Protein 2CU7 (pdb70)

CATH classification: 1.10.10.60

Sequence (72 aa):
GSSGSSGYSVKWTIEEKELFEQGLAKFGRRWTKISKLIGSRTVLQVKSYARQYFKNKVKCGLDKETPNQKTGGSSGSSGYSVKWTIEEKELFEQGLAKFGRRWTKISKLIGSRTVLQVKSYARQYFKNKVKCGLDKETPNQKTGGSSGSSGYSVKWTIEEKELFEQGLAKFGRRWTKISKLIGSRTVLQVKSYARQYFKNKVKCGLDKETPNQKTGGSSGSSGYSVKWTIEEKELFEQGLAKFGRRWTKISKLIGSRTVLQVKSYARQYFKNKVKCGLDKETPNQKTGGSSGSSGYSVKWTIEEKELFEQGLAKFGRRWTKISKLIGSRTVLQVKSYARQYFKNKVKCGLDKETPNQKTGGSSGSSGYSVKWTIEEKELFEQGLAKFGRRWTKISKLIGSRTVLQVKSYARQYFKNKVKCGLDKETPNQKTGGSSGSSGYSVKWTIEEKELFEQGLAKFGRRWTKISKLIGSRTVLQVKSYARQYFKNKVKCGLDKETPNQKTGGSSGSSGYSVKWTIEEKELFEQGLAKFGRRWTKISKLIGSRTVLQVKSYARQYFKNKVKCGLDKETPNQKTGGSSGSSGYSVKWTIEEKELFEQGLAKFGRRWTKISKLIGSRTVLQVKSYARQYFKNKVKCGLDKETPNQKTGGSSGSSGYSVKWTIEEKELFEQGLAKFGRRWTKISKLIGSRTVLQVKSYARQYFKNKVKCGLDKETPNQKTGGSSGSSGYSVKWTIEEKELFEQGLAKFGRRWTKISKLIGSRTVLQVKSYARQYFKNKVKCGLDKETPNQKTGGSSGSSGYSVKWTIEEKELFEQGLAKFGRRWTKISKLIGSRTVLQVKSYARQYFKNKVKCGLDKETPNQKTGGSSGSSGYSVKWTIEEKELFEQGLAKFGRRWTKISKLIGSRTVLQVKSYARQYFKNKVKCGLDKETPNQKTGGSSGSSGYSVKWTIEEKELFEQGLAKFGRRWTKISKLIGSRTVLQVKSYARQYFKNKVKCGLDKETPNQKTGGSSGSSGYSVKWTIEEKELFEQGLAKFGRRWTKISKLIGSRTVLQVKSYARQYFKNKVKCGLDKETPNQKTGGSSGSSGYSVKWTIEEKELFEQGLAKFGRRWTKISKLIGSRTVLQVKSYARQYFKNKVKCGLDKETPNQKTGGSSGSSGYSVKWTIEEKELFEQGLAKFGRRWTKISKLIGSRTVLQVKSYARQYFKNKVKCGLDKETPNQKTGGSSGSSGYSVKWTIEEKELFEQGLAKFGRRWTKISKLIGSRTVLQVKSYARQYFKNKVKCGLDKETPNQKTGGSSGSSGYSVKWTIEEKELFEQGLAKFGRRWTKISKLIGSRTVLQVKSYARQYFKNKVKCGLDKETPNQKTGGSSGSSGYSVKWTIEEKELFEQGLAKFGRRWTKISKLIGSRTVLQVKSYARQYFKNKVKCGLDKETPNQKTG

Nearest PDB structures (foldseek):
  2cu7-assembly1_A  TM=7.397E-01  e=6.243E-09  Homo sapiens
  6nvz-assembly1_A  TM=6.739E-01  e=7.081E-03  Entamoeba histolytica
  2yus-assembly1_A  TM=5.345E-01  e=1.037E-01  Homo sapiens
  2din-assembly1_A  TM=6.315E-01  e=2.591E-01  Homo sapiens
  7td5-assembly2_F  TM=6.266E-01  e=7.299E+00  Homo sapiens

Secondary structure (DSSP, 8-state):
-----SS------HHHHHHHHHHHHHT-S-HHHHHHHHSSS-HHHHHHHHHHHHHHHS-S-TT---S-----

Radius of gyration: 15.01 Å; Cα contacts (8 Å, |Δi|>4): 39; chains: 1; bounding box: 28×47×25 Å

GO terms:
  GO:1903706 regulation of hemopoiesis (P, IMP)
  GO:0005654 nucleoplasm (C, TAS)
  GO:0005515 protein binding (F, IPI)
  GO:0005654 nucleoplasm (C, IDA)
  GO:0005730 nucleolus (C, IDA)
  GO:0005634 nucleus (C, IDA)
  GO:0003713 transcription coactivator activity (F, IDA)
  GO:0042393 histone binding (F, IDA)
  GO:0140492 metal-dependent deubiquitinase activity (F, IDA)
  GO:0045944 positive regulation of transcription by RNA polymerase II (P, IMP)
  GO:0006338 chromatin remodeling (P, IMP)
  GO:0140950 histone H2A deubiquitinase activity (F, IMP)
  GO:0032991 protein-containing complex (C, IPI)

InterPro domains:
  IPR000555 JAB1/MPN/MOV34 metalloenzyme domain [PF01398] (576-679)
  IPR000555 JAB1/MPN/MOV34 metalloenzyme domain [SM00232] (576-708)
  IPR001005 SANT/Myb domain [PF00249] (119-162)
  IPR001005 SANT/Myb domain [PS50090] (113-163)
  IPR001005 SANT/Myb domain [SM00717] (117-165)
  IPR001005 SANT/Myb domain [cd00167] (120-163)
  IPR007526 SWIRM domain [PF04433] (384-461)
  IPR007526 SWIRM domain [PS50934] (372-470)
  IPR009057 Homedomain-like superfamily [SSF46689] (117-168)
  IPR009057 Homedomain-like superfamily [SSF46689] (375-472)
  IPR017884 SANT domain [PS51293] (116-167)
  IPR017930 Myb domain [PS51294] (120-167)
  IPR036388 Winged helix-like DNA-binding domain superfamily [G3DSA:1.10.10.10] (385-460)
  IPR037518 MPN domain [PS50249] (577-709)
  IPR050242 JAMM/MPN+ metalloenzymes, peptidase M67A [PTHR10410] (555-779)

Solvent-accessible surface area: 6386 Å² total; per-residue (Å²): 94,118,122,83,83,132,64,157,111,72,174,41,80,136,108,15,94,86,49,0,71,115,0,30,92,154,64,23,152,136,48,84,93,0,4,157,81,21,54,78,48,63,48,124,49,0,104,56,14,3,163,102,51,73,124,126,132,107,174,87,40,189,93,180,100,70,121,108,130,183,126,122

Structure (mmCIF, N/CA/C/O backbone):
data_2CU7
#
_entry.id   2CU7
#
loop_
_atom_site.group_PDB
_atom_site.id
_atom_site.type_symbol
_atom_site.label_atom_id
_atom_site.label_alt_id
_atom_site.label_comp_id
_atom_site.label_asym_id
_atom_site.label_entity_id
_atom_site.label_seq_id
_atom_site.pdbx_PDB_ins_code
_atom_site.Cartn_x
_atom_site.Cartn_y
_atom_site.Cartn_z
_atom_site.occupancy
_atom_site.B_iso_or_equiv
_atom_site.auth_seq_id
_atom_site.auth_comp_id
_atom_site.auth_asym_id
_atom_site.auth_atom_id
_atom_site.pdbx_PDB_model_num
ATOM 1 N N . GLY A 1 1 ? -5.123 15.447 -18.233 1.00 0.00 1 GLY A N 1
ATOM 2 C CA . GLY A 1 1 ? -5.454 14.102 -18.668 1.00 0.00 1 GLY A CA 1
ATOM 3 C C . GLY A 1 1 ? -6.739 13.592 -18.045 1.00 0.00 1 GLY A C 1
ATOM 4 O O . GLY A 1 1 ? -7.312 14.240 -17.170 1.00 0.00 1 GLY A O 1
ATOM 8 N N . SER A 1 2 ? -7.193 12.429 -18.500 1.00 0.00 2 SER A N 1
ATOM 9 C CA . SER A 1 2 ? -8.422 11.835 -17.986 1.00 0.00 2 SER A CA 1
ATOM 10 C C . SER A 1 2 ? -8.206 10.369 -17.623 1.00 0.00 2 SER A C 1
ATOM 11 O O . SER A 1 2 ? -7.323 9.706 -18.168 1.00 0.00 2 SER A O 1
ATOM 19 N N . SER A 1 3 ? -9.019 9.869 -16.698 1.00 0.00 3 SER A N 1
ATOM 20 C CA . SER A 1 3 ? -8.916 8.482 -16.258 1.00 0.00 3 SER A CA 1
ATOM 21 C C . SER A 1 3 ? -10.292 7.916 -15.920 1.00 0.00 3 SER A C 1
ATOM 22 O O . SER A 1 3 ? -11.054 8.516 -15.164 1.00 0.00 3 SER A O 1
ATOM 30 N N . GLY A 1 4 ? -10.602 6.753 -16.486 1.00 0.00 4 GLY A N 1
ATOM 31 C CA . GLY A 1 4 ? -11.885 6.124 -16.233 1.00 0.00 4 GLY A CA 1
ATOM 32 C C . GLY A 1 4 ? -11.772 4.621 -16.077 1.00 0.00 4 GLY A C 1
ATOM 33 O O . GLY A 1 4 ? -11.104 3.956 -16.868 1.00 0.00 4 GLY A O 1
ATOM 37 N N . SER A 1 5 ? -12.427 4.083 -15.052 1.00 0.00 5 SER A N 1
ATOM 38 C CA . SER A 1 5 ? -12.393 2.649 -14.791 1.00 0.00 5 SER A CA 1
ATOM 39 C C . SER A 1 5 ? -13.683 1.981 -15.258 1.00 0.00 5 SER A C 1
ATOM 40 O O . SER A 1 5 ? -14.745 2.176 -14.667 1.00 0.00 5 SER A O 1
ATOM 48 N N . SER A 1 6 ? -13.581 1.192 -16.322 1.00 0.00 6 SER A N 1
ATOM 49 C CA . SER A 1 6 ? -14.739 0.497 -16.872 1.00 0.00 6 SER A CA 1
ATOM 50 C C . SER A 1 6 ? -15.049 -0.763 -16.069 1.00 0.00 6 SER A C 1
ATOM 51 O O . SER A 1 6 ? -15.273 -1.833 -16.634 1.00 0.00 6 SER A O 1
ATOM 59 N N . GLY A 1 7 ? -15.059 -0.627 -14.747 1.00 0.00 7 GLY A N 1
ATOM 60 C CA . GLY A 1 7 ? -15.342 -1.761 -13.887 1.00 0.00 7 GLY A CA 1
ATOM 61 C C . GLY A 1 7 ? -15.559 -1.354 -12.443 1.00 0.00 7 GLY A C 1
ATOM 62 O O . GLY A 1 7 ? -16.688 -1.097 -12.026 1.00 0.00 7 GLY A O 1
ATOM 66 N N . TYR A 1 8 ? -14.475 -1.295 -11.677 1.00 0.00 8 TYR A N 1
ATOM 67 C CA . TYR A 1 8 ? -14.552 -0.921 -10.270 1.00 0.00 8 TYR A CA 1
ATOM 68 C C . TYR A 1 8 ? -13.233 -0.320 -9.793 1.00 0.00 8 TYR A C 1
ATOM 69 O O . TYR A 1 8 ? -12.178 -0.566 -10.379 1.00 0.00 8 TYR A O 1
ATOM 87 N N . SER A 1 9 ? -13.301 0.468 -8.725 1.00 0.00 9 SER A N 1
ATOM 88 C CA . SER A 1 9 ? -12.114 1.107 -8.170 1.00 0.00 9 SER A CA 1
ATOM 89 C C . SER A 1 9 ? -11.268 0.102 -7.394 1.00 0.00 9 SER A C 1
ATOM 90 O O . SER A 1 9 ? -11.686 -0.406 -6.353 1.00 0.00 9 SER A O 1
ATOM 98 N N . VAL A 1 10 ? -10.076 -0.181 -7.908 1.00 0.00 10 VAL A N 1
ATOM 99 C CA . VAL A 1 10 ? -9.170 -1.124 -7.264 1.00 0.00 10 VAL A CA 1
ATOM 100 C C . VAL A 1 10 ? -7.980 -0.404 -6.639 1.00 0.00 10 VAL A C 1
ATOM 101 O O . VAL A 1 10 ? -7.197 0.244 -7.334 1.00 0.00 10 VAL A O 1
ATOM 114 N N . LYS A 1 11 ? -7.849 -0.523 -5.322 1.00 0.00 11 LYS A N 1
ATOM 115 C CA . LYS A 1 11 ? -6.754 0.115 -4.601 1.00 0.00 11 LYS A CA 1
ATOM 116 C C . LYS A 1 11 ? -6.080 -0.872 -3.653 1.00 0.00 11 LYS A C 1
ATOM 117 O O . LYS A 1 11 ? -6.681 -1.867 -3.248 1.00 0.00 11 LYS A O 1
ATOM 136 N N . TRP A 1 12 ? -4.831 -0.588 -3.301 1.00 0.00 12 TRP A N 1
ATOM 137 C CA . TRP A 1 12 ? -4.077 -1.450 -2.398 1.00 0.00 12 TRP A CA 1
ATOM 138 C C . TRP A 1 12 ? -3.940 -0.810 -1.021 1.00 0.00 12 TRP A C 1
ATOM 139 O O . TRP A 1 12 ? -4.290 0.355 -0.830 1.00 0.00 12 TRP A O 1
ATOM 160 N N . THR A 1 13 ? -3.430 -1.578 -0.064 1.00 0.00 13 THR A N 1
ATOM 161 C CA . THR A 1 13 ? -3.248 -1.086 1.295 1.00 0.00 13 THR A CA 1
ATOM 162 C C . THR A 1 13 ? -1.807 -1.266 1.758 1.00 0.00 13 THR A C 1
ATOM 163 O O . THR A 1 13 ? -1.111 -2.177 1.309 1.00 0.00 13 THR A O 1
ATOM 174 N N . ILE A 1 14 ? -1.365 -0.394 2.657 1.00 0.00 14 ILE A N 1
ATOM 175 C CA . ILE A 1 14 ? -0.006 -0.459 3.181 1.00 0.00 14 ILE A CA 1
ATOM 176 C C . ILE A 1 14 ? 0.411 -1.901 3.449 1.00 0.00 14 ILE A C 1
ATOM 177 O O . ILE A 1 14 ? 1.444 -2.359 2.963 1.00 0.00 14 ILE A O 1
ATOM 193 N N . GLU A 1 15 ? -0.402 -2.612 4.225 1.00 0.00 15 GLU A N 1
ATOM 194 C CA . GLU A 1 15 ? -0.117 -4.003 4.557 1.00 0.00 15 GLU A CA 1
ATOM 195 C C . GLU A 1 15 ? 0.207 -4.806 3.300 1.00 0.00 15 GLU A C 1
ATOM 196 O O . GLU A 1 15 ? 1.137 -5.612 3.290 1.00 0.00 15 GLU A O 1
ATOM 208 N N . GLU A 1 16 ? -0.568 -4.580 2.244 1.00 0.00 16 GLU A N 1
ATOM 209 C CA . GLU A 1 16 ? -0.364 -5.284 0.983 1.00 0.00 16 GLU A CA 1
ATOM 210 C C . GLU A 1 16 ? 0.913 -4.809 0.296 1.00 0.00 16 GLU A C 1
ATOM 211 O O . GLU A 1 16 ? 1.693 -5.613 -0.215 1.00 0.00 16 GLU A O 1
ATOM 223 N N . LYS A 1 17 ? 1.119 -3.496 0.285 1.00 0.00 17 LYS A N 1
ATOM 224 C CA . LYS A 1 17 ? 2.301 -2.912 -0.338 1.00 0.00 17 LYS A CA 1
ATOM 225 C C . LYS A 1 17 ? 3.576 -3.441 0.310 1.00 0.00 17 LYS A C 1
ATOM 226 O O . LYS A 1 17 ? 4.544 -3.765 -0.378 1.00 0.00 17 LYS A O 1
ATOM 245 N N . GLU A 1 18 ? 3.569 -3.526 1.637 1.00 0.00 18 GLU A N 1
ATOM 246 C CA . GLU A 1 18 ? 4.726 -4.016 2.376 1.00 0.00 18 GLU A CA 1
ATOM 247 C C . GLU A 1 18 ? 4.963 -5.497 2.097 1.00 0.00 18 GLU A C 1
ATOM 248 O O . GLU A 1 18 ? 6.104 -5.941 1.961 1.00 0.00 18 GLU A O 1
ATOM 260 N N . LEU A 1 19 ? 3.877 -6.258 2.013 1.00 0.00 19 LEU A N 1
ATOM 261 C CA . LEU A 1 19 ? 3.965 -7.691 1.751 1.00 0.00 19 LEU A CA 1
ATOM 262 C C . LEU A 1 19 ? 4.497 -7.955 0.346 1.00 0.00 19 LEU A C 1
ATOM 263 O O . LEU A 1 19 ? 5.412 -8.757 0.158 1.00 0.00 19 LEU A O 1
ATOM 279 N N . PHE A 1 20 ? 3.920 -7.273 -0.638 1.00 0.00 20 PHE A N 1
ATOM 280 C CA . PHE A 1 20 ? 4.337 -7.434 -2.026 1.00 0.00 20 PHE A CA 1
ATOM 281 C C . PHE A 1 20 ? 5.851 -7.305 -2.157 1.00 0.00 20 PHE A C 1
ATOM 282 O O . PHE A 1 20 ? 6.503 -8.138 -2.787 1.00 0.00 20 PHE A O 1
ATOM 299 N N . GLU A 1 21 ? 6.404 -6.255 -1.558 1.00 0.00 21 GLU A N 1
ATOM 300 C CA . GLU A 1 21 ? 7.842 -6.017 -1.609 1.00 0.00 21 GLU A CA 1
ATOM 301 C C . GLU A 1 21 ? 8.608 -7.168 -0.963 1.00 0.00 21 GLU A C 1
ATOM 302 O O . GLU A 1 21 ? 9.458 -7.793 -1.595 1.00 0.00 21 GLU A O 1
ATOM 314 N N . GLN A 1 22 ? 8.299 -7.440 0.301 1.00 0.00 22 GLN A N 1
ATOM 315 C CA . GLN A 1 22 ? 8.959 -8.515 1.033 1.00 0.00 22 GLN A CA 1
ATOM 316 C C . GLN A 1 22 ? 9.199 -9.721 0.131 1.00 0.00 22 GLN A C 1
ATOM 317 O O . GLN A 1 22 ? 10.337 -10.142 -0.068 1.00 0.00 22 GLN A O 1
ATOM 331 N N . GLY A 1 23 ? 8.118 -10.273 -0.411 1.00 0.00 23 GLY A N 1
ATOM 332 C CA . GLY A 1 23 ? 8.233 -11.426 -1.285 1.00 0.00 23 GLY A CA 1
ATOM 333 C C . GLY A 1 23 ? 8.949 -11.101 -2.581 1.00 0.00 23 GLY A C 1
ATOM 334 O O . GLY A 1 23 ? 9.717 -11.916 -3.096 1.00 0.00 23 GLY A O 1
ATOM 338 N N . LEU A 1 24 ? 8.697 -9.910 -3.112 1.00 0.00 24 LEU A N 1
ATOM 339 C CA . LEU A 1 24 ? 9.322 -9.480 -4.358 1.00 0.00 24 LEU A CA 1
ATOM 340 C C . LEU A 1 24 ? 10.839 -9.621 -4.284 1.00 0.00 24 LEU A C 1
ATOM 341 O O . LEU A 1 24 ? 11.475 -10.101 -5.222 1.00 0.00 24 LEU A O 1
ATOM 357 N N . ALA A 1 25 ? 11.412 -9.202 -3.160 1.00 0.00 25 ALA A N 1
ATOM 358 C CA . ALA A 1 25 ? 12.854 -9.286 -2.961 1.00 0.00 25 ALA A CA 1
ATOM 359 C C . ALA A 1 25 ? 13.276 -10.705 -2.596 1.00 0.00 25 ALA A C 1
ATOM 360 O O . ALA A 1 25 ? 14.251 -11.232 -3.133 1.00 0.00 25 ALA A O 1
ATOM 367 N N . LYS A 1 26 ? 12.537 -11.319 -1.678 1.00 0.00 26 LYS A N 1
ATOM 368 C CA . LYS A 1 26 ? 12.834 -12.678 -1.241 1.00 0.00 26 LYS A CA 1
ATOM 369 C C . LYS A 1 26 ? 12.650 -13.670 -2.385 1.00 0.00 26 LYS A C 1
ATOM 370 O O . LYS A 1 26 ? 13.611 -14.289 -2.843 1.00 0.00 26 LYS A O 1
ATOM 389 N N . PHE A 1 27 ? 11.411 -13.816 -2.842 1.00 0.00 27 PHE A N 1
ATOM 390 C CA . PHE A 1 27 ? 11.102 -14.733 -3.933 1.00 0.00 27 PHE A CA 1
ATOM 391 C C . PHE A 1 27 ? 11.610 -14.186 -5.264 1.00 0.00 27 PHE A C 1
ATOM 392 O O . PHE A 1 27 ? 11.951 -14.945 -6.170 1.00 0.00 27 PHE A O 1
ATOM 409 N N . GLY A 1 28 ? 11.657 -12.861 -5.374 1.00 0.00 28 GLY A N 1
ATOM 410 C CA . GLY A 1 28 ? 12.123 -12.234 -6.596 1.00 0.00 28 GLY A CA 1
ATOM 411 C C . GLY A 1 28 ? 10.990 -11.651 -7.417 1.00 0.00 28 GLY A C 1
ATOM 412 O O . GLY A 1 28 ? 10.012 -11.146 -6.867 1.00 0.00 28 GLY A O 1
ATOM 416 N N . ARG A 1 29 ? 11.123 -11.718 -8.738 1.00 0.00 29 ARG A N 1
ATOM 417 C CA . ARG A 1 29 ? 10.104 -11.189 -9.636 1.00 0.00 29 ARG A CA 1
ATOM 418 C C . ARG A 1 29 ? 9.022 -12.231 -9.904 1.00 0.00 29 ARG A C 1
ATOM 419 O O . ARG A 1 29 ? 8.426 -12.259 -10.981 1.00 0.00 29 ARG A O 1
ATOM 440 N N . ARG A 1 30 ? 8.775 -13.087 -8.918 1.00 0.00 30 ARG A N 1
ATOM 441 C CA . ARG A 1 30 ? 7.766 -14.132 -9.048 1.00 0.00 30 ARG A CA 1
ATOM 442 C C . ARG A 1 30 ? 6.406 -13.637 -8.567 1.00 0.00 30 ARG A C 1
ATOM 443 O O . ARG A 1 30 ? 6.223 -13.347 -7.384 1.00 0.00 30 ARG A O 1
ATOM 464 N N . TRP A 1 31 ? 5.456 -13.543 -9.490 1.00 0.00 31 TRP A N 1
ATOM 465 C CA . TRP A 1 31 ? 4.112 -13.083 -9.159 1.00 0.00 31 TRP A CA 1
ATOM 466 C C . TRP A 1 31 ? 3.275 -14.218 -8.579 1.00 0.00 31 TRP A C 1
ATOM 467 O O . TRP A 1 31 ? 2.557 -14.034 -7.596 1.00 0.00 31 TRP A O 1
ATOM 488 N N . THR A 1 32 ? 3.372 -15.393 -9.193 1.00 0.00 32 THR A N 1
ATOM 489 C CA . THR A 1 32 ? 2.623 -16.557 -8.738 1.00 0.00 32 THR A CA 1
ATOM 490 C C . THR A 1 32 ? 2.811 -16.781 -7.242 1.00 0.00 32 THR A C 1
ATOM 491 O O . THR A 1 32 ? 1.862 -17.104 -6.527 1.00 0.00 32 THR A O 1
ATOM 502 N N . LYS A 1 33 ? 4.042 -16.606 -6.772 1.00 0.00 33 LYS A N 1
ATOM 503 C CA . LYS A 1 33 ? 4.355 -16.787 -5.359 1.00 0.00 33 LYS A CA 1
ATOM 504 C C . LYS A 1 33 ? 3.793 -15.640 -4.526 1.00 0.00 33 LYS A C 1
ATOM 505 O O . LYS A 1 33 ? 2.983 -15.854 -3.624 1.00 0.00 33 LYS A O 1
ATOM 524 N N . ILE A 1 34 ? 4.226 -14.422 -4.836 1.00 0.00 34 ILE A N 1
ATOM 525 C CA . ILE A 1 34 ? 3.763 -13.242 -4.117 1.00 0.00 34 ILE A CA 1
ATOM 526 C C . ILE A 1 34 ? 2.248 -13.259 -3.949 1.00 0.00 34 ILE A C 1
ATOM 527 O O . ILE A 1 34 ? 1.737 -13.304 -2.830 1.00 0.00 34 ILE A O 1
ATOM 543 N N . SER A 1 35 ? 1.533 -13.225 -5.070 1.00 0.00 35 SER A N 1
ATOM 544 C CA . SER A 1 35 ? 0.075 -13.235 -5.047 1.00 0.00 35 SER A CA 1
ATOM 545 C C . SER A 1 35 ? -0.445 -14.166 -3.957 1.00 0.00 35 SER A C 1
ATOM 546 O O . SER A 1 35 ? -1.370 -13.823 -3.220 1.00 0.00 35 SER A O 1
ATOM 554 N N . LYS A 1 36 ? 0.156 -15.347 -3.859 1.00 0.00 36 LYS A N 1
ATOM 555 C CA . LYS A 1 36 ? -0.243 -16.329 -2.859 1.00 0.00 36 LYS A CA 1
ATOM 556 C C . LYS A 1 36 ? 0.035 -15.815 -1.450 1.00 0.00 36 LYS A C 1
ATOM 557 O O . LYS A 1 36 ? -0.847 -15.821 -0.591 1.00 0.00 36 LYS A O 1
ATOM 576 N N . LEU A 1 37 ? 1.265 -15.371 -1.220 1.00 0.00 37 LEU A N 1
ATOM 577 C CA . LEU A 1 37 ? 1.660 -14.851 0.085 1.00 0.00 37 LEU A CA 1
ATOM 578 C C . LEU A 1 37 ? 0.594 -13.913 0.642 1.00 0.00 37 LEU A C 1
ATOM 579 O O . LEU A 1 37 ? 0.037 -14.156 1.713 1.00 0.00 37 LEU A O 1
ATOM 595 N N . ILE A 1 38 ? 0.314 -12.841 -0.092 1.00 0.00 38 ILE A N 1
ATOM 596 C CA . ILE A 1 38 ? -0.687 -11.868 0.327 1.00 0.00 38 ILE A CA 1
ATOM 597 C C . ILE A 1 38 ? -2.058 -12.519 0.472 1.00 0.00 38 ILE A C 1
ATOM 598 O O . ILE A 1 38 ? -2.768 -12.285 1.449 1.00 0.00 38 ILE A O 1
ATOM 614 N N . GLY A 1 39 ? -2.425 -13.339 -0.509 1.00 0.00 39 GLY A N 1
ATOM 615 C CA . GLY A 1 39 ? -3.710 -14.012 -0.471 1.00 0.00 39 GLY A CA 1
ATOM 616 C C . GLY A 1 39 ? -4.849 -13.112 -0.906 1.00 0.00 39 GLY A C 1
ATOM 617 O O . GLY A 1 39 ? -5.720 -13.527 -1.672 1.00 0.00 39 GLY A O 1
ATOM 621 N N . SER A 1 40 ? -4.846 -11.877 -0.416 1.00 0.00 40 SER A N 1
ATOM 622 C CA . SER A 1 40 ? -5.890 -10.917 -0.755 1.00 0.00 40 SER A CA 1
ATOM 623 C C . SER A 1 40 ? -5.893 -10.623 -2.251 1.00 0.00 40 SER A C 1
ATOM 624 O O . SER A 1 40 ? -6.932 -10.699 -2.908 1.00 0.00 40 SER A O 1
ATOM 632 N N . ARG A 1 41 ? -4.723 -10.287 -2.784 1.00 0.00 41 ARG A N 1
ATOM 633 C CA . ARG A 1 41 ? -4.590 -9.980 -4.203 1.00 0.00 41 ARG A CA 1
ATOM 634 C C . ARG A 1 41 ? -4.478 -11.259 -5.028 1.00 0.00 41 ARG A C 1
ATOM 635 O O . ARG A 1 41 ? -4.454 -12.363 -4.483 1.00 0.00 41 ARG A O 1
ATOM 656 N N . THR A 1 42 ? -4.411 -11.103 -6.347 1.00 0.00 42 THR A N 1
ATOM 657 C CA . THR A 1 42 ? -4.304 -12.244 -7.247 1.00 0.00 42 THR A CA 1
ATOM 658 C C . THR A 1 42 ? -3.179 -12.044 -8.256 1.00 0.00 42 THR A C 1
ATOM 659 O O . THR A 1 42 ? -2.820 -10.914 -8.585 1.00 0.00 42 THR A O 1
ATOM 670 N N . VAL A 1 43 ? -2.626 -13.150 -8.745 1.00 0.00 43 VAL A N 1
ATOM 671 C CA . VAL A 1 43 ? -1.542 -13.096 -9.719 1.00 0.00 43 VAL A CA 1
ATOM 672 C C . VAL A 1 43 ? -1.705 -11.905 -10.657 1.00 0.00 43 VAL A C 1
ATOM 673 O O . VAL A 1 43 ? -0.744 -11.188 -10.939 1.00 0.00 43 VAL A O 1
ATOM 686 N N . LEU A 1 44 ? -2.926 -11.700 -11.137 1.00 0.00 44 LEU A N 1
ATOM 687 C CA . LEU A 1 44 ? -3.216 -10.595 -12.044 1.00 0.00 44 LEU A CA 1
ATOM 688 C C . LEU A 1 44 ? -2.936 -9.253 -11.375 1.00 0.00 44 LEU A C 1
ATOM 689 O O . LEU A 1 44 ? -1.981 -8.561 -11.727 1.00 0.00 44 LEU A O 1
ATOM 705 N N . GLN A 1 45 ? -3.774 -8.894 -10.407 1.00 0.00 45 GLN A N 1
ATOM 706 C CA . GLN A 1 45 ? -3.615 -7.636 -9.687 1.00 0.00 45 GLN A CA 1
ATOM 707 C C . GLN A 1 45 ? -2.144 -7.357 -9.397 1.00 0.00 45 GLN A C 1
ATOM 708 O O . GLN A 1 45 ? -1.657 -6.247 -9.613 1.00 0.00 45 GLN A O 1
ATOM 722 N N . VAL A 1 46 ? -1.440 -8.372 -8.905 1.00 0.00 46 VAL A N 1
ATOM 723 C CA . VAL A 1 46 ? -0.024 -8.237 -8.585 1.00 0.00 46 VAL A CA 1
ATOM 724 C C . VAL A 1 46 ? 0.792 -7.909 -9.831 1.00 0.00 46 VAL A C 1
ATOM 725 O O . VAL A 1 46 ? 1.569 -6.954 -9.845 1.00 0.00 46 VAL A O 1
ATOM 738 N N . LYS A 1 47 ? 0.610 -8.707 -10.877 1.00 0.00 47 LYS A N 1
ATOM 739 C CA . LYS A 1 47 ? 1.327 -8.503 -12.130 1.00 0.00 47 LYS A CA 1
ATOM 740 C C . LYS A 1 47 ? 1.309 -7.032 -12.534 1.00 0.00 47 LYS A C 1
ATOM 741 O O . LYS A 1 47 ? 2.358 -6.424 -12.747 1.00 0.00 47 LYS A O 1
ATOM 760 N N . SER A 1 48 ? 0.111 -6.465 -12.634 1.00 0.00 48 SER A N 1
ATOM 761 C CA . SER A 1 48 ? -0.043 -5.065 -13.014 1.00 0.00 48 SER A CA 1
ATOM 762 C C . SER A 1 48 ? 0.616 -4.148 -11.987 1.00 0.00 48 SER A C 1
ATOM 763 O O . SER A 1 48 ? 1.563 -3.427 -12.300 1.00 0.00 48 SER A O 1
ATOM 771 N N . TYR A 1 49 ? 0.107 -4.182 -10.761 1.00 0.00 49 TYR A N 1
ATOM 772 C CA . TYR A 1 49 ? 0.643 -3.353 -9.688 1.00 0.00 49 TYR A CA 1
ATOM 773 C C . TYR A 1 49 ? 2.165 -3.281 -9.763 1.00 0.00 49 TYR A C 1
ATOM 774 O O . TYR A 1 49 ? 2.753 -2.207 -9.645 1.00 0.00 49 TYR A O 1
ATOM 792 N N . ALA A 1 50 ? 2.796 -4.434 -9.962 1.00 0.00 50 ALA A N 1
ATOM 793 C CA . ALA A 1 50 ? 4.249 -4.503 -10.056 1.00 0.00 50 ALA A CA 1
ATOM 794 C C . ALA A 1 50 ? 4.808 -3.296 -10.801 1.00 0.00 50 ALA A C 1
ATOM 795 O O . ALA A 1 50 ? 5.759 -2.659 -10.345 1.00 0.00 50 ALA A O 1
ATOM 802 N N . ARG A 1 51 ? 4.214 -2.987 -11.949 1.00 0.00 51 ARG A N 1
ATOM 803 C CA . ARG A 1 51 ? 4.655 -1.858 -12.758 1.00 0.00 51 ARG A CA 1
ATOM 804 C C . ARG A 1 51 ? 4.094 -0.547 -12.214 1.00 0.00 51 ARG A C 1
ATOM 805 O O . ARG A 1 51 ? 4.693 0.514 -12.386 1.00 0.00 51 ARG A O 1
ATOM 826 N N . GLN A 1 52 ? 2.941 -0.630 -11.558 1.00 0.00 52 GLN A N 1
ATOM 827 C CA . GLN A 1 52 ? 2.299 0.549 -10.990 1.00 0.00 52 GLN A CA 1
ATOM 828 C C . GLN A 1 52 ? 3.136 1.133 -9.857 1.00 0.00 52 GLN A C 1
ATOM 829 O O . GLN A 1 52 ? 3.210 2.350 -9.690 1.00 0.00 52 GLN A O 1
ATOM 843 N N . TYR A 1 53 ? 3.765 0.257 -9.082 1.00 0.00 53 TYR A N 1
ATOM 844 C CA . TYR A 1 53 ? 4.596 0.685 -7.962 1.00 0.00 53 TYR A CA 1
ATOM 845 C C . TYR A 1 53 ? 5.751 1.558 -8.443 1.00 0.00 53 TYR A C 1
ATOM 846 O O . TYR A 1 53 ? 5.888 2.710 -8.032 1.00 0.00 53 TYR A O 1
ATOM 864 N N . PHE A 1 54 ? 6.581 0.999 -9.319 1.00 0.00 54 PHE A N 1
ATOM 865 C CA . PHE A 1 54 ? 7.726 1.725 -9.857 1.00 0.00 54 PHE A CA 1
ATOM 866 C C . PHE A 1 54 ? 7.291 3.061 -10.453 1.00 0.00 54 PHE A C 1
ATOM 867 O O . PHE A 1 54 ? 7.850 4.109 -10.129 1.00 0.00 54 PHE A O 1
ATOM 884 N N . LYS A 1 55 ? 6.291 3.015 -11.326 1.00 0.00 55 LYS A N 1
ATOM 885 C CA . LYS A 1 55 ? 5.779 4.221 -11.967 1.00 0.00 55 LYS A CA 1
ATOM 886 C C . LYS A 1 55 ? 5.735 5.384 -10.982 1.00 0.00 55 LYS A C 1
ATOM 887 O O . LYS A 1 55 ? 6.083 6.513 -11.325 1.00 0.00 55 LYS A O 1
ATOM 906 N N . ASN A 1 56 ? 5.305 5.101 -9.757 1.00 0.00 56 ASN A N 1
ATOM 907 C CA . ASN A 1 56 ? 5.216 6.124 -8.722 1.00 0.00 56 ASN A CA 1
ATOM 908 C C . ASN A 1 56 ? 6.597 6.454 -8.163 1.00 0.00 56 ASN A C 1
ATOM 909 O O . ASN A 1 56 ? 6.975 7.621 -8.063 1.00 0.00 56 ASN A O 1
ATOM 920 N N . LYS A 1 57 ? 7.345 5.418 -7.802 1.00 0.00 57 LYS A N 1
ATOM 921 C CA . LYS A 1 57 ? 8.685 5.596 -7.255 1.00 0.00 57 LYS A CA 1
ATOM 922 C C . LYS A 1 57 ? 9.386 6.784 -7.906 1.00 0.00 57 LYS A C 1
ATOM 923 O O . LYS A 1 57 ? 9.920 7.655 -7.219 1.00 0.00 57 LYS A O 1
ATOM 942 N N . VAL A 1 58 ? 9.378 6.815 -9.234 1.00 0.00 58 VAL A N 1
ATOM 943 C CA . VAL A 1 58 ? 10.010 7.898 -9.978 1.00 0.00 58 VAL A CA 1
ATOM 944 C C . VAL A 1 58 ? 8.967 8.839 -10.571 1.00 0.00 58 VAL A C 1
ATOM 945 O O . VAL A 1 58 ? 8.090 8.416 -11.325 1.00 0.00 58 VAL A O 1
ATOM 958 N N . LYS A 1 59 ? 9.069 10.118 -10.228 1.00 0.00 59 LYS A N 1
ATOM 959 C CA . LYS A 1 59 ? 8.137 11.122 -10.727 1.00 0.00 59 LYS A CA 1
ATOM 960 C C . LYS A 1 59 ? 7.833 10.895 -12.204 1.00 0.00 59 LYS A C 1
ATOM 961 O O . LYS A 1 59 ? 8.679 10.406 -12.954 1.00 0.00 59 LYS A O 1
ATOM 980 N N . CYS A 1 60 ? 6.622 11.253 -12.616 1.00 0.00 60 CYS A N 1
ATOM 981 C CA . CYS A 1 60 ? 6.207 11.089 -14.005 1.00 0.00 60 CYS A CA 1
ATOM 982 C C . CYS A 1 60 ? 7.353 11.415 -14.957 1.00 0.00 60 CYS A C 1
ATOM 983 O O . CYS A 1 60 ? 7.991 12.460 -14.842 1.00 0.00 60 CYS A O 1
ATOM 991 N N . GLY A 1 61 ? 7.610 10.510 -15.897 1.00 0.00 61 GLY A N 1
ATOM 992 C CA . GLY A 1 61 ? 8.680 10.719 -16.855 1.00 0.00 61 GLY A CA 1
ATOM 993 C C . GLY A 1 61 ? 8.275 10.349 -18.268 1.00 0.00 61 GLY A C 1
ATOM 994 O O . GLY A 1 61 ? 7.782 11.190 -19.021 1.00 0.00 61 GLY A O 1
ATOM 998 N N . LEU A 1 62 ? 8.483 9.088 -18.630 1.00 0.00 62 LEU A N 1
ATOM 999 C CA . LEU A 1 62 ? 8.137 8.608 -19.963 1.00 0.00 62 LEU A CA 1
ATOM 1000 C C . LEU A 1 62 ? 6.718 9.022 -20.340 1.00 0.00 62 LEU A C 1
ATOM 1001 O O . LEU A 1 62 ? 6.458 9.423 -21.474 1.00 0.00 62 LEU A O 1
ATOM 1017 N N . ASP A 1 63 ? 5.804 8.923 -19.381 1.00 0.00 63 ASP A N 1
ATOM 1018 C CA . ASP A 1 63 ? 4.412 9.290 -19.610 1.00 0.00 63 ASP A CA 1
ATOM 1019 C C . ASP A 1 63 ? 4.307 10.709 -20.160 1.00 0.00 63 ASP A C 1
ATOM 1020 O O . ASP A 1 63 ? 3.524 10.978 -21.071 1.00 0.00 63 ASP A O 1
ATOM 1029 N N . LYS A 1 64 ? 5.102 11.615 -19.600 1.00 0.00 64 LYS A N 1
ATOM 1030 C CA . LYS A 1 64 ? 5.100 13.007 -20.033 1.00 0.00 64 LYS A CA 1
ATOM 1031 C C . LYS A 1 64 ? 3.720 13.632 -19.851 1.00 0.00 64 LYS A C 1
ATOM 1032 O O . LYS A 1 64 ? 3.246 14.371 -20.713 1.00 0.00 64 LYS A O 1
ATOM 1051 N N . GLU A 1 65 ? 3.083 13.331 -18.723 1.00 0.00 65 GLU A N 1
ATOM 1052 C CA . GLU A 1 65 ? 1.758 13.865 -18.430 1.00 0.00 65 GLU A CA 1
ATOM 1053 C C . GLU A 1 65 ? 1.768 14.659 -17.127 1.00 0.00 65 GLU A C 1
ATOM 1054 O O . GLU A 1 65 ? 2.254 14.185 -16.100 1.00 0.00 65 GLU A O 1
ATOM 1066 N N . THR A 1 66 ? 1.229 15.873 -17.177 1.00 0.00 66 THR A N 1
ATOM 1067 C CA . THR A 1 66 ? 1.176 16.735 -16.002 1.00 0.00 66 THR A CA 1
ATOM 1068 C C . THR A 1 66 ? -0.263 16.984 -15.566 1.00 0.00 66 THR A C 1
ATOM 1069 O O . THR A 1 66 ? -1.180 17.064 -16.384 1.00 0.00 66 THR A O 1
ATOM 1080 N N . PRO A 1 67 ? -0.469 17.110 -14.247 1.00 0.00 67 PRO A N 1
ATOM 1081 C CA . PRO A 1 67 ? -1.796 17.353 -13.673 1.00 0.00 67 PRO A CA 1
ATOM 1082 C C . PRO A 1 67 ? -2.316 18.751 -13.987 1.00 0.00 67 PRO A C 1
ATOM 1083 O O . PRO A 1 67 ? -3.394 19.138 -13.538 1.00 0.00 67 PRO A O 1
ATOM 1094 N N . ASN A 1 68 ? -1.544 19.505 -14.763 1.00 0.00 68 ASN A N 1
ATOM 1095 C CA . ASN A 1 68 ? -1.928 20.861 -15.137 1.00 0.00 68 ASN A CA 1
ATOM 1096 C C . ASN A 1 68 ? -3.125 20.846 -16.083 1.00 0.00 68 ASN A C 1
ATOM 1097 O O . ASN A 1 68 ? -3.499 19.798 -16.609 1.00 0.00 68 ASN A O 1
ATOM 1108 N N . GLN A 1 69 ? -3.720 22.016 -16.294 1.00 0.00 69 GLN A N 1
ATOM 1109 C CA . GLN A 1 69 ? -4.875 22.136 -17.176 1.00 0.00 69 GLN A CA 1
ATOM 1110 C C . GLN A 1 69 ? -5.158 23.598 -17.505 1.00 0.00 69 GLN A C 1
ATOM 1111 O O . GLN A 1 69 ? -4.474 24.499 -17.018 1.00 0.00 69 GLN A O 1
ATOM 1125 N N . LYS A 1 70 ? -6.171 23.828 -18.334 1.00 0.00 70 LYS A N 1
ATOM 1126 C CA . LYS A 1 70 ? -6.547 25.180 -18.728 1.00 0.00 70 LYS A CA 1
ATOM 1127 C C . LYS A 1 70 ? -6.941 26.012 -17.511 1.00 0.00 70 LYS A C 1
ATOM 1128 O O . LYS A 1 70 ? -7.947 25.736 -16.857 1.00 0.00 70 LYS A O 1
ATOM 1147 N N . THR A 1 71 ? -6.143 27.033 -17.214 1.00 0.00 71 THR A N 1
ATOM 1148 C CA . THR A 1 71 ? -6.409 27.904 -16.076 1.00 0.00 71 THR A CA 1
ATOM 1149 C C . THR A 1 71 ? -7.550 28.869 -16.378 1.00 0.00 71 THR A C 1
ATOM 1150 O O . THR A 1 71 ? -7.765 29.251 -17.528 1.00 0.00 71 THR A O 1
ATOM 1161 N N . GLY A 1 72 ? -8.279 29.261 -15.337 1.00 0.00 72 GLY A N 1
ATOM 1162 C CA . GLY A 1 72 ? -9.389 30.179 -15.513 1.00 0.00 72 GLY A CA 1
ATOM 1163 C C . GLY A 1 72 ? -10.688 29.631 -14.955 1.00 0.00 72 GLY A C 1
ATOM 1164 O O . GLY A 1 72 ? -10.938 29.713 -13.753 1.00 0.00 72 GLY A O 1
ATOM 1168 N N . GLY A 1 1 ? -27.668 -0.004 -10.827 1.00 0.00 1 GLY A N 2
ATOM 1169 C CA . GLY A 1 1 ? -26.666 -0.896 -10.274 1.00 0.00 1 GLY A CA 2
ATOM 1170 C C . GLY A 1 1 ? -25.996 -0.322 -9.041 1.00 0.00 1 GLY A C 2
ATOM 1171 O O . GLY A 1 1 ? -25.099 0.514 -9.147 1.00 0.00 1 GLY A O 2
ATOM 1175 N N . SER A 1 2 ? -26.433 -0.771 -7.869 1.00 0.00 2 SER A N 2
ATOM 1176 C CA . SER A 1 2 ? -25.873 -0.293 -6.610 1.00 0.00 2 SER A CA 2
ATOM 1177 C C . SER A 1 2 ? -24.409 -0.703 -6.476 1.00 0.00 2 SER A C 2
ATOM 1178 O O . SER A 1 2 ? -24.010 -1.776 -6.927 1.00 0.00 2 SER A O 2
ATOM 1186 N N . SER A 1 3 ? -23.614 0.161 -5.853 1.00 0.00 3 SER A N 2
ATOM 1187 C CA . SER A 1 3 ? -22.194 -0.108 -5.663 1.00 0.00 3 SER A CA 2
ATOM 1188 C C . SER A 1 3 ? -21.987 -1.357 -4.811 1.00 0.00 3 SER A C 2
ATOM 1189 O O . SER A 1 3 ? -22.893 -1.798 -4.105 1.00 0.00 3 SER A O 2
ATOM 1197 N N . GLY A 1 4 ? -20.786 -1.923 -4.883 1.00 0.00 4 GLY A N 2
ATOM 1198 C CA . GLY A 1 4 ? -20.480 -3.115 -4.115 1.00 0.00 4 GLY A CA 2
ATOM 1199 C C . GLY A 1 4 ? -19.244 -3.831 -4.622 1.00 0.00 4 GLY A C 2
ATOM 1200 O O . GLY A 1 4 ? -18.155 -3.258 -4.652 1.00 0.00 4 GLY A O 2
ATOM 1204 N N . SER A 1 5 ? -19.411 -5.088 -5.021 1.00 0.00 5 SER A N 2
ATOM 1205 C CA . SER A 1 5 ? -18.299 -5.885 -5.524 1.00 0.00 5 SER A CA 2
ATOM 1206 C C . SER A 1 5 ? -18.146 -5.712 -7.032 1.00 0.00 5 SER A C 2
ATOM 1207 O O . SER A 1 5 ? -17.086 -5.316 -7.518 1.00 0.00 5 SER A O 2
ATOM 1215 N N . SER A 1 6 ? -19.212 -6.012 -7.768 1.00 0.00 6 SER A N 2
ATOM 1216 C CA . SER A 1 6 ? -19.196 -5.894 -9.221 1.00 0.00 6 SER A CA 2
ATOM 1217 C C . SER A 1 6 ? -18.869 -4.466 -9.647 1.00 0.00 6 SER A C 2
ATOM 1218 O O . SER A 1 6 ? -19.639 -3.540 -9.395 1.00 0.00 6 SER A O 2
ATOM 1226 N N . GLY A 1 7 ? -17.720 -4.296 -10.293 1.00 0.00 7 GLY A N 2
ATOM 1227 C CA . GLY A 1 7 ? -17.310 -2.979 -10.744 1.00 0.00 7 GLY A CA 2
ATOM 1228 C C . GLY A 1 7 ? -15.881 -2.957 -11.249 1.00 0.00 7 GLY A C 2
ATOM 1229 O O . GLY A 1 7 ? -15.270 -4.007 -11.449 1.00 0.00 7 GLY A O 2
ATOM 1233 N N . TYR A 1 8 ? -15.347 -1.759 -11.457 1.00 0.00 8 TYR A N 2
ATOM 1234 C CA . TYR A 1 8 ? -13.982 -1.605 -11.946 1.00 0.00 8 TYR A CA 2
ATOM 1235 C C . TYR A 1 8 ? -13.220 -0.574 -11.119 1.00 0.00 8 TYR A C 2
ATOM 1236 O O . TYR A 1 8 ? -13.423 0.631 -11.269 1.00 0.00 8 TYR A O 2
ATOM 1254 N N . SER A 1 9 ? -12.342 -1.057 -10.246 1.00 0.00 9 SER A N 2
ATOM 1255 C CA . SER A 1 9 ? -11.551 -0.179 -9.392 1.00 0.00 9 SER A CA 2
ATOM 1256 C C . SER A 1 9 ? -10.369 -0.930 -8.787 1.00 0.00 9 SER A C 2
ATOM 1257 O O . SER A 1 9 ? -10.535 -1.996 -8.193 1.00 0.00 9 SER A O 2
ATOM 1265 N N . VAL A 1 10 ? -9.176 -0.366 -8.940 1.00 0.00 10 VAL A N 2
ATOM 1266 C CA . VAL A 1 10 ? -7.965 -0.981 -8.408 1.00 0.00 10 VAL A CA 2
ATOM 1267 C C . VAL A 1 10 ? -7.321 -0.097 -7.347 1.00 0.00 10 VAL A C 2
ATOM 1268 O O . VAL A 1 10 ? -6.889 1.021 -7.632 1.00 0.00 10 VAL A O 2
ATOM 1281 N N . LYS A 1 11 ? -7.258 -0.604 -6.120 1.00 0.00 11 LYS A N 2
ATOM 1282 C CA . LYS A 1 11 ? -6.665 0.138 -5.014 1.00 0.00 11 LYS A CA 2
ATOM 1283 C C . LYS A 1 11 ? -5.978 -0.806 -4.033 1.00 0.00 11 LYS A C 2
ATOM 1284 O O . LYS A 1 11 ? -6.545 -1.823 -3.635 1.00 0.00 11 LYS A O 2
ATOM 1303 N N . TRP A 1 12 ? -4.755 -0.461 -3.645 1.00 0.00 12 TRP A N 2
ATOM 1304 C CA . TRP A 1 12 ? -3.992 -1.278 -2.709 1.00 0.00 12 TRP A CA 2
ATOM 1305 C C . TRP A 1 12 ? -3.942 -0.624 -1.332 1.00 0.00 12 TRP A C 2
ATOM 1306 O O . TRP A 1 12 ? -4.398 0.506 -1.152 1.00 0.00 12 TRP A O 2
ATOM 1327 N N . THR A 1 13 ? -3.385 -1.341 -0.361 1.00 0.00 13 THR A N 2
ATOM 1328 C CA . THR A 1 13 ? -3.277 -0.831 1.000 1.00 0.00 13 THR A CA 2
ATOM 1329 C C . THR A 1 13 ? -1.860 -0.995 1.538 1.00 0.00 13 THR A C 2
ATOM 1330 O O . THR A 1 13 ? -1.205 -2.008 1.290 1.00 0.00 13 THR A O 2
ATOM 1341 N N . ILE A 1 14 ? -1.392 0.007 2.275 1.00 0.00 14 ILE A N 2
ATOM 1342 C CA . ILE A 1 14 ? -0.053 -0.028 2.849 1.00 0.00 14 ILE A CA 2
ATOM 1343 C C . ILE A 1 14 ? 0.317 -1.438 3.295 1.00 0.00 14 ILE A C 2
ATOM 1344 O O . ILE A 1 14 ? 1.332 -1.988 2.869 1.00 0.00 14 ILE A O 2
ATOM 1360 N N . GLU A 1 15 ? -0.514 -2.019 4.155 1.00 0.00 15 GLU A N 2
ATOM 1361 C CA . GLU A 1 15 ? -0.274 -3.366 4.658 1.00 0.00 15 GLU A CA 2
ATOM 1362 C C . GLU A 1 15 ? 0.184 -4.292 3.535 1.00 0.00 15 GLU A C 2
ATOM 1363 O O . GLU A 1 15 ? 1.234 -4.926 3.630 1.00 0.00 15 GLU A O 2
ATOM 1375 N N . GLU A 1 16 ? -0.614 -4.365 2.474 1.00 0.00 16 GLU A N 2
ATOM 1376 C CA . GLU A 1 16 ? -0.291 -5.215 1.334 1.00 0.00 16 GLU A CA 2
ATOM 1377 C C . GLU A 1 16 ? 0.980 -4.734 0.639 1.00 0.00 16 GLU A C 2
ATOM 1378 O O . GLU A 1 16 ? 1.921 -5.502 0.439 1.00 0.00 16 GLU A O 2
ATOM 1390 N N . LYS A 1 17 ? 0.999 -3.457 0.272 1.00 0.00 17 LYS A N 2
ATOM 1391 C CA . LYS A 1 17 ? 2.153 -2.871 -0.400 1.00 0.00 17 LYS A CA 2
ATOM 1392 C C . LYS A 1 17 ? 3.455 -3.380 0.211 1.00 0.00 17 LYS A C 2
ATOM 1393 O O . LYS A 1 17 ? 4.423 -3.645 -0.501 1.00 0.00 17 LYS A O 2
ATOM 1412 N N . GLU A 1 18 ? 3.470 -3.515 1.533 1.00 0.00 18 GLU A N 2
ATOM 1413 C CA . GLU A 1 18 ? 4.653 -3.993 2.238 1.00 0.00 18 GLU A CA 2
ATOM 1414 C C . GLU A 1 18 ? 4.916 -5.464 1.926 1.00 0.00 18 GLU A C 2
ATOM 1415 O O . GLU A 1 18 ? 5.995 -5.827 1.455 1.00 0.00 18 GLU A O 2
ATOM 1427 N N . LEU A 1 19 ? 3.923 -6.305 2.191 1.00 0.00 19 LEU A N 2
ATOM 1428 C CA . LEU A 1 19 ? 4.045 -7.737 1.939 1.00 0.00 19 LEU A CA 2
ATOM 1429 C C . LEU A 1 19 ? 4.610 -7.998 0.546 1.00 0.00 19 LEU A C 2
ATOM 1430 O O . LEU A 1 19 ? 5.615 -8.693 0.393 1.00 0.00 19 LEU A O 2
ATOM 1446 N N . PHE A 1 20 ? 3.959 -7.436 -0.466 1.00 0.00 20 PHE A N 2
ATOM 1447 C CA . PHE A 1 20 ? 4.397 -7.607 -1.847 1.00 0.00 20 PHE A CA 2
ATOM 1448 C C . PHE A 1 20 ? 5.919 -7.556 -1.945 1.00 0.00 20 PHE A C 2
ATOM 1449 O O . PHE A 1 20 ? 6.554 -8.510 -2.391 1.00 0.00 20 PHE A O 2
ATOM 1466 N N . GLU A 1 21 ? 6.496 -6.434 -1.525 1.00 0.00 21 GLU A N 2
ATOM 1467 C CA . GLU A 1 21 ? 7.942 -6.258 -1.566 1.00 0.00 21 GLU A CA 2
ATOM 1468 C C . GLU A 1 21 ? 8.656 -7.475 -0.986 1.00 0.00 21 GLU A C 2
ATOM 1469 O O . GLU A 1 21 ? 9.466 -8.112 -1.659 1.00 0.00 21 GLU A O 2
ATOM 1481 N N . GLN A 1 22 ? 8.348 -7.792 0.268 1.00 0.00 22 GLN A N 2
ATOM 1482 C CA . GLN A 1 22 ? 8.961 -8.932 0.940 1.00 0.00 22 GLN A CA 2
ATOM 1483 C C . GLN A 1 22 ? 9.153 -10.095 -0.028 1.00 0.00 22 GLN A C 2
ATOM 1484 O O . GLN A 1 22 ? 10.277 -10.533 -0.273 1.00 0.00 22 GLN A O 2
ATOM 1498 N N . GLY A 1 23 ? 8.048 -10.592 -0.576 1.00 0.00 23 GLY A N 2
ATOM 1499 C CA . GLY A 1 23 ? 8.117 -11.700 -1.511 1.00 0.00 23 GLY A CA 2
ATOM 1500 C C . GLY A 1 23 ? 8.851 -11.337 -2.787 1.00 0.00 23 GLY A C 2
ATOM 1501 O O . GLY A 1 23 ? 9.555 -12.167 -3.365 1.00 0.00 23 GLY A O 2
ATOM 1505 N N . LEU A 1 24 ? 8.685 -10.096 -3.230 1.00 0.00 24 LEU A N 2
ATOM 1506 C CA . LEU A 1 24 ? 9.336 -9.625 -4.448 1.00 0.00 24 LEU A CA 2
ATOM 1507 C C . LEU A 1 24 ? 10.852 -9.735 -4.333 1.00 0.00 24 LEU A C 2
ATOM 1508 O O . LEU A 1 24 ? 11.532 -10.109 -5.288 1.00 0.00 24 LEU A O 2
ATOM 1524 N N . ALA A 1 25 ? 11.376 -9.409 -3.155 1.00 0.00 25 ALA A N 2
ATOM 1525 C CA . ALA A 1 25 ? 12.812 -9.476 -2.913 1.00 0.00 25 ALA A CA 2
ATOM 1526 C C . ALA A 1 25 ? 13.249 -10.901 -2.591 1.00 0.00 25 ALA A C 2
ATOM 1527 O O . ALA A 1 25 ? 14.287 -11.365 -3.064 1.00 0.00 25 ALA A O 2
ATOM 1534 N N . LYS A 1 26 ? 12.452 -11.591 -1.783 1.00 0.00 26 LYS A N 2
ATOM 1535 C CA . LYS A 1 26 ? 12.756 -12.964 -1.398 1.00 0.00 26 LYS A CA 2
ATOM 1536 C C . LYS A 1 26 ? 12.581 -13.912 -2.579 1.00 0.00 26 LYS A C 2
ATOM 1537 O O . LYS A 1 26 ? 13.533 -14.561 -3.013 1.00 0.00 26 LYS A O 2
ATOM 1556 N N . PHE A 1 27 ? 11.360 -13.986 -3.097 1.00 0.00 27 PHE A N 2
ATOM 1557 C CA . PHE A 1 27 ? 11.061 -14.855 -4.230 1.00 0.00 27 PHE A CA 2
ATOM 1558 C C . PHE A 1 27 ? 11.585 -14.253 -5.530 1.00 0.00 27 PHE A C 2
ATOM 1559 O O . PHE A 1 27 ? 11.893 -14.972 -6.480 1.00 0.00 27 PHE A O 2
ATOM 1576 N N . GLY A 1 28 ? 11.683 -12.927 -5.565 1.00 0.00 28 GLY A N 2
ATOM 1577 C CA . GLY A 1 28 ? 12.170 -12.250 -6.752 1.00 0.00 28 GLY A CA 2
ATOM 1578 C C . GLY A 1 28 ? 11.051 -11.629 -7.564 1.00 0.00 28 GLY A C 2
ATOM 1579 O O . GLY A 1 28 ? 10.083 -11.111 -7.006 1.00 0.00 28 GLY A O 2
ATOM 1583 N N . ARG A 1 29 ? 11.183 -11.678 -8.886 1.00 0.00 29 ARG A N 2
ATOM 1584 C CA . ARG A 1 29 ? 10.176 -11.113 -9.776 1.00 0.00 29 ARG A CA 2
ATOM 1585 C C . ARG A 1 29 ? 9.053 -12.114 -10.032 1.00 0.00 29 ARG A C 2
ATOM 1586 O O . ARG A 1 29 ? 8.462 -12.136 -11.112 1.00 0.00 29 ARG A O 2
ATOM 1607 N N . ARG A 1 30 ? 8.765 -12.941 -9.033 1.00 0.00 30 ARG A N 2
ATOM 1608 C CA . ARG A 1 30 ? 7.715 -13.945 -9.150 1.00 0.00 30 ARG A CA 2
ATOM 1609 C C . ARG A 1 30 ? 6.374 -13.386 -8.685 1.00 0.00 30 ARG A C 2
ATOM 1610 O O . ARG A 1 30 ? 6.212 -13.022 -7.520 1.00 0.00 30 ARG A O 2
ATOM 1631 N N . TRP A 1 31 ? 5.416 -13.322 -9.603 1.00 0.00 31 TRP A N 2
ATOM 1632 C CA . TRP A 1 31 ? 4.088 -12.806 -9.286 1.00 0.00 31 TRP A CA 2
ATOM 1633 C C . TRP A 1 31 ? 3.215 -13.894 -8.670 1.00 0.00 31 TRP A C 2
ATOM 1634 O O . TRP A 1 31 ? 2.476 -13.645 -7.717 1.00 0.00 31 TRP A O 2
ATOM 1655 N N . THR A 1 32 ? 3.304 -15.101 -9.219 1.00 0.00 32 THR A N 2
ATOM 1656 C CA . THR A 1 32 ? 2.522 -16.226 -8.724 1.00 0.00 32 THR A CA 2
ATOM 1657 C C . THR A 1 32 ? 2.816 -16.495 -7.253 1.00 0.00 32 THR A C 2
ATOM 1658 O O . THR A 1 32 ? 1.908 -16.758 -6.465 1.00 0.00 32 THR A O 2
ATOM 1669 N N . LYS A 1 33 ? 4.092 -16.428 -6.888 1.00 0.00 33 LYS A N 2
ATOM 1670 C CA . LYS A 1 33 ? 4.508 -16.662 -5.510 1.00 0.00 33 LYS A CA 2
ATOM 1671 C C . LYS A 1 33 ? 4.030 -15.537 -4.598 1.00 0.00 33 LYS A C 2
ATOM 1672 O O . LYS A 1 33 ? 3.328 -15.777 -3.616 1.00 0.00 33 LYS A O 2
ATOM 1691 N N . ILE A 1 34 ? 4.413 -14.309 -4.931 1.00 0.00 34 ILE A N 2
ATOM 1692 C CA . ILE A 1 34 ? 4.021 -13.147 -4.144 1.00 0.00 34 ILE A CA 2
ATOM 1693 C C . ILE A 1 34 ? 2.513 -13.115 -3.924 1.00 0.00 34 ILE A C 2
ATOM 1694 O O . ILE A 1 34 ? 2.041 -13.075 -2.788 1.00 0.00 34 ILE A O 2
ATOM 1710 N N . SER A 1 35 ? 1.760 -13.135 -5.019 1.00 0.00 35 SER A N 2
ATOM 1711 C CA . SER A 1 35 ? 0.304 -13.107 -4.947 1.00 0.00 35 SER A CA 2
ATOM 1712 C C . SER A 1 35 ? -0.198 -13.946 -3.776 1.00 0.00 35 SER A C 2
ATOM 1713 O O . SER A 1 35 ? -1.091 -13.531 -3.037 1.00 0.00 35 SER A O 2
ATOM 1721 N N . LYS A 1 36 ? 0.382 -15.130 -3.613 1.00 0.00 36 LYS A N 2
ATOM 1722 C CA . LYS A 1 36 ? -0.003 -16.030 -2.533 1.00 0.00 36 LYS A CA 2
ATOM 1723 C C . LYS A 1 36 ? 0.329 -15.422 -1.174 1.00 0.00 36 LYS A C 2
ATOM 1724 O O . LYS A 1 36 ? -0.512 -15.387 -0.275 1.00 0.00 36 LYS A O 2
ATOM 1743 N N . LEU A 1 37 ? 1.560 -14.943 -1.030 1.00 0.00 37 LEU A N 2
ATOM 1744 C CA . LEU A 1 37 ? 2.004 -14.334 0.219 1.00 0.00 37 LEU A CA 2
ATOM 1745 C C . LEU A 1 37 ? 0.959 -13.359 0.750 1.00 0.00 37 LEU A C 2
ATOM 1746 O O . LEU A 1 37 ? 0.669 -13.335 1.947 1.00 0.00 37 LEU A O 2
ATOM 1762 N N . ILE A 1 38 ? 0.395 -12.557 -0.147 1.00 0.00 38 ILE A N 2
ATOM 1763 C CA . ILE A 1 38 ? -0.620 -11.582 0.232 1.00 0.00 38 ILE A CA 2
ATOM 1764 C C . ILE A 1 38 ? -1.993 -12.236 0.352 1.00 0.00 38 ILE A C 2
ATOM 1765 O O . ILE A 1 38 ? -2.740 -11.966 1.291 1.00 0.00 38 ILE A O 2
ATOM 1781 N N . GLY A 1 39 ? -2.317 -13.100 -0.606 1.00 0.00 39 GLY A N 2
ATOM 1782 C CA . GLY A 1 39 ? -3.598 -13.781 -0.588 1.00 0.00 39 GLY A CA 2
ATOM 1783 C C . GLY A 1 39 ? -4.738 -12.883 -1.026 1.00 0.00 39 GLY A C 2
ATOM 1784 O O . GLY A 1 39 ? -5.563 -13.273 -1.852 1.00 0.00 39 GLY A O 2
ATOM 1788 N N . SER A 1 40 ? -4.786 -11.676 -0.470 1.00 0.00 40 SER A N 2
ATOM 1789 C CA . SER A 1 40 ? -5.837 -10.722 -0.804 1.00 0.00 40 SER A CA 2
ATOM 1790 C C . SER A 1 40 ? -5.859 -10.440 -2.303 1.00 0.00 40 SER A C 2
ATOM 1791 O O . SER A 1 40 ? -6.916 -10.458 -2.934 1.00 0.00 40 SER A O 2
ATOM 1799 N N . ARG A 1 41 ? -4.683 -10.181 -2.867 1.00 0.00 41 ARG A N 2
ATOM 1800 C CA . ARG A 1 41 ? -4.566 -9.895 -4.292 1.00 0.00 41 ARG A CA 2
ATOM 1801 C C . ARG A 1 41 ? -4.457 -11.185 -5.099 1.00 0.00 41 ARG A C 2
ATOM 1802 O O . ARG A 1 41 ? -4.457 -12.282 -4.540 1.00 0.00 41 ARG A O 2
ATOM 1823 N N . THR A 1 42 ? -4.364 -11.046 -6.418 1.00 0.00 42 THR A N 2
ATOM 1824 C CA . THR A 1 42 ? -4.255 -12.200 -7.302 1.00 0.00 42 THR A CA 2
ATOM 1825 C C . THR A 1 42 ? -3.124 -12.018 -8.307 1.00 0.00 42 THR A C 2
ATOM 1826 O O . THR A 1 42 ? -2.765 -10.893 -8.656 1.00 0.00 42 THR A O 2
ATOM 1837 N N . VAL A 1 43 ? -2.565 -13.131 -8.771 1.00 0.00 43 VAL A N 2
ATOM 1838 C CA . VAL A 1 43 ? -1.475 -13.094 -9.739 1.00 0.00 43 VAL A CA 2
ATOM 1839 C C . VAL A 1 43 ? -1.686 -11.984 -10.762 1.00 0.00 43 VAL A C 2
ATOM 1840 O O . VAL A 1 43 ? -0.751 -11.265 -11.116 1.00 0.00 43 VAL A O 2
ATOM 1853 N N . LEU A 1 44 ? -2.920 -11.848 -11.234 1.00 0.00 44 LEU A N 2
ATOM 1854 C CA . LEU A 1 44 ? -3.255 -10.824 -12.217 1.00 0.00 44 LEU A CA 2
ATOM 1855 C C . LEU A 1 44 ? -3.084 -9.428 -11.628 1.00 0.00 44 LEU A C 2
ATOM 1856 O O . LEU A 1 44 ? -2.245 -8.651 -12.083 1.00 0.00 44 LEU A O 2
ATOM 1872 N N . GLN A 1 45 ? -3.884 -9.117 -10.613 1.00 0.00 45 GLN A N 2
ATOM 1873 C CA . GLN A 1 45 ? -3.820 -7.814 -9.962 1.00 0.00 45 GLN A CA 2
ATOM 1874 C C . GLN A 1 45 ? -2.376 -7.431 -9.652 1.00 0.00 45 GLN A C 2
ATOM 1875 O O . GLN A 1 45 ? -1.948 -6.311 -9.929 1.00 0.00 45 GLN A O 2
ATOM 1889 N N . VAL A 1 46 ? -1.631 -8.369 -9.076 1.00 0.00 46 VAL A N 2
ATOM 1890 C CA . VAL A 1 46 ? -0.235 -8.130 -8.729 1.00 0.00 46 VAL A CA 2
ATOM 1891 C C . VAL A 1 46 ? 0.597 -7.834 -9.972 1.00 0.00 46 VAL A C 2
ATOM 1892 O O . VAL A 1 46 ? 1.249 -6.793 -10.063 1.00 0.00 46 VAL A O 2
ATOM 1905 N N . LYS A 1 47 ? 0.570 -8.755 -10.929 1.00 0.00 47 LYS A N 2
ATOM 1906 C CA . LYS A 1 47 ? 1.320 -8.594 -12.169 1.00 0.00 47 LYS A CA 2
ATOM 1907 C C . LYS A 1 47 ? 1.366 -7.129 -12.590 1.00 0.00 47 LYS A C 2
ATOM 1908 O O . LYS A 1 47 ? 2.440 -6.535 -12.689 1.00 0.00 47 LYS A O 2
ATOM 1927 N N . SER A 1 48 ? 0.194 -6.551 -12.834 1.00 0.00 48 SER A N 2
ATOM 1928 C CA . SER A 1 48 ? 0.101 -5.155 -13.247 1.00 0.00 48 SER A CA 2
ATOM 1929 C C . SER A 1 48 ? 0.680 -4.233 -12.178 1.00 0.00 48 SER A C 2
ATOM 1930 O O . SER A 1 48 ? 1.554 -3.411 -12.458 1.00 0.00 48 SER A O 2
ATOM 1938 N N . TYR A 1 49 ? 0.188 -4.376 -10.953 1.00 0.00 49 TYR A N 2
ATOM 1939 C CA . TYR A 1 49 ? 0.653 -3.555 -9.842 1.00 0.00 49 TYR A CA 2
ATOM 1940 C C . TYR A 1 49 ? 2.172 -3.410 -9.870 1.00 0.00 49 TYR A C 2
ATOM 1941 O O . TYR A 1 49 ? 2.701 -2.299 -9.852 1.00 0.00 49 TYR A O 2
ATOM 1959 N N . ALA A 1 50 ? 2.867 -4.542 -9.915 1.00 0.00 50 ALA A N 2
ATOM 1960 C CA . ALA A 1 50 ? 4.324 -4.543 -9.949 1.00 0.00 50 ALA A CA 2
ATOM 1961 C C . ALA A 1 50 ? 4.854 -3.404 -10.814 1.00 0.00 50 ALA A C 2
ATOM 1962 O O . ALA A 1 50 ? 5.899 -2.823 -10.520 1.00 0.00 50 ALA A O 2
ATOM 1969 N N . ARG A 1 51 ? 4.127 -3.091 -11.882 1.00 0.00 51 ARG A N 2
ATOM 1970 C CA . ARG A 1 51 ? 4.526 -2.023 -12.791 1.00 0.00 51 ARG A CA 2
ATOM 1971 C C . ARG A 1 51 ? 4.079 -0.663 -12.260 1.00 0.00 51 ARG A C 2
ATOM 1972 O O . ARG A 1 51 ? 4.793 0.330 -12.396 1.00 0.00 51 ARG A O 2
ATOM 1993 N N . GLN A 1 52 ? 2.896 -0.628 -11.657 1.00 0.00 52 GLN A N 2
ATOM 1994 C CA . GLN A 1 52 ? 2.354 0.609 -11.108 1.00 0.00 52 GLN A CA 2
ATOM 1995 C C . GLN A 1 52 ? 3.263 1.163 -10.016 1.00 0.00 52 GLN A C 2
ATOM 1996 O O . GLN A 1 52 ? 3.507 2.368 -9.949 1.00 0.00 52 GLN A O 2
ATOM 2010 N N . TYR A 1 53 ? 3.761 0.276 -9.162 1.00 0.00 53 TYR A N 2
ATOM 2011 C CA . TYR A 1 53 ? 4.641 0.677 -8.070 1.00 0.00 53 TYR A CA 2
ATOM 2012 C C . TYR A 1 53 ? 5.809 1.510 -8.590 1.00 0.00 53 TYR A C 2
ATOM 2013 O O . TYR A 1 53 ? 5.971 2.672 -8.219 1.00 0.00 53 TYR A O 2
ATOM 2031 N N . PHE A 1 54 ? 6.621 0.906 -9.451 1.00 0.00 54 PHE A N 2
ATOM 2032 C CA . PHE A 1 54 ? 7.775 1.590 -10.022 1.00 0.00 54 PHE A CA 2
ATOM 2033 C C . PHE A 1 54 ? 7.395 2.987 -10.504 1.00 0.00 54 PHE A C 2
ATOM 2034 O O . PHE A 1 54 ? 8.142 3.948 -10.310 1.00 0.00 54 PHE A O 2
ATOM 2051 N N . LYS A 1 55 ? 6.230 3.094 -11.132 1.00 0.00 55 LYS A N 2
ATOM 2052 C CA . LYS A 1 55 ? 5.748 4.372 -11.642 1.00 0.00 55 LYS A CA 2
ATOM 2053 C C . LYS A 1 55 ? 5.502 5.355 -10.501 1.00 0.00 55 LYS A C 2
ATOM 2054 O O . LYS A 1 55 ? 5.652 6.564 -10.668 1.00 0.00 55 LYS A O 2
ATOM 2073 N N . ASN A 1 56 ? 5.125 4.826 -9.342 1.00 0.00 56 ASN A N 2
ATOM 2074 C CA . ASN A 1 56 ? 4.859 5.656 -8.173 1.00 0.00 56 ASN A CA 2
ATOM 2075 C C . ASN A 1 56 ? 6.150 5.968 -7.422 1.00 0.00 56 ASN A C 2
ATOM 2076 O O . ASN A 1 56 ? 6.244 6.972 -6.715 1.00 0.00 56 ASN A O 2
ATOM 2087 N N . LYS A 1 57 ? 7.145 5.101 -7.581 1.00 0.00 57 LYS A N 2
ATOM 2088 C CA . LYS A 1 57 ? 8.432 5.283 -6.921 1.00 0.00 57 LYS A CA 2
ATOM 2089 C C . LYS A 1 57 ? 8.925 6.718 -7.075 1.00 0.00 57 LYS A C 2
ATOM 2090 O O . LYS A 1 57 ? 8.323 7.518 -7.792 1.00 0.00 57 LYS A O 2
ATOM 2109 N N . VAL A 1 58 ? 10.024 7.038 -6.400 1.00 0.00 58 VAL A N 2
ATOM 2110 C CA . VAL A 1 58 ? 10.599 8.377 -6.464 1.00 0.00 58 VAL A CA 2
ATOM 2111 C C . VAL A 1 58 ? 9.510 9.443 -6.460 1.00 0.00 58 VAL A C 2
ATOM 2112 O O . VAL A 1 58 ? 9.694 10.537 -6.994 1.00 0.00 58 VAL A O 2
ATOM 2125 N N . LYS A 1 59 ? 8.373 9.118 -5.854 1.00 0.00 59 LYS A N 2
ATOM 2126 C CA . LYS A 1 59 ? 7.253 10.048 -5.778 1.00 0.00 59 LYS A CA 2
ATOM 2127 C C . LYS A 1 59 ? 7.739 11.463 -5.480 1.00 0.00 59 LYS A C 2
ATOM 2128 O O . LYS A 1 59 ? 8.869 11.659 -5.030 1.00 0.00 59 LYS A O 2
ATOM 2147 N N . CYS A 1 60 ? 6.881 12.444 -5.732 1.00 0.00 60 CYS A N 2
ATOM 2148 C CA . CYS A 1 60 ? 7.223 13.841 -5.490 1.00 0.00 60 CYS A CA 2
ATOM 2149 C C . CYS A 1 60 ? 8.580 14.181 -6.099 1.00 0.00 60 CYS A C 2
ATOM 2150 O O . CYS A 1 60 ? 9.410 14.833 -5.467 1.00 0.00 60 CYS A O 2
ATOM 2158 N N . GLY A 1 61 ? 8.799 13.734 -7.332 1.00 0.00 61 GLY A N 2
ATOM 2159 C CA . GLY A 1 61 ? 10.057 13.999 -8.005 1.00 0.00 61 GLY A CA 2
ATOM 2160 C C . GLY A 1 61 ? 10.275 15.476 -8.265 1.00 0.00 61 GLY A C 2
ATOM 2161 O O . GLY A 1 61 ? 10.752 16.204 -7.393 1.00 0.00 61 GLY A O 2
ATOM 2165 N N . LEU A 1 62 ? 9.927 15.921 -9.467 1.00 0.00 62 LEU A N 2
ATOM 2166 C CA . LEU A 1 62 ? 10.089 17.322 -9.841 1.00 0.00 62 LEU A CA 2
ATOM 2167 C C . LEU A 1 62 ? 8.913 18.157 -9.346 1.00 0.00 62 LEU A C 2
ATOM 2168 O O . LEU A 1 62 ? 8.403 19.017 -10.064 1.00 0.00 62 LEU A O 2
ATOM 2184 N N . ASP A 1 63 ? 8.488 17.900 -8.114 1.00 0.00 63 ASP A N 2
ATOM 2185 C CA . ASP A 1 63 ? 7.374 18.630 -7.520 1.00 0.00 63 ASP A CA 2
ATOM 2186 C C . ASP A 1 63 ? 6.123 18.510 -8.386 1.00 0.00 63 ASP A C 2
ATOM 2187 O O . ASP A 1 63 ? 5.387 19.479 -8.570 1.00 0.00 63 ASP A O 2
ATOM 2196 N N . LYS A 1 64 ? 5.890 17.314 -8.916 1.00 0.00 64 LYS A N 2
ATOM 2197 C CA . LYS A 1 64 ? 4.729 17.065 -9.762 1.00 0.00 64 LYS A CA 2
ATOM 2198 C C . LYS A 1 64 ? 3.504 16.725 -8.919 1.00 0.00 64 LYS A C 2
ATOM 2199 O O . LYS A 1 64 ? 2.483 17.407 -8.989 1.00 0.00 64 LYS A O 2
ATOM 2218 N N . GLU A 1 65 ? 3.615 15.666 -8.123 1.00 0.00 65 GLU A N 2
ATOM 2219 C CA . GLU A 1 65 ? 2.516 15.237 -7.266 1.00 0.00 65 GLU A CA 2
ATOM 2220 C C . GLU A 1 65 ? 2.617 15.882 -5.887 1.00 0.00 65 GLU A C 2
ATOM 2221 O O . GLU A 1 65 ? 3.576 16.594 -5.590 1.00 0.00 65 GLU A O 2
ATOM 2233 N N . THR A 1 66 ? 1.618 15.628 -5.047 1.00 0.00 66 THR A N 2
ATOM 2234 C CA . THR A 1 66 ? 1.593 16.184 -3.700 1.00 0.00 66 THR A CA 2
ATOM 2235 C C . THR A 1 66 ? 1.368 15.094 -2.659 1.00 0.00 66 THR A C 2
ATOM 2236 O O . THR A 1 66 ? 0.632 14.132 -2.881 1.00 0.00 66 THR A O 2
ATOM 2247 N N . PRO A 1 67 ? 2.014 15.245 -1.493 1.00 0.00 67 PRO A N 2
ATOM 2248 C CA . PRO A 1 67 ? 1.899 14.283 -0.394 1.00 0.00 67 PRO A CA 2
ATOM 2249 C C . PRO A 1 67 ? 0.520 14.307 0.256 1.00 0.00 67 PRO A C 2
ATOM 2250 O O . PRO A 1 67 ? 0.113 13.346 0.907 1.00 0.00 67 PRO A O 2
ATOM 2261 N N . ASN A 1 68 ? -0.195 15.413 0.075 1.00 0.00 68 ASN A N 2
ATOM 2262 C CA . ASN A 1 68 ? -1.530 15.562 0.644 1.00 0.00 68 ASN A CA 2
ATOM 2263 C C . ASN A 1 68 ? -1.615 14.895 2.013 1.00 0.00 68 ASN A C 2
ATOM 2264 O O . ASN A 1 68 ? -2.612 14.252 2.340 1.00 0.00 68 ASN A O 2
ATOM 2275 N N . GLN A 1 69 ? -0.563 15.055 2.809 1.00 0.00 69 GLN A N 2
ATOM 2276 C CA . GLN A 1 69 ? -0.519 14.468 4.143 1.00 0.00 69 GLN A CA 2
ATOM 2277 C C . GLN A 1 69 ? -0.442 15.552 5.213 1.00 0.00 69 GLN A C 2
ATOM 2278 O O . GLN A 1 69 ? 0.003 16.670 4.949 1.00 0.00 69 GLN A O 2
ATOM 2292 N N . LYS A 1 70 ? -0.877 15.216 6.422 1.00 0.00 70 LYS A N 2
ATOM 2293 C CA . LYS A 1 70 ? -0.857 16.160 7.533 1.00 0.00 70 LYS A CA 2
ATOM 2294 C C . LYS A 1 70 ? -0.942 15.429 8.870 1.00 0.00 70 LYS A C 2
ATOM 2295 O O . LYS A 1 70 ? -1.751 14.517 9.040 1.00 0.00 70 LYS A O 2
ATOM 2314 N N . THR A 1 71 ? -0.103 15.837 9.816 1.00 0.00 71 THR A N 2
ATOM 2315 C CA . THR A 1 71 ? -0.083 15.221 11.137 1.00 0.00 71 THR A CA 2
ATOM 2316 C C . THR A 1 71 ? -1.467 15.246 11.776 1.00 0.00 71 THR A C 2
ATOM 2317 O O . THR A 1 71 ? -1.886 16.260 12.332 1.00 0.00 71 THR A O 2
ATOM 2328 N N . GLY A 1 72 ? -2.172 14.122 11.692 1.00 0.00 72 GLY A N 2
ATOM 2329 C CA . GLY A 1 72 ? -3.502 14.036 12.267 1.00 0.00 72 GLY A CA 2
ATOM 2330 C C . GLY A 1 72 ? -4.591 14.040 11.213 1.00 0.00 72 GLY A C 2
ATOM 2331 O O . GLY A 1 72 ? -5.636 14.664 11.393 1.00 0.00 72 GLY A O 2
ATOM 2335 N N . GLY A 1 1 ? -16.401 11.554 -6.436 1.00 0.00 1 GLY A N 3
ATOM 2336 C CA . GLY A 1 1 ? -16.482 12.956 -6.800 1.00 0.00 1 GLY A CA 3
ATOM 2337 C C . GLY A 1 1 ? -16.530 13.164 -8.301 1.00 0.00 1 GLY A C 3
ATOM 2338 O O . GLY A 1 1 ? -15.706 13.887 -8.861 1.00 0.00 1 GLY A O 3
ATOM 2342 N N . SER A 1 2 ? -17.497 12.528 -8.954 1.00 0.00 2 SER A N 3
ATOM 2343 C CA . SER A 1 2 ? -17.646 12.642 -10.400 1.00 0.00 2 SER A CA 3
ATOM 2344 C C . SER A 1 2 ? -19.074 12.317 -10.827 1.00 0.00 2 SER A C 3
ATOM 2345 O O . SER A 1 2 ? -19.895 11.892 -10.014 1.00 0.00 2 SER A O 3
ATOM 2353 N N . SER A 1 3 ? -19.363 12.519 -12.108 1.00 0.00 3 SER A N 3
ATOM 2354 C CA . SER A 1 3 ? -20.693 12.251 -12.644 1.00 0.00 3 SER A CA 3
ATOM 2355 C C . SER A 1 3 ? -20.692 10.984 -13.492 1.00 0.00 3 SER A C 3
ATOM 2356 O O . SER A 1 3 ? -20.385 11.021 -14.683 1.00 0.00 3 SER A O 3
ATOM 2364 N N . GLY A 1 4 ? -21.037 9.861 -12.869 1.00 0.00 4 GLY A N 3
ATOM 2365 C CA . GLY A 1 4 ? -21.070 8.597 -13.581 1.00 0.00 4 GLY A CA 3
ATOM 2366 C C . GLY A 1 4 ? -19.722 8.227 -14.168 1.00 0.00 4 GLY A C 3
ATOM 2367 O O . GLY A 1 4 ? -19.209 8.920 -15.047 1.00 0.00 4 GLY A O 3
ATOM 2371 N N . SER A 1 5 ? -19.146 7.134 -13.680 1.00 0.00 5 SER A N 3
ATOM 2372 C CA . SER A 1 5 ? -17.846 6.676 -14.158 1.00 0.00 5 SER A CA 3
ATOM 2373 C C . SER A 1 5 ? -17.703 5.167 -13.984 1.00 0.00 5 SER A C 3
ATOM 2374 O O . SER A 1 5 ? -17.914 4.634 -12.894 1.00 0.00 5 SER A O 3
ATOM 2382 N N . SER A 1 6 ? -17.344 4.484 -15.066 1.00 0.00 6 SER A N 3
ATOM 2383 C CA . SER A 1 6 ? -17.177 3.036 -15.036 1.00 0.00 6 SER A CA 3
ATOM 2384 C C . SER A 1 6 ? -15.699 2.661 -14.973 1.00 0.00 6 SER A C 3
ATOM 2385 O O . SER A 1 6 ? -14.886 3.165 -15.747 1.00 0.00 6 SER A O 3
ATOM 2393 N N . GLY A 1 7 ? -15.359 1.773 -14.044 1.00 0.00 7 GLY A N 3
ATOM 2394 C CA . GLY A 1 7 ? -13.981 1.345 -13.897 1.00 0.00 7 GLY A CA 3
ATOM 2395 C C . GLY A 1 7 ? -13.695 0.772 -12.522 1.00 0.00 7 GLY A C 3
ATOM 2396 O O . GLY A 1 7 ? -13.947 1.422 -11.507 1.00 0.00 7 GLY A O 3
ATOM 2400 N N . TYR A 1 8 ? -13.171 -0.448 -12.489 1.00 0.00 8 TYR A N 3
ATOM 2401 C CA . TYR A 1 8 ? -12.855 -1.110 -11.229 1.00 0.00 8 TYR A CA 3
ATOM 2402 C C . TYR A 1 8 ? -11.710 -0.400 -10.512 1.00 0.00 8 TYR A C 3
ATOM 2403 O O . TYR A 1 8 ? -10.538 -0.679 -10.763 1.00 0.00 8 TYR A O 3
ATOM 2421 N N . SER A 1 9 ? -12.060 0.520 -9.618 1.00 0.00 9 SER A N 3
ATOM 2422 C CA . SER A 1 9 ? -11.063 1.273 -8.866 1.00 0.00 9 SER A CA 3
ATOM 2423 C C . SER A 1 9 ? -10.516 0.445 -7.708 1.00 0.00 9 SER A C 3
ATOM 2424 O O . SER A 1 9 ? -11.076 0.444 -6.611 1.00 0.00 9 SER A O 3
ATOM 2432 N N . VAL A 1 10 ? -9.418 -0.260 -7.959 1.00 0.00 10 VAL A N 3
ATOM 2433 C CA . VAL A 1 10 ? -8.793 -1.092 -6.938 1.00 0.00 10 VAL A CA 3
ATOM 2434 C C . VAL A 1 10 ? -7.532 -0.435 -6.389 1.00 0.00 10 VAL A C 3
ATOM 2435 O O . VAL A 1 10 ? -6.523 -0.322 -7.087 1.00 0.00 10 VAL A O 3
ATOM 2448 N N . LYS A 1 11 ? -7.595 -0.002 -5.135 1.00 0.00 11 LYS A N 3
ATOM 2449 C CA . LYS A 1 11 ? -6.457 0.643 -4.489 1.00 0.00 11 LYS A CA 3
ATOM 2450 C C . LYS A 1 11 ? -5.758 -0.317 -3.533 1.00 0.00 11 LYS A C 3
ATOM 2451 O O . LYS A 1 11 ? -6.409 -1.078 -2.816 1.00 0.00 11 LYS A O 3
ATOM 2470 N N . TRP A 1 12 ? -4.431 -0.275 -3.525 1.00 0.00 12 TRP A N 3
ATOM 2471 C CA . TRP A 1 12 ? -3.644 -1.141 -2.654 1.00 0.00 12 TRP A CA 3
ATOM 2472 C C . TRP A 1 12 ? -3.433 -0.494 -1.290 1.00 0.00 12 TRP A C 3
ATOM 2473 O O . TRP A 1 12 ? -3.235 0.717 -1.189 1.00 0.00 12 TRP A O 3
ATOM 2494 N N . THR A 1 13 ? -3.475 -1.309 -0.240 1.00 0.00 13 THR A N 3
ATOM 2495 C CA . THR A 1 13 ? -3.290 -0.815 1.118 1.00 0.00 13 THR A CA 3
ATOM 2496 C C . THR A 1 13 ? -1.849 -1.004 1.580 1.00 0.00 13 THR A C 3
ATOM 2497 O O . THR A 1 13 ? -1.118 -1.834 1.039 1.00 0.00 13 THR A O 3
ATOM 2508 N N . ILE A 1 14 ? -1.448 -0.230 2.582 1.00 0.00 14 ILE A N 3
ATOM 2509 C CA . ILE A 1 14 ? -0.094 -0.313 3.117 1.00 0.00 14 ILE A CA 3
ATOM 2510 C C . ILE A 1 14 ? 0.236 -1.736 3.555 1.00 0.00 14 ILE A C 3
ATOM 2511 O O . ILE A 1 14 ? 1.266 -2.290 3.171 1.00 0.00 14 ILE A O 3
ATOM 2527 N N . GLU A 1 15 ? -0.645 -2.321 4.360 1.00 0.00 15 GLU A N 3
ATOM 2528 C CA . GLU A 1 15 ? -0.446 -3.681 4.850 1.00 0.00 15 GLU A CA 3
ATOM 2529 C C . GLU A 1 15 ? -0.213 -4.647 3.692 1.00 0.00 15 GLU A C 3
ATOM 2530 O O . GLU A 1 15 ? 0.316 -5.742 3.882 1.00 0.00 15 GLU A O 3
ATOM 2542 N N . GLU A 1 16 ? -0.612 -4.233 2.494 1.00 0.00 16 GLU A N 3
ATOM 2543 C CA . GLU A 1 16 ? -0.448 -5.063 1.306 1.00 0.00 16 GLU A CA 3
ATOM 2544 C C . GLU A 1 16 ? 0.851 -4.723 0.580 1.00 0.00 16 GLU A C 3
ATOM 2545 O O . GLU A 1 16 ? 1.621 -5.610 0.213 1.00 0.00 16 GLU A O 3
ATOM 2557 N N . LYS A 1 17 ? 1.087 -3.431 0.376 1.00 0.00 17 LYS A N 3
ATOM 2558 C CA . LYS A 1 17 ? 2.291 -2.971 -0.305 1.00 0.00 17 LYS A CA 3
ATOM 2559 C C . LYS A 1 17 ? 3.543 -3.488 0.396 1.00 0.00 17 LYS A C 3
ATOM 2560 O O . LYS A 1 17 ? 4.577 -3.698 -0.236 1.00 0.00 17 LYS A O 3
ATOM 2579 N N . GLU A 1 18 ? 3.441 -3.691 1.706 1.00 0.00 18 GLU A N 3
ATOM 2580 C CA . GLU A 1 18 ? 4.567 -4.184 2.492 1.00 0.00 18 GLU A CA 3
ATOM 2581 C C . GLU A 1 18 ? 4.798 -5.670 2.238 1.00 0.00 18 GLU A C 3
ATOM 2582 O O . GLU A 1 18 ? 5.939 -6.132 2.182 1.00 0.00 18 GLU A O 3
ATOM 2594 N N . LEU A 1 19 ? 3.709 -6.415 2.085 1.00 0.00 19 LEU A N 3
ATOM 2595 C CA . LEU A 1 19 ? 3.792 -7.850 1.837 1.00 0.00 19 LEU A CA 3
ATOM 2596 C C . LEU A 1 19 ? 4.317 -8.131 0.433 1.00 0.00 19 LEU A C 3
ATOM 2597 O O . LEU A 1 19 ? 5.113 -9.048 0.228 1.00 0.00 19 LEU A O 3
ATOM 2613 N N . PHE A 1 20 ? 3.868 -7.334 -0.531 1.00 0.00 20 PHE A N 3
ATOM 2614 C CA . PHE A 1 20 ? 4.294 -7.496 -1.917 1.00 0.00 20 PHE A CA 3
ATOM 2615 C C . PHE A 1 20 ? 5.815 -7.435 -2.029 1.00 0.00 20 PHE A C 3
ATOM 2616 O O . PHE A 1 20 ? 6.447 -8.362 -2.533 1.00 0.00 20 PHE A O 3
ATOM 2633 N N . GLU A 1 21 ? 6.393 -6.336 -1.556 1.00 0.00 21 GLU A N 3
ATOM 2634 C CA . GLU A 1 21 ? 7.839 -6.153 -1.604 1.00 0.00 21 GLU A CA 3
ATOM 2635 C C . GLU A 1 21 ? 8.558 -7.318 -0.930 1.00 0.00 21 GLU A C 3
ATOM 2636 O O . GLU A 1 21 ? 9.463 -7.920 -1.508 1.00 0.00 21 GLU A O 3
ATOM 2648 N N . GLN A 1 22 ? 8.148 -7.629 0.295 1.00 0.00 22 GLN A N 3
ATOM 2649 C CA . GLN A 1 22 ? 8.753 -8.721 1.048 1.00 0.00 22 GLN A CA 3
ATOM 2650 C C . GLN A 1 22 ? 9.025 -9.920 0.146 1.00 0.00 22 GLN A C 3
ATOM 2651 O O . GLN A 1 22 ? 10.155 -10.396 0.053 1.00 0.00 22 GLN A O 3
ATOM 2665 N N . GLY A 1 23 ? 7.979 -10.405 -0.517 1.00 0.00 23 GLY A N 3
ATOM 2666 C CA . GLY A 1 23 ? 8.126 -11.544 -1.403 1.00 0.00 23 GLY A CA 3
ATOM 2667 C C . GLY A 1 23 ? 8.901 -11.205 -2.661 1.00 0.00 23 GLY A C 3
ATOM 2668 O O . GLY A 1 23 ? 9.618 -12.047 -3.203 1.00 0.00 23 GLY A O 3
ATOM 2672 N N . LEU A 1 24 ? 8.758 -9.970 -3.127 1.00 0.00 24 LEU A N 3
ATOM 2673 C CA . LEU A 1 24 ? 9.449 -9.521 -4.331 1.00 0.00 24 LEU A CA 3
ATOM 2674 C C . LEU A 1 24 ? 10.960 -9.664 -4.176 1.00 0.00 24 LEU A C 3
ATOM 2675 O O . LEU A 1 24 ? 11.660 -10.025 -5.121 1.00 0.00 24 LEU A O 3
ATOM 2691 N N . ALA A 1 25 ? 11.456 -9.379 -2.976 1.00 0.00 25 ALA A N 3
ATOM 2692 C CA . ALA A 1 25 ? 12.883 -9.480 -2.696 1.00 0.00 25 ALA A CA 3
ATOM 2693 C C . ALA A 1 25 ? 13.288 -10.924 -2.422 1.00 0.00 25 ALA A C 3
ATOM 2694 O O . ALA A 1 25 ? 14.341 -11.380 -2.867 1.00 0.00 25 ALA A O 3
ATOM 2701 N N . LYS A 1 26 ? 12.445 -11.641 -1.685 1.00 0.00 26 LYS A N 3
ATOM 2702 C CA . LYS A 1 26 ? 12.714 -13.034 -1.352 1.00 0.00 26 LYS A CA 3
ATOM 2703 C C . LYS A 1 26 ? 12.510 -13.934 -2.566 1.00 0.00 26 LYS A C 3
ATOM 2704 O O . LYS A 1 26 ? 13.454 -14.550 -3.061 1.00 0.00 26 LYS A O 3
ATOM 2723 N N . PHE A 1 27 ? 11.272 -14.003 -3.044 1.00 0.00 27 PHE A N 3
ATOM 2724 C CA . PHE A 1 27 ? 10.944 -14.827 -4.202 1.00 0.00 27 PHE A CA 3
ATOM 2725 C C . PHE A 1 27 ? 11.508 -14.216 -5.481 1.00 0.00 27 PHE A C 3
ATOM 2726 O O . PHE A 1 27 ? 11.814 -14.926 -6.438 1.00 0.00 27 PHE A O 3
ATOM 2743 N N . GLY A 1 28 ? 11.642 -12.894 -5.489 1.00 0.00 28 GLY A N 3
ATOM 2744 C CA . GLY A 1 28 ? 12.167 -12.208 -6.656 1.00 0.00 28 GLY A CA 3
ATOM 2745 C C . GLY A 1 28 ? 11.081 -11.537 -7.473 1.00 0.00 28 GLY A C 3
ATOM 2746 O O . GLY A 1 28 ? 10.254 -10.802 -6.933 1.00 0.00 28 GLY A O 3
ATOM 2750 N N . ARG A 1 29 ? 11.083 -11.789 -8.778 1.00 0.00 29 ARG A N 3
ATOM 2751 C CA . ARG A 1 29 ? 10.092 -11.201 -9.671 1.00 0.00 29 ARG A CA 3
ATOM 2752 C C . ARG A 1 29 ? 8.943 -12.173 -9.922 1.00 0.00 29 ARG A C 3
ATOM 2753 O O . ARG A 1 29 ? 8.200 -12.033 -10.894 1.00 0.00 29 ARG A O 3
ATOM 2774 N N . ARG A 1 30 ? 8.804 -13.157 -9.040 1.00 0.00 30 ARG A N 3
ATOM 2775 C CA . ARG A 1 30 ? 7.746 -14.153 -9.167 1.00 0.00 30 ARG A CA 3
ATOM 2776 C C . ARG A 1 30 ? 6.413 -13.596 -8.678 1.00 0.00 30 ARG A C 3
ATOM 2777 O O . ARG A 1 30 ? 6.206 -13.419 -7.477 1.00 0.00 30 ARG A O 3
ATOM 2798 N N . TRP A 1 31 ? 5.513 -13.320 -9.614 1.00 0.00 31 TRP A N 3
ATOM 2799 C CA . TRP A 1 31 ? 4.200 -12.783 -9.278 1.00 0.00 31 TRP A CA 3
ATOM 2800 C C . TRP A 1 31 ? 3.321 -13.852 -8.637 1.00 0.00 31 TRP A C 3
ATOM 2801 O O . TRP A 1 31 ? 2.474 -13.552 -7.796 1.00 0.00 31 TRP A O 3
ATOM 2822 N N . THR A 1 32 ? 3.529 -15.102 -9.040 1.00 0.00 32 THR A N 3
ATOM 2823 C CA . THR A 1 32 ? 2.755 -16.215 -8.506 1.00 0.00 32 THR A CA 3
ATOM 2824 C C . THR A 1 32 ? 3.071 -16.447 -7.033 1.00 0.00 32 THR A C 3
ATOM 2825 O O . THR A 1 32 ? 2.169 -16.524 -6.198 1.00 0.00 32 THR A O 3
ATOM 2836 N N . LYS A 1 33 ? 4.357 -16.558 -6.719 1.00 0.00 33 LYS A N 3
ATOM 2837 C CA . LYS A 1 33 ? 4.794 -16.780 -5.345 1.00 0.00 33 LYS A CA 3
ATOM 2838 C C . LYS A 1 33 ? 4.266 -15.685 -4.423 1.00 0.00 33 LYS A C 3
ATOM 2839 O O . LYS A 1 33 ? 3.734 -15.969 -3.350 1.00 0.00 33 LYS A O 3
ATOM 2858 N N . ILE A 1 34 ? 4.416 -14.436 -4.850 1.00 0.00 34 ILE A N 3
ATOM 2859 C CA . ILE A 1 34 ? 3.953 -13.300 -4.063 1.00 0.00 34 ILE A CA 3
ATOM 2860 C C . ILE A 1 34 ? 2.437 -13.327 -3.900 1.00 0.00 34 ILE A C 3
ATOM 2861 O O . ILE A 1 34 ? 1.923 -13.390 -2.783 1.00 0.00 34 ILE A O 3
ATOM 2877 N N . SER A 1 35 ? 1.725 -13.279 -5.022 1.00 0.00 35 SER A N 3
ATOM 2878 C CA . SER A 1 35 ? 0.267 -13.296 -5.003 1.00 0.00 35 SER A CA 3
ATOM 2879 C C . SER A 1 35 ? -0.252 -14.262 -3.943 1.00 0.00 35 SER A C 3
ATOM 2880 O O . SER A 1 35 ? -1.183 -13.948 -3.202 1.00 0.00 35 SER A O 3
ATOM 2888 N N . LYS A 1 36 ? 0.359 -15.441 -3.876 1.00 0.00 36 LYS A N 3
ATOM 2889 C CA . LYS A 1 36 ? -0.039 -16.454 -2.906 1.00 0.00 36 LYS A CA 3
ATOM 2890 C C . LYS A 1 36 ? 0.283 -16.004 -1.485 1.00 0.00 36 LYS A C 3
ATOM 2891 O O . LYS A 1 36 ? -0.546 -16.122 -0.582 1.00 0.00 36 LYS A O 3
ATOM 2910 N N . LEU A 1 37 ? 1.491 -15.485 -1.293 1.00 0.00 37 LEU A N 3
ATOM 2911 C CA . LEU A 1 37 ? 1.922 -15.015 0.019 1.00 0.00 37 LEU A CA 3
ATOM 2912 C C . LEU A 1 37 ? 0.907 -14.041 0.609 1.00 0.00 37 LEU A C 3
ATOM 2913 O O . LEU A 1 37 ? 0.580 -14.111 1.794 1.00 0.00 37 LEU A O 3
ATOM 2929 N N . ILE A 1 38 ? 0.411 -13.134 -0.226 1.00 0.00 38 ILE A N 3
ATOM 2930 C CA . ILE A 1 38 ? -0.569 -12.148 0.212 1.00 0.00 38 ILE A CA 3
ATOM 2931 C C . ILE A 1 38 ? -1.955 -12.771 0.343 1.00 0.00 38 ILE A C 3
ATOM 2932 O O . ILE A 1 38 ? -2.634 -12.594 1.354 1.00 0.00 38 ILE A O 3
ATOM 2948 N N . GLY A 1 39 ? -2.368 -13.504 -0.686 1.00 0.00 39 GLY A N 3
ATOM 2949 C CA . GLY A 1 39 ? -3.670 -14.145 -0.666 1.00 0.00 39 GLY A CA 3
ATOM 2950 C C . GLY A 1 39 ? -4.792 -13.190 -1.024 1.00 0.00 39 GLY A C 3
ATOM 2951 O O . GLY A 1 39 ? -5.721 -13.555 -1.743 1.00 0.00 39 GLY A O 3
ATOM 2955 N N . SER A 1 40 ? -4.706 -11.963 -0.520 1.00 0.00 40 SER A N 3
ATOM 2956 C CA . SER A 1 40 ? -5.724 -10.954 -0.786 1.00 0.00 40 SER A CA 3
ATOM 2957 C C . SER A 1 40 ? -5.785 -10.623 -2.274 1.00 0.00 40 SER A C 3
ATOM 2958 O O . SER A 1 40 ? -6.857 -10.634 -2.880 1.00 0.00 40 SER A O 3
ATOM 2966 N N . ARG A 1 41 ? -4.627 -10.329 -2.856 1.00 0.00 41 ARG A N 3
ATOM 2967 C CA . ARG A 1 41 ? -4.547 -9.994 -4.273 1.00 0.00 41 ARG A CA 3
ATOM 2968 C C . ARG A 1 41 ? -4.399 -11.253 -5.122 1.00 0.00 41 ARG A C 3
ATOM 2969 O O . ARG A 1 41 ? -4.244 -12.356 -4.597 1.00 0.00 41 ARG A O 3
ATOM 2990 N N . THR A 1 42 ? -4.449 -11.081 -6.440 1.00 0.00 42 THR A N 3
ATOM 2991 C CA . THR A 1 42 ? -4.323 -12.202 -7.362 1.00 0.00 42 THR A CA 3
ATOM 2992 C C . THR A 1 42 ? -3.184 -11.976 -8.350 1.00 0.00 42 THR A C 3
ATOM 2993 O O . THR A 1 42 ? -2.846 -10.837 -8.673 1.00 0.00 42 THR A O 3
ATOM 3004 N N . VAL A 1 43 ? -2.595 -13.068 -8.828 1.00 0.00 43 VAL A N 3
ATOM 3005 C CA . VAL A 1 43 ? -1.495 -12.988 -9.781 1.00 0.00 43 VAL A CA 3
ATOM 3006 C C . VAL A 1 43 ? -1.686 -11.823 -10.745 1.00 0.00 43 VAL A C 3
ATOM 3007 O O . VAL A 1 43 ? -0.748 -11.076 -11.027 1.00 0.00 43 VAL A O 3
ATOM 3020 N N . LEU A 1 44 ? -2.907 -11.673 -11.248 1.00 0.00 44 LEU A N 3
ATOM 3021 C CA . LEU A 1 44 ? -3.222 -10.597 -12.181 1.00 0.00 44 LEU A CA 3
ATOM 3022 C C . LEU A 1 44 ? -3.034 -9.233 -11.524 1.00 0.00 44 LEU A C 3
ATOM 3023 O O . LEU A 1 44 ? -2.182 -8.447 -11.938 1.00 0.00 44 LEU A O 3
ATOM 3039 N N . GLN A 1 45 ? -3.833 -8.961 -10.497 1.00 0.00 45 GLN A N 3
ATOM 3040 C CA . GLN A 1 45 ? -3.752 -7.693 -9.782 1.00 0.00 45 GLN A CA 3
ATOM 3041 C C . GLN A 1 45 ? -2.302 -7.330 -9.479 1.00 0.00 45 GLN A C 3
ATOM 3042 O O . GLN A 1 45 ? -1.884 -6.187 -9.667 1.00 0.00 45 GLN A O 3
ATOM 3056 N N . VAL A 1 46 ? -1.538 -8.311 -9.007 1.00 0.00 46 VAL A N 3
ATOM 3057 C CA . VAL A 1 46 ? -0.134 -8.095 -8.678 1.00 0.00 46 VAL A CA 3
ATOM 3058 C C . VAL A 1 46 ? 0.682 -7.785 -9.928 1.00 0.00 46 VAL A C 3
ATOM 3059 O O . VAL A 1 46 ? 1.403 -6.789 -9.982 1.00 0.00 46 VAL A O 3
ATOM 3072 N N . LYS A 1 47 ? 0.563 -8.646 -10.934 1.00 0.00 47 LYS A N 3
ATOM 3073 C CA . LYS A 1 47 ? 1.288 -8.465 -12.186 1.00 0.00 47 LYS A CA 3
ATOM 3074 C C . LYS A 1 47 ? 1.238 -7.009 -12.638 1.00 0.00 47 LYS A C 3
ATOM 3075 O O . LYS A 1 47 ? 2.259 -6.428 -13.005 1.00 0.00 47 LYS A O 3
ATOM 3094 N N . SER A 1 48 ? 0.044 -6.425 -12.607 1.00 0.00 48 SER A N 3
ATOM 3095 C CA . SER A 1 48 ? -0.139 -5.038 -13.016 1.00 0.00 48 SER A CA 3
ATOM 3096 C C . SER A 1 48 ? 0.472 -4.085 -11.994 1.00 0.00 48 SER A C 3
ATOM 3097 O O . SER A 1 48 ? 1.380 -3.316 -12.311 1.00 0.00 48 SER A O 3
ATOM 3105 N N . TYR A 1 49 ? -0.032 -4.142 -10.766 1.00 0.00 49 TYR A N 3
ATOM 3106 C CA . TYR A 1 49 ? 0.461 -3.283 -9.697 1.00 0.00 49 TYR A CA 3
ATOM 3107 C C . TYR A 1 49 ? 1.981 -3.161 -9.753 1.00 0.00 49 TYR A C 3
ATOM 3108 O O . TYR A 1 49 ? 2.528 -2.059 -9.727 1.00 0.00 49 TYR A O 3
ATOM 3126 N N . ALA A 1 50 ? 2.657 -4.303 -9.830 1.00 0.00 50 ALA A N 3
ATOM 3127 C CA . ALA A 1 50 ? 4.113 -4.327 -9.892 1.00 0.00 50 ALA A CA 3
ATOM 3128 C C . ALA A 1 50 ? 4.647 -3.143 -10.692 1.00 0.00 50 ALA A C 3
ATOM 3129 O O . ALA A 1 50 ? 5.643 -2.526 -10.314 1.00 0.00 50 ALA A O 3
ATOM 3136 N N . ARG A 1 51 ? 3.979 -2.832 -11.798 1.00 0.00 51 ARG A N 3
ATOM 3137 C CA . ARG A 1 51 ? 4.389 -1.723 -12.651 1.00 0.00 51 ARG A CA 3
ATOM 3138 C C . ARG A 1 51 ? 3.989 -0.386 -12.034 1.00 0.00 51 ARG A C 3
ATOM 3139 O O . ARG A 1 51 ? 4.759 0.574 -12.060 1.00 0.00 51 ARG A O 3
ATOM 3160 N N . GLN A 1 52 ? 2.782 -0.332 -11.481 1.00 0.00 52 GLN A N 3
ATOM 3161 C CA . GLN A 1 52 ? 2.281 0.888 -10.859 1.00 0.00 52 GLN A CA 3
ATOM 3162 C C . GLN A 1 52 ? 3.194 1.334 -9.722 1.00 0.00 52 GLN A C 3
ATOM 3163 O O . GLN A 1 52 ? 3.530 2.513 -9.609 1.00 0.00 52 GLN A O 3
ATOM 3177 N N . TYR A 1 53 ? 3.593 0.385 -8.883 1.00 0.00 53 TYR A N 3
ATOM 3178 C CA . TYR A 1 53 ? 4.467 0.681 -7.754 1.00 0.00 53 TYR A CA 3
ATOM 3179 C C . TYR A 1 53 ? 5.694 1.467 -8.205 1.00 0.00 53 TYR A C 3
ATOM 3180 O O . TYR A 1 53 ? 5.952 2.569 -7.721 1.00 0.00 53 TYR A O 3
ATOM 3198 N N . PHE A 1 54 ? 6.447 0.892 -9.137 1.00 0.00 54 PHE A N 3
ATOM 3199 C CA . PHE A 1 54 ? 7.648 1.537 -9.655 1.00 0.00 54 PHE A CA 3
ATOM 3200 C C . PHE A 1 54 ? 7.290 2.772 -10.477 1.00 0.00 54 PHE A C 3
ATOM 3201 O O . PHE A 1 54 ? 8.041 3.746 -10.514 1.00 0.00 54 PHE A O 3
ATOM 3218 N N . LYS A 1 55 ? 6.138 2.722 -11.137 1.00 0.00 55 LYS A N 3
ATOM 3219 C CA . LYS A 1 55 ? 5.678 3.835 -11.959 1.00 0.00 55 LYS A CA 3
ATOM 3220 C C . LYS A 1 55 ? 5.844 5.161 -11.223 1.00 0.00 55 LYS A C 3
ATOM 3221 O O . LYS A 1 55 ? 6.330 6.139 -11.789 1.00 0.00 55 LYS A O 3
ATOM 3240 N N . ASN A 1 56 ? 5.439 5.184 -9.957 1.00 0.00 56 ASN A N 3
ATOM 3241 C CA . ASN A 1 56 ? 5.545 6.390 -9.144 1.00 0.00 56 ASN A CA 3
ATOM 3242 C C . ASN A 1 56 ? 7.004 6.708 -8.829 1.00 0.00 56 ASN A C 3
ATOM 3243 O O . ASN A 1 56 ? 7.455 7.840 -9.001 1.00 0.00 56 ASN A O 3
ATOM 3254 N N . LYS A 1 57 ? 7.737 5.701 -8.367 1.00 0.00 57 LYS A N 3
ATOM 3255 C CA . LYS A 1 57 ? 9.145 5.870 -8.029 1.00 0.00 57 LYS A CA 3
ATOM 3256 C C . LYS A 1 57 ? 9.833 6.804 -9.020 1.00 0.00 57 LYS A C 3
ATOM 3257 O O . LYS A 1 57 ? 10.287 7.888 -8.654 1.00 0.00 57 LYS A O 3
ATOM 3276 N N . VAL A 1 58 ? 9.906 6.377 -10.276 1.00 0.00 58 VAL A N 3
ATOM 3277 C CA . VAL A 1 58 ? 10.536 7.176 -11.320 1.00 0.00 58 VAL A CA 3
ATOM 3278 C C . VAL A 1 58 ? 9.592 7.384 -12.499 1.00 0.00 58 VAL A C 3
ATOM 3279 O O . VAL A 1 58 ? 9.444 6.509 -13.353 1.00 0.00 58 VAL A O 3
ATOM 3292 N N . LYS A 1 59 ? 8.954 8.548 -12.541 1.00 0.00 59 LYS A N 3
ATOM 3293 C CA . LYS A 1 59 ? 8.024 8.874 -13.616 1.00 0.00 59 LYS A CA 3
ATOM 3294 C C . LYS A 1 59 ? 8.682 8.687 -14.979 1.00 0.00 59 LYS A C 3
ATOM 3295 O O . LYS A 1 59 ? 9.897 8.512 -15.074 1.00 0.00 59 LYS A O 3
ATOM 3314 N N . CYS A 1 60 ? 7.873 8.727 -16.032 1.00 0.00 60 CYS A N 3
ATOM 3315 C CA . CYS A 1 60 ? 8.377 8.563 -17.391 1.00 0.00 60 CYS A CA 3
ATOM 3316 C C . CYS A 1 60 ? 8.717 9.914 -18.012 1.00 0.00 60 CYS A C 3
ATOM 3317 O O . CYS A 1 60 ? 7.840 10.616 -18.515 1.00 0.00 60 CYS A O 3
ATOM 3325 N N . GLY A 1 61 ? 9.996 10.274 -17.971 1.00 0.00 61 GLY A N 3
ATOM 3326 C CA . GLY A 1 61 ? 10.429 11.541 -18.531 1.00 0.00 61 GLY A CA 3
ATOM 3327 C C . GLY A 1 61 ? 11.862 11.498 -19.023 1.00 0.00 61 GLY A C 3
ATOM 3328 O O . GLY A 1 61 ? 12.117 11.214 -20.194 1.00 0.00 61 GLY A O 3
ATOM 3332 N N . LEU A 1 62 ? 12.801 11.782 -18.127 1.00 0.00 62 LEU A N 3
ATOM 3333 C CA . LEU A 1 62 ? 14.218 11.776 -18.476 1.00 0.00 62 LEU A CA 3
ATOM 3334 C C . LEU A 1 62 ? 14.935 10.599 -17.822 1.00 0.00 62 LEU A C 3
ATOM 3335 O O . LEU A 1 62 ? 15.435 10.709 -16.702 1.00 0.00 62 LEU A O 3
ATOM 3351 N N . ASP A 1 63 ? 14.983 9.476 -18.529 1.00 0.00 63 ASP A N 3
ATOM 3352 C CA . ASP A 1 63 ? 15.643 8.279 -18.018 1.00 0.00 63 ASP A CA 3
ATOM 3353 C C . ASP A 1 63 ? 16.711 7.791 -18.991 1.00 0.00 63 ASP A C 3
ATOM 3354 O O . ASP A 1 63 ? 16.572 7.933 -20.206 1.00 0.00 63 ASP A O 3
ATOM 3363 N N . LYS A 1 64 ? 17.779 7.215 -18.449 1.00 0.00 64 LYS A N 3
ATOM 3364 C CA . LYS A 1 64 ? 18.872 6.705 -19.268 1.00 0.00 64 LYS A CA 3
ATOM 3365 C C . LYS A 1 64 ? 18.828 5.182 -19.347 1.00 0.00 64 LYS A C 3
ATOM 3366 O O . LYS A 1 64 ? 19.534 4.494 -18.612 1.00 0.00 64 LYS A O 3
ATOM 3385 N N . GLU A 1 65 ? 17.996 4.665 -20.245 1.00 0.00 65 GLU A N 3
ATOM 3386 C CA . GLU A 1 65 ? 17.861 3.223 -20.419 1.00 0.00 65 GLU A CA 3
ATOM 3387 C C . GLU A 1 65 ? 16.938 2.901 -21.591 1.00 0.00 65 GLU A C 3
ATOM 3388 O O . GLU A 1 65 ? 15.866 3.489 -21.732 1.00 0.00 65 GLU A O 3
ATOM 3400 N N . THR A 1 66 ? 17.363 1.961 -22.430 1.00 0.00 66 THR A N 3
ATOM 3401 C CA . THR A 1 66 ? 16.577 1.561 -23.590 1.00 0.00 66 THR A CA 3
ATOM 3402 C C . THR A 1 66 ? 15.787 0.288 -23.307 1.00 0.00 66 THR A C 3
ATOM 3403 O O . THR A 1 66 ? 16.221 -0.586 -22.556 1.00 0.00 66 THR A O 3
ATOM 3414 N N . PRO A 1 67 ? 14.600 0.178 -23.921 1.00 0.00 67 PRO A N 3
ATOM 3415 C CA . PRO A 1 67 ? 13.725 -0.986 -23.750 1.00 0.00 67 PRO A CA 3
ATOM 3416 C C . PRO A 1 67 ? 14.292 -2.239 -24.410 1.00 0.00 67 PRO A C 3
ATOM 3417 O O . PRO A 1 67 ? 13.945 -3.359 -24.038 1.00 0.00 67 PRO A O 3
ATOM 3428 N N . ASN A 1 68 ? 15.167 -2.041 -25.390 1.00 0.00 68 ASN A N 3
ATOM 3429 C CA . ASN A 1 68 ? 15.783 -3.156 -26.102 1.00 0.00 68 ASN A CA 3
ATOM 3430 C C . ASN A 1 68 ? 17.297 -3.149 -25.917 1.00 0.00 68 ASN A C 3
ATOM 3431 O O . ASN A 1 68 ? 17.837 -2.335 -25.169 1.00 0.00 68 ASN A O 3
ATOM 3442 N N . GLN A 1 69 ? 17.976 -4.062 -26.605 1.00 0.00 69 GLN A N 3
ATOM 3443 C CA . GLN A 1 69 ? 19.428 -4.162 -26.516 1.00 0.00 69 GLN A CA 3
ATOM 3444 C C . GLN A 1 69 ? 20.092 -3.526 -27.733 1.00 0.00 69 GLN A C 3
ATOM 3445 O O . GLN A 1 69 ? 21.284 -3.218 -27.713 1.00 0.00 69 GLN A O 3
ATOM 3459 N N . LYS A 1 70 ? 19.313 -3.333 -28.792 1.00 0.00 70 LYS A N 3
ATOM 3460 C CA . LYS A 1 70 ? 19.825 -2.733 -30.019 1.00 0.00 70 LYS A CA 3
ATOM 3461 C C . LYS A 1 70 ? 19.078 -1.444 -30.347 1.00 0.00 70 LYS A C 3
ATOM 3462 O O . LYS A 1 70 ? 17.978 -1.207 -29.847 1.00 0.00 70 LYS A O 3
ATOM 3481 N N . THR A 1 71 ? 19.683 -0.613 -31.190 1.00 0.00 71 THR A N 3
ATOM 3482 C CA . THR A 1 71 ? 19.075 0.652 -31.585 1.00 0.00 71 THR A CA 3
ATOM 3483 C C . THR A 1 71 ? 17.851 0.423 -32.464 1.00 0.00 71 THR A C 3
ATOM 3484 O O . THR A 1 71 ? 17.791 -0.544 -33.222 1.00 0.00 71 THR A O 3
ATOM 3495 N N . GLY A 1 72 ? 16.876 1.320 -32.358 1.00 0.00 72 GLY A N 3
ATOM 3496 C CA . GLY A 1 72 ? 15.666 1.198 -33.150 1.00 0.00 72 GLY A CA 3
ATOM 3497 C C . GLY A 1 72 ? 14.426 1.037 -32.293 1.00 0.00 72 GLY A C 3
ATOM 3498 O O . GLY A 1 72 ? 13.617 0.138 -32.524 1.00 0.00 72 GLY A O 3
ATOM 3502 N N . GLY A 1 1 ? -24.847 -5.018 9.043 1.00 0.00 1 GLY A N 4
ATOM 3503 C CA . GLY A 1 1 ? -26.117 -5.529 8.562 1.00 0.00 1 GLY A CA 4
ATOM 3504 C C . GLY A 1 1 ? -26.077 -5.888 7.090 1.00 0.00 1 GLY A C 4
ATOM 3505 O O . GLY A 1 1 ? -25.342 -6.788 6.683 1.00 0.00 1 GLY A O 4
ATOM 3509 N N . SER A 1 2 ? -26.871 -5.185 6.289 1.00 0.00 2 SER A N 4
ATOM 3510 C CA . SER A 1 2 ? -26.928 -5.438 4.854 1.00 0.00 2 SER A CA 4
ATOM 3511 C C . SER A 1 2 ? -25.532 -5.397 4.239 1.00 0.00 2 SER A C 4
ATOM 3512 O O . SER A 1 2 ? -25.021 -4.328 3.903 1.00 0.00 2 SER A O 4
ATOM 3520 N N . SER A 1 3 ? -24.921 -6.568 4.096 1.00 0.00 3 SER A N 4
ATOM 3521 C CA . SER A 1 3 ? -23.582 -6.667 3.526 1.00 0.00 3 SER A CA 4
ATOM 3522 C C . SER A 1 3 ? -23.645 -6.746 2.003 1.00 0.00 3 SER A C 4
ATOM 3523 O O . SER A 1 3 ? -24.100 -7.740 1.440 1.00 0.00 3 SER A O 4
ATOM 3531 N N . GLY A 1 4 ? -23.183 -5.688 1.343 1.00 0.00 4 GLY A N 4
ATOM 3532 C CA . GLY A 1 4 ? -23.196 -5.656 -0.108 1.00 0.00 4 GLY A CA 4
ATOM 3533 C C . GLY A 1 4 ? -22.245 -4.619 -0.673 1.00 0.00 4 GLY A C 4
ATOM 3534 O O . GLY A 1 4 ? -22.666 -3.698 -1.374 1.00 0.00 4 GLY A O 4
ATOM 3538 N N . SER A 1 5 ? -20.961 -4.766 -0.367 1.00 0.00 5 SER A N 4
ATOM 3539 C CA . SER A 1 5 ? -19.948 -3.831 -0.844 1.00 0.00 5 SER A CA 4
ATOM 3540 C C . SER A 1 5 ? -19.394 -4.275 -2.195 1.00 0.00 5 SER A C 4
ATOM 3541 O O . SER A 1 5 ? -18.187 -4.216 -2.432 1.00 0.00 5 SER A O 4
ATOM 3549 N N . SER A 1 6 ? -20.284 -4.719 -3.076 1.00 0.00 6 SER A N 4
ATOM 3550 C CA . SER A 1 6 ? -19.884 -5.177 -4.402 1.00 0.00 6 SER A CA 4
ATOM 3551 C C . SER A 1 6 ? -19.308 -4.027 -5.222 1.00 0.00 6 SER A C 4
ATOM 3552 O O . SER A 1 6 ? -20.018 -3.088 -5.581 1.00 0.00 6 SER A O 4
ATOM 3560 N N . GLY A 1 7 ? -18.014 -4.108 -5.516 1.00 0.00 7 GLY A N 4
ATOM 3561 C CA . GLY A 1 7 ? -17.363 -3.069 -6.292 1.00 0.00 7 GLY A CA 4
ATOM 3562 C C . GLY A 1 7 ? -15.863 -3.267 -6.384 1.00 0.00 7 GLY A C 4
ATOM 3563 O O . GLY A 1 7 ? -15.201 -3.528 -5.378 1.00 0.00 7 GLY A O 4
ATOM 3567 N N . TYR A 1 8 ? -15.324 -3.146 -7.592 1.00 0.00 8 TYR A N 4
ATOM 3568 C CA . TYR A 1 8 ? -13.893 -3.318 -7.812 1.00 0.00 8 TYR A CA 4
ATOM 3569 C C . TYR A 1 8 ? -13.149 -2.001 -7.615 1.00 0.00 8 TYR A C 4
ATOM 3570 O O . TYR A 1 8 ? -13.752 -0.927 -7.625 1.00 0.00 8 TYR A O 4
ATOM 3588 N N . SER A 1 9 ? -11.835 -2.092 -7.436 1.00 0.00 9 SER A N 4
ATOM 3589 C CA . SER A 1 9 ? -11.008 -0.908 -7.233 1.00 0.00 9 SER A CA 4
ATOM 3590 C C . SER A 1 9 ? -9.535 -1.228 -7.469 1.00 0.00 9 SER A C 4
ATOM 3591 O O . SER A 1 9 ? -9.025 -2.244 -6.997 1.00 0.00 9 SER A O 4
ATOM 3599 N N . VAL A 1 10 ? -8.856 -0.353 -8.204 1.00 0.00 10 VAL A N 4
ATOM 3600 C CA . VAL A 1 10 ? -7.441 -0.540 -8.503 1.00 0.00 10 VAL A CA 4
ATOM 3601 C C . VAL A 1 10 ? -6.565 0.188 -7.490 1.00 0.00 10 VAL A C 4
ATOM 3602 O O . VAL A 1 10 ? -5.651 0.926 -7.860 1.00 0.00 10 VAL A O 4
ATOM 3615 N N . LYS A 1 11 ? -6.848 -0.025 -6.210 1.00 0.00 11 LYS A N 4
ATOM 3616 C CA . LYS A 1 11 ? -6.085 0.609 -5.141 1.00 0.00 11 LYS A CA 4
ATOM 3617 C C . LYS A 1 11 ? -5.490 -0.436 -4.203 1.00 0.00 11 LYS A C 4
ATOM 3618 O O . LYS A 1 11 ? -6.068 -1.505 -4.004 1.00 0.00 11 LYS A O 4
ATOM 3637 N N . TRP A 1 12 ? -4.335 -0.120 -3.629 1.00 0.00 12 TRP A N 4
ATOM 3638 C CA . TRP A 1 12 ? -3.664 -1.033 -2.710 1.00 0.00 12 TRP A CA 4
ATOM 3639 C C . TRP A 1 12 ? -3.516 -0.404 -1.329 1.00 0.00 12 TRP A C 4
ATOM 3640 O O . TRP A 1 12 ? -3.506 0.820 -1.190 1.00 0.00 12 TRP A O 4
ATOM 3661 N N . THR A 1 13 ? -3.402 -1.248 -0.308 1.00 0.00 13 THR A N 4
ATOM 3662 C CA . THR A 1 13 ? -3.256 -0.774 1.062 1.00 0.00 13 THR A CA 4
ATOM 3663 C C . THR A 1 13 ? -1.815 -0.911 1.541 1.00 0.00 13 THR A C 4
ATOM 3664 O O . THR A 1 13 ? -1.114 -1.852 1.168 1.00 0.00 13 THR A O 4
ATOM 3675 N N . ILE A 1 14 ? -1.379 0.033 2.368 1.00 0.00 14 ILE A N 4
ATOM 3676 C CA . ILE A 1 14 ? -0.021 0.016 2.899 1.00 0.00 14 ILE A CA 4
ATOM 3677 C C . ILE A 1 14 ? 0.349 -1.370 3.418 1.00 0.00 14 ILE A C 4
ATOM 3678 O O . ILE A 1 14 ? 1.446 -1.865 3.163 1.00 0.00 14 ILE A O 4
ATOM 3694 N N . GLU A 1 15 ? -0.576 -1.990 4.144 1.00 0.00 15 GLU A N 4
ATOM 3695 C CA . GLU A 1 15 ? -0.346 -3.319 4.698 1.00 0.00 15 GLU A CA 4
ATOM 3696 C C . GLU A 1 15 ? 0.094 -4.293 3.609 1.00 0.00 15 GLU A C 4
ATOM 3697 O O . GLU A 1 15 ? 0.967 -5.132 3.829 1.00 0.00 15 GLU A O 4
ATOM 3709 N N . GLU A 1 16 ? -0.517 -4.175 2.434 1.00 0.00 16 GLU A N 4
ATOM 3710 C CA . GLU A 1 16 ? -0.189 -5.046 1.312 1.00 0.00 16 GLU A CA 4
ATOM 3711 C C . GLU A 1 16 ? 1.111 -4.607 0.644 1.00 0.00 16 GLU A C 4
ATOM 3712 O O . GLU A 1 16 ? 2.047 -5.394 0.504 1.00 0.00 16 GLU A O 4
ATOM 3724 N N . LYS A 1 17 ? 1.161 -3.344 0.234 1.00 0.00 17 LYS A N 4
ATOM 3725 C CA . LYS A 1 17 ? 2.344 -2.797 -0.418 1.00 0.00 17 LYS A CA 4
ATOM 3726 C C . LYS A 1 17 ? 3.618 -3.348 0.215 1.00 0.00 17 LYS A C 4
ATOM 3727 O O . LYS A 1 17 ? 4.551 -3.739 -0.486 1.00 0.00 17 LYS A O 4
ATOM 3746 N N . GLU A 1 18 ? 3.648 -3.377 1.544 1.00 0.00 18 GLU A N 4
ATOM 3747 C CA . GLU A 1 18 ? 4.808 -3.881 2.270 1.00 0.00 18 GLU A CA 4
ATOM 3748 C C . GLU A 1 18 ? 5.079 -5.340 1.917 1.00 0.00 18 GLU A C 4
ATOM 3749 O O . GLU A 1 18 ? 6.196 -5.705 1.550 1.00 0.00 18 GLU A O 4
ATOM 3761 N N . LEU A 1 19 ? 4.048 -6.171 2.032 1.00 0.00 19 LEU A N 4
ATOM 3762 C CA . LEU A 1 19 ? 4.174 -7.592 1.726 1.00 0.00 19 LEU A CA 4
ATOM 3763 C C . LEU A 1 19 ? 4.682 -7.800 0.303 1.00 0.00 19 LEU A C 4
ATOM 3764 O O . LEU A 1 19 ? 5.662 -8.512 0.080 1.00 0.00 19 LEU A O 4
ATOM 3780 N N . PHE A 1 20 ? 4.011 -7.172 -0.657 1.00 0.00 20 PHE A N 4
ATOM 3781 C CA . PHE A 1 20 ? 4.395 -7.287 -2.059 1.00 0.00 20 PHE A CA 4
ATOM 3782 C C . PHE A 1 20 ? 5.914 -7.273 -2.210 1.00 0.00 20 PHE A C 4
ATOM 3783 O O . PHE A 1 20 ? 6.502 -8.209 -2.751 1.00 0.00 20 PHE A O 4
ATOM 3800 N N . GLU A 1 21 ? 6.541 -6.205 -1.727 1.00 0.00 21 GLU A N 4
ATOM 3801 C CA . GLU A 1 21 ? 7.990 -6.069 -1.810 1.00 0.00 21 GLU A CA 4
ATOM 3802 C C . GLU A 1 21 ? 8.687 -7.233 -1.111 1.00 0.00 21 GLU A C 4
ATOM 3803 O O . GLU A 1 21 ? 9.597 -7.848 -1.667 1.00 0.00 21 GLU A O 4
ATOM 3815 N N . GLN A 1 22 ? 8.252 -7.529 0.109 1.00 0.00 22 GLN A N 4
ATOM 3816 C CA . GLN A 1 22 ? 8.834 -8.619 0.884 1.00 0.00 22 GLN A CA 4
ATOM 3817 C C . GLN A 1 22 ? 9.017 -9.863 0.022 1.00 0.00 22 GLN A C 4
ATOM 3818 O O . GLN A 1 22 ? 10.113 -10.413 -0.068 1.00 0.00 22 GLN A O 4
ATOM 3832 N N . GLY A 1 23 ? 7.933 -10.303 -0.612 1.00 0.00 23 GLY A N 4
ATOM 3833 C CA . GLY A 1 23 ? 7.995 -11.480 -1.458 1.00 0.00 23 GLY A CA 4
ATOM 3834 C C . GLY A 1 23 ? 8.745 -11.225 -2.751 1.00 0.00 23 GLY A C 4
ATOM 3835 O O . GLY A 1 23 ? 9.342 -12.139 -3.322 1.00 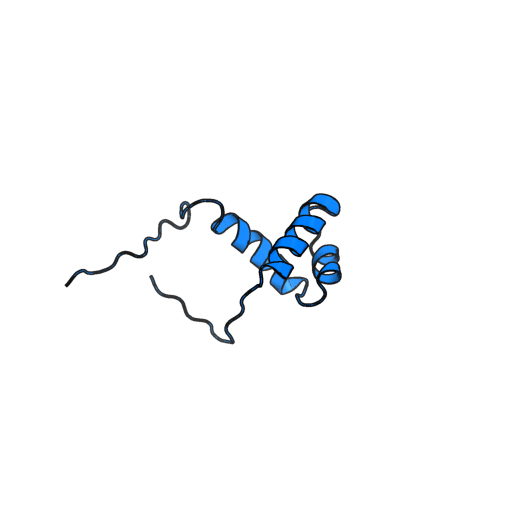0.00 23 GLY A O 4
ATOM 3839 N N . LEU A 1 24 ? 8.715 -9.981 -3.215 1.00 0.00 24 LEU A N 4
ATOM 3840 C CA . LEU A 1 24 ? 9.396 -9.608 -4.450 1.00 0.00 24 LEU A CA 4
ATOM 3841 C C . LEU A 1 24 ? 10.908 -9.750 -4.303 1.00 0.00 24 LEU A C 4
ATOM 3842 O O . LEU A 1 24 ? 11.610 -10.056 -5.266 1.00 0.00 24 LEU A O 4
ATOM 3858 N N . ALA A 1 25 ? 11.402 -9.528 -3.089 1.00 0.00 25 ALA A N 4
ATOM 3859 C CA . ALA A 1 25 ? 12.829 -9.635 -2.814 1.00 0.00 25 ALA A CA 4
ATOM 3860 C C . ALA A 1 25 ? 13.210 -11.063 -2.439 1.00 0.00 25 ALA A C 4
ATOM 3861 O O . ALA A 1 25 ? 14.288 -11.542 -2.791 1.00 0.00 25 ALA A O 4
ATOM 3868 N N . LYS A 1 26 ? 12.320 -11.738 -1.720 1.00 0.00 26 LYS A N 4
ATOM 3869 C CA . LYS A 1 26 ? 12.562 -13.112 -1.296 1.00 0.00 26 LYS A CA 4
ATOM 3870 C C . LYS A 1 26 ? 12.441 -14.074 -2.474 1.00 0.00 26 LYS A C 4
ATOM 3871 O O . LYS A 1 26 ? 13.414 -14.723 -2.860 1.00 0.00 26 LYS A O 4
ATOM 3890 N N . PHE A 1 27 ? 11.243 -14.160 -3.041 1.00 0.00 27 PHE A N 4
ATOM 3891 C CA . PHE A 1 27 ? 10.995 -15.043 -4.175 1.00 0.00 27 PHE A CA 4
ATOM 3892 C C . PHE A 1 27 ? 11.548 -14.441 -5.464 1.00 0.00 27 PHE A C 4
ATOM 3893 O O . PHE A 1 27 ? 11.887 -15.160 -6.403 1.00 0.00 27 PHE A O 4
ATOM 3910 N N . GLY A 1 28 ? 11.636 -13.114 -5.500 1.00 0.00 28 GLY A N 4
ATOM 3911 C CA . GLY A 1 28 ? 12.148 -12.437 -6.677 1.00 0.00 28 GLY A CA 4
ATOM 3912 C C . GLY A 1 28 ? 11.047 -11.805 -7.506 1.00 0.00 28 GLY A C 4
ATOM 3913 O O . GLY A 1 28 ? 10.109 -11.221 -6.963 1.00 0.00 28 GLY A O 4
ATOM 3917 N N . ARG A 1 29 ? 11.162 -11.920 -8.825 1.00 0.00 29 ARG A N 4
ATOM 3918 C CA . ARG A 1 29 ? 10.171 -11.352 -9.731 1.00 0.00 29 ARG A CA 4
ATOM 3919 C C . ARG A 1 29 ? 9.065 -12.361 -10.027 1.00 0.00 29 ARG A C 4
ATOM 3920 O O . ARG A 1 29 ? 8.487 -12.362 -11.114 1.00 0.00 29 ARG A O 4
ATOM 3941 N N . ARG A 1 30 ? 8.776 -13.218 -9.053 1.00 0.00 30 ARG A N 4
ATOM 3942 C CA . ARG A 1 30 ? 7.741 -14.232 -9.210 1.00 0.00 30 ARG A CA 4
ATOM 3943 C C . ARG A 1 30 ? 6.395 -13.718 -8.708 1.00 0.00 30 ARG A C 4
ATOM 3944 O O . ARG A 1 30 ? 6.223 -13.463 -7.516 1.00 0.00 30 ARG A O 4
ATOM 3965 N N . TRP A 1 31 ? 5.445 -13.568 -9.624 1.00 0.00 31 TRP A N 4
ATOM 3966 C CA . TRP A 1 31 ? 4.115 -13.084 -9.274 1.00 0.00 31 TRP A CA 4
ATOM 3967 C C . TRP A 1 31 ? 3.266 -14.204 -8.684 1.00 0.00 31 TRP A C 4
ATOM 3968 O O . TRP A 1 31 ? 2.529 -13.997 -7.719 1.00 0.00 31 TRP A O 4
ATOM 3989 N N . THR A 1 32 ? 3.373 -15.393 -9.269 1.00 0.00 32 THR A N 4
ATOM 3990 C CA . THR A 1 32 ? 2.614 -16.546 -8.802 1.00 0.00 32 THR A CA 4
ATOM 3991 C C . THR A 1 32 ? 2.898 -16.833 -7.332 1.00 0.00 32 THR A C 4
ATOM 3992 O O . THR A 1 32 ? 2.015 -17.262 -6.590 1.00 0.00 32 THR A O 4
ATOM 4003 N N . LYS A 1 33 ? 4.137 -16.593 -6.917 1.00 0.00 33 LYS A N 4
ATOM 4004 C CA . LYS A 1 33 ? 4.540 -16.824 -5.535 1.00 0.00 33 LYS A CA 4
ATOM 4005 C C . LYS A 1 33 ? 4.045 -15.700 -4.630 1.00 0.00 33 LYS A C 4
ATOM 4006 O O . LYS A 1 33 ? 3.283 -15.935 -3.692 1.00 0.00 33 LYS A O 4
ATOM 4025 N N . ILE A 1 34 ? 4.483 -14.479 -4.918 1.00 0.00 34 ILE A N 4
ATOM 4026 C CA . ILE A 1 34 ? 4.082 -13.319 -4.131 1.00 0.00 34 ILE A CA 4
ATOM 4027 C C . ILE A 1 34 ? 2.573 -13.294 -3.918 1.00 0.00 34 ILE A C 4
ATOM 4028 O O . ILE A 1 34 ? 2.097 -13.216 -2.785 1.00 0.00 34 ILE A O 4
ATOM 4044 N N . SER A 1 35 ? 1.824 -13.363 -5.014 1.00 0.00 35 SER A N 4
ATOM 4045 C CA . SER A 1 35 ? 0.368 -13.347 -4.947 1.00 0.00 35 SER A CA 4
ATOM 4046 C C . SER A 1 35 ? -0.131 -14.159 -3.756 1.00 0.00 35 SER A C 4
ATOM 4047 O O . SER A 1 35 ? -0.933 -13.680 -2.954 1.00 0.00 35 SER A O 4
ATOM 4055 N N . LYS A 1 36 ? 0.351 -15.393 -3.645 1.00 0.00 36 LYS A N 4
ATOM 4056 C CA . LYS A 1 36 ? -0.043 -16.274 -2.552 1.00 0.00 36 LYS A CA 4
ATOM 4057 C C . LYS A 1 36 ? 0.253 -15.630 -1.201 1.00 0.00 36 LYS A C 4
ATOM 4058 O O . LYS A 1 36 ? -0.579 -15.657 -0.294 1.00 0.00 36 LYS A O 4
ATOM 4077 N N . LEU A 1 37 ? 1.442 -15.051 -1.075 1.00 0.00 37 LEU A N 4
ATOM 4078 C CA . LEU A 1 37 ? 1.847 -14.398 0.165 1.00 0.00 37 LEU A CA 4
ATOM 4079 C C . LEU A 1 37 ? 0.768 -13.436 0.652 1.00 0.00 37 LEU A C 4
ATOM 4080 O O . LEU A 1 37 ? 0.253 -13.575 1.762 1.00 0.00 37 LEU A O 4
ATOM 4096 N N . ILE A 1 38 ? 0.429 -12.462 -0.186 1.00 0.00 38 ILE A N 4
ATOM 4097 C CA . ILE A 1 38 ? -0.590 -11.479 0.157 1.00 0.00 38 ILE A CA 4
ATOM 4098 C C . ILE A 1 38 ? -1.937 -12.149 0.409 1.00 0.00 38 ILE A C 4
ATOM 4099 O O . ILE A 1 38 ? -2.580 -11.909 1.430 1.00 0.00 38 ILE A O 4
ATOM 4115 N N . GLY A 1 39 ? -2.357 -12.992 -0.529 1.00 0.00 39 GLY A N 4
ATOM 4116 C CA . GLY A 1 39 ? -3.624 -13.686 -0.389 1.00 0.00 39 GLY A CA 4
ATOM 4117 C C . GLY A 1 39 ? -4.802 -12.833 -0.815 1.00 0.00 39 GLY A C 4
ATOM 4118 O O . GLY A 1 39 ? -5.686 -13.298 -1.535 1.00 0.00 39 GLY A O 4
ATOM 4122 N N . SER A 1 40 ? -4.816 -11.581 -0.369 1.00 0.00 40 SER A N 4
ATOM 4123 C CA . SER A 1 40 ? -5.898 -10.662 -0.704 1.00 0.00 40 SER A CA 4
ATOM 4124 C C . SER A 1 40 ? -5.968 -10.431 -2.211 1.00 0.00 40 SER A C 4
ATOM 4125 O O . SER A 1 40 ? -7.045 -10.464 -2.805 1.00 0.00 40 SER A O 4
ATOM 4133 N N . ARG A 1 41 ? -4.811 -10.199 -2.822 1.00 0.00 41 ARG A N 4
ATOM 4134 C CA . ARG A 1 41 ? -4.740 -9.961 -4.258 1.00 0.00 41 ARG A CA 4
ATOM 4135 C C . ARG A 1 41 ? -4.494 -11.264 -5.013 1.00 0.00 41 ARG A C 4
ATOM 4136 O O . ARG A 1 41 ? -4.280 -12.315 -4.408 1.00 0.00 41 ARG A O 4
ATOM 4157 N N . THR A 1 42 ? -4.528 -11.189 -6.340 1.00 0.00 42 THR A N 4
ATOM 4158 C CA . THR A 1 42 ? -4.311 -12.362 -7.178 1.00 0.00 42 THR A CA 4
ATOM 4159 C C . THR A 1 42 ? -3.162 -12.136 -8.154 1.00 0.00 42 THR A C 4
ATOM 4160 O O . THR A 1 42 ? -2.788 -10.997 -8.435 1.00 0.00 42 THR A O 4
ATOM 4171 N N . VAL A 1 43 ? -2.605 -13.227 -8.668 1.00 0.00 43 VAL A N 4
ATOM 4172 C CA . VAL A 1 43 ? -1.499 -13.148 -9.615 1.00 0.00 43 VAL A CA 4
ATOM 4173 C C . VAL A 1 43 ? -1.699 -12.001 -10.599 1.00 0.00 43 VAL A C 4
ATOM 4174 O O . VAL A 1 43 ? -0.770 -11.246 -10.887 1.00 0.00 43 VAL A O 4
ATOM 4187 N N . LEU A 1 44 ? -2.918 -11.875 -11.112 1.00 0.00 44 LEU A N 4
ATOM 4188 C CA . LEU A 1 44 ? -3.242 -10.819 -12.065 1.00 0.00 44 LEU A CA 4
ATOM 4189 C C . LEU A 1 44 ? -3.009 -9.442 -11.451 1.00 0.00 44 LEU A C 4
ATOM 4190 O O . LEU A 1 44 ? -2.076 -8.734 -11.828 1.00 0.00 44 LEU A O 4
ATOM 4206 N N . GLN A 1 45 ? -3.864 -9.071 -10.503 1.00 0.00 45 GLN A N 4
ATOM 4207 C CA . GLN A 1 45 ? -3.750 -7.779 -9.837 1.00 0.00 45 GLN A CA 4
ATOM 4208 C C . GLN A 1 45 ? -2.288 -7.423 -9.585 1.00 0.00 45 GLN A C 4
ATOM 4209 O O . GLN A 1 45 ? -1.840 -6.325 -9.914 1.00 0.00 45 GLN A O 4
ATOM 4223 N N . VAL A 1 46 ? -1.549 -8.359 -8.999 1.00 0.00 46 VAL A N 4
ATOM 4224 C CA . VAL A 1 46 ? -0.137 -8.145 -8.704 1.00 0.00 46 VAL A CA 4
ATOM 4225 C C . VAL A 1 46 ? 0.647 -7.824 -9.972 1.00 0.00 46 VAL A C 4
ATOM 4226 O O . VAL A 1 46 ? 1.304 -6.787 -10.063 1.00 0.00 46 VAL A O 4
ATOM 4239 N N . LYS A 1 47 ? 0.573 -8.721 -10.949 1.00 0.00 47 LYS A N 4
ATOM 4240 C CA . LYS A 1 47 ? 1.274 -8.534 -12.214 1.00 0.00 47 LYS A CA 4
ATOM 4241 C C . LYS A 1 47 ? 1.262 -7.067 -12.631 1.00 0.00 47 LYS A C 4
ATOM 4242 O O . LYS A 1 47 ? 2.315 -6.451 -12.798 1.00 0.00 47 LYS A O 4
ATOM 4261 N N . SER A 1 48 ? 0.065 -6.513 -12.797 1.00 0.00 48 SER A N 4
ATOM 4262 C CA . SER A 1 48 ? -0.083 -5.119 -13.197 1.00 0.00 48 SER A CA 4
ATOM 4263 C C . SER A 1 48 ? 0.573 -4.189 -12.180 1.00 0.00 48 SER A C 4
ATOM 4264 O O . SER A 1 48 ? 1.579 -3.542 -12.473 1.00 0.00 48 SER A O 4
ATOM 4272 N N . TYR A 1 49 ? -0.003 -4.129 -10.985 1.00 0.00 49 TYR A N 4
ATOM 4273 C CA . TYR A 1 49 ? 0.523 -3.278 -9.925 1.00 0.00 49 TYR A CA 4
ATOM 4274 C C . TYR A 1 49 ? 2.046 -3.213 -9.984 1.00 0.00 49 TYR A C 4
ATOM 4275 O O . TYR A 1 49 ? 2.637 -2.139 -9.874 1.00 0.00 49 TYR A O 4
ATOM 4293 N N . ALA A 1 50 ? 2.675 -4.371 -10.157 1.00 0.00 50 ALA A N 4
ATOM 4294 C CA . ALA A 1 50 ? 4.128 -4.446 -10.234 1.00 0.00 50 ALA A CA 4
ATOM 4295 C C . ALA A 1 50 ? 4.701 -3.258 -10.998 1.00 0.00 50 ALA A C 4
ATOM 4296 O O . ALA A 1 50 ? 5.605 -2.575 -10.517 1.00 0.00 50 ALA A O 4
ATOM 4303 N N . ARG A 1 51 ? 4.169 -3.017 -12.192 1.00 0.00 51 ARG A N 4
ATOM 4304 C CA . ARG A 1 51 ? 4.629 -1.911 -13.024 1.00 0.00 51 ARG A CA 4
ATOM 4305 C C . ARG A 1 51 ? 4.095 -0.580 -12.503 1.00 0.00 51 ARG A C 4
ATOM 4306 O O . ARG A 1 51 ? 4.697 0.470 -12.726 1.00 0.00 51 ARG A O 4
ATOM 4327 N N . GLN A 1 52 ? 2.962 -0.633 -11.810 1.00 0.00 52 GLN A N 4
ATOM 4328 C CA . GLN A 1 52 ? 2.348 0.569 -11.259 1.00 0.00 52 GLN A CA 4
ATOM 4329 C C . GLN A 1 52 ? 3.194 1.143 -10.128 1.00 0.00 52 GLN A C 4
ATOM 4330 O O . GLN A 1 52 ? 3.300 2.360 -9.975 1.00 0.00 52 GLN A O 4
ATOM 4344 N N . TYR A 1 53 ? 3.793 0.260 -9.337 1.00 0.00 53 TYR A N 4
ATOM 4345 C CA . TYR A 1 53 ? 4.628 0.680 -8.218 1.00 0.00 53 TYR A CA 4
ATOM 4346 C C . TYR A 1 53 ? 5.852 1.447 -8.708 1.00 0.00 53 TYR A C 4
ATOM 4347 O O . TYR A 1 53 ? 5.990 2.644 -8.458 1.00 0.00 53 TYR A O 4
ATOM 4365 N N . PHE A 1 54 ? 6.739 0.747 -9.409 1.00 0.00 54 PHE A N 4
ATOM 4366 C CA . PHE A 1 54 ? 7.952 1.361 -9.936 1.00 0.00 54 PHE A CA 4
ATOM 4367 C C . PHE A 1 54 ? 7.684 2.791 -10.396 1.00 0.00 54 PHE A C 4
ATOM 4368 O O . PHE A 1 54 ? 8.569 3.645 -10.355 1.00 0.00 54 PHE A O 4
ATOM 4385 N N . LYS A 1 55 ? 6.455 3.044 -10.834 1.00 0.00 55 LYS A N 4
ATOM 4386 C CA . LYS A 1 55 ? 6.067 4.369 -11.302 1.00 0.00 55 LYS A CA 4
ATOM 4387 C C . LYS A 1 55 ? 5.791 5.301 -10.127 1.00 0.00 55 LYS A C 4
ATOM 4388 O O . LYS A 1 55 ? 6.302 6.419 -10.076 1.00 0.00 55 LYS A O 4
ATOM 4407 N N . ASN A 1 56 ? 4.980 4.833 -9.184 1.00 0.00 56 ASN A N 4
ATOM 4408 C CA . ASN A 1 56 ? 4.636 5.625 -8.008 1.00 0.00 56 ASN A CA 4
ATOM 4409 C C . ASN A 1 56 ? 5.861 5.850 -7.127 1.00 0.00 56 ASN A C 4
ATOM 4410 O O . ASN A 1 56 ? 5.880 6.752 -6.289 1.00 0.00 56 ASN A O 4
ATOM 4421 N N . LYS A 1 57 ? 6.884 5.025 -7.323 1.00 0.00 57 LYS A N 4
ATOM 4422 C CA . LYS A 1 57 ? 8.115 5.134 -6.549 1.00 0.00 57 LYS A CA 4
ATOM 4423 C C . LYS A 1 57 ? 8.653 6.561 -6.581 1.00 0.00 57 LYS A C 4
ATOM 4424 O O . LYS A 1 57 ? 8.017 7.463 -7.126 1.00 0.00 57 LYS A O 4
ATOM 4443 N N . VAL A 1 58 ? 9.829 6.758 -5.993 1.00 0.00 58 VAL A N 4
ATOM 4444 C CA . VAL A 1 58 ? 10.454 8.075 -5.956 1.00 0.00 58 VAL A CA 4
ATOM 4445 C C . VAL A 1 58 ? 10.145 8.866 -7.222 1.00 0.00 58 VAL A C 4
ATOM 4446 O O . VAL A 1 58 ? 10.641 8.547 -8.303 1.00 0.00 58 VAL A O 4
ATOM 4459 N N . LYS A 1 59 ? 9.322 9.899 -7.081 1.00 0.00 59 LYS A N 4
ATOM 4460 C CA . LYS A 1 59 ? 8.946 10.739 -8.213 1.00 0.00 59 LYS A CA 4
ATOM 4461 C C . LYS A 1 59 ? 10.108 10.886 -9.190 1.00 0.00 59 LYS A C 4
ATOM 4462 O O . LYS A 1 59 ? 11.256 11.065 -8.781 1.00 0.00 59 LYS A O 4
ATOM 4481 N N . CYS A 1 60 ? 9.803 10.812 -10.480 1.00 0.00 60 CYS A N 4
ATOM 4482 C CA . CYS A 1 60 ? 10.823 10.938 -11.516 1.00 0.00 60 CYS A CA 4
ATOM 4483 C C . CYS A 1 60 ? 11.038 12.400 -11.891 1.00 0.00 60 CYS A C 4
ATOM 4484 O O . CYS A 1 60 ? 10.382 13.292 -11.356 1.00 0.00 60 CYS A O 4
ATOM 4492 N N . GLY A 1 61 ? 11.965 12.638 -12.815 1.00 0.00 61 GLY A N 4
ATOM 4493 C CA . GLY A 1 61 ? 12.252 13.994 -13.245 1.00 0.00 61 GLY A CA 4
ATOM 4494 C C . GLY A 1 61 ? 12.462 14.095 -14.743 1.00 0.00 61 GLY A C 4
ATOM 4495 O O . GLY A 1 61 ? 11.976 15.028 -15.384 1.00 0.00 61 GLY A O 4
ATOM 4499 N N . LEU A 1 62 ? 13.188 13.134 -15.303 1.00 0.00 62 LEU A N 4
ATOM 4500 C CA . LEU A 1 62 ? 13.464 13.119 -16.735 1.00 0.00 62 LEU A CA 4
ATOM 4501 C C . LEU A 1 62 ? 13.027 11.798 -17.360 1.00 0.00 62 LEU A C 4
ATOM 4502 O O . LEU A 1 62 ? 13.766 10.813 -17.333 1.00 0.00 62 LEU A O 4
ATOM 4518 N N . ASP A 1 63 ? 11.824 11.784 -17.923 1.00 0.00 63 ASP A N 4
ATOM 4519 C CA . ASP A 1 63 ? 11.290 10.585 -18.557 1.00 0.00 63 ASP A CA 4
ATOM 4520 C C . ASP A 1 63 ? 11.945 10.351 -19.915 1.00 0.00 63 ASP A C 4
ATOM 4521 O O . ASP A 1 63 ? 12.317 9.227 -20.253 1.00 0.00 63 ASP A O 4
ATOM 4530 N N . LYS A 1 64 ? 12.081 11.421 -20.692 1.00 0.00 64 LYS A N 4
ATOM 4531 C CA . LYS A 1 64 ? 12.690 11.334 -22.014 1.00 0.00 64 LYS A CA 4
ATOM 4532 C C . LYS A 1 64 ? 13.467 12.606 -22.339 1.00 0.00 64 LYS A C 4
ATOM 4533 O O . LYS A 1 64 ? 13.129 13.689 -21.864 1.00 0.00 64 LYS A O 4
ATOM 4552 N N . GLU A 1 65 ? 14.509 12.465 -23.153 1.00 0.00 65 GLU A N 4
ATOM 4553 C CA . GLU A 1 65 ? 15.333 13.604 -23.541 1.00 0.00 65 GLU A CA 4
ATOM 4554 C C . GLU A 1 65 ? 14.479 14.708 -24.158 1.00 0.00 65 GLU A C 4
ATOM 4555 O O . GLU A 1 65 ? 13.405 14.448 -24.702 1.00 0.00 65 GLU A O 4
ATOM 4567 N N . THR A 1 66 ? 14.965 15.943 -24.070 1.00 0.00 66 THR A N 4
ATOM 4568 C CA . THR A 1 66 ? 14.247 17.087 -24.617 1.00 0.00 66 THR A CA 4
ATOM 4569 C C . THR A 1 66 ? 15.198 18.046 -25.323 1.00 0.00 66 THR A C 4
ATOM 4570 O O . THR A 1 66 ? 16.339 18.246 -24.907 1.00 0.00 66 THR A O 4
ATOM 4581 N N . PRO A 1 67 ? 14.720 18.657 -26.418 1.00 0.00 67 PRO A N 4
ATOM 4582 C CA . PRO A 1 67 ? 15.512 19.607 -27.204 1.00 0.00 67 PRO A CA 4
ATOM 4583 C C . PRO A 1 67 ? 15.753 20.916 -26.460 1.00 0.00 67 PRO A C 4
ATOM 4584 O O . PRO A 1 67 ? 15.323 21.080 -25.319 1.00 0.00 67 PRO A O 4
ATOM 4595 N N . ASN A 1 68 ? 16.443 21.844 -27.114 1.00 0.00 68 ASN A N 4
ATOM 4596 C CA . ASN A 1 68 ? 16.741 23.140 -26.514 1.00 0.00 68 ASN A CA 4
ATOM 4597 C C . ASN A 1 68 ? 15.460 23.925 -26.251 1.00 0.00 68 ASN A C 4
ATOM 4598 O O . ASN A 1 68 ? 14.379 23.532 -26.688 1.00 0.00 68 ASN A O 4
ATOM 4609 N N . GLN A 1 69 ? 15.591 25.037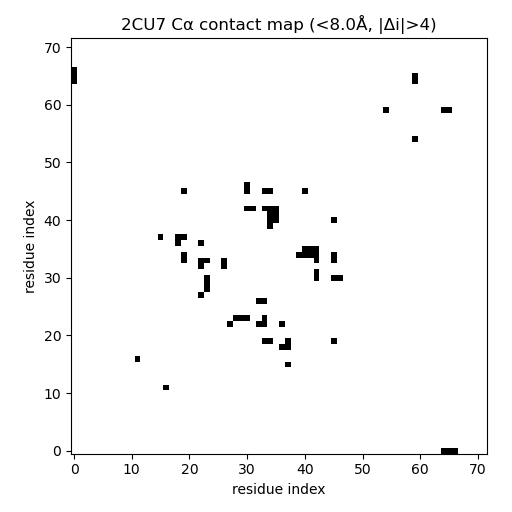 -25.534 1.00 0.00 69 GLN A N 4
ATOM 4610 C CA . GLN A 1 69 ? 14.443 25.878 -25.213 1.00 0.00 69 GLN A CA 4
ATOM 4611 C C . GLN A 1 69 ? 14.076 26.771 -26.393 1.00 0.00 69 GLN A C 4
ATOM 4612 O O . GLN A 1 69 ? 14.399 27.959 -26.411 1.00 0.00 69 GLN A O 4
ATOM 4626 N N . LYS A 1 70 ? 13.399 26.192 -27.379 1.00 0.00 70 LYS A N 4
ATOM 4627 C CA . LYS A 1 70 ? 12.986 26.935 -28.564 1.00 0.00 70 LYS A CA 4
ATOM 4628 C C . LYS A 1 70 ? 12.230 28.202 -28.175 1.00 0.00 70 LYS A C 4
ATOM 4629 O O . LYS A 1 70 ? 11.610 28.267 -27.114 1.00 0.00 70 LYS A O 4
ATOM 4648 N N . THR A 1 71 ? 12.285 29.208 -29.043 1.00 0.00 71 THR A N 4
ATOM 4649 C CA . THR A 1 71 ? 11.606 30.473 -28.791 1.00 0.00 71 THR A CA 4
ATOM 4650 C C . THR A 1 71 ? 12.278 31.242 -27.659 1.00 0.00 71 THR A C 4
ATOM 4651 O O . THR A 1 71 ? 11.608 31.825 -26.809 1.00 0.00 71 THR A O 4
ATOM 4662 N N . GLY A 1 72 ? 13.608 31.239 -27.656 1.00 0.00 72 GLY A N 4
ATOM 4663 C CA . GLY A 1 72 ? 14.348 31.941 -26.624 1.00 0.00 72 GLY A CA 4
ATOM 4664 C C . GLY A 1 72 ? 14.467 31.135 -25.346 1.00 0.00 72 GLY A C 4
ATOM 4665 O O . GLY A 1 72 ? 13.460 30.752 -24.750 1.00 0.00 72 GLY A O 4
ATOM 4669 N N . GLY A 1 1 ? -6.689 1.598 -16.345 1.00 0.00 1 GLY A N 5
ATOM 4670 C CA . GLY A 1 1 ? -7.499 1.781 -17.536 1.00 0.00 1 GLY A CA 5
ATOM 4671 C C . GLY A 1 1 ? -8.790 0.988 -17.486 1.00 0.00 1 GLY A C 5
ATOM 4672 O O . GLY A 1 1 ? -9.133 0.411 -16.454 1.00 0.00 1 GLY A O 5
ATOM 4676 N N . SER A 1 2 ? -9.508 0.959 -18.604 1.00 0.00 2 SER A N 5
ATOM 4677 C CA . SER A 1 2 ? -10.771 0.235 -18.683 1.00 0.00 2 SER A CA 5
ATOM 4678 C C . SER A 1 2 ? -11.764 0.762 -17.651 1.00 0.00 2 SER A C 5
ATOM 4679 O O . SER A 1 2 ? -12.315 -0.001 -16.857 1.00 0.00 2 SER A O 5
ATOM 4687 N N . SER A 1 3 ? -11.989 2.072 -17.670 1.00 0.00 3 SER A N 5
ATOM 4688 C CA . SER A 1 3 ? -12.912 2.703 -16.734 1.00 0.00 3 SER A CA 5
ATOM 4689 C C . SER A 1 3 ? -13.947 3.544 -17.476 1.00 0.00 3 SER A C 5
ATOM 4690 O O . SER A 1 3 ? -13.613 4.288 -18.397 1.00 0.00 3 SER A O 5
ATOM 4698 N N . GLY A 1 4 ? -15.205 3.419 -17.066 1.00 0.00 4 GLY A N 5
ATOM 4699 C CA . GLY A 1 4 ? -16.270 4.173 -17.702 1.00 0.00 4 GLY A CA 5
ATOM 4700 C C . GLY A 1 4 ? -17.526 4.229 -16.854 1.00 0.00 4 GLY A C 5
ATOM 4701 O O . GLY A 1 4 ? -17.546 4.872 -15.805 1.00 0.00 4 GLY A O 5
ATOM 4705 N N . SER A 1 5 ? -18.577 3.557 -17.312 1.00 0.00 5 SER A N 5
ATOM 4706 C CA . SER A 1 5 ? -19.845 3.537 -16.591 1.00 0.00 5 SER A CA 5
ATOM 4707 C C . SER A 1 5 ? -19.663 2.969 -15.187 1.00 0.00 5 SER A C 5
ATOM 4708 O O . SER A 1 5 ? -20.175 3.519 -14.212 1.00 0.00 5 SER A O 5
ATOM 4716 N N . SER A 1 6 ? -18.930 1.864 -15.093 1.00 0.00 6 SER A N 5
ATOM 4717 C CA . SER A 1 6 ? -18.683 1.218 -13.809 1.00 0.00 6 SER A CA 5
ATOM 4718 C C . SER A 1 6 ? -17.290 1.558 -13.289 1.00 0.00 6 SER A C 5
ATOM 4719 O O . SER A 1 6 ? -16.575 0.693 -12.785 1.00 0.00 6 SER A O 5
ATOM 4727 N N . GLY A 1 7 ? -16.910 2.826 -13.417 1.00 0.00 7 GLY A N 5
ATOM 4728 C CA . GLY A 1 7 ? -15.604 3.259 -12.956 1.00 0.00 7 GLY A CA 5
ATOM 4729 C C . GLY A 1 7 ? -15.272 2.731 -11.574 1.00 0.00 7 GLY A C 5
ATOM 4730 O O . GLY A 1 7 ? -15.860 3.160 -10.581 1.00 0.00 7 GLY A O 5
ATOM 4734 N N . TYR A 1 8 ? -14.329 1.798 -11.510 1.00 0.00 8 TYR A N 5
ATOM 4735 C CA . TYR A 1 8 ? -13.923 1.208 -10.240 1.00 0.00 8 TYR A CA 5
ATOM 4736 C C . TYR A 1 8 ? -12.657 1.873 -9.710 1.00 0.00 8 TYR A C 5
ATOM 4737 O O . TYR A 1 8 ? -11.803 2.311 -10.481 1.00 0.00 8 TYR A O 5
ATOM 4755 N N . SER A 1 9 ? -12.543 1.945 -8.388 1.00 0.00 9 SER A N 5
ATOM 4756 C CA . SER A 1 9 ? -11.383 2.560 -7.753 1.00 0.00 9 SER A CA 5
ATOM 4757 C C . SER A 1 9 ? -10.360 1.502 -7.349 1.00 0.00 9 SER A C 5
ATOM 4758 O O . SER A 1 9 ? -10.648 0.621 -6.539 1.00 0.00 9 SER A O 5
ATOM 4766 N N . VAL A 1 10 ? -9.164 1.596 -7.921 1.00 0.00 10 VAL A N 5
ATOM 4767 C CA . VAL A 1 10 ? -8.097 0.649 -7.621 1.00 0.00 10 VAL A CA 5
ATOM 4768 C C . VAL A 1 10 ? -6.982 1.312 -6.820 1.00 0.00 10 VAL A C 5
ATOM 4769 O O . VAL A 1 10 ? -6.355 2.267 -7.279 1.00 0.00 10 VAL A O 5
ATOM 4782 N N . LYS A 1 11 ? -6.740 0.799 -5.618 1.00 0.00 11 LYS A N 5
ATOM 4783 C CA . LYS A 1 11 ? -5.700 1.339 -4.751 1.00 0.00 11 LYS A CA 5
ATOM 4784 C C . LYS A 1 11 ? -5.209 0.282 -3.767 1.00 0.00 11 LYS A C 5
ATOM 4785 O O . LYS A 1 11 ? -6.007 -0.386 -3.110 1.00 0.00 11 LYS A O 5
ATOM 4804 N N . TRP A 1 12 ? -3.892 0.137 -3.669 1.00 0.00 12 TRP A N 5
ATOM 4805 C CA . TRP A 1 12 ? -3.296 -0.838 -2.763 1.00 0.00 12 TRP A CA 5
ATOM 4806 C C . TRP A 1 12 ? -3.210 -0.283 -1.346 1.00 0.00 12 TRP A C 5
ATOM 4807 O O . TRP A 1 12 ? -3.147 0.931 -1.146 1.00 0.00 12 TRP A O 5
ATOM 4828 N N . THR A 1 13 ? -3.207 -1.178 -0.363 1.00 0.00 13 THR A N 5
ATOM 4829 C CA . THR A 1 13 ? -3.130 -0.777 1.036 1.00 0.00 13 THR A CA 5
ATOM 4830 C C . THR A 1 13 ? -1.761 -1.099 1.625 1.00 0.00 13 THR A C 5
ATOM 4831 O O . THR A 1 13 ? -1.209 -2.173 1.386 1.00 0.00 13 THR A O 5
ATOM 4842 N N . ILE A 1 14 ? -1.220 -0.163 2.397 1.00 0.00 14 ILE A N 5
ATOM 4843 C CA . ILE A 1 14 ? 0.084 -0.349 3.022 1.00 0.00 14 ILE A CA 5
ATOM 4844 C C . ILE A 1 14 ? 0.305 -1.807 3.409 1.00 0.00 14 ILE A C 5
ATOM 4845 O O . ILE A 1 14 ? 1.348 -2.387 3.109 1.00 0.00 14 ILE A O 5
ATOM 4861 N N . GLU A 1 15 ? -0.685 -2.393 4.074 1.00 0.00 15 GLU A N 5
ATOM 4862 C CA . GLU A 1 15 ? -0.598 -3.785 4.501 1.00 0.00 15 GLU A CA 5
ATOM 4863 C C . GLU A 1 15 ? -0.133 -4.678 3.354 1.00 0.00 15 GLU A C 5
ATOM 4864 O O . GLU A 1 15 ? 0.816 -5.448 3.499 1.00 0.00 15 GLU A O 5
ATOM 4876 N N . GLU A 1 16 ? -0.810 -4.569 2.216 1.00 0.00 16 GLU A N 5
ATOM 4877 C CA . GLU A 1 16 ? -0.468 -5.367 1.045 1.00 0.00 16 GLU A CA 5
ATOM 4878 C C . GLU A 1 16 ? 0.896 -4.964 0.491 1.00 0.00 16 GLU A C 5
ATOM 4879 O O . GLU A 1 16 ? 1.827 -5.769 0.457 1.00 0.00 16 GLU A O 5
ATOM 4891 N N . LYS A 1 17 ? 1.006 -3.713 0.058 1.00 0.00 17 LYS A N 5
ATOM 4892 C CA . LYS A 1 17 ? 2.254 -3.201 -0.494 1.00 0.00 17 LYS A CA 5
ATOM 4893 C C . LYS A 1 17 ? 3.453 -3.741 0.280 1.00 0.00 17 LYS A C 5
ATOM 4894 O O . LYS A 1 17 ? 4.437 -4.181 -0.313 1.00 0.00 17 LYS A O 5
ATOM 4913 N N . GLU A 1 18 ? 3.361 -3.704 1.605 1.00 0.00 18 GLU A N 5
ATOM 4914 C CA . GLU A 1 18 ? 4.439 -4.191 2.459 1.00 0.00 18 GLU A CA 5
ATOM 4915 C C . GLU A 1 18 ? 4.739 -5.659 2.171 1.00 0.00 18 GLU A C 5
ATOM 4916 O O . GLU A 1 18 ? 5.884 -6.031 1.910 1.00 0.00 18 GLU A O 5
ATOM 4928 N N . LEU A 1 19 ? 3.704 -6.490 2.222 1.00 0.00 19 LEU A N 5
ATOM 4929 C CA . LEU A 1 19 ? 3.856 -7.918 1.968 1.00 0.00 19 LEU A CA 5
ATOM 4930 C C . LEU A 1 19 ? 4.429 -8.166 0.577 1.00 0.00 19 LEU A C 5
ATOM 4931 O O . LEU A 1 19 ? 5.379 -8.932 0.413 1.00 0.00 19 LEU A O 5
ATOM 4947 N N . PHE A 1 20 ? 3.848 -7.511 -0.423 1.00 0.00 20 PHE A N 5
ATOM 4948 C CA . PHE A 1 20 ? 4.303 -7.659 -1.800 1.00 0.00 20 PHE A CA 5
ATOM 4949 C C . PHE A 1 20 ? 5.822 -7.542 -1.888 1.00 0.00 20 PHE A C 5
ATOM 4950 O O . PHE A 1 20 ? 6.487 -8.398 -2.471 1.00 0.00 20 PHE A O 5
ATOM 4967 N N . GLU A 1 21 ? 6.362 -6.477 -1.304 1.00 0.00 21 GLU A N 5
ATOM 4968 C CA . GLU A 1 21 ? 7.802 -6.249 -1.317 1.00 0.00 21 GLU A CA 5
ATOM 4969 C C . GLU A 1 21 ? 8.547 -7.434 -0.710 1.00 0.00 21 GLU A C 5
ATOM 4970 O O . GLU A 1 21 ? 9.409 -8.033 -1.352 1.00 0.00 21 GLU A O 5
ATOM 4982 N N . GLN A 1 22 ? 8.208 -7.766 0.532 1.00 0.00 22 GLN A N 5
ATOM 4983 C CA . GLN A 1 22 ? 8.845 -8.878 1.226 1.00 0.00 22 GLN A CA 5
ATOM 4984 C C . GLN A 1 22 ? 9.137 -10.025 0.264 1.00 0.00 22 GLN A C 5
ATOM 4985 O O . GLN A 1 22 ? 10.290 -10.405 0.066 1.00 0.00 22 GLN A O 5
ATOM 4999 N N . GLY A 1 23 ? 8.082 -10.574 -0.332 1.00 0.00 23 GLY A N 5
ATOM 5000 C CA . GLY A 1 23 ? 8.246 -11.673 -1.266 1.00 0.00 23 GLY A CA 5
ATOM 5001 C C . GLY A 1 23 ? 8.973 -11.256 -2.529 1.00 0.00 23 GLY A C 5
ATOM 5002 O O . GLY A 1 23 ? 9.760 -12.025 -3.084 1.00 0.00 23 GLY A O 5
ATOM 5006 N N . LEU A 1 24 ? 8.710 -10.037 -2.986 1.00 0.00 24 LEU A N 5
ATOM 5007 C CA . LEU A 1 24 ? 9.344 -9.520 -4.194 1.00 0.00 24 LEU A CA 5
ATOM 5008 C C . LEU A 1 24 ? 10.863 -9.616 -4.096 1.00 0.00 24 LEU A C 5
ATOM 5009 O O . LEU A 1 24 ? 11.539 -9.936 -5.073 1.00 0.00 24 LEU A O 5
ATOM 5025 N N . ALA A 1 25 ? 11.392 -9.338 -2.909 1.00 0.00 25 ALA A N 5
ATOM 5026 C CA . ALA A 1 25 ? 12.831 -9.397 -2.682 1.00 0.00 25 ALA A CA 5
ATOM 5027 C C . ALA A 1 25 ? 13.288 -10.830 -2.430 1.00 0.00 25 ALA A C 5
ATOM 5028 O O . ALA A 1 25 ? 14.326 -11.259 -2.935 1.00 0.00 25 ALA A O 5
ATOM 5035 N N . LYS A 1 26 ? 12.508 -11.566 -1.646 1.00 0.00 26 LYS A N 5
ATOM 5036 C CA . LYS A 1 26 ? 12.832 -12.952 -1.327 1.00 0.00 26 LYS A CA 5
ATOM 5037 C C . LYS A 1 26 ? 12.723 -13.835 -2.566 1.00 0.00 26 LYS A C 5
ATOM 5038 O O . LYS A 1 26 ? 13.715 -14.400 -3.027 1.00 0.00 26 LYS A O 5
ATOM 5057 N N . PHE A 1 27 ? 11.512 -13.948 -3.102 1.00 0.00 27 PHE A N 5
ATOM 5058 C CA . PHE A 1 27 ? 11.274 -14.762 -4.288 1.00 0.00 27 PHE A CA 5
ATOM 5059 C C . PHE A 1 27 ? 11.790 -14.061 -5.541 1.00 0.00 27 PHE A C 5
ATOM 5060 O O . PHE A 1 27 ? 12.186 -14.709 -6.509 1.00 0.00 27 PHE A O 5
ATOM 5077 N N . GLY A 1 28 ? 11.780 -12.732 -5.515 1.00 0.00 28 GLY A N 5
ATOM 5078 C CA . GLY A 1 28 ? 12.249 -11.964 -6.654 1.00 0.00 28 GLY A CA 5
ATOM 5079 C C . GLY A 1 28 ? 11.113 -11.327 -7.430 1.00 0.00 28 GLY A C 5
ATOM 5080 O O . GLY A 1 28 ? 10.156 -10.824 -6.841 1.00 0.00 28 GLY A O 5
ATOM 5084 N N . ARG A 1 29 ? 11.220 -11.345 -8.754 1.00 0.00 29 ARG A N 5
ATOM 5085 C CA . ARG A 1 29 ? 10.195 -10.761 -9.612 1.00 0.00 29 ARG A CA 5
ATOM 5086 C C . ARG A 1 29 ? 9.090 -11.772 -9.903 1.00 0.00 29 ARG A C 5
ATOM 5087 O O . ARG A 1 29 ? 8.455 -11.726 -10.957 1.00 0.00 29 ARG A O 5
ATOM 5108 N N . ARG A 1 30 ? 8.865 -12.683 -8.962 1.00 0.00 30 ARG A N 5
ATOM 5109 C CA . ARG A 1 30 ? 7.838 -13.706 -9.118 1.00 0.00 30 ARG A CA 5
ATOM 5110 C C . ARG A 1 30 ? 6.487 -13.200 -8.620 1.00 0.00 30 ARG A C 5
ATOM 5111 O O . ARG A 1 30 ? 6.325 -12.898 -7.437 1.00 0.00 30 ARG A O 5
ATOM 5132 N N . TRP A 1 31 ? 5.523 -13.111 -9.529 1.00 0.00 31 TRP A N 5
ATOM 5133 C CA . TRP A 1 31 ? 4.187 -12.641 -9.181 1.00 0.00 31 TRP A CA 5
ATOM 5134 C C . TRP A 1 31 ? 3.362 -13.761 -8.557 1.00 0.00 31 TRP A C 5
ATOM 5135 O O . TRP A 1 31 ? 2.641 -13.546 -7.582 1.00 0.00 31 TRP A O 5
ATOM 5156 N N . THR A 1 32 ? 3.470 -14.958 -9.125 1.00 0.00 32 THR A N 5
ATOM 5157 C CA . THR A 1 32 ? 2.733 -16.112 -8.625 1.00 0.00 32 THR A CA 5
ATOM 5158 C C . THR A 1 32 ? 3.048 -16.370 -7.156 1.00 0.00 32 THR A C 5
ATOM 5159 O O . THR A 1 32 ? 2.149 -16.612 -6.350 1.00 0.00 32 THR A O 5
ATOM 5170 N N . LYS A 1 33 ? 4.331 -16.318 -6.813 1.00 0.00 33 LYS A N 5
ATOM 5171 C CA . LYS A 1 33 ? 4.766 -16.545 -5.440 1.00 0.00 33 LYS A CA 5
ATOM 5172 C C . LYS A 1 33 ? 4.234 -15.456 -4.514 1.00 0.00 33 LYS A C 5
ATOM 5173 O O . LYS A 1 33 ? 3.620 -15.746 -3.487 1.00 0.00 33 LYS A O 5
ATOM 5192 N N . ILE A 1 34 ? 4.474 -14.202 -4.884 1.00 0.00 34 ILE A N 5
ATOM 5193 C CA . ILE A 1 34 ? 4.016 -13.070 -4.088 1.00 0.00 34 ILE A CA 5
ATOM 5194 C C . ILE A 1 34 ? 2.504 -13.110 -3.894 1.00 0.00 34 ILE A C 5
ATOM 5195 O O . ILE A 1 34 ? 2.013 -13.141 -2.765 1.00 0.00 34 ILE A O 5
ATOM 5211 N N . SER A 1 35 ? 1.771 -13.110 -5.002 1.00 0.00 35 SER A N 5
ATOM 5212 C CA . SER A 1 35 ? 0.314 -13.143 -4.955 1.00 0.00 35 SER A CA 5
ATOM 5213 C C . SER A 1 35 ? -0.173 -14.123 -3.892 1.00 0.00 35 SER A C 5
ATOM 5214 O O . SER A 1 35 ? -1.070 -13.813 -3.108 1.00 0.00 35 SER A O 5
ATOM 5222 N N . LYS A 1 36 ? 0.427 -15.309 -3.870 1.00 0.00 36 LYS A N 5
ATOM 5223 C CA . LYS A 1 36 ? 0.057 -16.336 -2.904 1.00 0.00 36 LYS A CA 5
ATOM 5224 C C . LYS A 1 36 ? 0.332 -15.866 -1.479 1.00 0.00 36 LYS A C 5
ATOM 5225 O O . LYS A 1 36 ? -0.552 -15.900 -0.622 1.00 0.00 36 LYS A O 5
ATOM 5244 N N . LEU A 1 37 ? 1.562 -15.428 -1.232 1.00 0.00 37 LEU A N 5
ATOM 5245 C CA . LEU A 1 37 ? 1.953 -14.950 0.089 1.00 0.00 37 LEU A CA 5
ATOM 5246 C C . LEU A 1 37 ? 0.899 -14.007 0.661 1.00 0.00 37 LEU A C 5
ATOM 5247 O O . LEU A 1 37 ? 0.421 -14.201 1.779 1.00 0.00 37 LEU A O 5
ATOM 5263 N N . ILE A 1 38 ? 0.539 -12.990 -0.114 1.00 0.00 38 ILE A N 5
ATOM 5264 C CA . ILE A 1 38 ? -0.461 -12.020 0.315 1.00 0.00 38 ILE A CA 5
ATOM 5265 C C . ILE A 1 38 ? -1.827 -12.676 0.479 1.00 0.00 38 ILE A C 5
ATOM 5266 O O . ILE A 1 38 ? -2.506 -12.477 1.486 1.00 0.00 38 ILE A O 5
ATOM 5282 N N . GLY A 1 39 ? -2.225 -13.462 -0.518 1.00 0.00 39 GLY A N 5
ATOM 5283 C CA . GLY A 1 39 ? -3.508 -14.137 -0.463 1.00 0.00 39 GLY A CA 5
ATOM 5284 C C . GLY A 1 39 ? -4.658 -13.230 -0.856 1.00 0.00 39 GLY A C 5
ATOM 5285 O O . GLY A 1 39 ? -5.530 -13.622 -1.631 1.00 0.00 39 GLY A O 5
ATOM 5289 N N . SER A 1 40 ? -4.661 -12.015 -0.318 1.00 0.00 40 SER A N 5
ATOM 5290 C CA . SER A 1 40 ? -5.715 -11.051 -0.612 1.00 0.00 40 SER A CA 5
ATOM 5291 C C . SER A 1 40 ? -5.733 -10.702 -2.097 1.00 0.00 40 SER A C 5
ATOM 5292 O O . SER A 1 40 ? -6.770 -10.792 -2.754 1.00 0.00 40 SER A O 5
ATOM 5300 N N . ARG A 1 41 ? -4.578 -10.303 -2.619 1.00 0.00 41 ARG A N 5
ATOM 5301 C CA . ARG A 1 41 ? -4.460 -9.939 -4.026 1.00 0.00 41 ARG A CA 5
ATOM 5302 C C . ARG A 1 41 ? -4.397 -11.184 -4.906 1.00 0.00 41 ARG A C 5
ATOM 5303 O O . ARG A 1 41 ? -4.313 -12.307 -4.408 1.00 0.00 41 ARG A O 5
ATOM 5324 N N . THR A 1 42 ? -4.439 -10.978 -6.218 1.00 0.00 42 THR A N 5
ATOM 5325 C CA . THR A 1 42 ? -4.389 -12.082 -7.168 1.00 0.00 42 THR A CA 5
ATOM 5326 C C . THR A 1 42 ? -3.270 -11.883 -8.184 1.00 0.00 42 THR A C 5
ATOM 5327 O O . THR A 1 42 ? -2.918 -10.752 -8.521 1.00 0.00 42 THR A O 5
ATOM 5338 N N . VAL A 1 43 ? -2.715 -12.988 -8.671 1.00 0.00 43 VAL A N 5
ATOM 5339 C CA . VAL A 1 43 ? -1.637 -12.935 -9.651 1.00 0.00 43 VAL A CA 5
ATOM 5340 C C . VAL A 1 43 ? -1.835 -11.777 -10.623 1.00 0.00 43 VAL A C 5
ATOM 5341 O O . VAL A 1 43 ? -0.899 -11.032 -10.917 1.00 0.00 43 VAL A O 5
ATOM 5354 N N . LEU A 1 44 ? -3.058 -11.632 -11.120 1.00 0.00 44 LEU A N 5
ATOM 5355 C CA . LEU A 1 44 ? -3.381 -10.564 -12.060 1.00 0.00 44 LEU A CA 5
ATOM 5356 C C . LEU A 1 44 ? -3.159 -9.195 -11.426 1.00 0.00 44 LEU A C 5
ATOM 5357 O O . LEU A 1 44 ? -2.317 -8.420 -11.879 1.00 0.00 44 LEU A O 5
ATOM 5373 N N . GLN A 1 45 ? -3.918 -8.906 -10.373 1.00 0.00 45 GLN A N 5
ATOM 5374 C CA . GLN A 1 45 ? -3.802 -7.631 -9.676 1.00 0.00 45 GLN A CA 5
ATOM 5375 C C . GLN A 1 45 ? -2.342 -7.299 -9.385 1.00 0.00 45 GLN A C 5
ATOM 5376 O O . GLN A 1 45 ? -1.907 -6.160 -9.556 1.00 0.00 45 GLN A O 5
ATOM 5390 N N . VAL A 1 46 ? -1.589 -8.303 -8.945 1.00 0.00 46 VAL A N 5
ATOM 5391 C CA . VAL A 1 46 ? -0.177 -8.118 -8.631 1.00 0.00 46 VAL A CA 5
ATOM 5392 C C . VAL A 1 46 ? 0.621 -7.763 -9.879 1.00 0.00 46 VAL A C 5
ATOM 5393 O O . VAL A 1 46 ? 1.333 -6.759 -9.910 1.00 0.00 46 VAL A O 5
ATOM 5406 N N . LYS A 1 47 ? 0.498 -8.592 -10.910 1.00 0.00 47 LYS A N 5
ATOM 5407 C CA . LYS A 1 47 ? 1.207 -8.366 -12.164 1.00 0.00 47 LYS A CA 5
ATOM 5408 C C . LYS A 1 47 ? 1.179 -6.890 -12.546 1.00 0.00 47 LYS A C 5
ATOM 5409 O O . LYS A 1 47 ? 2.224 -6.251 -12.669 1.00 0.00 47 LYS A O 5
ATOM 5428 N N . SER A 1 48 ? -0.024 -6.354 -12.732 1.00 0.00 48 SER A N 5
ATOM 5429 C CA . SER A 1 48 ? -0.187 -4.954 -13.102 1.00 0.00 48 SER A CA 5
ATOM 5430 C C . SER A 1 48 ? 0.443 -4.038 -12.057 1.00 0.00 48 SER A C 5
ATOM 5431 O O . SER A 1 48 ? 1.333 -3.245 -12.366 1.00 0.00 48 SER A O 5
ATOM 5439 N N . TYR A 1 49 ? -0.026 -4.153 -10.820 1.00 0.00 49 TYR A N 5
ATOM 5440 C CA . TYR A 1 49 ? 0.489 -3.335 -9.729 1.00 0.00 49 TYR A CA 5
ATOM 5441 C C . TYR A 1 49 ? 2.006 -3.200 -9.817 1.00 0.00 49 TYR A C 5
ATOM 5442 O O . TYR A 1 49 ? 2.548 -2.097 -9.752 1.00 0.00 49 TYR A O 5
ATOM 5460 N N . ALA A 1 50 ? 2.687 -4.332 -9.967 1.00 0.00 50 ALA A N 5
ATOM 5461 C CA . ALA A 1 50 ? 4.141 -4.341 -10.068 1.00 0.00 50 ALA A CA 5
ATOM 5462 C C . ALA A 1 50 ? 4.645 -3.133 -10.850 1.00 0.00 50 ALA A C 5
ATOM 5463 O O . ALA A 1 50 ? 5.665 -2.539 -10.503 1.00 0.00 50 ALA A O 5
ATOM 5470 N N . ARG A 1 51 ? 3.924 -2.776 -11.908 1.00 0.00 51 ARG A N 5
ATOM 5471 C CA . ARG A 1 51 ? 4.300 -1.640 -12.740 1.00 0.00 51 ARG A CA 5
ATOM 5472 C C . ARG A 1 51 ? 3.938 -0.323 -12.059 1.00 0.00 51 ARG A C 5
ATOM 5473 O O . ARG A 1 51 ? 4.706 0.638 -12.098 1.00 0.00 51 ARG A O 5
ATOM 5494 N N . GLN A 1 52 ? 2.764 -0.288 -11.436 1.00 0.00 52 GLN A N 5
ATOM 5495 C CA . GLN A 1 52 ? 2.301 0.910 -10.747 1.00 0.00 52 GLN A CA 5
ATOM 5496 C C . GLN A 1 52 ? 3.320 1.370 -9.709 1.00 0.00 52 GLN A C 5
ATOM 5497 O O . GLN A 1 52 ? 3.636 2.556 -9.618 1.00 0.00 52 GLN A O 5
ATOM 5511 N N . TYR A 1 53 ? 3.829 0.424 -8.928 1.00 0.00 53 TYR A N 5
ATOM 5512 C CA . TYR A 1 53 ? 4.810 0.732 -7.894 1.00 0.00 53 TYR A CA 5
ATOM 5513 C C . TYR A 1 53 ? 6.039 1.407 -8.493 1.00 0.00 53 TYR A C 5
ATOM 5514 O O . TYR A 1 53 ? 6.509 2.428 -7.990 1.00 0.00 53 TYR A O 5
ATOM 5532 N N . PHE A 1 54 ? 6.556 0.830 -9.573 1.00 0.00 54 PHE A N 5
ATOM 5533 C CA . PHE A 1 54 ? 7.731 1.375 -10.243 1.00 0.00 54 PHE A CA 5
ATOM 5534 C C . PHE A 1 54 ? 7.431 2.747 -10.838 1.00 0.00 54 PHE A C 5
ATOM 5535 O O . PHE A 1 54 ? 8.162 3.710 -10.609 1.00 0.00 54 PHE A O 5
ATOM 5552 N N . LYS A 1 55 ? 6.349 2.828 -11.605 1.00 0.00 55 LYS A N 5
ATOM 5553 C CA . LYS A 1 55 ? 5.949 4.081 -12.234 1.00 0.00 55 LYS A CA 5
ATOM 5554 C C . LYS A 1 55 ? 5.861 5.204 -11.205 1.00 0.00 55 LYS A C 5
ATOM 5555 O O . LYS A 1 55 ? 6.195 6.352 -11.495 1.00 0.00 55 LYS A O 5
ATOM 5574 N N . ASN A 1 56 ? 5.412 4.863 -10.002 1.00 0.00 56 ASN A N 5
ATOM 5575 C CA . ASN A 1 56 ? 5.282 5.842 -8.929 1.00 0.00 56 ASN A CA 5
ATOM 5576 C C . ASN A 1 56 ? 6.653 6.319 -8.458 1.00 0.00 56 ASN A C 5
ATOM 5577 O O . ASN A 1 56 ? 6.908 7.520 -8.366 1.00 0.00 56 ASN A O 5
ATOM 5588 N N . LYS A 1 57 ? 7.534 5.369 -8.162 1.00 0.00 57 LYS A N 5
ATOM 5589 C CA . LYS A 1 57 ? 8.880 5.689 -7.703 1.00 0.00 57 LYS A CA 5
ATOM 5590 C C . LYS A 1 57 ? 9.395 6.960 -8.370 1.00 0.00 57 LYS A C 5
ATOM 5591 O O . LYS A 1 57 ? 9.877 7.873 -7.700 1.00 0.00 57 LYS A O 5
ATOM 5610 N N . VAL A 1 58 ? 9.288 7.013 -9.694 1.00 0.00 58 VAL A N 5
ATOM 5611 C CA . VAL A 1 58 ? 9.740 8.174 -10.452 1.00 0.00 58 VAL A CA 5
ATOM 5612 C C . VAL A 1 58 ? 8.558 8.966 -11.001 1.00 0.00 58 VAL A C 5
ATOM 5613 O O . VAL A 1 58 ? 7.681 8.413 -11.665 1.00 0.00 58 VAL A O 5
ATOM 5626 N N . LYS A 1 59 ? 8.542 10.264 -10.721 1.00 0.00 59 LYS A N 5
ATOM 5627 C CA . LYS A 1 59 ? 7.470 11.135 -11.188 1.00 0.00 59 LYS A CA 5
ATOM 5628 C C . LYS A 1 59 ? 7.886 11.881 -12.451 1.00 0.00 59 LYS A C 5
ATOM 5629 O O . LYS A 1 59 ? 9.063 12.190 -12.642 1.00 0.00 59 LYS A O 5
ATOM 5648 N N . CYS A 1 60 ? 6.915 12.169 -13.310 1.00 0.00 60 CYS A N 5
ATOM 5649 C CA . CYS A 1 60 ? 7.181 12.880 -14.556 1.00 0.00 60 CYS A CA 5
ATOM 5650 C C . CYS A 1 60 ? 7.065 14.387 -14.356 1.00 0.00 60 CYS A C 5
ATOM 5651 O O . CYS A 1 60 ? 7.952 15.145 -14.748 1.00 0.00 60 CYS A O 5
ATOM 5659 N N . GLY A 1 61 ? 5.965 14.816 -13.746 1.00 0.00 61 GLY A N 5
ATOM 5660 C CA . GLY A 1 61 ? 5.753 16.232 -13.507 1.00 0.00 61 GLY A CA 5
ATOM 5661 C C . GLY A 1 61 ? 4.326 16.660 -13.789 1.00 0.00 61 GLY A C 5
ATOM 5662 O O . GLY A 1 61 ? 3.748 17.450 -13.042 1.00 0.00 61 GLY A O 5
ATOM 5666 N N . LEU A 1 62 ? 3.757 16.139 -14.871 1.00 0.00 62 LEU A N 5
ATOM 5667 C CA . LEU A 1 62 ? 2.389 16.474 -15.252 1.00 0.00 62 LEU A CA 5
ATOM 5668 C C . LEU A 1 62 ? 1.386 15.824 -14.304 1.00 0.00 62 LEU A C 5
ATOM 5669 O O . LEU A 1 62 ? 0.314 16.373 -14.047 1.00 0.00 62 LEU A O 5
ATOM 5685 N N . ASP A 1 63 ? 1.742 14.654 -13.786 1.00 0.00 63 ASP A N 5
ATOM 5686 C CA . ASP A 1 63 ? 0.874 13.930 -12.863 1.00 0.00 63 ASP A CA 5
ATOM 5687 C C . ASP A 1 63 ? 1.137 14.356 -11.422 1.00 0.00 63 ASP A C 5
ATOM 5688 O O . ASP A 1 63 ? 2.058 13.858 -10.774 1.00 0.00 63 ASP A O 5
ATOM 5697 N N . LYS A 1 64 ? 0.324 15.283 -10.927 1.00 0.00 64 LYS A N 5
ATOM 5698 C CA . LYS A 1 64 ? 0.468 15.777 -9.563 1.00 0.00 64 LYS A CA 5
ATOM 5699 C C . LYS A 1 64 ? 0.658 14.624 -8.583 1.00 0.00 64 LYS A C 5
ATOM 5700 O O . LYS A 1 64 ? 0.439 13.463 -8.928 1.00 0.00 64 LYS A O 5
ATOM 5719 N N . GLU A 1 65 ? 1.065 14.952 -7.361 1.00 0.00 65 GLU A N 5
ATOM 5720 C CA . GLU A 1 65 ? 1.283 13.942 -6.332 1.00 0.00 65 GLU A CA 5
ATOM 5721 C C . GLU A 1 65 ? 0.763 14.421 -4.980 1.00 0.00 65 GLU A C 5
ATOM 5722 O O . GLU A 1 65 ? 0.978 15.569 -4.589 1.00 0.00 65 GLU A O 5
ATOM 5734 N N . THR A 1 66 ? 0.075 13.533 -4.269 1.00 0.00 66 THR A N 5
ATOM 5735 C CA . THR A 1 66 ? -0.478 13.864 -2.962 1.00 0.00 66 THR A CA 5
ATOM 5736 C C . THR A 1 66 ? -0.367 12.684 -2.002 1.00 0.00 66 THR A C 5
ATOM 5737 O O . THR A 1 66 ? -0.498 11.523 -2.391 1.00 0.00 66 THR A O 5
ATOM 5748 N N . PRO A 1 67 ? -0.119 12.985 -0.719 1.00 0.00 67 PRO A N 5
ATOM 5749 C CA . PRO A 1 67 ? 0.014 11.962 0.323 1.00 0.00 67 PRO A CA 5
ATOM 5750 C C . PRO A 1 67 ? -1.313 11.279 0.637 1.00 0.00 67 PRO A C 5
ATOM 5751 O O . PRO A 1 67 ? -2.164 11.841 1.323 1.00 0.00 67 PRO A O 5
ATOM 5762 N N . ASN A 1 68 ? -1.480 10.062 0.130 1.00 0.00 68 ASN A N 5
ATOM 5763 C CA . ASN A 1 68 ? -2.704 9.301 0.356 1.00 0.00 68 ASN A CA 5
ATOM 5764 C C . ASN A 1 68 ? -3.022 9.214 1.846 1.00 0.00 68 ASN A C 5
ATOM 5765 O O . ASN A 1 68 ? -2.135 9.348 2.688 1.00 0.00 68 ASN A O 5
ATOM 5776 N N . GLN A 1 69 ? -4.293 8.988 2.162 1.00 0.00 69 GLN A N 5
ATOM 5777 C CA . GLN A 1 69 ? -4.728 8.883 3.550 1.00 0.00 69 GLN A CA 5
ATOM 5778 C C . GLN A 1 69 ? -5.807 7.816 3.703 1.00 0.00 69 GLN A C 5
ATOM 5779 O O . GLN A 1 69 ? -6.512 7.489 2.747 1.00 0.00 69 GLN A O 5
ATOM 5793 N N . LYS A 1 70 ? -5.932 7.277 4.911 1.00 0.00 70 LYS A N 5
ATOM 5794 C CA . LYS A 1 70 ? -6.926 6.248 5.191 1.00 0.00 70 LYS A CA 5
ATOM 5795 C C . LYS A 1 70 ? -8.336 6.767 4.926 1.00 0.00 70 LYS A C 5
ATOM 5796 O O . LYS A 1 70 ? -8.849 7.608 5.665 1.00 0.00 70 LYS A O 5
ATOM 5815 N N . THR A 1 71 ? -8.960 6.259 3.867 1.00 0.00 71 THR A N 5
ATOM 5816 C CA . THR A 1 71 ? -10.310 6.671 3.506 1.00 0.00 71 THR A CA 5
ATOM 5817 C C . THR A 1 71 ? -11.336 5.627 3.932 1.00 0.00 71 THR A C 5
ATOM 5818 O O . THR A 1 71 ? -11.223 4.453 3.584 1.00 0.00 71 THR A O 5
ATOM 5829 N N . GLY A 1 72 ? -12.339 6.064 4.688 1.00 0.00 72 GLY A N 5
ATOM 5830 C CA . GLY A 1 72 ? -13.372 5.154 5.149 1.00 0.00 72 GLY A CA 5
ATOM 5831 C C . GLY A 1 72 ? -13.111 4.645 6.552 1.00 0.00 72 GLY A C 5
ATOM 5832 O O . GLY A 1 72 ? -13.256 5.385 7.525 1.00 0.00 72 GLY A O 5
ATOM 5836 N N . GLY A 1 1 ? -16.364 14.014 -8.444 1.00 0.00 1 GLY A N 6
ATOM 5837 C CA . GLY A 1 1 ? -16.643 12.630 -8.109 1.00 0.00 1 GLY A CA 6
ATOM 5838 C C . GLY A 1 1 ? -16.911 11.780 -9.335 1.00 0.00 1 GLY A C 6
ATOM 5839 O O . GLY A 1 1 ? -17.788 12.095 -10.139 1.00 0.00 1 GLY A O 6
ATOM 5843 N N . SER A 1 2 ? -16.151 10.699 -9.481 1.00 0.00 2 SER A N 6
ATOM 5844 C CA . SER A 1 2 ? -16.307 9.803 -10.621 1.00 0.00 2 SER A CA 6
ATOM 5845 C C . SER A 1 2 ? -17.516 8.892 -10.435 1.00 0.00 2 SER A C 6
ATOM 5846 O O . SER A 1 2 ? -17.428 7.849 -9.788 1.00 0.00 2 SER A O 6
ATOM 5854 N N . SER A 1 3 ? -18.646 9.294 -11.009 1.00 0.00 3 SER A N 6
ATOM 5855 C CA . SER A 1 3 ? -19.875 8.517 -10.904 1.00 0.00 3 SER A CA 6
ATOM 5856 C C . SER A 1 3 ? -20.436 8.198 -12.286 1.00 0.00 3 SER A C 6
ATOM 5857 O O . SER A 1 3 ? -20.595 9.085 -13.124 1.00 0.00 3 SER A O 6
ATOM 5865 N N . GLY A 1 4 ? -20.734 6.923 -12.518 1.00 0.00 4 GLY A N 6
ATOM 5866 C CA . GLY A 1 4 ? -21.274 6.508 -13.799 1.00 0.00 4 GLY A CA 6
ATOM 5867 C C . GLY A 1 4 ? -21.670 5.045 -13.815 1.00 0.00 4 GLY A C 6
ATOM 5868 O O . GLY A 1 4 ? -22.851 4.716 -13.928 1.00 0.00 4 GLY A O 6
ATOM 5872 N N . SER A 1 5 ? -20.681 4.164 -13.704 1.00 0.00 5 SER A N 6
ATOM 5873 C CA . SER A 1 5 ? -20.932 2.728 -13.711 1.00 0.00 5 SER A CA 6
ATOM 5874 C C . SER A 1 5 ? -19.750 1.967 -13.119 1.00 0.00 5 SER A C 6
ATOM 5875 O O . SER A 1 5 ? -18.607 2.418 -13.193 1.00 0.00 5 SER A O 6
ATOM 5883 N N . SER A 1 6 ? -20.034 0.808 -12.532 1.00 0.00 6 SER A N 6
ATOM 5884 C CA . SER A 1 6 ? -18.996 -0.015 -11.924 1.00 0.00 6 SER A CA 6
ATOM 5885 C C . SER A 1 6 ? -17.797 -0.156 -12.857 1.00 0.00 6 SER A C 6
ATOM 5886 O O . SER A 1 6 ? -17.917 -0.676 -13.966 1.00 0.00 6 SER A O 6
ATOM 5894 N N . GLY A 1 7 ? -16.640 0.312 -12.399 1.00 0.00 7 GLY A N 6
ATOM 5895 C CA . GLY A 1 7 ? -15.435 0.230 -13.205 1.00 0.00 7 GLY A CA 6
ATOM 5896 C C . GLY A 1 7 ? -14.333 -0.554 -12.521 1.00 0.00 7 GLY A C 6
ATOM 5897 O O . GLY A 1 7 ? -14.506 -1.730 -12.200 1.00 0.00 7 GLY A O 6
ATOM 5901 N N . TYR A 1 8 ? -13.197 0.096 -12.299 1.00 0.00 8 TYR A N 6
ATOM 5902 C CA . TYR A 1 8 ? -12.060 -0.550 -11.653 1.00 0.00 8 TYR A CA 6
ATOM 5903 C C . TYR A 1 8 ? -11.244 0.459 -10.851 1.00 0.00 8 TYR A C 6
ATOM 5904 O O . TYR A 1 8 ? -11.368 1.669 -11.044 1.00 0.00 8 TYR A O 6
ATOM 5922 N N . SER A 1 9 ? -10.409 -0.048 -9.950 1.00 0.00 9 SER A N 6
ATOM 5923 C CA . SER A 1 9 ? -9.574 0.808 -9.115 1.00 0.00 9 SER A CA 6
ATOM 5924 C C . SER A 1 9 ? -8.247 0.126 -8.795 1.00 0.00 9 SER A C 6
ATOM 5925 O O . SER A 1 9 ? -8.212 -0.913 -8.136 1.00 0.00 9 SER A O 6
ATOM 5933 N N . VAL A 1 10 ? -7.155 0.719 -9.268 1.00 0.00 10 VAL A N 6
ATOM 5934 C CA . VAL A 1 10 ? -5.825 0.171 -9.033 1.00 0.00 10 VAL A CA 6
ATOM 5935 C C . VAL A 1 10 ? -5.185 0.793 -7.796 1.00 0.00 10 VAL A C 6
ATOM 5936 O O . VAL A 1 10 ? -4.075 1.322 -7.857 1.00 0.00 10 VAL A O 6
ATOM 5949 N N . LYS A 1 11 ? -5.893 0.726 -6.674 1.00 0.00 11 LYS A N 6
ATOM 5950 C CA . LYS A 1 11 ? -5.395 1.280 -5.420 1.00 0.00 11 LYS A CA 6
ATOM 5951 C C . LYS A 1 11 ? -4.984 0.169 -4.459 1.00 0.00 11 LYS A C 6
ATOM 5952 O O . LYS A 1 11 ? -5.718 -0.800 -4.266 1.00 0.00 11 LYS A O 6
ATOM 5971 N N . TRP A 1 12 ? -3.809 0.318 -3.859 1.00 0.00 12 TRP A N 6
ATOM 5972 C CA . TRP A 1 12 ? -3.302 -0.673 -2.916 1.00 0.00 12 TRP A CA 6
ATOM 5973 C C . TRP A 1 12 ? -3.165 -0.076 -1.520 1.00 0.00 12 TRP A C 6
ATOM 5974 O O . TRP A 1 12 ? -3.161 1.144 -1.352 1.00 0.00 12 TRP A O 6
ATOM 5995 N N . THR A 1 13 ? -3.053 -0.943 -0.518 1.00 0.00 13 THR A N 6
ATOM 5996 C CA . THR A 1 13 ? -2.916 -0.501 0.864 1.00 0.00 13 THR A CA 6
ATOM 5997 C C . THR A 1 13 ? -1.559 -0.894 1.436 1.00 0.00 13 THR A C 6
ATOM 5998 O O . THR A 1 13 ? -1.078 -2.004 1.209 1.00 0.00 13 THR A O 6
ATOM 6009 N N . ILE A 1 14 ? -0.947 0.023 2.177 1.00 0.00 14 ILE A N 6
ATOM 6010 C CA . ILE A 1 14 ? 0.355 -0.229 2.783 1.00 0.00 14 ILE A CA 6
ATOM 6011 C C . ILE A 1 14 ? 0.497 -1.692 3.190 1.00 0.00 14 ILE A C 6
ATOM 6012 O O . ILE A 1 14 ? 1.397 -2.390 2.727 1.00 0.00 14 ILE A O 6
ATOM 6028 N N . GLU A 1 15 ? -0.399 -2.148 4.060 1.00 0.00 15 GLU A N 6
ATOM 6029 C CA . GLU A 1 15 ? -0.373 -3.528 4.529 1.00 0.00 15 GLU A CA 6
ATOM 6030 C C . GLU A 1 15 ? 0.062 -4.474 3.414 1.00 0.00 15 GLU A C 6
ATOM 6031 O O . GLU A 1 15 ? 0.926 -5.327 3.612 1.00 0.00 15 GLU A O 6
ATOM 6043 N N . GLU A 1 16 ? -0.543 -4.315 2.241 1.00 0.00 16 GLU A N 6
ATOM 6044 C CA . GLU A 1 16 ? -0.219 -5.156 1.095 1.00 0.00 16 GLU A CA 6
ATOM 6045 C C . GLU A 1 16 ? 1.129 -4.764 0.496 1.00 0.00 16 GLU A C 6
ATOM 6046 O O . GLU A 1 16 ? 2.023 -5.597 0.351 1.00 0.00 16 GLU A O 6
ATOM 6058 N N . LYS A 1 17 ? 1.267 -3.488 0.150 1.00 0.00 17 LYS A N 6
ATOM 6059 C CA . LYS A 1 17 ? 2.505 -2.983 -0.432 1.00 0.00 17 LYS A CA 6
ATOM 6060 C C . LYS A 1 17 ? 3.720 -3.576 0.274 1.00 0.00 17 LYS A C 6
ATOM 6061 O O . LYS A 1 17 ? 4.707 -3.934 -0.367 1.00 0.00 17 LYS A O 6
ATOM 6080 N N . GLU A 1 18 ? 3.639 -3.677 1.597 1.00 0.00 18 GLU A N 6
ATOM 6081 C CA . GLU A 1 18 ? 4.733 -4.228 2.389 1.00 0.00 18 GLU A CA 6
ATOM 6082 C C . GLU A 1 18 ? 4.963 -5.698 2.051 1.00 0.00 18 GLU A C 6
ATOM 6083 O O . GLU A 1 18 ? 6.052 -6.085 1.625 1.00 0.00 18 GLU A O 6
ATOM 6095 N N . LEU A 1 19 ? 3.931 -6.512 2.244 1.00 0.00 19 LEU A N 6
ATOM 6096 C CA . LEU A 1 19 ? 4.020 -7.940 1.960 1.00 0.00 19 LEU A CA 6
ATOM 6097 C C . LEU A 1 19 ? 4.519 -8.183 0.540 1.00 0.00 19 LEU A C 6
ATOM 6098 O O . LEU A 1 19 ? 5.368 -9.044 0.308 1.00 0.00 19 LEU A O 6
ATOM 6114 N N . PHE A 1 20 ? 3.988 -7.417 -0.408 1.00 0.00 20 PHE A N 6
ATOM 6115 C CA . PHE A 1 20 ? 4.381 -7.548 -1.806 1.00 0.00 20 PHE A CA 6
ATOM 6116 C C . PHE A 1 20 ? 5.897 -7.463 -1.956 1.00 0.00 20 PHE A C 6
ATOM 6117 O O . PHE A 1 20 ? 6.505 -8.253 -2.676 1.00 0.00 20 PHE A O 6
ATOM 6134 N N . GLU A 1 21 ? 6.500 -6.497 -1.269 1.00 0.00 21 GLU A N 6
ATOM 6135 C CA . GLU A 1 21 ? 7.945 -6.307 -1.327 1.00 0.00 21 GLU A CA 6
ATOM 6136 C C . GLU A 1 21 ? 8.673 -7.473 -0.665 1.00 0.00 21 GLU A C 6
ATOM 6137 O O . GLU A 1 21 ? 9.553 -8.089 -1.265 1.00 0.00 21 GLU A O 6
ATOM 6149 N N . GLN A 1 22 ? 8.300 -7.768 0.576 1.00 0.00 22 GLN A N 6
ATOM 6150 C CA . GLN A 1 22 ? 8.919 -8.858 1.320 1.00 0.00 22 GLN A CA 6
ATOM 6151 C C . GLN A 1 22 ? 9.192 -10.052 0.411 1.00 0.00 22 GLN A C 6
ATOM 6152 O O . GLN A 1 22 ? 10.324 -10.522 0.310 1.00 0.00 22 GLN A O 6
ATOM 6166 N N . GLY A 1 23 ? 8.145 -10.539 -0.248 1.00 0.00 23 GLY A N 6
ATOM 6167 C CA . GLY A 1 23 ? 8.293 -11.674 -1.140 1.00 0.00 23 GLY A CA 6
ATOM 6168 C C . GLY A 1 23 ? 8.977 -11.305 -2.441 1.00 0.00 23 GLY A C 6
ATOM 6169 O O . GLY A 1 23 ? 9.611 -12.146 -3.079 1.00 0.00 23 GLY A O 6
ATOM 6173 N N . LEU A 1 24 ? 8.847 -10.043 -2.838 1.00 0.00 24 LEU A N 6
ATOM 6174 C CA . LEU A 1 24 ? 9.457 -9.564 -4.073 1.00 0.00 24 LEU A CA 6
ATOM 6175 C C . LEU A 1 24 ? 10.978 -9.651 -4.000 1.00 0.00 24 LEU A C 6
ATOM 6176 O O . LEU A 1 24 ? 11.642 -9.932 -4.997 1.00 0.00 24 LEU A O 6
ATOM 6192 N N . ALA A 1 25 ? 11.522 -9.410 -2.811 1.00 0.00 25 ALA A N 6
ATOM 6193 C CA . ALA A 1 25 ? 12.964 -9.465 -2.606 1.00 0.00 25 ALA A CA 6
ATOM 6194 C C . ALA A 1 25 ? 13.423 -10.890 -2.313 1.00 0.00 25 ALA A C 6
ATOM 6195 O O . ALA A 1 25 ? 14.516 -11.295 -2.709 1.00 0.00 25 ALA A O 6
ATOM 6202 N N . LYS A 1 26 ? 12.580 -11.646 -1.618 1.00 0.00 26 LYS A N 6
ATOM 6203 C CA . LYS A 1 26 ? 12.898 -13.026 -1.271 1.00 0.00 26 LYS A CA 6
ATOM 6204 C C . LYS A 1 26 ? 12.728 -13.943 -2.479 1.00 0.00 26 LYS A C 6
ATOM 6205 O O . LYS A 1 26 ? 13.678 -14.592 -2.916 1.00 0.00 26 LYS A O 6
ATOM 6224 N N . PHE A 1 27 ? 11.513 -13.990 -3.014 1.00 0.00 27 PHE A N 6
ATOM 6225 C CA . PHE A 1 27 ? 11.219 -14.827 -4.171 1.00 0.00 27 PHE A CA 6
ATOM 6226 C C . PHE A 1 27 ? 11.700 -14.164 -5.458 1.00 0.00 27 PHE A C 6
ATOM 6227 O O . PHE A 1 27 ? 12.027 -14.839 -6.433 1.00 0.00 27 PHE A O 6
ATOM 6244 N N . GLY A 1 28 ? 11.739 -12.835 -5.453 1.00 0.00 28 GLY A N 6
ATOM 6245 C CA . GLY A 1 28 ? 12.180 -12.101 -6.625 1.00 0.00 28 GLY A CA 6
ATOM 6246 C C . GLY A 1 28 ? 11.035 -11.422 -7.349 1.00 0.00 28 GLY A C 6
ATOM 6247 O O . GLY A 1 28 ? 10.158 -10.830 -6.720 1.00 0.00 28 GLY A O 6
ATOM 6251 N N . ARG A 1 29 ? 11.042 -11.505 -8.675 1.00 0.00 29 ARG A N 6
ATOM 6252 C CA . ARG A 1 29 ? 9.997 -10.891 -9.486 1.00 0.00 29 ARG A CA 6
ATOM 6253 C C . ARG A 1 29 ? 8.882 -11.889 -9.781 1.00 0.00 29 ARG A C 6
ATOM 6254 O O . ARG A 1 29 ? 8.144 -11.739 -10.755 1.00 0.00 29 ARG A O 6
ATOM 6275 N N . ARG A 1 30 ? 8.765 -12.906 -8.934 1.00 0.00 30 ARG A N 6
ATOM 6276 C CA . ARG A 1 30 ? 7.741 -13.930 -9.105 1.00 0.00 30 ARG A CA 6
ATOM 6277 C C . ARG A 1 30 ? 6.389 -13.436 -8.597 1.00 0.00 30 ARG A C 6
ATOM 6278 O O . ARG A 1 30 ? 6.217 -13.186 -7.404 1.00 0.00 30 ARG A O 6
ATOM 6299 N N . TRP A 1 31 ? 5.434 -13.299 -9.510 1.00 0.00 31 TRP A N 6
ATOM 6300 C CA . TRP A 1 31 ? 4.098 -12.835 -9.153 1.00 0.00 31 TRP A CA 6
ATOM 6301 C C . TRP A 1 31 ? 3.236 -13.989 -8.654 1.00 0.00 31 TRP A C 6
ATOM 6302 O O . TRP A 1 31 ? 2.423 -13.822 -7.744 1.00 0.00 31 TRP A O 6
ATOM 6323 N N . THR A 1 32 ? 3.419 -15.161 -9.254 1.00 0.00 32 THR A N 6
ATOM 6324 C CA . THR A 1 32 ? 2.657 -16.343 -8.870 1.00 0.00 32 THR A CA 6
ATOM 6325 C C . THR A 1 32 ? 2.865 -16.677 -7.397 1.00 0.00 32 THR A C 6
ATOM 6326 O O . THR A 1 32 ? 1.933 -17.088 -6.705 1.00 0.00 32 THR A O 6
ATOM 6337 N N . LYS A 1 33 ? 4.093 -16.497 -6.922 1.00 0.00 33 LYS A N 6
ATOM 6338 C CA . LYS A 1 33 ? 4.424 -16.777 -5.530 1.00 0.00 33 LYS A CA 6
ATOM 6339 C C . LYS A 1 33 ? 3.896 -15.678 -4.614 1.00 0.00 33 LYS A C 6
ATOM 6340 O O . LYS A 1 33 ? 3.059 -15.929 -3.746 1.00 0.00 33 LYS A O 6
ATOM 6359 N N . ILE A 1 34 ? 4.390 -14.461 -4.813 1.00 0.00 34 ILE A N 6
ATOM 6360 C CA . ILE A 1 34 ? 3.966 -13.323 -4.006 1.00 0.00 34 ILE A CA 6
ATOM 6361 C C . ILE A 1 34 ? 2.450 -13.304 -3.837 1.00 0.00 34 ILE A C 6
ATOM 6362 O O . ILE A 1 34 ? 1.941 -13.141 -2.728 1.00 0.00 34 ILE A O 6
ATOM 6378 N N . SER A 1 35 ? 1.735 -13.474 -4.944 1.00 0.00 35 SER A N 6
ATOM 6379 C CA . SER A 1 35 ? 0.277 -13.475 -4.919 1.00 0.00 35 SER A CA 6
ATOM 6380 C C . SER A 1 35 ? -0.246 -14.264 -3.722 1.00 0.00 35 SER A C 6
ATOM 6381 O O . SER A 1 35 ? -1.025 -13.752 -2.918 1.00 0.00 35 SER A O 6
ATOM 6389 N N . LYS A 1 36 ? 0.188 -15.514 -3.611 1.00 0.00 36 LYS A N 6
ATOM 6390 C CA . LYS A 1 36 ? -0.233 -16.376 -2.513 1.00 0.00 36 LYS A CA 6
ATOM 6391 C C . LYS A 1 36 ? 0.088 -15.737 -1.165 1.00 0.00 36 LYS A C 6
ATOM 6392 O O . LYS A 1 36 ? -0.795 -15.557 -0.326 1.00 0.00 36 LYS A O 6
ATOM 6411 N N . LEU A 1 37 ? 1.356 -15.395 -0.966 1.00 0.00 37 LEU A N 6
ATOM 6412 C CA . LEU A 1 37 ? 1.793 -14.774 0.280 1.00 0.00 37 LEU A CA 6
ATOM 6413 C C . LEU A 1 37 ? 0.765 -13.762 0.774 1.00 0.00 37 LEU A C 6
ATOM 6414 O O . LEU A 1 37 ? 0.259 -13.871 1.892 1.00 0.00 37 LEU A O 6
ATOM 6430 N N . ILE A 1 38 ? 0.459 -12.779 -0.066 1.00 0.00 38 ILE A N 6
ATOM 6431 C CA . ILE A 1 38 ? -0.512 -11.750 0.285 1.00 0.00 38 ILE A CA 6
ATOM 6432 C C . ILE A 1 38 ? -1.910 -12.340 0.434 1.00 0.00 38 ILE A C 6
ATOM 6433 O O . ILE A 1 38 ? -2.599 -12.091 1.422 1.00 0.00 38 ILE A O 6
ATOM 6449 N N . GLY A 1 39 ? -2.323 -13.126 -0.556 1.00 0.00 39 GLY A N 6
ATOM 6450 C CA . GLY A 1 39 ? -3.636 -13.742 -0.516 1.00 0.00 39 GLY A CA 6
ATOM 6451 C C . GLY A 1 39 ? -4.734 -12.797 -0.963 1.00 0.00 39 GLY A C 6
ATOM 6452 O O . GLY A 1 39 ? -5.600 -13.170 -1.754 1.00 0.00 39 GLY A O 6
ATOM 6456 N N . SER A 1 40 ? -4.699 -11.570 -0.453 1.00 0.00 40 SER A N 6
ATOM 6457 C CA . SER A 1 40 ? -5.702 -10.569 -0.800 1.00 0.00 40 SER A CA 6
ATOM 6458 C C . SER A 1 40 ? -5.696 -10.292 -2.301 1.00 0.00 40 SER A C 6
ATOM 6459 O O . SER A 1 40 ? -6.723 -10.408 -2.969 1.00 0.00 40 SER A O 6
ATOM 6467 N N . ARG A 1 41 ? -4.530 -9.923 -2.823 1.00 0.00 41 ARG A N 6
ATOM 6468 C CA . ARG A 1 41 ? -4.389 -9.628 -4.244 1.00 0.00 41 ARG A CA 6
ATOM 6469 C C . ARG A 1 41 ? -4.369 -10.912 -5.067 1.00 0.00 41 ARG A C 6
ATOM 6470 O O . ARG A 1 41 ? -4.426 -12.014 -4.521 1.00 0.00 41 ARG A O 6
ATOM 6491 N N . THR A 1 42 ? -4.288 -10.763 -6.386 1.00 0.00 42 THR A N 6
ATOM 6492 C CA . THR A 1 42 ? -4.262 -11.909 -7.285 1.00 0.00 42 THR A CA 6
ATOM 6493 C C . THR A 1 42 ? -3.170 -11.758 -8.338 1.00 0.00 42 THR A C 6
ATOM 6494 O O . THR A 1 42 ? -2.831 -10.645 -8.739 1.00 0.00 42 THR A O 6
ATOM 6505 N N . VAL A 1 43 ? -2.623 -12.885 -8.782 1.00 0.00 43 VAL A N 6
ATOM 6506 C CA . VAL A 1 43 ? -1.570 -12.877 -9.791 1.00 0.00 43 VAL A CA 6
ATOM 6507 C C . VAL A 1 43 ? -1.776 -11.746 -10.792 1.00 0.00 43 VAL A C 6
ATOM 6508 O O . VAL A 1 43 ? -0.830 -11.051 -11.165 1.00 0.00 43 VAL A O 6
ATOM 6521 N N . LEU A 1 44 ? -3.019 -11.565 -11.224 1.00 0.00 44 LEU A N 6
ATOM 6522 C CA . LEU A 1 44 ? -3.351 -10.517 -12.183 1.00 0.00 44 LEU A CA 6
ATOM 6523 C C . LEU A 1 44 ? -3.092 -9.135 -11.591 1.00 0.00 44 LEU A C 6
ATOM 6524 O O . LEU A 1 44 ? -2.264 -8.379 -12.097 1.00 0.00 44 LEU A O 6
ATOM 6540 N N . GLN A 1 45 ? -3.805 -8.815 -10.515 1.00 0.00 45 GLN A N 6
ATOM 6541 C CA . GLN A 1 45 ? -3.650 -7.525 -9.853 1.00 0.00 45 GLN A CA 6
ATOM 6542 C C . GLN A 1 45 ? -2.181 -7.235 -9.563 1.00 0.00 45 GLN A C 6
ATOM 6543 O O . GLN A 1 45 ? -1.697 -6.128 -9.802 1.00 0.00 45 GLN A O 6
ATOM 6557 N N . VAL A 1 46 ? -1.476 -8.236 -9.046 1.00 0.00 46 VAL A N 6
ATOM 6558 C CA . VAL A 1 46 ? -0.062 -8.089 -8.723 1.00 0.00 46 VAL A CA 6
ATOM 6559 C C . VAL A 1 46 ? 0.757 -7.779 -9.971 1.00 0.00 46 VAL A C 6
ATOM 6560 O O . VAL A 1 46 ? 1.544 -6.832 -9.993 1.00 0.00 46 VAL A O 6
ATOM 6573 N N . LYS A 1 47 ? 0.567 -8.584 -11.011 1.00 0.00 47 LYS A N 6
ATOM 6574 C CA . LYS A 1 47 ? 1.286 -8.396 -12.266 1.00 0.00 47 LYS A CA 6
ATOM 6575 C C . LYS A 1 47 ? 1.246 -6.935 -12.703 1.00 0.00 47 LYS A C 6
ATOM 6576 O O . LYS A 1 47 ? 2.286 -6.300 -12.873 1.00 0.00 47 LYS A O 6
ATOM 6595 N N . SER A 1 48 ? 0.039 -6.409 -12.882 1.00 0.00 48 SER A N 6
ATOM 6596 C CA . SER A 1 48 ? -0.136 -5.023 -13.301 1.00 0.00 48 SER A CA 6
ATOM 6597 C C . SER A 1 48 ? 0.480 -4.066 -12.285 1.00 0.00 48 SER A C 6
ATOM 6598 O O . SER A 1 48 ? 1.371 -3.283 -12.615 1.00 0.00 48 SER A O 6
ATOM 6606 N N . TYR A 1 49 ? -0.001 -4.136 -11.049 1.00 0.00 49 TYR A N 6
ATOM 6607 C CA . TYR A 1 49 ? 0.500 -3.275 -9.984 1.00 0.00 49 TYR A CA 6
ATOM 6608 C C . TYR A 1 49 ? 2.019 -3.154 -10.051 1.00 0.00 49 TYR A C 6
ATOM 6609 O O . TYR A 1 49 ? 2.564 -2.051 -10.082 1.00 0.00 49 TYR A O 6
ATOM 6627 N N . ALA A 1 50 ? 2.696 -4.297 -10.072 1.00 0.00 50 ALA A N 6
ATOM 6628 C CA . ALA A 1 50 ? 4.152 -4.321 -10.138 1.00 0.00 50 ALA A CA 6
ATOM 6629 C C . ALA A 1 50 ? 4.684 -3.158 -10.969 1.00 0.00 50 ALA A C 6
ATOM 6630 O O . ALA A 1 50 ? 5.726 -2.583 -10.654 1.00 0.00 50 ALA A O 6
ATOM 6637 N N . ARG A 1 51 ? 3.961 -2.817 -12.031 1.00 0.00 51 ARG A N 6
ATOM 6638 C CA . ARG A 1 51 ? 4.362 -1.723 -12.908 1.00 0.00 51 ARG A CA 6
ATOM 6639 C C . ARG A 1 51 ? 3.959 -0.376 -12.316 1.00 0.00 51 ARG A C 6
ATOM 6640 O O . ARG A 1 51 ? 4.745 0.571 -12.315 1.00 0.00 51 ARG A O 6
ATOM 6661 N N . GLN A 1 52 ? 2.731 -0.299 -11.814 1.00 0.00 52 GLN A N 6
ATOM 6662 C CA . GLN A 1 52 ? 2.224 0.933 -11.221 1.00 0.00 52 GLN A CA 6
ATOM 6663 C C . GLN A 1 52 ? 3.164 1.438 -10.131 1.00 0.00 52 GLN A C 6
ATOM 6664 O O . GLN A 1 52 ? 3.393 2.641 -10.004 1.00 0.00 52 GLN A O 6
ATOM 6678 N N . TYR A 1 53 ? 3.705 0.513 -9.347 1.00 0.00 53 TYR A N 6
ATOM 6679 C CA . TYR A 1 53 ? 4.617 0.865 -8.266 1.00 0.00 53 TYR A CA 6
ATOM 6680 C C . TYR A 1 53 ? 5.857 1.571 -8.808 1.00 0.00 53 TYR A C 6
ATOM 6681 O O . TYR A 1 53 ? 6.109 2.735 -8.495 1.00 0.00 53 TYR A O 6
ATOM 6699 N N . PHE A 1 54 ? 6.627 0.858 -9.623 1.00 0.00 54 PHE A N 6
ATOM 6700 C CA . PHE A 1 54 ? 7.841 1.414 -10.209 1.00 0.00 54 PHE A CA 6
ATOM 6701 C C . PHE A 1 54 ? 7.606 2.842 -10.693 1.00 0.00 54 PHE A C 6
ATOM 6702 O O . PHE A 1 54 ? 8.427 3.730 -10.467 1.00 0.00 54 PHE A O 6
ATOM 6719 N N . LYS A 1 55 ? 6.478 3.055 -11.362 1.00 0.00 55 LYS A N 6
ATOM 6720 C CA . LYS A 1 55 ? 6.132 4.374 -11.879 1.00 0.00 55 LYS A CA 6
ATOM 6721 C C . LYS A 1 55 ? 5.759 5.323 -10.745 1.00 0.00 55 LYS A C 6
ATOM 6722 O O . LYS A 1 55 ? 6.136 6.493 -10.753 1.00 0.00 55 LYS A O 6
ATOM 6741 N N . ASN A 1 56 ? 5.016 4.808 -9.769 1.00 0.00 56 ASN A N 6
ATOM 6742 C CA . ASN A 1 56 ? 4.593 5.610 -8.627 1.00 0.00 56 ASN A CA 6
ATOM 6743 C C . ASN A 1 56 ? 5.785 5.971 -7.745 1.00 0.00 56 ASN A C 6
ATOM 6744 O O . ASN A 1 56 ? 5.751 6.959 -7.010 1.00 0.00 56 ASN A O 6
ATOM 6755 N N . LYS A 1 57 ? 6.838 5.165 -7.823 1.00 0.00 57 LYS A N 6
ATOM 6756 C CA . LYS A 1 57 ? 8.041 5.398 -7.034 1.00 0.00 57 LYS A CA 6
ATOM 6757 C C . LYS A 1 57 ? 8.519 6.840 -7.184 1.00 0.00 57 LYS A C 6
ATOM 6758 O O . LYS A 1 57 ? 7.887 7.645 -7.868 1.00 0.00 57 LYS A O 6
ATOM 6777 N N . VAL A 1 58 ? 9.638 7.157 -6.541 1.00 0.00 58 VAL A N 6
ATOM 6778 C CA . VAL A 1 58 ? 10.201 8.501 -6.605 1.00 0.00 58 VAL A CA 6
ATOM 6779 C C . VAL A 1 58 ? 9.103 9.558 -6.608 1.00 0.00 58 VAL A C 6
ATOM 6780 O O . VAL A 1 58 ? 9.277 10.649 -7.150 1.00 0.00 58 VAL A O 6
ATOM 6793 N N . LYS A 1 59 ? 7.970 9.227 -5.998 1.00 0.00 59 LYS A N 6
ATOM 6794 C CA . LYS A 1 59 ? 6.841 10.147 -5.928 1.00 0.00 59 LYS A CA 6
ATOM 6795 C C . LYS A 1 59 ? 7.288 11.519 -5.430 1.00 0.00 59 LYS A C 6
ATOM 6796 O O . LYS A 1 59 ? 8.440 11.701 -5.035 1.00 0.00 59 LYS A O 6
ATOM 6815 N N . CYS A 1 60 ? 6.370 12.478 -5.452 1.00 0.00 60 CYS A N 6
ATOM 6816 C CA . CYS A 1 60 ? 6.669 13.833 -5.002 1.00 0.00 60 CYS A CA 6
ATOM 6817 C C . CYS A 1 60 ? 7.006 13.850 -3.514 1.00 0.00 60 CYS A C 6
ATOM 6818 O O . CYS A 1 60 ? 6.124 14.001 -2.670 1.00 0.00 60 CYS A O 6
ATOM 6826 N N . GLY A 1 61 ? 8.288 13.693 -3.200 1.00 0.00 61 GLY A N 6
ATOM 6827 C CA . GLY A 1 61 ? 8.718 13.692 -1.814 1.00 0.00 61 GLY A CA 6
ATOM 6828 C C . GLY A 1 61 ? 10.224 13.786 -1.674 1.00 0.00 61 GLY A C 6
ATOM 6829 O O . GLY A 1 61 ? 10.737 14.662 -0.976 1.00 0.00 61 GLY A O 6
ATOM 6833 N N . LEU A 1 62 ? 10.936 12.882 -2.338 1.00 0.00 62 LEU A N 6
ATOM 6834 C CA . LEU A 1 62 ? 12.394 12.865 -2.283 1.00 0.00 62 LEU A CA 6
ATOM 6835 C C . LEU A 1 62 ? 12.883 12.752 -0.843 1.00 0.00 62 LEU A C 6
ATOM 6836 O O . LEU A 1 62 ? 13.818 13.444 -0.439 1.00 0.00 62 LEU A O 6
ATOM 6852 N N . ASP A 1 63 ? 12.247 11.875 -0.074 1.00 0.00 63 ASP A N 6
ATOM 6853 C CA . ASP A 1 63 ? 12.620 11.669 1.320 1.00 0.00 63 ASP A CA 6
ATOM 6854 C C . ASP A 1 63 ? 14.006 11.040 1.425 1.00 0.00 63 ASP A C 6
ATOM 6855 O O . ASP A 1 63 ? 14.552 10.546 0.438 1.00 0.00 63 ASP A O 6
ATOM 6864 N N . LYS A 1 64 ? 14.571 11.063 2.628 1.00 0.00 64 LYS A N 6
ATOM 6865 C CA . LYS A 1 64 ? 15.893 10.495 2.863 1.00 0.00 64 LYS A CA 6
ATOM 6866 C C . LYS A 1 64 ? 15.828 8.972 2.925 1.00 0.00 64 LYS A C 6
ATOM 6867 O O . LYS A 1 64 ? 14.853 8.404 3.417 1.00 0.00 64 LYS A O 6
ATOM 6886 N N . GLU A 1 65 ? 16.872 8.318 2.426 1.00 0.00 65 GLU A N 6
ATOM 6887 C CA . GLU A 1 65 ? 16.932 6.861 2.427 1.00 0.00 65 GLU A CA 6
ATOM 6888 C C . GLU A 1 65 ? 18.370 6.376 2.268 1.00 0.00 65 GLU A C 6
ATOM 6889 O O . GLU A 1 65 ? 19.089 6.809 1.367 1.00 0.00 65 GLU A O 6
ATOM 6901 N N . THR A 1 66 ? 18.784 5.473 3.152 1.00 0.00 66 THR A N 6
ATOM 6902 C CA . THR A 1 66 ? 20.136 4.929 3.112 1.00 0.00 66 THR A CA 6
ATOM 6903 C C . THR A 1 66 ? 20.395 4.194 1.803 1.00 0.00 66 THR A C 6
ATOM 6904 O O . THR A 1 66 ? 19.498 3.588 1.215 1.00 0.00 66 THR A O 6
ATOM 6915 N N . PRO A 1 67 ? 21.650 4.246 1.332 1.00 0.00 67 PRO A N 6
ATOM 6916 C CA . PRO A 1 67 ? 22.056 3.588 0.086 1.00 0.00 67 PRO A CA 6
ATOM 6917 C C . PRO A 1 67 ? 22.060 2.068 0.208 1.00 0.00 67 PRO A C 6
ATOM 6918 O O . PRO A 1 67 ? 22.764 1.505 1.045 1.00 0.00 67 PRO A O 6
ATOM 6929 N N . ASN A 1 68 ? 21.269 1.410 -0.634 1.00 0.00 68 ASN A N 6
ATOM 6930 C CA . ASN A 1 68 ? 21.182 -0.046 -0.620 1.00 0.00 68 ASN A CA 6
ATOM 6931 C C . ASN A 1 68 ? 22.561 -0.672 -0.442 1.00 0.00 68 ASN A C 6
ATOM 6932 O O . ASN A 1 68 ? 23.443 -0.505 -1.284 1.00 0.00 68 ASN A O 6
ATOM 6943 N N . GLN A 1 69 ? 22.740 -1.394 0.660 1.00 0.00 69 GLN A N 6
ATOM 6944 C CA . GLN A 1 69 ? 24.012 -2.045 0.949 1.00 0.00 69 GLN A CA 6
ATOM 6945 C C . GLN A 1 69 ? 23.792 -3.406 1.599 1.00 0.00 69 GLN A C 6
ATOM 6946 O O . GLN A 1 69 ? 22.705 -3.700 2.097 1.00 0.00 69 GLN A O 6
ATOM 6960 N N . LYS A 1 70 ? 24.830 -4.236 1.590 1.00 0.00 70 LYS A N 6
ATOM 6961 C CA . LYS A 1 70 ? 24.751 -5.567 2.180 1.00 0.00 70 LYS A CA 6
ATOM 6962 C C . LYS A 1 70 ? 24.829 -5.494 3.701 1.00 0.00 70 LYS A C 6
ATOM 6963 O O . LYS A 1 70 ? 25.338 -4.522 4.262 1.00 0.00 70 LYS A O 6
ATOM 6982 N N . THR A 1 71 ? 24.323 -6.528 4.366 1.00 0.00 71 THR A N 6
ATOM 6983 C CA . THR A 1 71 ? 24.335 -6.580 5.822 1.00 0.00 71 THR A CA 6
ATOM 6984 C C . THR A 1 71 ? 24.988 -7.865 6.320 1.00 0.00 71 THR A C 6
ATOM 6985 O O . THR A 1 71 ? 25.727 -7.857 7.304 1.00 0.00 71 THR A O 6
ATOM 6996 N N . GLY A 1 72 ? 24.711 -8.969 5.633 1.00 0.00 72 GLY A N 6
ATOM 6997 C CA . GLY A 1 72 ? 25.279 -10.247 6.021 1.00 0.00 72 GLY A CA 6
ATOM 6998 C C . GLY A 1 72 ? 24.237 -11.344 6.107 1.00 0.00 72 GLY A C 6
ATOM 6999 O O . GLY A 1 72 ? 24.574 -12.523 6.206 1.00 0.00 72 GLY A O 6
ATOM 7003 N N . GLY A 1 1 ? -6.784 19.032 -14.912 1.00 0.00 1 GLY A N 7
ATOM 7004 C CA . GLY A 1 1 ? -8.000 19.682 -15.366 1.00 0.00 1 GLY A CA 7
ATOM 7005 C C . GLY A 1 1 ? -8.795 18.819 -16.326 1.00 0.00 1 GLY A C 7
ATOM 7006 O O . GLY A 1 1 ? -9.030 19.207 -17.470 1.00 0.00 1 GLY A O 7
ATOM 7010 N N . SER A 1 2 ? -9.208 17.645 -15.860 1.00 0.00 2 SER A N 7
ATOM 7011 C CA . SER A 1 2 ? -9.976 16.722 -16.687 1.00 0.00 2 SER A CA 7
ATOM 7012 C C . SER A 1 2 ? -11.157 16.150 -15.909 1.00 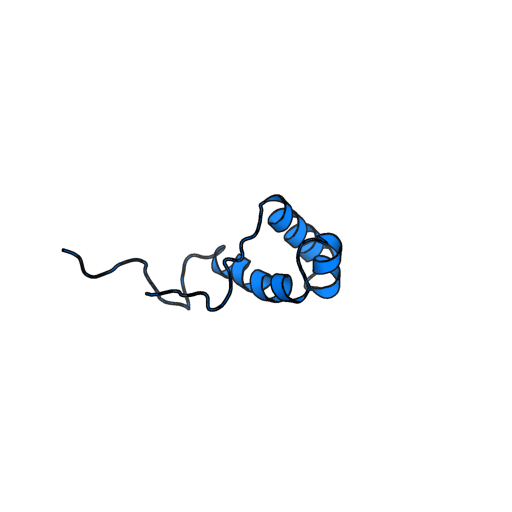0.00 2 SER A C 7
ATOM 7013 O O . SER A 1 2 ? -11.286 16.369 -14.705 1.00 0.00 2 SER A O 7
ATOM 7021 N N . SER A 1 3 ? -12.017 15.415 -16.607 1.00 0.00 3 SER A N 7
ATOM 7022 C CA . SER A 1 3 ? -13.190 14.813 -15.984 1.00 0.00 3 SER A CA 7
ATOM 7023 C C . SER A 1 3 ? -13.264 13.321 -16.292 1.00 0.00 3 SER A C 7
ATOM 7024 O O . SER A 1 3 ? -12.636 12.838 -17.233 1.00 0.00 3 SER A O 7
ATOM 7032 N N . GLY A 1 4 ? -14.038 12.595 -15.490 1.00 0.00 4 GLY A N 7
ATOM 7033 C CA . GLY A 1 4 ? -14.180 11.165 -15.693 1.00 0.00 4 GLY A CA 7
ATOM 7034 C C . GLY A 1 4 ? -15.102 10.524 -14.674 1.00 0.00 4 GLY A C 7
ATOM 7035 O O . GLY A 1 4 ? -14.999 10.793 -13.477 1.00 0.00 4 GLY A O 7
ATOM 7039 N N . SER A 1 5 ? -16.008 9.676 -15.150 1.00 0.00 5 SER A N 7
ATOM 7040 C CA . SER A 1 5 ? -16.957 8.999 -14.272 1.00 0.00 5 SER A CA 7
ATOM 7041 C C . SER A 1 5 ? -16.289 7.837 -13.543 1.00 0.00 5 SER A C 7
ATOM 7042 O O . SER A 1 5 ? -16.008 6.796 -14.137 1.00 0.00 5 SER A O 7
ATOM 7050 N N . SER A 1 6 ? -16.036 8.024 -12.252 1.00 0.00 6 SER A N 7
ATOM 7051 C CA . SER A 1 6 ? -15.398 6.994 -11.441 1.00 0.00 6 SER A CA 7
ATOM 7052 C C . SER A 1 6 ? -16.028 5.629 -11.702 1.00 0.00 6 SER A C 7
ATOM 7053 O O . SER A 1 6 ? -17.117 5.533 -12.267 1.00 0.00 6 SER A O 7
ATOM 7061 N N . GLY A 1 7 ? -15.333 4.574 -11.287 1.00 0.00 7 GLY A N 7
ATOM 7062 C CA . GLY A 1 7 ? -15.839 3.228 -11.484 1.00 0.00 7 GLY A CA 7
ATOM 7063 C C . GLY A 1 7 ? -14.733 2.227 -11.752 1.00 0.00 7 GLY A C 7
ATOM 7064 O O . GLY A 1 7 ? -13.838 2.480 -12.560 1.00 0.00 7 GLY A O 7
ATOM 7068 N N . TYR A 1 8 ? -14.792 1.087 -11.073 1.00 0.00 8 TYR A N 7
ATOM 7069 C CA . TYR A 1 8 ? -13.785 0.045 -11.238 1.00 0.00 8 TYR A CA 7
ATOM 7070 C C . TYR A 1 8 ? -12.408 0.547 -10.816 1.00 0.00 8 TYR A C 7
ATOM 7071 O O . TYR A 1 8 ? -11.404 0.267 -11.472 1.00 0.00 8 TYR A O 7
ATOM 7089 N N . SER A 1 9 ? -12.368 1.289 -9.714 1.00 0.00 9 SER A N 7
ATOM 7090 C CA . SER A 1 9 ? -11.115 1.833 -9.203 1.00 0.00 9 SER A CA 7
ATOM 7091 C C . SER A 1 9 ? -10.539 0.937 -8.110 1.00 0.00 9 SER A C 7
ATOM 7092 O O . SER A 1 9 ? -11.086 0.850 -7.011 1.00 0.00 9 SER A O 7
ATOM 7100 N N . VAL A 1 10 ? -9.431 0.273 -8.422 1.00 0.00 10 VAL A N 7
ATOM 7101 C CA . VAL A 1 10 ? -8.779 -0.616 -7.468 1.00 0.00 10 VAL A CA 7
ATOM 7102 C C . VAL A 1 10 ? -7.492 0.002 -6.932 1.00 0.00 10 VAL A C 7
ATOM 7103 O O . VAL A 1 10 ? -6.554 0.263 -7.686 1.00 0.00 10 VAL A O 7
ATOM 7116 N N . LYS A 1 11 ? -7.453 0.233 -5.624 1.00 0.00 11 LYS A N 7
ATOM 7117 C CA . LYS A 1 11 ? -6.281 0.818 -4.985 1.00 0.00 11 LYS A CA 7
ATOM 7118 C C . LYS A 1 11 ? -5.695 -0.133 -3.947 1.00 0.00 11 LYS A C 7
ATOM 7119 O O . LYS A 1 11 ? -6.424 -0.879 -3.294 1.00 0.00 11 LYS A O 7
ATOM 7138 N N . TRP A 1 12 ? -4.375 -0.101 -3.800 1.00 0.00 12 TRP A N 7
ATOM 7139 C CA . TRP A 1 12 ? -3.692 -0.960 -2.839 1.00 0.00 12 TRP A CA 7
ATOM 7140 C C . TRP A 1 12 ? -3.520 -0.251 -1.501 1.00 0.00 12 TRP A C 7
ATOM 7141 O O . TRP A 1 12 ? -3.633 0.972 -1.415 1.00 0.00 12 TRP A O 7
ATOM 7162 N N . THR A 1 13 ? -3.247 -1.027 -0.456 1.00 0.00 13 THR A N 7
ATOM 7163 C CA . THR A 1 13 ? -3.061 -0.473 0.879 1.00 0.00 13 THR A CA 7
ATOM 7164 C C . THR A 1 13 ? -1.660 -0.765 1.405 1.00 0.00 13 THR A C 7
ATOM 7165 O O . THR A 1 13 ? -1.028 -1.742 1.004 1.00 0.00 13 THR A O 7
ATOM 7176 N N . ILE A 1 14 ? -1.182 0.087 2.305 1.00 0.00 14 ILE A N 7
ATOM 7177 C CA . ILE A 1 14 ? 0.144 -0.081 2.888 1.00 0.00 14 ILE A CA 7
ATOM 7178 C C . ILE A 1 14 ? 0.419 -1.546 3.213 1.00 0.00 14 ILE A C 7
ATOM 7179 O O . ILE A 1 14 ? 1.369 -2.137 2.702 1.00 0.00 14 ILE A O 7
ATOM 7195 N N . GLU A 1 15 ? -0.421 -2.125 4.065 1.00 0.00 15 GLU A N 7
ATOM 7196 C CA . GLU A 1 15 ? -0.268 -3.521 4.458 1.00 0.00 15 GLU A CA 7
ATOM 7197 C C . GLU A 1 15 ? 0.201 -4.369 3.279 1.00 0.00 15 GLU A C 7
ATOM 7198 O O . GLU A 1 15 ? 1.297 -4.928 3.301 1.00 0.00 15 GLU A O 7
ATOM 7210 N N . GLU A 1 16 ? -0.638 -4.460 2.252 1.00 0.00 16 GLU A N 7
ATOM 7211 C CA . GLU A 1 16 ? -0.310 -5.241 1.065 1.00 0.00 16 GLU A CA 7
ATOM 7212 C C . GLU A 1 16 ? 1.037 -4.815 0.489 1.00 0.00 16 GLU A C 7
ATOM 7213 O O . GLU A 1 16 ? 1.932 -5.638 0.298 1.00 0.00 16 GLU A O 7
ATOM 7225 N N . LYS A 1 17 ? 1.173 -3.522 0.212 1.00 0.00 17 LYS A N 7
ATOM 7226 C CA . LYS A 1 17 ? 2.410 -2.984 -0.342 1.00 0.00 17 LYS A CA 7
ATOM 7227 C C . LYS A 1 17 ? 3.624 -3.552 0.386 1.00 0.00 17 LYS A C 7
ATOM 7228 O O . LYS A 1 17 ? 4.639 -3.866 -0.235 1.00 0.00 17 LYS A O 7
ATOM 7247 N N . GLU A 1 18 ? 3.512 -3.681 1.704 1.00 0.00 18 GLU A N 7
ATOM 7248 C CA . GLU A 1 18 ? 4.602 -4.212 2.514 1.00 0.00 18 GLU A CA 7
ATOM 7249 C C . GLU A 1 18 ? 4.896 -5.663 2.147 1.00 0.00 18 GLU A C 7
ATOM 7250 O O . GLU A 1 18 ? 6.048 -6.037 1.922 1.00 0.00 18 GLU A O 7
ATOM 7262 N N . LEU A 1 19 ? 3.848 -6.477 2.088 1.00 0.00 19 LEU A N 7
ATOM 7263 C CA . LEU A 1 19 ? 3.993 -7.888 1.748 1.00 0.00 19 LEU A CA 7
ATOM 7264 C C . LEU A 1 19 ? 4.584 -8.054 0.352 1.00 0.00 19 LEU A C 7
ATOM 7265 O O . LEU A 1 19 ? 5.586 -8.747 0.169 1.00 0.00 19 LEU A O 7
ATOM 7281 N N . PHE A 1 20 ? 3.960 -7.412 -0.630 1.00 0.00 20 PHE A N 7
ATOM 7282 C CA . PHE A 1 20 ? 4.425 -7.488 -2.010 1.00 0.00 20 PHE A CA 7
ATOM 7283 C C . PHE A 1 20 ? 5.946 -7.382 -2.077 1.00 0.00 20 PHE A C 7
ATOM 7284 O O . PHE A 1 20 ? 6.615 -8.260 -2.622 1.00 0.00 20 PHE A O 7
ATOM 7301 N N . GLU A 1 21 ? 6.484 -6.302 -1.520 1.00 0.00 21 GLU A N 7
ATOM 7302 C CA . GLU A 1 21 ? 7.925 -6.081 -1.518 1.00 0.00 21 GLU A CA 7
ATOM 7303 C C . GLU A 1 21 ? 8.656 -7.261 -0.882 1.00 0.00 21 GLU A C 7
ATOM 7304 O O . GLU A 1 21 ? 9.484 -7.908 -1.522 1.00 0.00 21 GLU A O 7
ATOM 7316 N N . GLN A 1 22 ? 8.342 -7.533 0.380 1.00 0.00 22 GLN A N 7
ATOM 7317 C CA . GLN A 1 22 ? 8.969 -8.633 1.103 1.00 0.00 22 GLN A CA 7
ATOM 7318 C C . GLN A 1 22 ? 9.212 -9.822 0.180 1.00 0.00 22 GLN A C 7
ATOM 7319 O O . GLN A 1 22 ? 10.353 -10.224 -0.044 1.00 0.00 22 GLN A O 7
ATOM 7333 N N . GLY A 1 23 ? 8.130 -10.382 -0.354 1.00 0.00 23 GLY A N 7
ATOM 7334 C CA . GLY A 1 23 ? 8.247 -11.520 -1.246 1.00 0.00 23 GLY A CA 7
ATOM 7335 C C . GLY A 1 23 ? 8.900 -11.158 -2.566 1.00 0.00 23 GLY A C 7
ATOM 7336 O O . GLY A 1 23 ? 9.547 -11.994 -3.197 1.00 0.00 23 GLY A O 7
ATOM 7340 N N . LEU A 1 24 ? 8.728 -9.909 -2.985 1.00 0.00 24 LEU A N 7
ATOM 7341 C CA . LEU A 1 24 ? 9.304 -9.438 -4.240 1.00 0.00 24 LEU A CA 7
ATOM 7342 C C . LEU A 1 24 ? 10.827 -9.518 -4.204 1.00 0.00 24 LEU A C 7
ATOM 7343 O O . LEU A 1 24 ? 11.464 -9.855 -5.201 1.00 0.00 24 LEU A O 7
ATOM 7359 N N . ALA A 1 25 ? 11.404 -9.209 -3.047 1.00 0.00 25 ALA A N 7
ATOM 7360 C CA . ALA A 1 25 ? 12.851 -9.250 -2.880 1.00 0.00 25 ALA A CA 7
ATOM 7361 C C . ALA A 1 25 ? 13.328 -10.665 -2.568 1.00 0.00 25 ALA A C 7
ATOM 7362 O O . ALA A 1 25 ? 14.371 -11.102 -3.054 1.00 0.00 25 ALA A O 7
ATOM 7369 N N . LYS A 1 26 ? 12.557 -11.377 -1.753 1.00 0.00 26 LYS A N 7
ATOM 7370 C CA . LYS A 1 26 ? 12.899 -12.743 -1.375 1.00 0.00 26 LYS A CA 7
ATOM 7371 C C . LYS A 1 26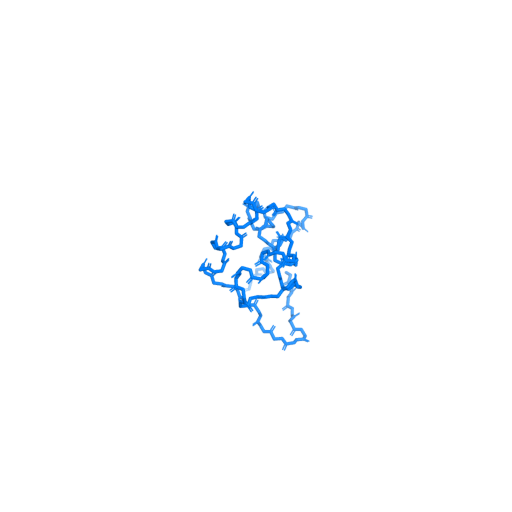 ? 12.749 -13.690 -2.562 1.00 0.00 26 LYS A C 7
ATOM 7372 O O . LYS A 1 26 ? 13.723 -14.289 -3.018 1.00 0.00 26 LYS A O 7
ATOM 7391 N N . PHE A 1 27 ? 11.523 -13.818 -3.059 1.00 0.00 27 PHE A N 7
ATOM 7392 C CA . PHE A 1 27 ? 11.246 -14.692 -4.193 1.00 0.00 27 PHE A CA 7
ATOM 7393 C C . PHE A 1 27 ? 11.685 -14.040 -5.501 1.00 0.00 27 PHE A C 7
ATOM 7394 O O . PHE A 1 27 ? 12.046 -14.724 -6.458 1.00 0.00 27 PHE A O 7
ATOM 7411 N N . GLY A 1 28 ? 11.651 -12.711 -5.534 1.00 0.00 28 GLY A N 7
ATOM 7412 C CA . GLY A 1 28 ? 12.047 -11.989 -6.729 1.00 0.00 28 GLY A CA 7
ATOM 7413 C C . GLY A 1 28 ? 10.862 -11.413 -7.478 1.00 0.00 28 GLY A C 7
ATOM 7414 O O . GLY A 1 28 ? 9.896 -10.956 -6.868 1.00 0.00 28 GLY A O 7
ATOM 7418 N N . ARG A 1 29 ? 10.936 -11.434 -8.805 1.00 0.00 29 ARG A N 7
ATOM 7419 C CA . ARG A 1 29 ? 9.862 -10.908 -9.639 1.00 0.00 29 ARG A CA 7
ATOM 7420 C C . ARG A 1 29 ? 8.801 -11.975 -9.897 1.00 0.00 29 ARG A C 7
ATOM 7421 O O . ARG A 1 29 ? 8.137 -11.966 -10.933 1.00 0.00 29 ARG A O 7
ATOM 7442 N N . ARG A 1 30 ? 8.649 -12.892 -8.947 1.00 0.00 30 ARG A N 7
ATOM 7443 C CA . ARG A 1 30 ? 7.671 -13.966 -9.072 1.00 0.00 30 ARG A CA 7
ATOM 7444 C C . ARG A 1 30 ? 6.296 -13.507 -8.598 1.00 0.00 30 ARG A C 7
ATOM 7445 O O . ARG A 1 30 ? 6.081 -13.284 -7.407 1.00 0.00 30 ARG A O 7
ATOM 7466 N N . TRP A 1 31 ? 5.368 -13.367 -9.539 1.00 0.00 31 TRP A N 7
ATOM 7467 C CA . TRP A 1 31 ? 4.013 -12.933 -9.217 1.00 0.00 31 TRP A CA 7
ATOM 7468 C C . TRP A 1 31 ? 3.184 -14.094 -8.679 1.00 0.00 31 TRP A C 7
ATOM 7469 O O . TRP A 1 31 ? 2.401 -13.930 -7.742 1.00 0.00 31 TRP A O 7
ATOM 7490 N N . THR A 1 32 ? 3.359 -15.269 -9.277 1.00 0.00 32 THR A N 7
ATOM 7491 C CA . THR A 1 32 ? 2.625 -16.456 -8.858 1.00 0.00 32 THR A CA 7
ATOM 7492 C C . THR A 1 32 ? 2.825 -16.730 -7.372 1.00 0.00 32 THR A C 7
ATOM 7493 O O . THR A 1 32 ? 1.894 -17.132 -6.673 1.00 0.00 32 THR A O 7
ATOM 7504 N N . LYS A 1 33 ? 4.045 -16.510 -6.893 1.00 0.00 33 LYS A N 7
ATOM 7505 C CA . LYS A 1 33 ? 4.368 -16.731 -5.489 1.00 0.00 33 LYS A CA 7
ATOM 7506 C C . LYS A 1 33 ? 3.802 -15.613 -4.618 1.00 0.00 33 LYS A C 7
ATOM 7507 O O . LYS A 1 33 ? 2.998 -15.861 -3.719 1.00 0.00 33 LYS A O 7
ATOM 7526 N N . ILE A 1 34 ? 4.227 -14.384 -4.892 1.00 0.00 34 ILE A N 7
ATOM 7527 C CA . ILE A 1 34 ? 3.761 -13.229 -4.135 1.00 0.00 34 ILE A CA 7
ATOM 7528 C C . ILE A 1 34 ? 2.245 -13.256 -3.969 1.00 0.00 34 ILE A C 7
ATOM 7529 O O . ILE A 1 34 ? 1.733 -13.262 -2.850 1.00 0.00 34 ILE A O 7
ATOM 7545 N N . SER A 1 35 ? 1.533 -13.274 -5.091 1.00 0.00 35 SER A N 7
ATOM 7546 C CA . SER A 1 35 ? 0.075 -13.299 -5.071 1.00 0.00 35 SER A CA 7
ATOM 7547 C C . SER A 1 35 ? -0.437 -14.231 -3.977 1.00 0.00 35 SER A C 7
ATOM 7548 O O . SER A 1 35 ? -1.354 -13.886 -3.230 1.00 0.00 35 SER A O 7
ATOM 7556 N N . LYS A 1 36 ? 0.161 -15.413 -3.887 1.00 0.00 36 LYS A N 7
ATOM 7557 C CA . LYS A 1 36 ? -0.231 -16.396 -2.885 1.00 0.00 36 LYS A CA 7
ATOM 7558 C C . LYS A 1 36 ? 0.050 -15.880 -1.477 1.00 0.00 36 LYS A C 7
ATOM 7559 O O . LYS A 1 36 ? -0.798 -15.974 -0.589 1.00 0.00 36 LYS A O 7
ATOM 7578 N N . LEU A 1 37 ? 1.245 -15.334 -1.280 1.00 0.00 37 LEU A N 7
ATOM 7579 C CA . LEU A 1 37 ? 1.638 -14.801 0.020 1.00 0.00 37 LEU A CA 7
ATOM 7580 C C . LEU A 1 37 ? 0.626 -13.773 0.515 1.00 0.00 37 LEU A C 7
ATOM 7581 O O . LEU A 1 37 ? 0.161 -13.843 1.653 1.00 0.00 37 LEU A O 7
ATOM 7597 N N . ILE A 1 38 ? 0.289 -12.820 -0.348 1.00 0.00 38 ILE A N 7
ATOM 7598 C CA . ILE A 1 38 ? -0.671 -11.779 0.001 1.00 0.00 38 ILE A CA 7
ATOM 7599 C C . ILE A 1 38 ? -2.058 -12.366 0.235 1.00 0.00 38 ILE A C 7
ATOM 7600 O O . ILE A 1 38 ? -2.754 -11.988 1.176 1.00 0.00 38 ILE A O 7
ATOM 7616 N N . GLY A 1 39 ? -2.455 -13.296 -0.630 1.00 0.00 39 GLY A N 7
ATOM 7617 C CA . GLY A 1 39 ? -3.757 -13.922 -0.500 1.00 0.00 39 GLY A CA 7
ATOM 7618 C C . GLY A 1 39 ? -4.877 -13.046 -1.026 1.00 0.00 39 GLY A C 7
ATOM 7619 O O . GLY A 1 39 ? -5.570 -13.415 -1.974 1.00 0.00 39 GLY A O 7
ATOM 7623 N N . SER A 1 40 ? -5.056 -11.883 -0.408 1.00 0.00 40 SER A N 7
ATOM 7624 C CA . SER A 1 40 ? -6.104 -10.954 -0.816 1.00 0.00 40 SER A CA 7
ATOM 7625 C C . SER A 1 40 ? -5.969 -10.598 -2.294 1.00 0.00 40 SER A C 7
ATOM 7626 O O . SER A 1 40 ? -6.966 -10.440 -2.999 1.00 0.00 40 SER A O 7
ATOM 7634 N N . ARG A 1 41 ? -4.729 -10.474 -2.755 1.00 0.00 41 ARG A N 7
ATOM 7635 C CA . ARG A 1 41 ? -4.462 -10.136 -4.148 1.00 0.00 41 ARG A CA 7
ATOM 7636 C C . ARG A 1 41 ? -4.414 -11.392 -5.013 1.00 0.00 41 ARG A C 7
ATOM 7637 O O . ARG A 1 41 ? -4.563 -12.509 -4.515 1.00 0.00 41 ARG A O 7
ATOM 7658 N N . THR A 1 42 ? -4.205 -11.202 -6.312 1.00 0.00 42 THR A N 7
ATOM 7659 C CA . THR A 1 42 ? -4.139 -12.319 -7.247 1.00 0.00 42 THR A CA 7
ATOM 7660 C C . THR A 1 42 ? -3.063 -12.090 -8.302 1.00 0.00 42 THR A C 7
ATOM 7661 O O . THR A 1 42 ? -2.716 -10.950 -8.612 1.00 0.00 42 THR A O 7
ATOM 7672 N N . VAL A 1 43 ? -2.537 -13.181 -8.850 1.00 0.00 43 VAL A N 7
ATOM 7673 C CA . VAL A 1 43 ? -1.500 -13.099 -9.872 1.00 0.00 43 VAL A CA 7
ATOM 7674 C C . VAL A 1 43 ? -1.714 -11.890 -10.776 1.00 0.00 43 VAL A C 7
ATOM 7675 O O . VAL A 1 43 ? -0.772 -11.160 -11.090 1.00 0.00 43 VAL A O 7
ATOM 7688 N N . LEU A 1 44 ? -2.959 -11.682 -11.193 1.00 0.00 44 LEU A N 7
ATOM 7689 C CA . LEU A 1 44 ? -3.298 -10.561 -12.061 1.00 0.00 44 LEU A CA 7
ATOM 7690 C C . LEU A 1 44 ? -3.044 -9.231 -11.358 1.00 0.00 44 LEU A C 7
ATOM 7691 O O . LEU A 1 44 ? -2.163 -8.468 -11.753 1.00 0.00 44 LEU A O 7
ATOM 7707 N N . GLN A 1 45 ? -3.821 -8.963 -10.313 1.00 0.00 45 GLN A N 7
ATOM 7708 C CA . GLN A 1 45 ? -3.679 -7.726 -9.554 1.00 0.00 45 GLN A CA 7
ATOM 7709 C C . GLN A 1 45 ? -2.210 -7.417 -9.286 1.00 0.00 45 GLN A C 7
ATOM 7710 O O . GLN A 1 45 ? -1.747 -6.300 -9.517 1.00 0.00 45 GLN A O 7
ATOM 7724 N N . VAL A 1 46 ? -1.481 -8.415 -8.797 1.00 0.00 46 VAL A N 7
ATOM 7725 C CA . VAL A 1 46 ? -0.063 -8.250 -8.498 1.00 0.00 46 VAL A CA 7
ATOM 7726 C C . VAL A 1 46 ? 0.733 -7.944 -9.761 1.00 0.00 46 VAL A C 7
ATOM 7727 O O . VAL A 1 46 ? 1.459 -6.952 -9.826 1.00 0.00 46 VAL A O 7
ATOM 7740 N N . LYS A 1 47 ? 0.592 -8.802 -10.766 1.00 0.00 47 LYS A N 7
ATOM 7741 C CA . LYS A 1 47 ? 1.296 -8.624 -12.030 1.00 0.00 47 LYS A CA 7
ATOM 7742 C C . LYS A 1 47 ? 1.325 -7.153 -12.434 1.00 0.00 47 LYS A C 7
ATOM 7743 O O . LYS A 1 47 ? 2.395 -6.564 -12.591 1.00 0.00 47 LYS A O 7
ATOM 7762 N N . SER A 1 48 ? 0.145 -6.565 -12.598 1.00 0.00 48 SER A N 7
ATOM 7763 C CA . SER A 1 48 ? 0.036 -5.164 -12.985 1.00 0.00 48 SER A CA 7
ATOM 7764 C C . SER A 1 48 ? 0.675 -4.259 -11.936 1.00 0.00 48 SER A C 7
ATOM 7765 O O . SER A 1 48 ? 1.683 -3.602 -12.198 1.00 0.00 48 SER A O 7
ATOM 7773 N N . TYR A 1 49 ? 0.082 -4.231 -10.748 1.00 0.00 49 TYR A N 7
ATOM 7774 C CA . TYR A 1 49 ? 0.591 -3.406 -9.659 1.00 0.00 49 TYR A CA 7
ATOM 7775 C C . TYR A 1 49 ? 2.114 -3.330 -9.699 1.00 0.00 49 TYR A C 7
ATOM 7776 O O . TYR A 1 49 ? 2.696 -2.249 -9.616 1.00 0.00 49 TYR A O 7
ATOM 7794 N N . ALA A 1 50 ? 2.754 -4.488 -9.826 1.00 0.00 50 ALA A N 7
ATOM 7795 C CA . ALA A 1 50 ? 4.209 -4.555 -9.880 1.00 0.00 50 ALA A CA 7
ATOM 7796 C C . ALA A 1 50 ? 4.786 -3.366 -10.641 1.00 0.00 50 ALA A C 7
ATOM 7797 O O . ALA A 1 50 ? 5.641 -2.644 -10.129 1.00 0.00 50 ALA A O 7
ATOM 7804 N N . ARG A 1 51 ? 4.313 -3.169 -11.867 1.00 0.00 51 ARG A N 7
ATOM 7805 C CA . ARG A 1 51 ? 4.783 -2.068 -12.700 1.00 0.00 51 ARG A CA 7
ATOM 7806 C C . ARG A 1 51 ? 4.245 -0.734 -12.192 1.00 0.00 51 ARG A C 7
ATOM 7807 O O . ARG A 1 51 ? 4.866 0.311 -12.388 1.00 0.00 51 ARG A O 7
ATOM 7828 N N . GLN A 1 52 ? 3.088 -0.778 -11.539 1.00 0.00 52 GLN A N 7
ATOM 7829 C CA . GLN A 1 52 ? 2.467 0.428 -11.004 1.00 0.00 52 GLN A CA 7
ATOM 7830 C C . GLN A 1 52 ? 3.285 0.995 -9.848 1.00 0.00 52 GLN A C 7
ATOM 7831 O O . GLN A 1 52 ? 3.373 2.210 -9.674 1.00 0.00 52 GLN A O 7
ATOM 7845 N N . TYR A 1 53 ? 3.880 0.106 -9.060 1.00 0.00 53 TYR A N 7
ATOM 7846 C CA . TYR A 1 53 ? 4.688 0.517 -7.918 1.00 0.00 53 TYR A CA 7
ATOM 7847 C C . TYR A 1 53 ? 5.862 1.383 -8.365 1.00 0.00 53 TYR A C 7
ATOM 7848 O O . TYR A 1 53 ? 6.167 2.404 -7.747 1.00 0.00 53 TYR A O 7
ATOM 7866 N N . PHE A 1 54 ? 6.517 0.968 -9.444 1.00 0.00 54 PHE A N 7
ATOM 7867 C CA . PHE A 1 54 ? 7.659 1.704 -9.976 1.00 0.00 54 PHE A CA 7
ATOM 7868 C C . PHE A 1 54 ? 7.216 3.037 -10.572 1.00 0.00 54 PHE A C 7
ATOM 7869 O O . PHE A 1 54 ? 7.940 4.031 -10.506 1.00 0.00 54 PHE A O 7
ATOM 7886 N N . LYS A 1 55 ? 6.022 3.051 -11.155 1.00 0.00 55 LYS A N 7
ATOM 7887 C CA . LYS A 1 55 ? 5.480 4.260 -11.763 1.00 0.00 55 LYS A CA 7
ATOM 7888 C C . LYS A 1 55 ? 5.419 5.398 -10.749 1.00 0.00 55 LYS A C 7
ATOM 7889 O O . LYS A 1 55 ? 5.581 6.565 -11.102 1.00 0.00 55 LYS A O 7
ATOM 7908 N N . ASN A 1 56 ? 5.184 5.049 -9.488 1.00 0.00 56 ASN A N 7
ATOM 7909 C CA . ASN A 1 56 ? 5.102 6.042 -8.423 1.00 0.00 56 ASN A CA 7
ATOM 7910 C C . ASN A 1 56 ? 6.489 6.557 -8.051 1.00 0.00 56 ASN A C 7
ATOM 7911 O O . ASN A 1 56 ? 6.719 7.765 -7.983 1.00 0.00 56 ASN A O 7
ATOM 7922 N N . LYS A 1 57 ? 7.413 5.632 -7.812 1.00 0.00 57 LYS A N 7
ATOM 7923 C CA . LYS A 1 57 ? 8.779 5.990 -7.448 1.00 0.00 57 LYS A CA 7
ATOM 7924 C C . LYS A 1 57 ? 9.215 7.265 -8.162 1.00 0.00 57 LYS A C 7
ATOM 7925 O O . LYS A 1 57 ? 9.562 8.259 -7.523 1.00 0.00 57 LYS A O 7
ATOM 7944 N N . VAL A 1 58 ? 9.195 7.231 -9.491 1.00 0.00 58 VAL A N 7
ATOM 7945 C CA . VAL A 1 58 ? 9.587 8.385 -10.292 1.00 0.00 58 VAL A CA 7
ATOM 7946 C C . VAL A 1 58 ? 8.526 8.714 -11.336 1.00 0.00 58 VAL A C 7
ATOM 7947 O O . VAL A 1 58 ? 7.861 7.823 -11.864 1.00 0.00 58 VAL A O 7
ATOM 7960 N N . LYS A 1 59 ? 8.374 10.000 -11.632 1.00 0.00 59 LYS A N 7
ATOM 7961 C CA . LYS A 1 59 ? 7.395 10.449 -12.615 1.00 0.00 59 LYS A CA 7
ATOM 7962 C C . LYS A 1 59 ? 7.862 10.130 -14.032 1.00 0.00 59 LYS A C 7
ATOM 7963 O O . LYS A 1 59 ? 8.489 10.961 -14.690 1.00 0.00 59 LYS A O 7
ATOM 7982 N N . CYS A 1 60 ? 7.551 8.925 -14.495 1.00 0.00 60 CYS A N 7
ATOM 7983 C CA . CYS A 1 60 ? 7.939 8.497 -15.834 1.00 0.00 60 CYS A CA 7
ATOM 7984 C C . CYS A 1 60 ? 6.772 7.822 -16.548 1.00 0.00 60 CYS A C 7
ATOM 7985 O O . CYS A 1 60 ? 5.884 7.258 -15.910 1.00 0.00 60 CYS A O 7
ATOM 7993 N N . GLY A 1 61 ? 6.781 7.884 -17.876 1.00 0.00 61 GLY A N 7
ATOM 7994 C CA . GLY A 1 61 ? 5.718 7.277 -18.654 1.00 0.00 61 GLY A CA 7
ATOM 7995 C C . GLY A 1 61 ? 6.064 7.172 -20.126 1.00 0.00 61 GLY A C 7
ATOM 7996 O O . GLY A 1 61 ? 5.709 8.046 -20.919 1.00 0.00 61 GLY A O 7
ATOM 8000 N N . LEU A 1 62 ? 6.760 6.102 -20.494 1.00 0.00 62 LEU A N 7
ATOM 8001 C CA . LEU A 1 62 ? 7.157 5.887 -21.881 1.00 0.00 62 LEU A CA 7
ATOM 8002 C C . LEU A 1 62 ? 6.276 4.831 -22.542 1.00 0.00 62 LEU A C 7
ATOM 8003 O O . LEU A 1 62 ? 6.692 3.687 -22.727 1.00 0.00 62 LEU A O 7
ATOM 8019 N N . ASP A 1 63 ? 5.057 5.223 -22.897 1.00 0.00 63 ASP A N 7
ATOM 8020 C CA . ASP A 1 63 ? 4.118 4.312 -23.541 1.00 0.00 63 ASP A CA 7
ATOM 8021 C C . ASP A 1 63 ? 4.096 4.530 -25.050 1.00 0.00 63 ASP A C 7
ATOM 8022 O O . ASP A 1 63 ? 3.359 5.378 -25.556 1.00 0.00 63 ASP A O 7
ATOM 8031 N N . LYS A 1 64 ? 4.910 3.762 -25.766 1.00 0.00 64 LYS A N 7
ATOM 8032 C CA . LYS A 1 64 ? 4.985 3.870 -27.218 1.00 0.00 64 LYS A CA 7
ATOM 8033 C C . LYS A 1 64 ? 4.305 2.680 -27.888 1.00 0.00 64 LYS A C 7
ATOM 8034 O O . LYS A 1 64 ? 4.954 1.688 -28.218 1.00 0.00 64 LYS A O 7
ATOM 8053 N N . GLU A 1 65 ? 2.995 2.789 -28.088 1.00 0.00 65 GLU A N 7
ATOM 8054 C CA . GLU A 1 65 ? 2.228 1.721 -28.720 1.00 0.00 65 GLU A CA 7
ATOM 8055 C C . GLU A 1 65 ? 1.149 2.294 -29.633 1.00 0.00 65 GLU A C 7
ATOM 8056 O O . GLU A 1 65 ? 0.137 2.819 -29.166 1.00 0.00 65 GLU A O 7
ATOM 8068 N N . THR A 1 66 ? 1.370 2.191 -30.940 1.00 0.00 66 THR A N 7
ATOM 8069 C CA . THR A 1 66 ? 0.419 2.699 -31.920 1.00 0.00 66 THR A CA 7
ATOM 8070 C C . THR A 1 66 ? 0.032 1.619 -32.923 1.00 0.00 66 THR A C 7
ATOM 8071 O O . THR A 1 66 ? 0.845 0.782 -33.315 1.00 0.00 66 THR A O 7
ATOM 8082 N N . PRO A 1 67 ? -1.240 1.635 -33.350 1.00 0.00 67 PRO A N 7
ATOM 8083 C CA . PRO A 1 67 ? -1.763 0.663 -34.315 1.00 0.00 67 PRO A CA 7
ATOM 8084 C C . PRO A 1 67 ? -1.188 0.866 -35.712 1.00 0.00 67 PRO A C 7
ATOM 8085 O O . PRO A 1 67 ? -1.047 1.996 -36.177 1.00 0.00 67 PRO A O 7
ATOM 8096 N N . ASN A 1 68 ? -0.858 -0.237 -36.377 1.00 0.00 68 ASN A N 7
ATOM 8097 C CA . ASN A 1 68 ? -0.298 -0.179 -37.722 1.00 0.00 68 ASN A CA 7
ATOM 8098 C C . ASN A 1 68 ? -1.106 -1.044 -38.686 1.00 0.00 68 ASN A C 7
ATOM 8099 O O . ASN A 1 68 ? -0.813 -2.225 -38.869 1.00 0.00 68 ASN A O 7
ATOM 8110 N N . GLN A 1 69 ? -2.123 -0.446 -39.298 1.00 0.00 69 GLN A N 7
ATOM 8111 C CA . GLN A 1 69 ? -2.973 -1.162 -40.242 1.00 0.00 69 GLN A CA 7
ATOM 8112 C C . GLN A 1 69 ? -3.870 -0.195 -41.008 1.00 0.00 69 GLN A C 7
ATOM 8113 O O . GLN A 1 69 ? -4.575 0.620 -40.413 1.00 0.00 69 GLN A O 7
ATOM 8127 N N . LYS A 1 70 ? -3.838 -0.290 -42.333 1.00 0.00 70 LYS A N 7
ATOM 8128 C CA . LYS A 1 70 ? -4.648 0.575 -43.183 1.00 0.00 70 LYS A CA 7
ATOM 8129 C C . LYS A 1 70 ? -5.282 -0.219 -44.320 1.00 0.00 70 LYS A C 7
ATOM 8130 O O . LYS A 1 70 ? -4.684 -1.158 -44.845 1.00 0.00 70 LYS A O 7
ATOM 8149 N N . THR A 1 71 ? -6.498 0.165 -44.697 1.00 0.00 71 THR A N 7
ATOM 8150 C CA . THR A 1 71 ? -7.214 -0.511 -45.772 1.00 0.00 71 THR A CA 7
ATOM 8151 C C . THR A 1 71 ? -8.500 0.227 -46.125 1.00 0.00 71 THR A C 7
ATOM 8152 O O . THR A 1 71 ? -9.161 0.793 -45.255 1.00 0.00 71 THR A O 7
ATOM 8163 N N . GLY A 1 72 ? -8.850 0.216 -47.408 1.00 0.00 72 GLY A N 7
ATOM 8164 C CA . GLY A 1 72 ? -10.057 0.888 -47.853 1.00 0.00 72 GLY A CA 7
ATOM 8165 C C . GLY A 1 72 ? -9.874 1.586 -49.186 1.00 0.00 72 GLY A C 7
ATOM 8166 O O . GLY A 1 72 ? -9.001 1.218 -49.972 1.00 0.00 72 GLY A O 7
ATOM 8170 N N . GLY A 1 1 ? -4.808 9.864 -2.757 1.00 0.00 1 GLY A N 8
ATOM 8171 C CA . GLY A 1 1 ? -5.763 10.868 -2.325 1.00 0.00 1 GLY A CA 8
ATOM 8172 C C . GLY A 1 1 ? -6.384 10.538 -0.983 1.00 0.00 1 GLY A C 8
ATOM 8173 O O . GLY A 1 1 ? -5.785 9.835 -0.170 1.00 0.00 1 GLY A O 8
ATOM 8177 N N . SER A 1 2 ? -7.589 11.049 -0.748 1.00 0.00 2 SER A N 8
ATOM 8178 C CA . SER A 1 2 ? -8.289 10.809 0.508 1.00 0.00 2 SER A CA 8
ATOM 8179 C C . SER A 1 2 ? -8.676 9.339 0.642 1.00 0.00 2 SER A C 8
ATOM 8180 O O . SER A 1 2 ? -8.514 8.555 -0.293 1.00 0.00 2 SER A O 8
ATOM 8188 N N . SER A 1 3 ? -9.189 8.974 1.813 1.00 0.00 3 SER A N 8
ATOM 8189 C CA . SER A 1 3 ? -9.595 7.597 2.073 1.00 0.00 3 SER A CA 8
ATOM 8190 C C . SER A 1 3 ? -11.104 7.507 2.280 1.00 0.00 3 SER A C 8
ATOM 8191 O O . SER A 1 3 ? -11.608 7.768 3.372 1.00 0.00 3 SER A O 8
ATOM 8199 N N . GLY A 1 4 ? -11.819 7.135 1.223 1.00 0.00 4 GLY A N 8
ATOM 8200 C CA . GLY A 1 4 ? -13.263 7.016 1.309 1.00 0.00 4 GLY A CA 8
ATOM 8201 C C . GLY A 1 4 ? -13.904 6.745 -0.038 1.00 0.00 4 GLY A C 8
ATOM 8202 O O . GLY A 1 4 ? -13.307 7.009 -1.081 1.00 0.00 4 GLY A O 8
ATOM 8206 N N . SER A 1 5 ? -15.123 6.215 -0.016 1.00 0.00 5 SER A N 8
ATOM 8207 C CA . SER A 1 5 ? -15.843 5.903 -1.245 1.00 0.00 5 SER A CA 8
ATOM 8208 C C . SER A 1 5 ? -17.266 5.447 -0.940 1.00 0.00 5 SER A C 8
ATOM 8209 O O . SER A 1 5 ? -17.601 5.144 0.206 1.00 0.00 5 SER A O 8
ATOM 8217 N N . SER A 1 6 ? -18.101 5.401 -1.973 1.00 0.00 6 SER A N 8
ATOM 8218 C CA . SER A 1 6 ? -19.490 4.986 -1.816 1.00 0.00 6 SER A CA 8
ATOM 8219 C C . SER A 1 6 ? -19.716 3.605 -2.425 1.00 0.00 6 SER A C 8
ATOM 8220 O O . SER A 1 6 ? -20.365 2.749 -1.826 1.00 0.00 6 SER A O 8
ATOM 8228 N N . GLY A 1 7 ? -19.176 3.397 -3.622 1.00 0.00 7 GLY A N 8
ATOM 8229 C CA . GLY A 1 7 ? -19.330 2.120 -4.294 1.00 0.00 7 GLY A CA 8
ATOM 8230 C C . GLY A 1 7 ? -18.131 1.214 -4.097 1.00 0.00 7 GLY A C 8
ATOM 8231 O O . GLY A 1 7 ? -18.079 0.440 -3.141 1.00 0.00 7 GLY A O 8
ATOM 8235 N N . TYR A 1 8 ? -17.165 1.308 -5.005 1.00 0.00 8 TYR A N 8
ATOM 8236 C CA . TYR A 1 8 ? -15.963 0.487 -4.929 1.00 0.00 8 TYR A CA 8
ATOM 8237 C C . TYR A 1 8 ? -14.819 1.124 -5.712 1.00 0.00 8 TYR A C 8
ATOM 8238 O O . TYR A 1 8 ? -14.935 1.370 -6.913 1.00 0.00 8 TYR A O 8
ATOM 8256 N N . SER A 1 9 ? -13.713 1.387 -5.023 1.00 0.00 9 SER A N 8
ATOM 8257 C CA . SER A 1 9 ? -12.548 1.998 -5.652 1.00 0.00 9 SER A CA 8
ATOM 8258 C C . SER A 1 9 ? -11.410 0.989 -5.783 1.00 0.00 9 SER A C 8
ATOM 8259 O O . SER A 1 9 ? -11.399 -0.042 -5.112 1.00 0.00 9 SER A O 8
ATOM 8267 N N . VAL A 1 10 ? -10.454 1.296 -6.655 1.00 0.00 10 VAL A N 8
ATOM 8268 C CA . VAL A 1 10 ? -9.311 0.418 -6.875 1.00 0.00 10 VAL A CA 8
ATOM 8269 C C . VAL A 1 10 ? -8.019 1.065 -6.390 1.00 0.00 10 VAL A C 8
ATOM 8270 O O . VAL A 1 10 ? -7.596 2.098 -6.909 1.00 0.00 10 VAL A O 8
ATOM 8283 N N . LYS A 1 11 ? -7.396 0.451 -5.390 1.00 0.00 11 LYS A N 8
ATOM 8284 C CA . LYS A 1 11 ? -6.150 0.965 -4.834 1.00 0.00 11 LYS A CA 8
ATOM 8285 C C . LYS A 1 11 ? -5.529 -0.040 -3.868 1.00 0.00 11 LYS A C 8
ATOM 8286 O O . LYS A 1 11 ? -6.231 -0.856 -3.272 1.00 0.00 11 LYS A O 8
ATOM 8305 N N . TRP A 1 12 ? -4.211 0.027 -3.720 1.00 0.00 12 TRP A N 8
ATOM 8306 C CA . TRP A 1 12 ? -3.497 -0.877 -2.825 1.00 0.00 12 TRP A CA 8
ATOM 8307 C C . TRP A 1 12 ? -3.267 -0.228 -1.465 1.00 0.00 12 TRP A C 8
ATOM 8308 O O . TRP A 1 12 ? -3.026 0.977 -1.373 1.00 0.00 12 TRP A O 8
ATOM 8329 N N . THR A 1 13 ? -3.342 -1.032 -0.409 1.00 0.00 13 THR A N 8
ATOM 8330 C CA . THR A 1 13 ? -3.142 -0.535 0.946 1.00 0.00 13 THR A CA 8
ATOM 8331 C C . THR A 1 13 ? -1.705 -0.752 1.405 1.00 0.00 13 THR A C 8
ATOM 8332 O O . THR A 1 13 ? -1.028 -1.671 0.943 1.00 0.00 13 THR A O 8
ATOM 8343 N N . ILE A 1 14 ? -1.246 0.098 2.317 1.00 0.00 14 ILE A N 8
ATOM 8344 C CA . ILE A 1 14 ? 0.111 -0.003 2.840 1.00 0.00 14 ILE A CA 8
ATOM 8345 C C . ILE A 1 14 ? 0.461 -1.446 3.186 1.00 0.00 14 ILE A C 8
ATOM 8346 O O . ILE A 1 14 ? 1.517 -1.947 2.802 1.00 0.00 14 ILE A O 8
ATOM 8362 N N . GLU A 1 15 ? -0.433 -2.108 3.913 1.00 0.00 15 GLU A N 8
ATOM 8363 C CA . GLU A 1 15 ? -0.219 -3.495 4.309 1.00 0.00 15 GLU A CA 8
ATOM 8364 C C . GLU A 1 15 ? 0.192 -4.346 3.111 1.00 0.00 15 GLU A C 8
ATOM 8365 O O . GLU A 1 15 ? 1.216 -5.028 3.144 1.00 0.00 15 GLU A O 8
ATOM 8377 N N . GLU A 1 16 ? -0.615 -4.301 2.056 1.00 0.00 16 GLU A N 8
ATOM 8378 C CA . GLU A 1 16 ? -0.336 -5.069 0.848 1.00 0.00 16 GLU A CA 8
ATOM 8379 C C . GLU A 1 16 ? 0.958 -4.598 0.191 1.00 0.00 16 GLU A C 8
ATOM 8380 O O . GLU A 1 16 ? 1.840 -5.401 -0.117 1.00 0.00 16 GLU A O 8
ATOM 8392 N N . LYS A 1 17 ? 1.065 -3.291 -0.022 1.00 0.00 17 LYS A N 8
ATOM 8393 C CA . LYS A 1 17 ? 2.250 -2.711 -0.643 1.00 0.00 17 LYS A CA 8
ATOM 8394 C C . LYS A 1 17 ? 3.522 -3.274 -0.017 1.00 0.00 17 LYS A C 8
ATOM 8395 O O . LYS A 1 17 ? 4.439 -3.692 -0.724 1.00 0.00 17 LYS A O 8
ATOM 8414 N N . GLU A 1 18 ? 3.570 -3.284 1.311 1.00 0.00 18 GLU A N 8
ATOM 8415 C CA . GLU A 1 18 ? 4.730 -3.797 2.030 1.00 0.00 18 GLU A CA 8
ATOM 8416 C C . GLU A 1 18 ? 4.989 -5.258 1.671 1.00 0.00 18 GLU A C 8
ATOM 8417 O O . GLU A 1 18 ? 6.068 -5.609 1.192 1.00 0.00 18 GLU A O 8
ATOM 8429 N N . LEU A 1 19 ? 3.993 -6.105 1.907 1.00 0.00 19 LEU A N 8
ATOM 8430 C CA . LEU A 1 19 ? 4.112 -7.528 1.610 1.00 0.00 19 LEU A CA 8
ATOM 8431 C C . LEU A 1 19 ? 4.638 -7.747 0.195 1.00 0.00 19 LEU A C 8
ATOM 8432 O O . LEU A 1 19 ? 5.623 -8.456 -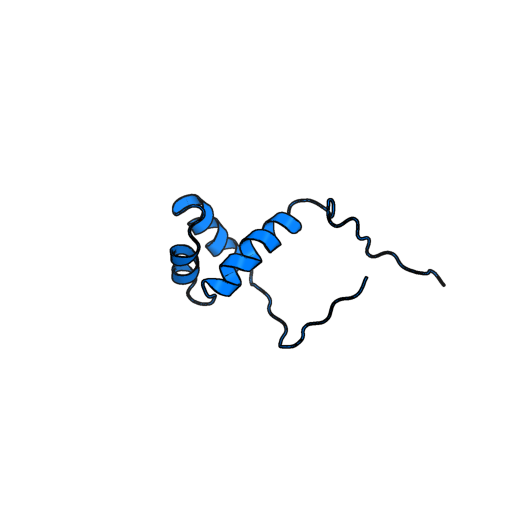0.010 1.00 0.00 19 LEU A O 8
ATOM 8448 N N . PHE A 1 20 ? 3.976 -7.130 -0.779 1.00 0.00 20 PHE A N 8
ATOM 8449 C CA . PHE A 1 20 ? 4.377 -7.257 -2.175 1.00 0.00 20 PHE A CA 8
ATOM 8450 C C . PHE A 1 20 ? 5.896 -7.233 -2.309 1.00 0.00 20 PHE A C 8
ATOM 8451 O O . PHE A 1 20 ? 6.488 -8.116 -2.929 1.00 0.00 20 PHE A O 8
ATOM 8468 N N . GLU A 1 21 ? 6.521 -6.217 -1.723 1.00 0.00 21 GLU A N 8
ATOM 8469 C CA . GLU A 1 21 ? 7.971 -6.078 -1.778 1.00 0.00 21 GLU A CA 8
ATOM 8470 C C . GLU A 1 21 ? 8.657 -7.244 -1.072 1.00 0.00 21 GLU A C 8
ATOM 8471 O O . GLU A 1 21 ? 9.427 -7.985 -1.682 1.00 0.00 21 GLU A O 8
ATOM 8483 N N . GLN A 1 22 ? 8.371 -7.398 0.217 1.00 0.00 22 GLN A N 8
ATOM 8484 C CA . GLN A 1 22 ? 8.960 -8.473 1.006 1.00 0.00 22 GLN A CA 8
ATOM 8485 C C . GLN A 1 22 ? 9.134 -9.734 0.166 1.00 0.00 22 GLN A C 8
ATOM 8486 O O . GLN A 1 22 ? 10.201 -10.346 0.159 1.00 0.00 22 GLN A O 8
ATOM 8500 N N . GLY A 1 23 ? 8.076 -10.117 -0.542 1.00 0.00 23 GLY A N 8
ATOM 8501 C CA . GLY A 1 23 ? 8.132 -11.304 -1.376 1.00 0.00 23 GLY A CA 8
ATOM 8502 C C . GLY A 1 23 ? 8.829 -11.051 -2.698 1.00 0.00 23 GLY A C 8
ATOM 8503 O O . GLY A 1 23 ? 9.455 -11.951 -3.261 1.00 0.00 23 GLY A O 8
ATOM 8507 N N . LEU A 1 24 ? 8.722 -9.824 -3.197 1.00 0.00 24 LEU A N 8
ATOM 8508 C CA . LEU A 1 24 ? 9.346 -9.455 -4.462 1.00 0.00 24 LEU A CA 8
ATOM 8509 C C . LEU A 1 24 ? 10.867 -9.522 -4.359 1.00 0.00 24 LEU A C 8
ATOM 8510 O O . LEU A 1 24 ? 11.551 -9.849 -5.329 1.00 0.00 24 LEU A O 8
ATOM 8526 N N . ALA A 1 25 ? 11.389 -9.212 -3.177 1.00 0.00 25 ALA A N 8
ATOM 8527 C CA . ALA A 1 25 ? 12.828 -9.240 -2.946 1.00 0.00 25 ALA A CA 8
ATOM 8528 C C . ALA A 1 25 ? 13.344 -10.674 -2.880 1.00 0.00 25 ALA A C 8
ATOM 8529 O O . ALA A 1 25 ? 14.290 -11.037 -3.580 1.00 0.00 25 ALA A O 8
ATOM 8536 N N . LYS A 1 26 ? 12.719 -11.485 -2.033 1.00 0.00 26 LYS A N 8
ATOM 8537 C CA . LYS A 1 26 ? 13.115 -12.879 -1.875 1.00 0.00 26 LYS A CA 8
ATOM 8538 C C . LYS A 1 26 ? 12.796 -13.681 -3.133 1.00 0.00 26 LYS A C 8
ATOM 8539 O O . LYS A 1 26 ? 13.675 -14.318 -3.714 1.00 0.00 26 LYS A O 8
ATOM 8558 N N . PHE A 1 27 ? 11.535 -13.644 -3.550 1.00 0.00 27 PHE A N 8
ATOM 8559 C CA . PHE A 1 27 ? 11.101 -14.367 -4.740 1.00 0.00 27 PHE A CA 8
ATOM 8560 C C . PHE A 1 27 ? 11.641 -13.706 -6.004 1.00 0.00 27 PHE A C 8
ATOM 8561 O O . PHE A 1 27 ? 11.881 -14.371 -7.011 1.00 0.00 27 PHE A O 8
ATOM 8578 N N . GLY A 1 28 ? 11.829 -12.391 -5.944 1.00 0.00 28 GLY A N 8
ATOM 8579 C CA . GLY A 1 28 ? 12.338 -11.661 -7.091 1.00 0.00 28 GLY A CA 8
ATOM 8580 C C . GLY A 1 28 ? 11.231 -11.052 -7.928 1.00 0.00 28 GLY A C 8
ATOM 8581 O O . GLY A 1 28 ? 10.611 -10.066 -7.529 1.00 0.00 28 GLY A O 8
ATOM 8585 N N . ARG A 1 29 ? 10.983 -11.639 -9.095 1.00 0.00 29 ARG A N 8
ATOM 8586 C CA . ARG A 1 29 ? 9.946 -11.146 -9.993 1.00 0.00 29 ARG A CA 8
ATOM 8587 C C . ARG A 1 29 ? 8.859 -12.198 -10.198 1.00 0.00 29 ARG A C 8
ATOM 8588 O O . ARG A 1 29 ? 8.224 -12.251 -11.251 1.00 0.00 29 ARG A O 8
ATOM 8609 N N . ARG A 1 30 ? 8.653 -13.033 -9.184 1.00 0.00 30 ARG A N 8
ATOM 8610 C CA . ARG A 1 30 ? 7.645 -14.084 -9.254 1.00 0.00 30 ARG A CA 8
ATOM 8611 C C . ARG A 1 30 ? 6.307 -13.591 -8.713 1.00 0.00 30 ARG A C 8
ATOM 8612 O O . ARG A 1 30 ? 6.167 -13.330 -7.518 1.00 0.00 30 ARG A O 8
ATOM 8633 N N . TRP A 1 31 ? 5.327 -13.465 -9.601 1.00 0.00 31 TRP A N 8
ATOM 8634 C CA . TRP A 1 31 ? 3.999 -13.002 -9.212 1.00 0.00 31 TRP A CA 8
ATOM 8635 C C . TRP A 1 31 ? 3.194 -14.130 -8.577 1.00 0.00 31 TRP A C 8
ATOM 8636 O O . TRP A 1 31 ? 2.527 -13.934 -7.560 1.00 0.00 31 TRP A O 8
ATOM 8657 N N . THR A 1 32 ? 3.259 -15.312 -9.181 1.00 0.00 32 THR A N 8
ATOM 8658 C CA . THR A 1 32 ? 2.535 -16.471 -8.675 1.00 0.00 32 THR A CA 8
ATOM 8659 C C . THR A 1 32 ? 2.824 -16.695 -7.195 1.00 0.00 32 THR A C 8
ATOM 8660 O O . THR A 1 32 ? 1.921 -16.995 -6.414 1.00 0.00 32 THR A O 8
ATOM 8671 N N . LYS A 1 33 ? 4.088 -16.548 -6.815 1.00 0.00 33 LYS A N 8
ATOM 8672 C CA . LYS A 1 33 ? 4.497 -16.732 -5.427 1.00 0.00 33 LYS A CA 8
ATOM 8673 C C . LYS A 1 33 ? 3.997 -15.585 -4.555 1.00 0.00 33 LYS A C 8
ATOM 8674 O O . LYS A 1 33 ? 3.231 -15.797 -3.614 1.00 0.00 33 LYS A O 8
ATOM 8693 N N . ILE A 1 34 ? 4.432 -14.371 -4.875 1.00 0.00 34 ILE A N 8
ATOM 8694 C CA . ILE A 1 34 ? 4.026 -13.192 -4.121 1.00 0.00 34 ILE A CA 8
ATOM 8695 C C . ILE A 1 34 ? 2.516 -13.168 -3.910 1.00 0.00 34 ILE A C 8
ATOM 8696 O O . ILE A 1 34 ? 2.038 -13.105 -2.778 1.00 0.00 34 ILE A O 8
ATOM 8712 N N . SER A 1 35 ? 1.769 -13.220 -5.009 1.00 0.00 35 SER A N 8
ATOM 8713 C CA . SER A 1 35 ? 0.313 -13.203 -4.945 1.00 0.00 35 SER A CA 8
ATOM 8714 C C . SER A 1 35 ? -0.191 -14.074 -3.798 1.00 0.00 35 SER A C 8
ATOM 8715 O O . SER A 1 35 ? -1.095 -13.686 -3.058 1.00 0.00 35 SER A O 8
ATOM 8723 N N . LYS A 1 36 ? 0.400 -15.256 -3.658 1.00 0.00 36 LYS A N 8
ATOM 8724 C CA . LYS A 1 36 ? 0.014 -16.184 -2.602 1.00 0.00 36 LYS A CA 8
ATOM 8725 C C . LYS A 1 36 ? 0.282 -15.584 -1.225 1.00 0.00 36 LYS A C 8
ATOM 8726 O O . LYS A 1 36 ? -0.562 -15.653 -0.331 1.00 0.00 36 LYS A O 8
ATOM 8745 N N . LEU A 1 37 ? 1.461 -14.995 -1.061 1.00 0.00 37 LEU A N 8
ATOM 8746 C CA . LEU A 1 37 ? 1.840 -14.381 0.207 1.00 0.00 37 LEU A CA 8
ATOM 8747 C C . LEU A 1 37 ? 0.746 -13.443 0.706 1.00 0.00 37 LEU A C 8
ATOM 8748 O O . LEU A 1 37 ? 0.216 -13.621 1.803 1.00 0.00 37 LEU A O 8
ATOM 8764 N N . ILE A 1 38 ? 0.412 -12.446 -0.106 1.00 0.00 38 ILE A N 8
ATOM 8765 C CA . ILE A 1 38 ? -0.622 -11.483 0.252 1.00 0.00 38 ILE A CA 8
ATOM 8766 C C . ILE A 1 38 ? -1.990 -12.151 0.338 1.00 0.00 38 ILE A C 8
ATOM 8767 O O . ILE A 1 38 ? -2.725 -11.963 1.307 1.00 0.00 38 ILE A O 8
ATOM 8783 N N . GLY A 1 39 ? -2.325 -12.935 -0.683 1.00 0.00 39 GLY A N 8
ATOM 8784 C CA . GLY A 1 39 ? -3.604 -13.621 -0.702 1.00 0.00 39 GLY A CA 8
ATOM 8785 C C . GLY A 1 39 ? -4.741 -12.716 -1.132 1.00 0.00 39 GLY A C 8
ATOM 8786 O O . GLY A 1 39 ? -5.592 -13.113 -1.928 1.00 0.00 39 GLY A O 8
ATOM 8790 N N . SER A 1 40 ? -4.758 -11.497 -0.603 1.00 0.00 40 SER A N 8
ATOM 8791 C CA . SER A 1 40 ? -5.802 -10.534 -0.933 1.00 0.00 40 SER A CA 8
ATOM 8792 C C . SER A 1 40 ? -5.806 -10.227 -2.428 1.00 0.00 40 SER A C 8
ATOM 8793 O O . SER A 1 40 ? -6.860 -10.197 -3.064 1.00 0.00 40 SER A O 8
ATOM 8801 N N . ARG A 1 41 ? -4.620 -10.000 -2.981 1.00 0.00 41 ARG A N 8
ATOM 8802 C CA . ARG A 1 41 ? -4.485 -9.694 -4.400 1.00 0.00 41 ARG A CA 8
ATOM 8803 C C . ARG A 1 41 ? -4.280 -10.968 -5.214 1.00 0.00 41 ARG A C 8
ATOM 8804 O O . ARG A 1 41 ? -3.678 -11.932 -4.740 1.00 0.00 41 ARG A O 8
ATOM 8825 N N . THR A 1 42 ? -4.786 -10.967 -6.444 1.00 0.00 42 THR A N 8
ATOM 8826 C CA . THR A 1 42 ? -4.661 -12.122 -7.323 1.00 0.00 42 THR A CA 8
ATOM 8827 C C . THR A 1 42 ? -3.465 -11.975 -8.257 1.00 0.00 42 THR A C 8
ATOM 8828 O O . THR A 1 42 ? -3.069 -10.862 -8.605 1.00 0.00 42 THR A O 8
ATOM 8839 N N . VAL A 1 43 ? -2.892 -13.105 -8.660 1.00 0.00 43 VAL A N 8
ATOM 8840 C CA . VAL A 1 43 ? -1.741 -13.102 -9.556 1.00 0.00 43 VAL A CA 8
ATOM 8841 C C . VAL A 1 43 ? -1.871 -12.011 -10.613 1.00 0.00 43 VAL A C 8
ATOM 8842 O O . VAL A 1 43 ? -0.904 -11.313 -10.923 1.00 0.00 43 VAL A O 8
ATOM 8855 N N . LEU A 1 44 ? -3.071 -11.869 -11.164 1.00 0.00 44 LEU A N 8
ATOM 8856 C CA . LEU A 1 44 ? -3.329 -10.861 -12.187 1.00 0.00 44 LEU A CA 8
ATOM 8857 C C . LEU A 1 44 ? -3.158 -9.455 -11.622 1.00 0.00 44 LEU A C 8
ATOM 8858 O O . LEU A 1 44 ? -2.300 -8.696 -12.071 1.00 0.00 44 LEU A O 8
ATOM 8874 N N . GLN A 1 45 ? -3.980 -9.116 -10.634 1.00 0.00 45 GLN A N 8
ATOM 8875 C CA . GLN A 1 45 ? -3.919 -7.801 -10.007 1.00 0.00 45 GLN A CA 8
ATOM 8876 C C . GLN A 1 45 ? -2.481 -7.430 -9.660 1.00 0.00 45 GLN A C 8
ATOM 8877 O O . GLN A 1 45 ? -2.051 -6.298 -9.879 1.00 0.00 45 GLN A O 8
ATOM 8891 N N . VAL A 1 46 ? -1.741 -8.392 -9.117 1.00 0.00 46 VAL A N 8
ATOM 8892 C CA . VAL A 1 46 ? -0.351 -8.167 -8.741 1.00 0.00 46 VAL A CA 8
ATOM 8893 C C . VAL A 1 46 ? 0.522 -7.940 -9.970 1.00 0.00 46 VAL A C 8
ATOM 8894 O O . VAL A 1 46 ? 1.333 -7.015 -10.007 1.00 0.00 46 VAL A O 8
ATOM 8907 N N . LYS A 1 47 ? 0.350 -8.791 -10.976 1.00 0.00 47 LYS A N 8
ATOM 8908 C CA . LYS A 1 47 ? 1.120 -8.684 -12.209 1.00 0.00 47 LYS A CA 8
ATOM 8909 C C . LYS A 1 47 ? 1.191 -7.236 -12.682 1.00 0.00 47 LYS A C 8
ATOM 8910 O O . LYS A 1 47 ? 2.256 -6.748 -13.059 1.00 0.00 47 LYS A O 8
ATOM 8929 N N . SER A 1 48 ? 0.050 -6.554 -12.659 1.00 0.00 48 SER A N 8
ATOM 8930 C CA . SER A 1 48 ? -0.017 -5.162 -13.088 1.00 0.00 48 SER A CA 8
ATOM 8931 C C . SER A 1 48 ? 0.637 -4.244 -12.059 1.00 0.00 48 SER A C 8
ATOM 8932 O O . SER A 1 48 ? 1.679 -3.643 -12.320 1.00 0.00 48 SER A O 8
ATOM 8940 N N . TYR A 1 49 ? 0.017 -4.141 -10.889 1.00 0.00 49 TYR A N 8
ATOM 8941 C CA . TYR A 1 49 ? 0.536 -3.296 -9.820 1.00 0.00 49 TYR A CA 8
ATOM 8942 C C . TYR A 1 49 ? 2.061 -3.327 -9.793 1.00 0.00 49 TYR A C 8
ATOM 8943 O O . TYR A 1 49 ? 2.713 -2.288 -9.697 1.00 0.00 49 TYR A O 8
ATOM 8961 N N . ALA A 1 50 ? 2.623 -4.529 -9.878 1.00 0.00 50 ALA A N 8
ATOM 8962 C CA . ALA A 1 50 ? 4.071 -4.698 -9.866 1.00 0.00 50 ALA A CA 8
ATOM 8963 C C . ALA A 1 50 ? 4.761 -3.577 -10.636 1.00 0.00 50 ALA A C 8
ATOM 8964 O O . ALA A 1 50 ? 5.720 -2.977 -10.152 1.00 0.00 50 ALA A O 8
ATOM 8971 N N . ARG A 1 51 ? 4.267 -3.301 -11.839 1.00 0.00 51 ARG A N 8
ATOM 8972 C CA . ARG A 1 51 ? 4.838 -2.254 -12.677 1.00 0.00 51 ARG A CA 8
ATOM 8973 C C . ARG A 1 51 ? 4.354 -0.877 -12.232 1.00 0.00 51 ARG A C 8
ATOM 8974 O O . ARG A 1 51 ? 5.057 0.120 -12.392 1.00 0.00 51 ARG A O 8
ATOM 8995 N N . GLN A 1 52 ? 3.148 -0.831 -11.675 1.00 0.00 52 GLN A N 8
ATOM 8996 C CA . GLN A 1 52 ? 2.570 0.424 -11.209 1.00 0.00 52 GLN A CA 8
ATOM 8997 C C . GLN A 1 52 ? 3.377 0.997 -10.048 1.00 0.00 52 GLN A C 8
ATOM 8998 O O . GLN A 1 52 ? 3.536 2.212 -9.930 1.00 0.00 52 GLN A O 8
ATOM 9012 N N . TYR A 1 53 ? 3.885 0.115 -9.195 1.00 0.00 53 TYR A N 8
ATOM 9013 C CA . TYR A 1 53 ? 4.673 0.534 -8.042 1.00 0.00 53 TYR A CA 8
ATOM 9014 C C . TYR A 1 53 ? 5.939 1.261 -8.483 1.00 0.00 53 TYR A C 8
ATOM 9015 O O . TYR A 1 53 ? 6.109 2.452 -8.220 1.00 0.00 53 TYR A O 8
ATOM 9033 N N . PHE A 1 54 ? 6.826 0.536 -9.158 1.00 0.00 54 PHE A N 8
ATOM 9034 C CA . PHE A 1 54 ? 8.078 1.111 -9.637 1.00 0.00 54 PHE A CA 8
ATOM 9035 C C . PHE A 1 54 ? 7.866 2.538 -10.133 1.00 0.00 54 PHE A C 8
ATOM 9036 O O . PHE A 1 54 ? 8.783 3.359 -10.108 1.00 0.00 54 PHE A O 8
ATOM 9053 N N . LYS A 1 55 ? 6.651 2.827 -10.586 1.00 0.00 55 LYS A N 8
ATOM 9054 C CA . LYS A 1 55 ? 6.316 4.154 -11.088 1.00 0.00 55 LYS A CA 8
ATOM 9055 C C . LYS A 1 55 ? 5.984 5.102 -9.941 1.00 0.00 55 LYS A C 8
ATOM 9056 O O . LYS A 1 55 ? 6.574 6.175 -9.819 1.00 0.00 55 LYS A O 8
ATOM 9075 N N . ASN A 1 56 ? 5.037 4.699 -9.100 1.00 0.00 56 ASN A N 8
ATOM 9076 C CA . ASN A 1 56 ? 4.627 5.513 -7.962 1.00 0.00 56 ASN A CA 8
ATOM 9077 C C . ASN A 1 56 ? 5.809 5.787 -7.037 1.00 0.00 56 ASN A C 8
ATOM 9078 O O . ASN A 1 56 ? 5.877 6.834 -6.391 1.00 0.00 56 ASN A O 8
ATOM 9089 N N . LYS A 1 57 ? 6.739 4.841 -6.977 1.00 0.00 57 LYS A N 8
ATOM 9090 C CA . LYS A 1 57 ? 7.920 4.980 -6.134 1.00 0.00 57 LYS A CA 8
ATOM 9091 C C . LYS A 1 57 ? 8.459 6.406 -6.181 1.00 0.00 57 LYS A C 8
ATOM 9092 O O . LYS A 1 57 ? 8.159 7.163 -7.105 1.00 0.00 57 LYS A O 8
ATOM 9111 N N . VAL A 1 58 ? 9.256 6.767 -5.181 1.00 0.00 58 VAL A N 8
ATOM 9112 C CA . VAL A 1 58 ? 9.839 8.101 -5.111 1.00 0.00 58 VAL A CA 8
ATOM 9113 C C . VAL A 1 58 ? 8.755 9.171 -5.035 1.00 0.00 58 VAL A C 8
ATOM 9114 O O . VAL A 1 58 ? 8.809 10.178 -5.740 1.00 0.00 58 VAL A O 8
ATOM 9127 N N . LYS A 1 59 ? 7.769 8.945 -4.172 1.00 0.00 59 LYS A N 8
ATOM 9128 C CA . LYS A 1 59 ? 6.671 9.890 -4.001 1.00 0.00 59 LYS A CA 8
ATOM 9129 C C . LYS A 1 59 ? 7.177 11.216 -3.443 1.00 0.00 59 LYS A C 8
ATOM 9130 O O . LYS A 1 59 ? 7.858 11.250 -2.417 1.00 0.00 59 LYS A O 8
ATOM 9149 N N . CYS A 1 60 ? 6.839 12.306 -4.123 1.00 0.00 60 CYS A N 8
ATOM 9150 C CA . CYS A 1 60 ? 7.259 13.636 -3.695 1.00 0.00 60 CYS A CA 8
ATOM 9151 C C . CYS A 1 60 ? 8.779 13.752 -3.693 1.00 0.00 60 CYS A C 8
ATOM 9152 O O . CYS A 1 60 ? 9.369 14.302 -2.764 1.00 0.00 60 CYS A O 8
ATOM 9160 N N . GLY A 1 61 ? 9.409 13.228 -4.740 1.00 0.00 61 GLY A N 8
ATOM 9161 C CA . GLY A 1 61 ? 10.856 13.281 -4.839 1.00 0.00 61 GLY A CA 8
ATOM 9162 C C . GLY A 1 61 ? 11.383 14.702 -4.871 1.00 0.00 61 GLY A C 8
ATOM 9163 O O . GLY A 1 61 ? 11.986 15.170 -3.904 1.00 0.00 61 GLY A O 8
ATOM 9167 N N . LEU A 1 62 ? 11.157 15.390 -5.984 1.00 0.00 62 LEU A N 8
ATOM 9168 C CA . LEU A 1 62 ? 11.614 16.767 -6.139 1.00 0.00 62 LEU A CA 8
ATOM 9169 C C . LEU A 1 62 ? 10.483 17.751 -5.860 1.00 0.00 62 LEU A C 8
ATOM 9170 O O . LEU A 1 62 ? 10.584 18.590 -4.964 1.00 0.00 62 LEU A O 8
ATOM 9186 N N . ASP A 1 63 ? 9.407 17.642 -6.630 1.00 0.00 63 ASP A N 8
ATOM 9187 C CA . ASP A 1 63 ? 8.255 18.521 -6.464 1.00 0.00 63 ASP A CA 8
ATOM 9188 C C . ASP A 1 63 ? 7.721 18.451 -5.037 1.00 0.00 63 ASP A C 8
ATOM 9189 O O . ASP A 1 63 ? 7.241 17.408 -4.591 1.00 0.00 63 ASP A O 8
ATOM 9198 N N . LYS A 1 64 ? 7.807 19.569 -4.323 1.00 0.00 64 LYS A N 8
ATOM 9199 C CA . LYS A 1 64 ? 7.333 19.637 -2.946 1.00 0.00 64 LYS A CA 8
ATOM 9200 C C . LYS A 1 64 ? 6.101 20.530 -2.839 1.00 0.00 64 LYS A C 8
ATOM 9201 O O . LYS A 1 64 ? 6.011 21.373 -1.947 1.00 0.00 64 LYS A O 8
ATOM 9220 N N . GLU A 1 65 ? 5.153 20.336 -3.751 1.00 0.00 65 GLU A N 8
ATOM 9221 C CA . GLU A 1 65 ? 3.927 21.125 -3.757 1.00 0.00 65 GLU A CA 8
ATOM 9222 C C . GLU A 1 65 ? 2.703 20.228 -3.593 1.00 0.00 65 GLU A C 8
ATOM 9223 O O . GLU A 1 65 ? 2.560 19.220 -4.286 1.00 0.00 65 GLU A O 8
ATOM 9235 N N . THR A 1 66 ? 1.822 20.602 -2.671 1.00 0.00 66 THR A N 8
ATOM 9236 C CA . THR A 1 66 ? 0.611 19.832 -2.413 1.00 0.00 66 THR A CA 8
ATOM 9237 C C . THR A 1 66 ? -0.502 20.722 -1.873 1.00 0.00 66 THR A C 8
ATOM 9238 O O . THR A 1 66 ? -0.264 21.667 -1.120 1.00 0.00 66 THR A O 8
ATOM 9249 N N . PRO A 1 67 ? -1.748 20.416 -2.264 1.00 0.00 67 PRO A N 8
ATOM 9250 C CA . PRO A 1 67 ? -2.923 21.176 -1.828 1.00 0.00 67 PRO A CA 8
ATOM 9251 C C . PRO A 1 67 ? -3.232 20.970 -0.349 1.00 0.00 67 PRO A C 8
ATOM 9252 O O . PRO A 1 67 ? -3.610 19.877 0.069 1.00 0.00 67 PRO A O 8
ATOM 9263 N N . ASN A 1 68 ? -3.067 22.029 0.437 1.00 0.00 68 ASN A N 8
ATOM 9264 C CA . ASN A 1 68 ? -3.328 21.964 1.871 1.00 0.00 68 ASN A CA 8
ATOM 9265 C C . ASN A 1 68 ? -4.708 22.526 2.199 1.00 0.00 68 ASN A C 8
ATOM 9266 O O . ASN A 1 68 ? -4.987 23.697 1.945 1.00 0.00 68 ASN A O 8
ATOM 9277 N N . GLN A 1 69 ? -5.565 21.682 2.764 1.00 0.00 69 GLN A N 8
ATOM 9278 C CA . GLN A 1 69 ? -6.916 22.095 3.126 1.00 0.00 69 GLN A CA 8
ATOM 9279 C C . GLN A 1 69 ? -7.219 21.750 4.580 1.00 0.00 69 GLN A C 8
ATOM 9280 O O . GLN A 1 69 ? -6.472 21.013 5.224 1.00 0.00 69 GLN A O 8
ATOM 9294 N N . LYS A 1 70 ? -8.320 22.289 5.094 1.00 0.00 70 LYS A N 8
ATOM 9295 C CA . LYS A 1 70 ? -8.724 22.038 6.472 1.00 0.00 70 LYS A CA 8
ATOM 9296 C C . LYS A 1 70 ? -10.064 21.311 6.523 1.00 0.00 70 LYS A C 8
ATOM 9297 O O . LYS A 1 70 ? -11.005 21.672 5.817 1.00 0.00 70 LYS A O 8
ATOM 9316 N N . THR A 1 71 ? -10.143 20.284 7.365 1.00 0.00 71 THR A N 8
ATOM 9317 C CA . THR A 1 71 ? -11.367 19.507 7.508 1.00 0.00 71 THR A CA 8
ATOM 9318 C C . THR A 1 71 ? -12.545 20.399 7.881 1.00 0.00 71 THR A C 8
ATOM 9319 O O . THR A 1 71 ? -13.644 20.250 7.347 1.00 0.00 71 THR A O 8
ATOM 9330 N N . GLY A 1 72 ? -12.309 21.330 8.801 1.00 0.00 72 GLY A N 8
ATOM 9331 C CA . GLY A 1 72 ? -13.360 22.234 9.230 1.00 0.00 72 GLY A CA 8
ATOM 9332 C C . GLY A 1 72 ? -14.356 21.566 10.157 1.00 0.00 72 GLY A C 8
ATOM 9333 O O . GLY A 1 72 ? -13.970 20.911 11.125 1.00 0.00 72 GLY A O 8
ATOM 9337 N N . GLY A 1 1 ? -25.508 -0.544 0.324 1.00 0.00 1 GLY A N 9
ATOM 9338 C CA . GLY A 1 1 ? -25.700 -1.980 0.241 1.00 0.00 1 GLY A CA 9
ATOM 9339 C C . GLY A 1 1 ? -24.879 -2.611 -0.865 1.00 0.00 1 GLY A C 9
ATOM 9340 O O . GLY A 1 1 ? -23.682 -2.849 -0.701 1.00 0.00 1 GLY A O 9
ATOM 9344 N N . SER A 1 2 ? -25.522 -2.885 -1.996 1.00 0.00 2 SER A N 9
ATOM 9345 C CA . SER A 1 2 ? -24.845 -3.498 -3.132 1.00 0.00 2 SER A CA 9
ATOM 9346 C C . SER A 1 2 ? -24.619 -2.478 -4.244 1.00 0.00 2 SER A C 9
ATOM 9347 O O . SER A 1 2 ? -25.554 -1.815 -4.693 1.00 0.00 2 SER A O 9
ATOM 9355 N N . SER A 1 3 ? -23.370 -2.359 -4.685 1.00 0.00 3 SER A N 9
ATOM 9356 C CA . SER A 1 3 ? -23.019 -1.418 -5.742 1.00 0.00 3 SER A CA 9
ATOM 9357 C C . SER A 1 3 ? -22.631 -2.157 -7.019 1.00 0.00 3 SER A C 9
ATOM 9358 O O . SER A 1 3 ? -21.504 -2.629 -7.159 1.00 0.00 3 SER A O 9
ATOM 9366 N N . GLY A 1 4 ? -23.576 -2.252 -7.950 1.00 0.00 4 GLY A N 9
ATOM 9367 C CA . GLY A 1 4 ? -23.315 -2.934 -9.205 1.00 0.00 4 GLY A CA 9
ATOM 9368 C C . GLY A 1 4 ? -22.397 -2.142 -10.115 1.00 0.00 4 GLY A C 9
ATOM 9369 O O . GLY A 1 4 ? -22.830 -1.624 -11.145 1.00 0.00 4 GLY A O 9
ATOM 9373 N N . SER A 1 5 ? -21.127 -2.046 -9.735 1.00 0.00 5 SER A N 9
ATOM 9374 C CA . SER A 1 5 ? -20.148 -1.307 -10.522 1.00 0.00 5 SER A CA 9
ATOM 9375 C C . SER A 1 5 ? -20.399 0.195 -10.430 1.00 0.00 5 SER A C 9
ATOM 9376 O O . SER A 1 5 ? -20.213 0.928 -11.402 1.00 0.00 5 SER A O 9
ATOM 9384 N N . SER A 1 6 ? -20.823 0.647 -9.254 1.00 0.00 6 SER A N 9
ATOM 9385 C CA . SER A 1 6 ? -21.104 2.061 -9.034 1.00 0.00 6 SER A CA 9
ATOM 9386 C C . SER A 1 6 ? -20.279 2.605 -7.872 1.00 0.00 6 SER A C 9
ATOM 9387 O O . SER A 1 6 ? -20.461 2.200 -6.724 1.00 0.00 6 SER A O 9
ATOM 9395 N N . GLY A 1 7 ? -19.370 3.526 -8.178 1.00 0.00 7 GLY A N 9
ATOM 9396 C CA . GLY A 1 7 ? -18.530 4.111 -7.149 1.00 0.00 7 GLY A CA 9
ATOM 9397 C C . GLY A 1 7 ? -17.532 3.120 -6.583 1.00 0.00 7 GLY A C 9
ATOM 9398 O O . GLY A 1 7 ? -17.393 2.995 -5.366 1.00 0.00 7 GLY A O 9
ATOM 9402 N N . TYR A 1 8 ? -16.837 2.412 -7.467 1.00 0.00 8 TYR A N 9
ATOM 9403 C CA . TYR A 1 8 ? -15.850 1.425 -7.049 1.00 0.00 8 TYR A CA 9
ATOM 9404 C C . TYR A 1 8 ? -14.439 2.001 -7.119 1.00 0.00 8 TYR A C 9
ATOM 9405 O O . TYR A 1 8 ? -14.016 2.511 -8.156 1.00 0.00 8 TYR A O 9
ATOM 9423 N N . SER A 1 9 ? -13.715 1.914 -6.008 1.00 0.00 9 SER A N 9
ATOM 9424 C CA . SER A 1 9 ? -12.353 2.429 -5.941 1.00 0.00 9 SER A CA 9
ATOM 9425 C C . SER A 1 9 ? -11.361 1.306 -5.650 1.00 0.00 9 SER A C 9
ATOM 9426 O O . SER A 1 9 ? -11.533 0.541 -4.702 1.00 0.00 9 SER A O 9
ATOM 9434 N N . VAL A 1 10 ? -10.323 1.215 -6.474 1.00 0.00 10 VAL A N 9
ATOM 9435 C CA . VAL A 1 10 ? -9.302 0.187 -6.307 1.00 0.00 10 VAL A CA 9
ATOM 9436 C C . VAL A 1 10 ? -7.954 0.804 -5.950 1.00 0.00 10 VAL A C 9
ATOM 9437 O O . VAL A 1 10 ? -7.392 1.583 -6.720 1.00 0.00 10 VAL A O 9
ATOM 9450 N N . LYS A 1 11 ? -7.439 0.449 -4.778 1.00 0.00 11 LYS A N 9
ATOM 9451 C CA . LYS A 1 11 ? -6.156 0.966 -4.317 1.00 0.00 11 LYS A CA 9
ATOM 9452 C C . LYS A 1 11 ? -5.494 -0.007 -3.347 1.00 0.00 11 LYS A C 9
ATOM 9453 O O . LYS A 1 11 ? -6.163 -0.619 -2.515 1.00 0.00 11 LYS A O 9
ATOM 9472 N N . TRP A 1 12 ? -4.178 -0.143 -3.458 1.00 0.00 12 TRP A N 9
ATOM 9473 C CA . TRP A 1 12 ? -3.426 -1.041 -2.589 1.00 0.00 12 TRP A CA 9
ATOM 9474 C C . TRP A 1 12 ? -3.239 -0.428 -1.205 1.00 0.00 12 TRP A C 9
ATOM 9475 O O . TRP A 1 12 ? -2.943 0.760 -1.075 1.00 0.00 12 TRP A O 9
ATOM 9496 N N . THR A 1 13 ? -3.413 -1.246 -0.172 1.00 0.00 13 THR A N 9
ATOM 9497 C CA . THR A 1 13 ? -3.264 -0.784 1.202 1.00 0.00 13 THR A CA 9
ATOM 9498 C C . THR A 1 13 ? -1.840 -0.998 1.703 1.00 0.00 13 THR A C 9
ATOM 9499 O O . THR A 1 13 ? -1.156 -1.929 1.278 1.00 0.00 13 THR A O 9
ATOM 9510 N N . ILE A 1 14 ? -1.400 -0.131 2.608 1.00 0.00 14 ILE A N 9
ATOM 9511 C CA . ILE A 1 14 ? -0.058 -0.226 3.168 1.00 0.00 14 ILE A CA 9
ATOM 9512 C C . ILE A 1 14 ? 0.302 -1.673 3.489 1.00 0.00 14 ILE A C 9
ATOM 9513 O O . ILE A 1 14 ? 1.380 -2.148 3.134 1.00 0.00 14 ILE A O 9
ATOM 9529 N N . GLU A 1 15 ? -0.610 -2.368 4.162 1.00 0.00 15 GLU A N 9
ATOM 9530 C CA . GLU A 1 15 ? -0.388 -3.762 4.530 1.00 0.00 15 GLU A CA 9
ATOM 9531 C C . GLU A 1 15 ? 0.060 -4.579 3.322 1.00 0.00 15 GLU A C 9
ATOM 9532 O O . GLU A 1 15 ? 1.068 -5.282 3.375 1.00 0.00 15 GLU A O 9
ATOM 9544 N N . GLU A 1 16 ? -0.699 -4.481 2.235 1.00 0.00 16 GLU A N 9
ATOM 9545 C CA . GLU A 1 16 ? -0.381 -5.213 1.014 1.00 0.00 16 GLU A CA 9
ATOM 9546 C C . GLU A 1 16 ? 1.004 -4.833 0.497 1.00 0.00 16 GLU A C 9
ATOM 9547 O O . GLU A 1 16 ? 1.872 -5.689 0.328 1.00 0.00 16 GLU A O 9
ATOM 9559 N N . LYS A 1 17 ? 1.202 -3.543 0.248 1.00 0.00 17 LYS A N 9
ATOM 9560 C CA . LYS A 1 17 ? 2.480 -3.048 -0.249 1.00 0.00 17 LYS A CA 9
ATOM 9561 C C . LYS A 1 17 ? 3.642 -3.677 0.514 1.00 0.00 17 LYS A C 9
ATOM 9562 O O . LYS A 1 17 ? 4.647 -4.065 -0.079 1.00 0.00 17 LYS A O 9
ATOM 9581 N N . GLU A 1 18 ? 3.494 -3.774 1.831 1.00 0.00 18 GLU A N 9
ATOM 9582 C CA . GLU A 1 18 ? 4.532 -4.357 2.674 1.00 0.00 18 GLU A CA 9
ATOM 9583 C C . GLU A 1 18 ? 4.747 -5.829 2.333 1.00 0.00 18 GLU A C 9
ATOM 9584 O O . GLU A 1 18 ? 5.877 -6.268 2.114 1.00 0.00 18 GLU A O 9
ATOM 9596 N N . LEU A 1 19 ? 3.657 -6.585 2.288 1.00 0.00 19 LEU A N 9
ATOM 9597 C CA . LEU A 1 19 ? 3.724 -8.008 1.974 1.00 0.00 19 LEU A CA 9
ATOM 9598 C C . LEU A 1 19 ? 4.323 -8.232 0.589 1.00 0.00 19 LEU A C 9
ATOM 9599 O O . LEU A 1 19 ? 5.311 -8.950 0.437 1.00 0.00 19 LEU A O 9
ATOM 9615 N N . PHE A 1 20 ? 3.719 -7.611 -0.418 1.00 0.00 20 PHE A N 9
ATOM 9616 C CA . PHE A 1 20 ? 4.193 -7.741 -1.791 1.00 0.00 20 PHE A CA 9
ATOM 9617 C C . PHE A 1 20 ? 5.709 -7.588 -1.860 1.00 0.00 20 PHE A C 9
ATOM 9618 O O . PHE A 1 20 ? 6.399 -8.410 -2.461 1.00 0.00 20 PHE A O 9
ATOM 9635 N N . GLU A 1 21 ? 6.220 -6.528 -1.240 1.00 0.00 21 GLU A N 9
ATOM 9636 C CA . GLU A 1 21 ? 7.655 -6.267 -1.232 1.00 0.00 21 GLU A CA 9
ATOM 9637 C C . GLU A 1 21 ? 8.414 -7.417 -0.577 1.00 0.00 21 GLU A C 9
ATOM 9638 O O . GLU A 1 21 ? 9.351 -7.965 -1.156 1.00 0.00 21 GLU A O 9
ATOM 9650 N N . GLN A 1 22 ? 8.001 -7.776 0.635 1.00 0.00 22 GLN A N 9
ATOM 9651 C CA . GLN A 1 22 ? 8.643 -8.859 1.370 1.00 0.00 22 GLN A CA 9
ATOM 9652 C C . GLN A 1 22 ? 9.026 -10.000 0.433 1.00 0.00 22 GLN A C 9
ATOM 9653 O O . GLN A 1 22 ? 10.164 -10.468 0.442 1.00 0.00 22 GLN A O 9
ATOM 9667 N N . GLY A 1 23 ? 8.068 -10.444 -0.374 1.00 0.00 23 GLY A N 9
ATOM 9668 C CA . GLY A 1 23 ? 8.325 -11.527 -1.305 1.00 0.00 23 GLY A CA 9
ATOM 9669 C C . GLY A 1 23 ? 9.138 -11.081 -2.504 1.00 0.00 23 GLY A C 9
ATOM 9670 O O . GLY A 1 23 ? 10.102 -11.743 -2.891 1.00 0.00 23 GLY A O 9
ATOM 9674 N N . LEU A 1 24 ? 8.749 -9.956 -3.094 1.00 0.00 24 LEU A N 9
ATOM 9675 C CA . LEU A 1 24 ? 9.448 -9.422 -4.258 1.00 0.00 24 LEU A CA 9
ATOM 9676 C C . LEU A 1 24 ? 10.959 -9.504 -4.071 1.00 0.00 24 LEU A C 9
ATOM 9677 O O . LEU A 1 24 ? 11.705 -9.681 -5.034 1.00 0.00 24 LEU A O 9
ATOM 9693 N N . ALA A 1 25 ? 11.404 -9.377 -2.825 1.00 0.00 25 ALA A N 9
ATOM 9694 C CA . ALA A 1 25 ? 12.826 -9.442 -2.511 1.00 0.00 25 ALA A CA 9
ATOM 9695 C C . ALA A 1 25 ? 13.284 -10.885 -2.335 1.00 0.00 25 ALA A C 9
ATOM 9696 O O . ALA A 1 25 ? 14.398 -11.245 -2.718 1.00 0.00 25 ALA A O 9
ATOM 9703 N N . LYS A 1 26 ? 12.419 -11.709 -1.753 1.00 0.00 26 LYS A N 9
ATOM 9704 C CA . LYS A 1 26 ? 12.735 -13.115 -1.526 1.00 0.00 26 LYS A CA 9
ATOM 9705 C C . LYS A 1 26 ? 12.569 -13.923 -2.809 1.00 0.00 26 LYS A C 9
ATOM 9706 O O . LYS A 1 26 ? 13.536 -14.471 -3.338 1.00 0.00 26 LYS A O 9
ATOM 9725 N N . PHE A 1 27 ? 11.338 -13.993 -3.304 1.00 0.00 27 PHE A N 9
ATOM 9726 C CA . PHE A 1 27 ? 11.045 -14.734 -4.525 1.00 0.00 27 PHE A CA 9
ATOM 9727 C C . PHE A 1 27 ? 11.584 -13.999 -5.749 1.00 0.00 27 PHE A C 9
ATOM 9728 O O . PHE A 1 27 ? 11.928 -14.617 -6.756 1.00 0.00 27 PHE A O 9
ATOM 9745 N N . GLY A 1 28 ? 11.652 -12.675 -5.654 1.00 0.00 28 GLY A N 9
ATOM 9746 C CA . GLY A 1 28 ? 12.148 -11.876 -6.760 1.00 0.00 28 GLY A CA 9
ATOM 9747 C C . GLY A 1 28 ? 11.031 -11.242 -7.564 1.00 0.00 28 GLY A C 9
ATOM 9748 O O . GLY A 1 28 ? 10.220 -10.488 -7.025 1.00 0.00 28 GLY A O 9
ATOM 9752 N N . ARG A 1 29 ? 10.988 -11.545 -8.857 1.00 0.00 29 ARG A N 9
ATOM 9753 C CA . ARG A 1 29 ? 9.963 -10.996 -9.737 1.00 0.00 29 ARG A CA 9
ATOM 9754 C C . ARG A 1 29 ? 8.766 -11.938 -9.831 1.00 0.00 29 ARG A C 9
ATOM 9755 O O . ARG A 1 29 ? 7.660 -11.519 -10.172 1.00 0.00 29 ARG A O 9
ATOM 9776 N N . ARG A 1 30 ? 8.996 -13.212 -9.528 1.00 0.00 30 ARG A N 9
ATOM 9777 C CA . ARG A 1 30 ? 7.938 -14.213 -9.581 1.00 0.00 30 ARG A CA 9
ATOM 9778 C C . ARG A 1 30 ? 6.665 -13.694 -8.917 1.00 0.00 30 ARG A C 9
ATOM 9779 O O . ARG A 1 30 ? 6.613 -13.524 -7.699 1.00 0.00 30 ARG A O 9
ATOM 9800 N N . TRP A 1 31 ? 5.643 -13.443 -9.727 1.00 0.00 31 TRP A N 9
ATOM 9801 C CA . TRP A 1 31 ? 4.371 -12.943 -9.218 1.00 0.00 31 TRP A CA 9
ATOM 9802 C C . TRP A 1 31 ? 3.569 -14.061 -8.561 1.00 0.00 31 TRP A C 9
ATOM 9803 O O . TRP A 1 31 ? 3.217 -13.977 -7.384 1.00 0.00 31 TRP A O 9
ATOM 9824 N N . THR A 1 32 ? 3.284 -15.109 -9.328 1.00 0.00 32 THR A N 9
ATOM 9825 C CA . THR A 1 32 ? 2.524 -16.243 -8.820 1.00 0.00 32 THR A CA 9
ATOM 9826 C C . THR A 1 32 ? 2.855 -16.516 -7.357 1.00 0.00 32 THR A C 9
ATOM 9827 O O . THR A 1 32 ? 1.965 -16.570 -6.507 1.00 0.00 32 THR A O 9
ATOM 9838 N N . LYS A 1 33 ? 4.140 -16.688 -7.068 1.00 0.00 33 LYS A N 9
ATOM 9839 C CA . LYS A 1 33 ? 4.590 -16.953 -5.707 1.00 0.00 33 LYS A CA 9
ATOM 9840 C C . LYS A 1 33 ? 4.154 -15.838 -4.762 1.00 0.00 33 LYS A C 9
ATOM 9841 O O . LYS A 1 33 ? 3.497 -16.089 -3.752 1.00 0.00 33 LYS A O 9
ATOM 9860 N N . ILE A 1 34 ? 4.522 -14.606 -5.098 1.00 0.00 34 ILE A N 9
ATOM 9861 C CA . ILE A 1 34 ? 4.166 -13.453 -4.281 1.00 0.00 34 ILE A CA 9
ATOM 9862 C C . ILE A 1 34 ? 2.665 -13.410 -4.016 1.00 0.00 34 ILE A C 9
ATOM 9863 O O . ILE A 1 34 ? 2.227 -13.437 -2.866 1.00 0.00 34 ILE A O 9
ATOM 9879 N N . SER A 1 35 ? 1.882 -13.343 -5.088 1.00 0.00 35 SER A N 9
ATOM 9880 C CA . SER A 1 35 ? 0.429 -13.294 -4.971 1.00 0.00 35 SER A CA 9
ATOM 9881 C C . SER A 1 35 ? -0.050 -14.140 -3.795 1.00 0.00 35 SER A C 9
ATOM 9882 O O . SER A 1 35 ? -0.831 -13.681 -2.962 1.00 0.00 35 SER A O 9
ATOM 9890 N N . LYS A 1 36 ? 0.424 -15.380 -3.735 1.00 0.00 36 LYS A N 9
ATOM 9891 C CA . LYS A 1 36 ? 0.046 -16.293 -2.662 1.00 0.00 36 LYS A CA 9
ATOM 9892 C C . LYS A 1 36 ? 0.352 -15.684 -1.297 1.00 0.00 36 LYS A C 9
ATOM 9893 O O . LYS A 1 36 ? -0.525 -15.590 -0.437 1.00 0.00 36 LYS A O 9
ATOM 9912 N N . LEU A 1 37 ? 1.600 -15.271 -1.105 1.00 0.00 37 LEU A N 9
ATOM 9913 C CA . LEU A 1 37 ? 2.021 -14.669 0.155 1.00 0.00 37 LEU A CA 9
ATOM 9914 C C . LEU A 1 37 ? 0.971 -13.689 0.668 1.00 0.00 37 LEU A C 9
ATOM 9915 O O . LEU A 1 37 ? 0.553 -13.761 1.824 1.00 0.00 37 LEU A O 9
ATOM 9931 N N . ILE A 1 38 ? 0.548 -12.775 -0.199 1.00 0.00 38 ILE A N 9
ATOM 9932 C CA . ILE A 1 38 ? -0.455 -11.783 0.166 1.00 0.00 38 ILE A CA 9
ATOM 9933 C C . ILE A 1 38 ? -1.811 -12.437 0.413 1.00 0.00 38 ILE A C 9
ATOM 9934 O O . ILE A 1 38 ? -2.401 -12.283 1.481 1.00 0.00 38 ILE A O 9
ATOM 9950 N N . GLY A 1 39 ? -2.298 -13.171 -0.584 1.00 0.00 39 GLY A N 9
ATOM 9951 C CA . GLY A 1 39 ? -3.579 -13.839 -0.455 1.00 0.00 39 GLY A CA 9
ATOM 9952 C C . GLY A 1 39 ? -4.744 -12.932 -0.800 1.00 0.00 39 GLY A C 9
ATOM 9953 O O . GLY A 1 39 ? -5.667 -13.337 -1.506 1.00 0.00 39 GLY A O 9
ATOM 9957 N N . SER A 1 40 ? -4.702 -11.701 -0.300 1.00 0.00 40 SER A N 9
ATOM 9958 C CA . SER A 1 40 ? -5.764 -10.736 -0.555 1.00 0.00 40 SER A CA 9
ATOM 9959 C C . SER A 1 40 ? -5.806 -10.351 -2.031 1.00 0.00 40 SER A C 9
ATOM 9960 O O . SER A 1 40 ? -6.879 -10.238 -2.624 1.00 0.00 40 SER A O 9
ATOM 9968 N N . ARG A 1 41 ? -4.630 -10.151 -2.617 1.00 0.00 41 ARG A N 9
ATOM 9969 C CA . ARG A 1 41 ? -4.531 -9.778 -4.023 1.00 0.00 41 ARG A CA 9
ATOM 9970 C C . ARG A 1 41 ? -4.577 -11.012 -4.918 1.00 0.00 41 ARG A C 9
ATOM 9971 O O . ARG A 1 41 ? -4.770 -12.132 -4.442 1.00 0.00 41 ARG A O 9
ATOM 9992 N N . THR A 1 42 ? -4.399 -10.801 -6.219 1.00 0.00 42 THR A N 9
ATOM 9993 C CA . THR A 1 42 ? -4.423 -11.896 -7.181 1.00 0.00 42 THR A CA 9
ATOM 9994 C C . THR A 1 42 ? -3.310 -11.745 -8.212 1.00 0.00 42 THR A C 9
ATOM 9995 O O . THR A 1 42 ? -2.890 -10.632 -8.529 1.00 0.00 42 THR A O 9
ATOM 10006 N N . VAL A 1 43 ? -2.836 -12.872 -8.734 1.00 0.00 43 VAL A N 9
ATOM 10007 C CA . VAL A 1 43 ? -1.773 -12.865 -9.732 1.00 0.00 43 VAL A CA 9
ATOM 10008 C C . VAL A 1 43 ? -1.947 -11.710 -10.711 1.00 0.00 43 VAL A C 9
ATOM 10009 O O . VAL A 1 43 ? -0.972 -11.081 -11.126 1.00 0.00 43 VAL A O 9
ATOM 10022 N N . LEU A 1 44 ? -3.194 -11.434 -11.078 1.00 0.00 44 LEU A N 9
ATOM 10023 C CA . LEU A 1 44 ? -3.497 -10.353 -12.009 1.00 0.00 44 LEU A CA 9
ATOM 10024 C C . LEU A 1 44 ? -3.237 -8.993 -11.368 1.00 0.00 44 LEU A C 9
ATOM 10025 O O . LEU A 1 44 ? -2.393 -8.229 -11.833 1.00 0.00 44 LEU A O 9
ATOM 10041 N N . GLN A 1 45 ? -3.968 -8.701 -10.297 1.00 0.00 45 GLN A N 9
ATOM 10042 C CA . GLN A 1 45 ? -3.815 -7.434 -9.591 1.00 0.00 45 GLN A CA 9
ATOM 10043 C C . GLN A 1 45 ? -2.345 -7.147 -9.299 1.00 0.00 45 GLN A C 9
ATOM 10044 O O . GLN A 1 45 ? -1.888 -6.011 -9.418 1.00 0.00 45 GLN A O 9
ATOM 10058 N N . VAL A 1 46 ? -1.610 -8.186 -8.915 1.00 0.00 46 VAL A N 9
ATOM 10059 C CA . VAL A 1 46 ? -0.192 -8.046 -8.607 1.00 0.00 46 VAL A CA 9
ATOM 10060 C C . VAL A 1 46 ? 0.615 -7.733 -9.861 1.00 0.00 46 VAL A C 9
ATOM 10061 O O . VAL A 1 46 ? 1.310 -6.719 -9.930 1.00 0.00 46 VAL A O 9
ATOM 10074 N N . LYS A 1 47 ? 0.519 -8.611 -10.854 1.00 0.00 47 LYS A N 9
ATOM 10075 C CA . LYS A 1 47 ? 1.239 -8.429 -12.109 1.00 0.00 47 LYS A CA 9
ATOM 10076 C C . LYS A 1 47 ? 1.267 -6.958 -12.512 1.00 0.00 47 LYS A C 9
ATOM 10077 O O . LYS A 1 47 ? 2.335 -6.357 -12.629 1.00 0.00 47 LYS A O 9
ATOM 10096 N N . SER A 1 48 ? 0.086 -6.384 -12.722 1.00 0.00 48 SER A N 9
ATOM 10097 C CA . SER A 1 48 ? -0.024 -4.983 -13.114 1.00 0.00 48 SER A CA 9
ATOM 10098 C C . SER A 1 48 ? 0.643 -4.077 -12.083 1.00 0.00 48 SER A C 9
ATOM 10099 O O . SER A 1 48 ? 1.629 -3.402 -12.380 1.00 0.00 48 SER A O 9
ATOM 10107 N N . TYR A 1 49 ? 0.098 -4.068 -10.872 1.00 0.00 49 TYR A N 9
ATOM 10108 C CA . TYR A 1 49 ? 0.637 -3.243 -9.797 1.00 0.00 49 TYR A CA 9
ATOM 10109 C C . TYR A 1 49 ? 2.161 -3.198 -9.858 1.00 0.00 49 TYR A C 9
ATOM 10110 O O . TYR A 1 49 ? 2.766 -2.132 -9.753 1.00 0.00 49 TYR A O 9
ATOM 10128 N N . ALA A 1 50 ? 2.775 -4.365 -10.028 1.00 0.00 50 ALA A N 9
ATOM 10129 C CA . ALA A 1 50 ? 4.227 -4.459 -10.105 1.00 0.00 50 ALA A CA 9
ATOM 10130 C C . ALA A 1 50 ? 4.819 -3.254 -10.829 1.00 0.00 50 ALA A C 9
ATOM 10131 O O . ALA A 1 50 ? 5.765 -2.631 -10.347 1.00 0.00 50 ALA A O 9
ATOM 10138 N N . ARG A 1 51 ? 4.256 -2.932 -11.989 1.00 0.00 51 ARG A N 9
ATOM 10139 C CA . ARG A 1 51 ? 4.729 -1.802 -12.780 1.00 0.00 51 ARG A CA 9
ATOM 10140 C C . ARG A 1 51 ? 4.256 -0.482 -12.179 1.00 0.00 51 ARG A C 9
ATOM 10141 O O . ARG A 1 51 ? 4.944 0.534 -12.271 1.00 0.00 51 ARG A O 9
ATOM 10162 N N . GLN A 1 52 ? 3.077 -0.505 -11.566 1.00 0.00 52 GLN A N 9
ATOM 10163 C CA . GLN A 1 52 ? 2.512 0.690 -10.952 1.00 0.00 52 GLN A CA 9
ATOM 10164 C C . GLN A 1 52 ? 3.411 1.204 -9.832 1.00 0.00 52 GLN A C 9
ATOM 10165 O O . GLN A 1 52 ? 3.680 2.402 -9.738 1.00 0.00 52 GLN A O 9
ATOM 10179 N N . TYR A 1 53 ? 3.873 0.291 -8.985 1.00 0.00 53 TYR A N 9
ATOM 10180 C CA . TYR A 1 53 ? 4.740 0.651 -7.869 1.00 0.00 53 TYR A CA 9
ATOM 10181 C C . TYR A 1 53 ? 5.930 1.476 -8.349 1.00 0.00 53 TYR A C 9
ATOM 10182 O O . TYR A 1 53 ? 6.163 2.588 -7.873 1.00 0.00 53 TYR A O 9
ATOM 10200 N N . PHE A 1 54 ? 6.681 0.925 -9.297 1.00 0.00 54 PHE A N 9
ATOM 10201 C CA . PHE A 1 54 ? 7.848 1.608 -9.842 1.00 0.00 54 PHE A CA 9
ATOM 10202 C C . PHE A 1 54 ? 7.433 2.848 -10.629 1.00 0.00 54 PHE A C 9
ATOM 10203 O O . PHE A 1 54 ? 8.092 3.886 -10.567 1.00 0.00 54 PHE A O 9
ATOM 10220 N N . LYS A 1 55 ? 6.336 2.732 -11.370 1.00 0.00 55 LYS A N 9
ATOM 10221 C CA . LYS A 1 55 ? 5.832 3.842 -12.170 1.00 0.00 55 LYS A CA 9
ATOM 10222 C C . LYS A 1 55 ? 5.650 5.091 -11.313 1.00 0.00 55 LYS A C 9
ATOM 10223 O O . LYS A 1 55 ? 5.967 6.199 -11.741 1.00 0.00 55 LYS A O 9
ATOM 10242 N N . ASN A 1 56 ? 5.138 4.902 -10.101 1.00 0.00 56 ASN A N 9
ATOM 10243 C CA . ASN A 1 56 ? 4.915 6.014 -9.184 1.00 0.00 56 ASN A CA 9
ATOM 10244 C C . ASN A 1 56 ? 6.240 6.618 -8.729 1.00 0.00 56 ASN A C 9
ATOM 10245 O O . ASN A 1 56 ? 6.432 7.833 -8.779 1.00 0.00 56 ASN A O 9
ATOM 10256 N N . LYS A 1 57 ? 7.152 5.760 -8.284 1.00 0.00 57 LYS A N 9
ATOM 10257 C CA . LYS A 1 57 ? 8.461 6.206 -7.820 1.00 0.00 57 LYS A CA 9
ATOM 10258 C C . LYS A 1 57 ? 8.951 7.396 -8.639 1.00 0.00 57 LYS A C 9
ATOM 10259 O O . LYS A 1 57 ? 9.233 8.463 -8.094 1.00 0.00 57 LYS A O 9
ATOM 10278 N N . VAL A 1 58 ? 9.050 7.206 -9.951 1.00 0.00 58 VAL A N 9
ATOM 10279 C CA . VAL A 1 58 ? 9.504 8.264 -10.845 1.00 0.00 58 VAL A CA 9
ATOM 10280 C C . VAL A 1 58 ? 8.629 8.344 -12.091 1.00 0.00 58 VAL A C 9
ATOM 10281 O O . VAL A 1 58 ? 8.669 7.462 -12.949 1.00 0.00 58 VAL A O 9
ATOM 10294 N N . LYS A 1 59 ? 7.838 9.408 -12.185 1.00 0.00 59 LYS A N 9
ATOM 10295 C CA . LYS A 1 59 ? 6.953 9.606 -13.327 1.00 0.00 59 LYS A CA 9
ATOM 10296 C C . LYS A 1 59 ? 7.741 9.595 -14.633 1.00 0.00 59 LYS A C 9
ATOM 10297 O O . LYS A 1 59 ? 8.972 9.624 -14.627 1.00 0.00 59 LYS A O 9
ATOM 10316 N N . CYS A 1 60 ? 7.023 9.555 -15.750 1.00 0.00 60 CYS A N 9
ATOM 10317 C CA . CYS A 1 60 ? 7.655 9.541 -17.065 1.00 0.00 60 CYS A CA 9
ATOM 10318 C C . CYS A 1 60 ? 8.906 8.669 -17.058 1.00 0.00 60 CYS A C 9
ATOM 10319 O O . CYS A 1 60 ? 9.966 9.082 -17.525 1.00 0.00 60 CYS A O 9
ATOM 10327 N N . GLY A 1 61 ? 8.775 7.459 -16.521 1.00 0.00 61 GLY A N 9
ATOM 10328 C CA . GLY A 1 61 ? 9.903 6.548 -16.461 1.00 0.00 61 GLY A CA 9
ATOM 10329 C C . GLY A 1 61 ? 9.965 5.622 -17.660 1.00 0.00 61 GLY A C 9
ATOM 10330 O O . GLY A 1 61 ? 9.486 5.962 -18.742 1.00 0.00 61 GLY A O 9
ATOM 10334 N N . LEU A 1 62 ? 10.558 4.449 -17.468 1.00 0.00 62 LEU A N 9
ATOM 10335 C CA . LEU A 1 62 ? 10.682 3.470 -18.543 1.00 0.00 62 LEU A CA 9
ATOM 10336 C C . LEU A 1 62 ? 9.428 2.608 -18.642 1.00 0.00 62 LEU A C 9
ATOM 10337 O O . LEU A 1 62 ? 9.499 1.431 -18.996 1.00 0.00 62 LEU A O 9
ATOM 10353 N N . ASP A 1 63 ? 8.282 3.202 -18.330 1.00 0.00 63 ASP A N 9
ATOM 10354 C CA . ASP A 1 63 ? 7.011 2.489 -18.387 1.00 0.00 63 ASP A CA 9
ATOM 10355 C C . ASP A 1 63 ? 6.876 1.722 -19.699 1.00 0.00 63 ASP A C 9
ATOM 10356 O O . ASP A 1 63 ? 6.721 0.501 -19.704 1.00 0.00 63 ASP A O 9
ATOM 10365 N N . LYS A 1 64 ? 6.935 2.448 -20.811 1.00 0.00 64 LYS A N 9
ATOM 10366 C CA . LYS A 1 64 ? 6.820 1.838 -22.130 1.00 0.00 64 LYS A CA 9
ATOM 10367 C C . LYS A 1 64 ? 7.974 2.267 -23.030 1.00 0.00 64 LYS A C 9
ATOM 10368 O O . LYS A 1 64 ? 8.189 3.458 -23.254 1.00 0.00 64 LYS A O 9
ATOM 10387 N N . GLU A 1 65 ? 8.713 1.288 -23.544 1.00 0.00 65 GLU A N 9
ATOM 10388 C CA . GLU A 1 65 ? 9.845 1.567 -24.421 1.00 0.00 65 GLU A CA 9
ATOM 10389 C C . GLU A 1 65 ? 9.369 2.058 -25.785 1.00 0.00 65 GLU A C 9
ATOM 10390 O O . GLU A 1 65 ? 8.241 1.785 -26.198 1.00 0.00 65 GLU A O 9
ATOM 10402 N N . THR A 1 66 ? 10.236 2.787 -26.481 1.00 0.00 66 THR A N 9
ATOM 10403 C CA . THR A 1 66 ? 9.905 3.319 -27.796 1.00 0.00 66 THR A CA 9
ATOM 10404 C C . THR A 1 66 ? 11.075 3.164 -28.762 1.00 0.00 66 THR A C 9
ATOM 10405 O O . THR A 1 66 ? 12.241 3.156 -28.366 1.00 0.00 66 THR A O 9
ATOM 10416 N N . PRO A 1 67 ? 10.760 3.040 -30.060 1.00 0.00 67 PRO A N 9
ATOM 10417 C CA . PRO A 1 67 ? 11.772 2.885 -31.109 1.00 0.00 67 PRO A CA 9
ATOM 10418 C C . PRO A 1 67 ? 12.581 4.159 -31.326 1.00 0.00 67 PRO A C 9
ATOM 10419 O O . PRO A 1 67 ? 13.547 4.170 -32.088 1.00 0.00 67 PRO A O 9
ATOM 10430 N N . ASN A 1 68 ? 12.180 5.232 -30.652 1.00 0.00 68 ASN A N 9
ATOM 10431 C CA . ASN A 1 68 ? 12.868 6.512 -30.772 1.00 0.00 68 ASN A CA 9
ATOM 10432 C C . ASN A 1 68 ? 13.957 6.646 -29.711 1.00 0.00 68 ASN A C 9
ATOM 10433 O O . ASN A 1 68 ? 13.766 6.255 -28.560 1.00 0.00 68 ASN A O 9
ATOM 10444 N N . GLN A 1 69 ? 15.097 7.202 -30.108 1.00 0.00 69 GLN A N 9
ATOM 10445 C CA . GLN A 1 69 ? 16.215 7.388 -29.191 1.00 0.00 69 GLN A CA 9
ATOM 10446 C C . GLN A 1 69 ? 15.723 7.799 -27.807 1.00 0.00 69 GLN A C 9
ATOM 10447 O O . GLN A 1 69 ? 14.737 8.525 -27.678 1.00 0.00 69 GLN A O 9
ATOM 10461 N N . LYS A 1 70 ? 16.415 7.331 -26.775 1.00 0.00 70 LYS A N 9
ATOM 10462 C CA . LYS A 1 70 ? 16.050 7.650 -25.400 1.00 0.00 70 LYS A CA 9
ATOM 10463 C C . LYS A 1 70 ? 16.540 9.042 -25.016 1.00 0.00 70 LYS A C 9
ATOM 10464 O O . LYS A 1 70 ? 17.574 9.504 -25.500 1.00 0.00 70 LYS A O 9
ATOM 10483 N N . THR A 1 71 ? 15.793 9.708 -24.141 1.00 0.00 71 THR A N 9
ATOM 10484 C CA . THR A 1 71 ? 16.152 11.047 -23.692 1.00 0.00 71 THR A CA 9
ATOM 10485 C C . THR A 1 71 ? 16.509 11.052 -22.210 1.00 0.00 71 THR A C 9
ATOM 10486 O O . THR A 1 71 ? 15.687 10.709 -21.361 1.00 0.00 71 THR A O 9
ATOM 10497 N N . GLY A 1 72 ? 17.742 11.445 -21.904 1.00 0.00 72 GLY A N 9
ATOM 10498 C CA . GLY A 1 72 ? 18.187 11.488 -20.523 1.00 0.00 72 GLY A CA 9
ATOM 10499 C C . GLY A 1 72 ? 18.239 12.900 -19.975 1.00 0.00 72 GLY A C 9
ATOM 10500 O O . GLY A 1 72 ? 17.903 13.135 -18.814 1.00 0.00 72 GLY A O 9
ATOM 10504 N N . GLY A 1 1 ? -9.950 10.473 4.459 1.00 0.00 1 GLY A N 10
ATOM 10505 C CA . GLY A 1 1 ? -10.432 11.469 3.520 1.00 0.00 1 GLY A CA 10
ATOM 10506 C C . GLY A 1 1 ? -10.000 11.180 2.096 1.00 0.00 1 GLY A C 10
ATOM 10507 O O . GLY A 1 1 ? -8.926 11.603 1.668 1.00 0.00 1 GLY A O 10
ATOM 10511 N N . SER A 1 2 ? -10.837 10.457 1.360 1.00 0.00 2 SER A N 10
ATOM 10512 C CA . SER A 1 2 ? -10.533 10.107 -0.023 1.00 0.00 2 SER A CA 10
ATOM 10513 C C . SER A 1 2 ? -11.037 11.184 -0.979 1.00 0.00 2 SER A C 10
ATOM 10514 O O . SER A 1 2 ? -12.222 11.519 -0.986 1.00 0.00 2 SER A O 10
ATOM 10522 N N . SER A 1 3 ? -10.128 11.723 -1.785 1.00 0.00 3 SER A N 10
ATOM 10523 C CA . SER A 1 3 ? -10.478 12.765 -2.743 1.00 0.00 3 SER A CA 10
ATOM 10524 C C . SER A 1 3 ? -9.819 12.504 -4.094 1.00 0.00 3 SER A C 10
ATOM 10525 O O . SER A 1 3 ? -8.868 11.730 -4.195 1.00 0.00 3 SER A O 10
ATOM 10533 N N . GLY A 1 4 ? -10.332 13.158 -5.132 1.00 0.00 4 GLY A N 10
ATOM 10534 C CA . GLY A 1 4 ? -9.782 12.984 -6.464 1.00 0.00 4 GLY A CA 10
ATOM 10535 C C . GLY A 1 4 ? -9.942 11.566 -6.977 1.00 0.00 4 GLY A C 10
ATOM 10536 O O . GLY A 1 4 ? -9.154 10.684 -6.638 1.00 0.00 4 GLY A O 10
ATOM 10540 N N . SER A 1 5 ? -10.967 11.347 -7.795 1.00 0.00 5 SER A N 10
ATOM 10541 C CA . SER A 1 5 ? -11.231 10.025 -8.351 1.00 0.00 5 SER A CA 10
ATOM 10542 C C . SER A 1 5 ? -12.187 10.116 -9.537 1.00 0.00 5 SER A C 10
ATOM 10543 O O . SER A 1 5 ? -13.209 10.799 -9.474 1.00 0.00 5 SER A O 10
ATOM 10551 N N . SER A 1 6 ? -11.846 9.422 -10.618 1.00 0.00 6 SER A N 10
ATOM 10552 C CA . SER A 1 6 ? -12.670 9.427 -11.821 1.00 0.00 6 SER A CA 10
ATOM 10553 C C . SER A 1 6 ? -13.610 8.225 -11.840 1.00 0.00 6 SER A C 10
ATOM 10554 O O . SER A 1 6 ? -13.796 7.585 -12.874 1.00 0.00 6 SER A O 10
ATOM 10562 N N . GLY A 1 7 ? -14.200 7.925 -10.687 1.00 0.00 7 GLY A N 10
ATOM 10563 C CA . GLY A 1 7 ? -15.114 6.801 -10.592 1.00 0.00 7 GLY A CA 10
ATOM 10564 C C . GLY A 1 7 ? -14.452 5.563 -10.020 1.00 0.00 7 GLY A C 10
ATOM 10565 O O . GLY A 1 7 ? -14.971 4.947 -9.090 1.00 0.00 7 GLY A O 10
ATOM 10569 N N . TYR A 1 8 ? -13.303 5.197 -10.578 1.00 0.00 8 TYR A N 10
ATOM 10570 C CA . TYR A 1 8 ? -12.571 4.022 -10.121 1.00 0.00 8 TYR A CA 10
ATOM 10571 C C . TYR A 1 8 ? -11.071 4.200 -10.329 1.00 0.00 8 TYR A C 10
ATOM 10572 O O . TYR A 1 8 ? -10.607 4.389 -11.454 1.00 0.00 8 TYR A O 10
ATOM 10590 N N . SER A 1 9 ? -10.316 4.136 -9.237 1.00 0.00 9 SER A N 10
ATOM 10591 C CA . SER A 1 9 ? -8.868 4.292 -9.298 1.00 0.00 9 SER A CA 10
ATOM 10592 C C . SER A 1 9 ? -8.164 3.068 -8.719 1.00 0.00 9 SER A C 10
ATOM 10593 O O . SER A 1 9 ? -8.699 2.386 -7.844 1.00 0.00 9 SER A O 10
ATOM 10601 N N . VAL A 1 10 ? -6.961 2.796 -9.213 1.00 0.00 10 VAL A N 10
ATOM 10602 C CA . VAL A 1 10 ? -6.182 1.656 -8.746 1.00 0.00 10 VAL A CA 10
ATOM 10603 C C . VAL A 1 10 ? -5.215 2.066 -7.641 1.00 0.00 10 VAL A C 10
ATOM 10604 O O . VAL A 1 10 ? -4.245 2.785 -7.885 1.00 0.00 10 VAL A O 10
ATOM 10617 N N . LYS A 1 11 ? -5.485 1.605 -6.424 1.00 0.00 11 LYS A N 10
ATOM 10618 C CA . LYS A 1 11 ? -4.638 1.922 -5.280 1.00 0.00 11 LYS A CA 10
ATOM 10619 C C . LYS A 1 11 ? -4.548 0.736 -4.325 1.00 0.00 11 LYS A C 10
ATOM 10620 O O . LYS A 1 11 ? -5.522 0.009 -4.130 1.00 0.00 11 LYS A O 10
ATOM 10639 N N . TRP A 1 12 ? -3.374 0.548 -3.733 1.00 0.00 12 TRP A N 10
ATOM 10640 C CA . TRP A 1 12 ? -3.158 -0.549 -2.796 1.00 0.00 12 TRP A CA 10
ATOM 10641 C C . TRP A 1 12 ? -3.094 -0.036 -1.362 1.00 0.00 12 TRP A C 10
ATOM 10642 O O . TRP A 1 12 ? -3.175 1.168 -1.118 1.00 0.00 12 TRP A O 10
ATOM 10663 N N . THR A 1 13 ? -2.949 -0.957 -0.414 1.00 0.00 13 THR A N 10
ATOM 10664 C CA . THR A 1 13 ? -2.876 -0.598 0.996 1.00 0.00 13 THR A CA 10
ATOM 10665 C C . THR A 1 13 ? -1.495 -0.897 1.568 1.00 0.00 13 THR A C 10
ATOM 10666 O O . THR A 1 13 ? -0.874 -1.902 1.222 1.00 0.00 13 THR A O 10
ATOM 10677 N N . ILE A 1 14 ? -1.020 -0.019 2.445 1.00 0.00 14 ILE A N 10
ATOM 10678 C CA . ILE A 1 14 ? 0.287 -0.190 3.067 1.00 0.00 14 ILE A CA 10
ATOM 10679 C C . ILE A 1 14 ? 0.441 -1.593 3.644 1.00 0.00 14 ILE A C 10
ATOM 10680 O O . ILE A 1 14 ? 1.541 -2.143 3.679 1.00 0.00 14 ILE A O 10
ATOM 10696 N N . GLU A 1 15 ? -0.670 -2.167 4.096 1.00 0.00 15 GLU A N 10
ATOM 10697 C CA . GLU A 1 15 ? -0.658 -3.506 4.671 1.00 0.00 15 GLU A CA 10
ATOM 10698 C C . GLU A 1 15 ? -0.284 -4.547 3.619 1.00 0.00 15 GLU A C 10
ATOM 10699 O O . GLU A 1 15 ? 0.392 -5.531 3.918 1.00 0.00 15 GLU A O 10
ATOM 10711 N N . GLU A 1 16 ? -0.731 -4.321 2.388 1.00 0.00 16 GLU A N 10
ATOM 10712 C CA . GLU A 1 16 ? -0.444 -5.240 1.292 1.00 0.00 16 GLU A CA 10
ATOM 10713 C C . GLU A 1 16 ? 0.909 -4.928 0.660 1.00 0.00 16 GLU A C 10
ATOM 10714 O O . GLU A 1 16 ? 1.774 -5.797 0.556 1.00 0.00 16 GLU A O 10
ATOM 10726 N N . LYS A 1 17 ? 1.084 -3.680 0.237 1.00 0.00 17 LYS A N 10
ATOM 10727 C CA . LYS A 1 17 ? 2.331 -3.251 -0.385 1.00 0.00 17 LYS A CA 10
ATOM 10728 C C . LYS A 1 17 ? 3.535 -3.769 0.395 1.00 0.00 17 LYS A C 10
ATOM 10729 O O . LYS A 1 17 ? 4.502 -4.255 -0.190 1.00 0.00 17 LYS A O 10
ATOM 10748 N N . GLU A 1 18 ? 3.468 -3.662 1.718 1.00 0.00 18 GLU A N 10
ATOM 10749 C CA . GLU A 1 18 ? 4.553 -4.121 2.577 1.00 0.00 18 GLU A CA 10
ATOM 10750 C C . GLU A 1 18 ? 4.829 -5.605 2.359 1.00 0.00 18 GLU A C 10
ATOM 10751 O O . GLU A 1 18 ? 5.977 -6.049 2.410 1.00 0.00 18 GLU A O 10
ATOM 10763 N N . LEU A 1 19 ? 3.769 -6.368 2.115 1.00 0.00 19 LEU A N 10
ATOM 10764 C CA . LEU A 1 19 ? 3.896 -7.804 1.889 1.00 0.00 19 LEU A CA 10
ATOM 10765 C C . LEU A 1 19 ? 4.465 -8.089 0.502 1.00 0.00 19 LEU A C 10
ATOM 10766 O O . LEU A 1 19 ? 5.249 -9.021 0.321 1.00 0.00 19 LEU A O 10
ATOM 10782 N N . PHE A 1 20 ? 4.067 -7.278 -0.473 1.00 0.00 20 PHE A N 10
ATOM 10783 C CA . PHE A 1 20 ? 4.539 -7.442 -1.843 1.00 0.00 20 PHE A CA 10
ATOM 10784 C C . PHE A 1 20 ? 6.057 -7.308 -1.916 1.00 0.00 20 PHE A C 10
ATOM 10785 O O . PHE A 1 20 ? 6.732 -8.122 -2.544 1.00 0.00 20 PHE A O 10
ATOM 10802 N N . GLU A 1 21 ? 6.586 -6.274 -1.268 1.00 0.00 21 GLU A N 10
ATOM 10803 C CA . GLU A 1 21 ? 8.024 -6.033 -1.261 1.00 0.00 21 GLU A CA 10
ATOM 10804 C C . GLU A 1 21 ? 8.757 -7.137 -0.506 1.00 0.00 21 GLU A C 10
ATOM 10805 O O . GLU A 1 21 ? 9.797 -7.622 -0.951 1.00 0.00 21 GLU A O 10
ATOM 10817 N N . GLN A 1 22 ? 8.207 -7.529 0.639 1.00 0.00 22 GLN A N 10
ATOM 10818 C CA . GLN A 1 22 ? 8.809 -8.575 1.457 1.00 0.00 22 GLN A CA 10
ATOM 10819 C C . GLN A 1 22 ? 9.206 -9.773 0.602 1.00 0.00 22 GLN A C 10
ATOM 10820 O O . GLN A 1 22 ? 10.364 -10.189 0.597 1.00 0.00 22 GLN A O 10
ATOM 10834 N N . GLY A 1 23 ? 8.236 -10.326 -0.121 1.00 0.00 23 GLY A N 10
ATOM 10835 C CA . GLY A 1 23 ? 8.505 -11.472 -0.969 1.00 0.00 23 GLY A CA 10
ATOM 10836 C C . GLY A 1 23 ? 9.313 -11.107 -2.198 1.00 0.00 23 GLY A C 10
ATOM 10837 O O . GLY A 1 23 ? 10.225 -11.837 -2.590 1.00 0.00 23 GLY A O 10
ATOM 10841 N N . LEU A 1 24 ? 8.979 -9.976 -2.810 1.00 0.00 24 LEU A N 10
ATOM 10842 C CA . LEU A 1 24 ? 9.681 -9.516 -4.003 1.00 0.00 24 LEU A CA 10
ATOM 10843 C C . LEU A 1 24 ? 11.191 -9.637 -3.828 1.00 0.00 24 LEU A C 10
ATOM 10844 O O . LEU A 1 24 ? 11.919 -9.883 -4.790 1.00 0.00 24 LEU A O 10
ATOM 10860 N N . ALA A 1 25 ? 11.655 -9.466 -2.595 1.00 0.00 25 ALA A N 10
ATOM 10861 C CA . ALA A 1 25 ? 13.077 -9.560 -2.293 1.00 0.00 25 ALA A CA 10
ATOM 10862 C C . ALA A 1 25 ? 13.519 -11.016 -2.179 1.00 0.00 25 ALA A C 10
ATOM 10863 O O . ALA A 1 25 ? 14.637 -11.367 -2.554 1.00 0.00 25 ALA A O 10
ATOM 10870 N N . LYS A 1 26 ? 12.633 -11.858 -1.659 1.00 0.00 26 LYS A N 10
ATOM 10871 C CA . LYS A 1 26 ? 12.930 -13.277 -1.496 1.00 0.00 26 LYS A CA 10
ATOM 10872 C C . LYS A 1 26 ? 12.728 -14.029 -2.807 1.00 0.00 26 LYS A C 10
ATOM 10873 O O . LYS A 1 26 ? 13.673 -14.584 -3.368 1.00 0.00 26 LYS A O 10
ATOM 10892 N N . PHE A 1 27 ? 11.490 -14.044 -3.290 1.00 0.00 27 PHE A N 10
ATOM 10893 C CA . PHE A 1 27 ? 11.164 -14.729 -4.536 1.00 0.00 27 PHE A CA 10
ATOM 10894 C C . PHE A 1 27 ? 11.716 -13.966 -5.736 1.00 0.00 27 PHE A C 10
ATOM 10895 O O . PHE A 1 27 ? 12.012 -14.553 -6.776 1.00 0.00 27 PHE A O 10
ATOM 10912 N N . GLY A 1 28 ? 11.851 -12.652 -5.584 1.00 0.00 28 GLY A N 10
ATOM 10913 C CA . GLY A 1 28 ? 12.367 -11.829 -6.662 1.00 0.00 28 GLY A CA 10
ATOM 10914 C C . GLY A 1 28 ? 11.270 -11.084 -7.397 1.00 0.00 28 GLY A C 10
ATOM 10915 O O . GLY A 1 28 ? 10.744 -10.090 -6.898 1.00 0.00 28 GLY A O 10
ATOM 10919 N N . ARG A 1 29 ? 10.927 -11.563 -8.588 1.00 0.00 29 ARG A N 10
ATOM 10920 C CA . ARG A 1 29 ? 9.889 -10.934 -9.395 1.00 0.00 29 ARG A CA 10
ATOM 10921 C C . ARG A 1 29 ? 8.695 -11.868 -9.569 1.00 0.00 29 ARG A C 10
ATOM 10922 O O . ARG A 1 29 ? 7.601 -11.432 -9.930 1.00 0.00 29 ARG A O 10
ATOM 10943 N N . ARG A 1 30 ? 8.913 -13.153 -9.311 1.00 0.00 30 ARG A N 10
ATOM 10944 C CA . ARG A 1 30 ? 7.855 -14.148 -9.441 1.00 0.00 30 ARG A CA 10
ATOM 10945 C C . ARG A 1 30 ? 6.560 -13.652 -8.805 1.00 0.00 30 ARG A C 10
ATOM 10946 O O . ARG A 1 30 ? 6.463 -13.531 -7.584 1.00 0.00 30 ARG A O 10
ATOM 10967 N N . TRP A 1 31 ? 5.569 -13.365 -9.641 1.00 0.00 31 TRP A N 10
ATOM 10968 C CA . TRP A 1 31 ? 4.280 -12.881 -9.161 1.00 0.00 31 TRP A CA 10
ATOM 10969 C C . TRP A 1 31 ? 3.449 -14.023 -8.587 1.00 0.00 31 TRP A C 10
ATOM 10970 O O . TRP A 1 31 ? 2.939 -13.934 -7.470 1.00 0.00 31 TRP A O 10
ATOM 10991 N N . THR A 1 32 ? 3.315 -15.098 -9.359 1.00 0.00 32 THR A N 10
ATOM 10992 C CA . THR A 1 32 ? 2.545 -16.257 -8.928 1.00 0.00 32 THR A CA 10
ATOM 10993 C C . THR A 1 32 ? 2.875 -16.632 -7.488 1.00 0.00 32 THR A C 10
ATOM 10994 O O . THR A 1 32 ? 1.995 -17.018 -6.718 1.00 0.00 32 THR A O 10
ATOM 11005 N N . LYS A 1 33 ? 4.149 -16.516 -7.128 1.00 0.00 33 LYS A N 10
ATOM 11006 C CA . LYS A 1 33 ? 4.597 -16.841 -5.779 1.00 0.00 33 LYS A CA 10
ATOM 11007 C C . LYS A 1 33 ? 4.170 -15.761 -4.790 1.00 0.00 33 LYS A C 10
ATOM 11008 O O . LYS A 1 33 ? 3.634 -16.061 -3.722 1.00 0.00 33 LYS A O 10
ATOM 11027 N N . ILE A 1 34 ? 4.411 -14.505 -5.152 1.00 0.00 34 ILE A N 10
ATOM 11028 C CA . ILE A 1 34 ? 4.049 -13.382 -4.296 1.00 0.00 34 ILE A CA 10
ATOM 11029 C C . ILE A 1 34 ? 2.545 -13.342 -4.047 1.00 0.00 34 ILE A C 10
ATOM 11030 O O . ILE A 1 34 ? 2.092 -13.436 -2.906 1.00 0.00 34 ILE A O 10
ATOM 11046 N N . SER A 1 35 ? 1.776 -13.205 -5.122 1.00 0.00 35 SER A N 10
ATOM 11047 C CA . SER A 1 35 ? 0.322 -13.152 -5.020 1.00 0.00 35 SER A CA 10
ATOM 11048 C C . SER A 1 35 ? -0.182 -14.104 -3.940 1.00 0.00 35 SER A C 10
ATOM 11049 O O . SER A 1 35 ? -1.131 -13.796 -3.218 1.00 0.00 35 SER A O 10
ATOM 11057 N N . LYS A 1 36 ? 0.459 -15.263 -3.835 1.00 0.00 36 LYS A N 10
ATOM 11058 C CA . LYS A 1 36 ? 0.079 -16.261 -2.843 1.00 0.00 36 LYS A CA 10
ATOM 11059 C C . LYS A 1 36 ? 0.293 -15.732 -1.429 1.00 0.00 36 LYS A C 10
ATOM 11060 O O . LYS A 1 36 ? -0.569 -15.883 -0.561 1.00 0.00 36 LYS A O 10
ATOM 11079 N N . LEU A 1 37 ? 1.445 -15.110 -1.202 1.00 0.00 37 LEU A N 10
ATOM 11080 C CA . LEU A 1 37 ? 1.771 -14.557 0.107 1.00 0.00 37 LEU A CA 10
ATOM 11081 C C . LEU A 1 37 ? 0.655 -13.645 0.607 1.00 0.00 37 LEU A C 10
ATOM 11082 O O . LEU A 1 37 ? 0.177 -13.792 1.732 1.00 0.00 37 LEU A O 10
ATOM 11098 N N . ILE A 1 38 ? 0.244 -12.705 -0.238 1.00 0.00 38 ILE A N 10
ATOM 11099 C CA . ILE A 1 38 ? -0.818 -11.772 0.116 1.00 0.00 38 ILE A CA 10
ATOM 11100 C C . ILE A 1 38 ? -2.155 -12.491 0.265 1.00 0.00 38 ILE A C 10
ATOM 11101 O O . ILE A 1 38 ? -2.804 -12.408 1.307 1.00 0.00 38 ILE A O 10
ATOM 11117 N N . GLY A 1 39 ? -2.560 -13.199 -0.785 1.00 0.00 39 GLY A N 10
ATOM 11118 C CA . GLY A 1 39 ? -3.816 -13.924 -0.751 1.00 0.00 39 GLY A CA 10
ATOM 11119 C C . GLY A 1 39 ? -5.004 -13.043 -1.081 1.00 0.00 39 GLY A C 10
ATOM 11120 O O . GLY A 1 39 ? -5.947 -13.480 -1.741 1.00 0.00 39 GLY A O 10
ATOM 11124 N N . SER A 1 40 ? -4.960 -11.797 -0.620 1.00 0.00 40 SER A N 10
ATOM 11125 C CA . SER A 1 40 ? -6.044 -10.852 -0.865 1.00 0.00 40 SER A CA 10
ATOM 11126 C C . SER A 1 40 ? -6.150 -10.521 -2.351 1.00 0.00 40 SER A C 10
ATOM 11127 O O . SER A 1 40 ? -7.244 -10.487 -2.914 1.00 0.00 40 SER A O 10
ATOM 11135 N N . ARG A 1 41 ? -5.004 -10.277 -2.979 1.00 0.00 41 ARG A N 10
ATOM 11136 C CA . ARG A 1 41 ? -4.967 -9.947 -4.399 1.00 0.00 41 ARG A CA 10
ATOM 11137 C C . ARG A 1 41 ? -4.836 -11.209 -5.247 1.00 0.00 41 ARG A C 10
ATOM 11138 O O . ARG A 1 41 ? -4.808 -12.323 -4.723 1.00 0.00 41 ARG A O 10
ATOM 11159 N N . THR A 1 42 ? -4.757 -11.026 -6.562 1.00 0.00 42 THR A N 10
ATOM 11160 C CA . THR A 1 42 ? -4.632 -12.149 -7.483 1.00 0.00 42 THR A CA 10
ATOM 11161 C C . THR A 1 42 ? -3.473 -11.938 -8.451 1.00 0.00 42 THR A C 10
ATOM 11162 O O . THR A 1 42 ? -3.107 -10.804 -8.759 1.00 0.00 42 THR A O 10
ATOM 11173 N N . VAL A 1 43 ? -2.900 -13.038 -8.929 1.00 0.00 43 VAL A N 10
ATOM 11174 C CA . VAL A 1 43 ? -1.783 -12.974 -9.864 1.00 0.00 43 VAL A CA 10
ATOM 11175 C C . VAL A 1 43 ? -1.940 -11.803 -10.827 1.00 0.00 43 VAL A C 10
ATOM 11176 O O . VAL A 1 43 ? -0.984 -11.075 -11.097 1.00 0.00 43 VAL A O 10
ATOM 11189 N N . LEU A 1 44 ? -3.151 -11.627 -11.343 1.00 0.00 44 LEU A N 10
ATOM 11190 C CA . LEU A 1 44 ? -3.435 -10.544 -12.278 1.00 0.00 44 LEU A CA 10
ATOM 11191 C C . LEU A 1 44 ? -3.141 -9.187 -11.644 1.00 0.00 44 LEU A C 10
ATOM 11192 O O . LEU A 1 44 ? -2.306 -8.430 -12.138 1.00 0.00 44 LEU A O 10
ATOM 11208 N N . GLN A 1 45 ? -3.830 -8.890 -10.548 1.00 0.00 45 GLN A N 10
ATOM 11209 C CA . GLN A 1 45 ? -3.641 -7.626 -9.846 1.00 0.00 45 GLN A CA 10
ATOM 11210 C C . GLN A 1 45 ? -2.170 -7.404 -9.511 1.00 0.00 45 GLN A C 10
ATOM 11211 O O . GLN A 1 45 ? -1.654 -6.294 -9.641 1.00 0.00 45 GLN A O 10
ATOM 11225 N N . VAL A 1 46 ? -1.500 -8.468 -9.079 1.00 0.00 46 VAL A N 10
ATOM 11226 C CA . VAL A 1 46 ? -0.087 -8.389 -8.725 1.00 0.00 46 VAL A CA 10
ATOM 11227 C C . VAL A 1 46 ? 0.768 -8.072 -9.947 1.00 0.00 46 VAL A C 10
ATOM 11228 O O . VAL A 1 46 ? 1.828 -7.456 -9.834 1.00 0.00 46 VAL A O 10
ATOM 11241 N N . LYS A 1 47 ? 0.300 -8.496 -11.116 1.00 0.00 47 LYS A N 10
ATOM 11242 C CA . LYS A 1 47 ? 1.020 -8.256 -12.361 1.00 0.00 47 LYS A CA 10
ATOM 11243 C C . LYS A 1 47 ? 0.836 -6.815 -12.827 1.00 0.00 47 LYS A C 10
ATOM 11244 O O . LYS A 1 47 ? 1.764 -6.200 -13.353 1.00 0.00 47 LYS A O 10
ATOM 11263 N N . SER A 1 48 ? -0.365 -6.282 -12.628 1.00 0.00 48 SER A N 10
ATOM 11264 C CA . SER A 1 48 ? -0.670 -4.914 -13.030 1.00 0.00 48 SER A CA 10
ATOM 11265 C C . SER A 1 48 ? -0.147 -3.916 -12.001 1.00 0.00 48 SER A C 10
ATOM 11266 O O . SER A 1 48 ? -0.010 -2.726 -12.287 1.00 0.00 48 SER A O 10
ATOM 11274 N N . TYR A 1 49 ? 0.142 -4.409 -10.802 1.00 0.00 49 TYR A N 10
ATOM 11275 C CA . TYR A 1 49 ? 0.648 -3.562 -9.728 1.00 0.00 49 TYR A CA 10
ATOM 11276 C C . TYR A 1 49 ? 2.161 -3.395 -9.832 1.00 0.00 49 TYR A C 10
ATOM 11277 O O . TYR A 1 49 ? 2.683 -2.286 -9.728 1.00 0.00 49 TYR A O 10
ATOM 11295 N N . ALA A 1 50 ? 2.859 -4.507 -10.039 1.00 0.00 50 ALA A N 10
ATOM 11296 C CA . ALA A 1 50 ? 4.311 -4.485 -10.160 1.00 0.00 50 ALA A CA 10
ATOM 11297 C C . ALA A 1 50 ? 4.778 -3.275 -10.962 1.00 0.00 50 ALA A C 10
ATOM 11298 O O . ALA A 1 50 ? 5.785 -2.650 -10.631 1.00 0.00 50 ALA A O 10
ATOM 11305 N N . ARG A 1 51 ? 4.039 -2.951 -12.018 1.00 0.00 51 ARG A N 10
ATOM 11306 C CA . ARG A 1 51 ? 4.378 -1.817 -12.869 1.00 0.00 51 ARG A CA 10
ATOM 11307 C C . ARG A 1 51 ? 3.923 -0.506 -12.234 1.00 0.00 51 ARG A C 10
ATOM 11308 O O . ARG A 1 51 ? 4.601 0.516 -12.344 1.00 0.00 51 ARG A O 10
ATOM 11329 N N . GLN A 1 52 ? 2.773 -0.544 -11.570 1.00 0.00 52 GLN A N 10
ATOM 11330 C CA . GLN A 1 52 ? 2.228 0.642 -10.918 1.00 0.00 52 GLN A CA 10
ATOM 11331 C C . GLN A 1 52 ? 3.185 1.166 -9.853 1.00 0.00 52 GLN A C 10
ATOM 11332 O O . GLN A 1 52 ? 3.416 2.371 -9.751 1.00 0.00 52 GLN A O 10
ATOM 11346 N N . TYR A 1 53 ? 3.738 0.254 -9.061 1.00 0.00 53 TYR A N 10
ATOM 11347 C CA . TYR A 1 53 ? 4.668 0.625 -8.001 1.00 0.00 53 TYR A CA 10
ATOM 11348 C C . TYR A 1 53 ? 5.840 1.425 -8.560 1.00 0.00 53 TYR A C 10
ATOM 11349 O O . TYR A 1 53 ? 6.049 2.581 -8.192 1.00 0.00 53 TYR A O 10
ATOM 11367 N N . PHE A 1 54 ? 6.602 0.802 -9.453 1.00 0.00 54 PHE A N 10
ATOM 11368 C CA . PHE A 1 54 ? 7.754 1.454 -10.064 1.00 0.00 54 PHE A CA 10
ATOM 11369 C C . PHE A 1 54 ? 7.381 2.839 -10.586 1.00 0.00 54 PHE A C 10
ATOM 11370 O O . PHE A 1 54 ? 8.129 3.802 -10.415 1.00 0.00 54 PHE A O 10
ATOM 11387 N N . LYS A 1 55 ? 6.219 2.931 -11.223 1.00 0.00 55 LYS A N 10
ATOM 11388 C CA . LYS A 1 55 ? 5.744 4.196 -11.771 1.00 0.00 55 LYS A CA 10
ATOM 11389 C C . LYS A 1 55 ? 5.586 5.240 -10.670 1.00 0.00 55 LYS A C 10
ATOM 11390 O O . LYS A 1 55 ? 5.822 6.427 -10.889 1.00 0.00 55 LYS A O 10
ATOM 11409 N N . ASN A 1 56 ? 5.186 4.788 -9.485 1.00 0.00 56 ASN A N 10
ATOM 11410 C CA . ASN A 1 56 ? 4.998 5.684 -8.350 1.00 0.00 56 ASN A CA 10
ATOM 11411 C C . ASN A 1 56 ? 6.340 6.167 -7.809 1.00 0.00 56 ASN A C 10
ATOM 11412 O O . ASN A 1 56 ? 6.395 6.962 -6.870 1.00 0.00 56 ASN A O 10
ATOM 11423 N N . LYS A 1 57 ? 7.422 5.683 -8.409 1.00 0.00 57 LYS A N 10
ATOM 11424 C CA . LYS A 1 57 ? 8.766 6.065 -7.991 1.00 0.00 57 LYS A CA 10
ATOM 11425 C C . LYS A 1 57 ? 9.514 6.753 -9.129 1.00 0.00 57 LYS A C 10
ATOM 11426 O O . LYS A 1 57 ? 9.828 7.941 -9.050 1.00 0.00 57 LYS A O 10
ATOM 11445 N N . VAL A 1 58 ? 9.797 5.998 -10.186 1.00 0.00 58 VAL A N 10
ATOM 11446 C CA . VAL A 1 58 ? 10.507 6.536 -11.341 1.00 0.00 58 VAL A CA 10
ATOM 11447 C C . VAL A 1 58 ? 9.563 6.733 -12.522 1.00 0.00 58 VAL A C 10
ATOM 11448 O O . VAL A 1 58 ? 9.177 5.773 -13.189 1.00 0.00 58 VAL A O 10
ATOM 11461 N N . LYS A 1 59 ? 9.196 7.984 -12.777 1.00 0.00 59 LYS A N 10
ATOM 11462 C CA . LYS A 1 59 ? 8.299 8.310 -13.879 1.00 0.00 59 LYS A CA 10
ATOM 11463 C C . LYS A 1 59 ? 9.032 8.238 -15.215 1.00 0.00 59 LYS A C 10
ATOM 11464 O O . LYS A 1 59 ? 10.063 8.885 -15.404 1.00 0.00 59 LYS A O 10
ATOM 11483 N N . CYS A 1 60 ? 8.492 7.451 -16.139 1.00 0.00 60 CYS A N 10
ATOM 11484 C CA . CYS A 1 60 ? 9.094 7.296 -17.458 1.00 0.00 60 CYS A CA 10
ATOM 11485 C C . CYS A 1 60 ? 10.616 7.346 -17.371 1.00 0.00 60 CYS A C 10
ATOM 11486 O O . CYS A 1 60 ? 11.275 7.977 -18.196 1.00 0.00 60 CYS A O 10
ATOM 11494 N N . GLY A 1 61 ? 11.168 6.677 -16.363 1.00 0.00 61 GLY A N 10
ATOM 11495 C CA . GLY A 1 61 ? 12.608 6.660 -16.185 1.00 0.00 61 GLY A CA 10
ATOM 11496 C C . GLY A 1 61 ? 13.172 8.035 -15.888 1.00 0.00 61 GLY A C 10
ATOM 11497 O O . GLY A 1 61 ? 12.524 8.852 -15.232 1.00 0.00 61 GLY A O 10
ATOM 11501 N N . LEU A 1 62 ? 14.383 8.292 -16.369 1.00 0.00 62 LEU A N 10
ATOM 11502 C CA . LEU A 1 62 ? 15.036 9.578 -16.151 1.00 0.00 62 LEU A CA 10
ATOM 11503 C C . LEU A 1 62 ? 15.135 10.367 -17.453 1.00 0.00 62 LEU A C 10
ATOM 11504 O O . LEU A 1 62 ? 16.157 10.994 -17.734 1.00 0.00 62 LEU A O 10
ATOM 11520 N N . ASP A 1 63 ? 14.067 10.333 -18.242 1.00 0.00 63 ASP A N 10
ATOM 11521 C CA . ASP A 1 63 ? 14.032 11.047 -19.513 1.00 0.00 63 ASP A CA 10
ATOM 11522 C C . ASP A 1 63 ? 13.026 12.192 -19.465 1.00 0.00 63 ASP A C 10
ATOM 11523 O O . ASP A 1 63 ? 12.111 12.196 -18.640 1.00 0.00 63 ASP A O 10
ATOM 11532 N N . LYS A 1 64 ? 13.200 13.163 -20.355 1.00 0.00 64 LYS A N 10
ATOM 11533 C CA . LYS A 1 64 ? 12.307 14.315 -20.416 1.00 0.00 64 LYS A CA 10
ATOM 11534 C C . LYS A 1 64 ? 10.864 13.899 -20.148 1.00 0.00 64 LYS A C 10
ATOM 11535 O O . LYS A 1 64 ? 10.477 12.762 -20.417 1.00 0.00 64 LYS A O 10
ATOM 11554 N N . GLU A 1 65 ? 10.073 14.828 -19.620 1.00 0.00 65 GLU A N 10
ATOM 11555 C CA . GLU A 1 65 ? 8.673 14.556 -19.317 1.00 0.00 65 GLU A CA 10
ATOM 11556 C C . GLU A 1 65 ? 7.782 15.702 -19.790 1.00 0.00 65 GLU A C 10
ATOM 11557 O O . GLU A 1 65 ? 8.267 16.781 -20.132 1.00 0.00 65 GLU A O 10
ATOM 11569 N N . THR A 1 66 ? 6.475 15.459 -19.807 1.00 0.00 66 THR A N 10
ATOM 11570 C CA . THR A 1 66 ? 5.516 16.468 -20.239 1.00 0.00 66 THR A CA 10
ATOM 11571 C C . THR A 1 66 ? 5.566 17.696 -19.337 1.00 0.00 66 THR A C 10
ATOM 11572 O O . THR A 1 66 ? 5.752 17.598 -18.124 1.00 0.00 66 THR A O 10
ATOM 11583 N N . PRO A 1 67 ? 5.396 18.881 -19.941 1.00 0.00 67 PRO A N 10
ATOM 11584 C CA . PRO A 1 67 ? 5.416 20.152 -19.210 1.00 0.00 67 PRO A CA 10
ATOM 11585 C C . PRO A 1 67 ? 4.196 20.323 -18.311 1.00 0.00 67 PRO A C 10
ATOM 11586 O O . PRO A 1 67 ? 3.310 19.471 -18.283 1.00 0.00 67 PRO A O 10
ATOM 11597 N N . ASN A 1 68 ? 4.158 21.431 -17.578 1.00 0.00 68 ASN A N 10
ATOM 11598 C CA . ASN A 1 68 ? 3.046 21.714 -16.678 1.00 0.00 68 ASN A CA 10
ATOM 11599 C C . ASN A 1 68 ? 1.927 22.450 -17.410 1.00 0.00 68 ASN A C 10
ATOM 11600 O O . ASN A 1 68 ? 2.059 23.628 -17.740 1.00 0.00 68 ASN A O 10
ATOM 11611 N N . GLN A 1 69 ? 0.828 21.746 -17.658 1.00 0.00 69 GLN A N 10
ATOM 11612 C CA . GLN A 1 69 ? -0.314 22.332 -18.351 1.00 0.00 69 GLN A CA 10
ATOM 11613 C C . GLN A 1 69 ? -0.640 23.713 -17.792 1.00 0.00 69 GLN A C 10
ATOM 11614 O O . GLN A 1 69 ? -1.105 23.842 -16.659 1.00 0.00 69 GLN A O 10
ATOM 11628 N N . LYS A 1 70 ? -0.392 24.744 -18.593 1.00 0.00 70 LYS A N 10
ATOM 11629 C CA . LYS A 1 70 ? -0.659 26.116 -18.179 1.00 0.00 70 LYS A CA 10
ATOM 11630 C C . LYS A 1 70 ? -1.669 26.778 -19.111 1.00 0.00 70 LYS A C 10
ATOM 11631 O O . LYS A 1 70 ? -1.296 27.422 -20.091 1.00 0.00 70 LYS A O 10
ATOM 11650 N N . THR A 1 71 ? -2.951 26.617 -18.798 1.00 0.00 71 THR A N 10
ATOM 11651 C CA . THR A 1 71 ? -4.015 27.199 -19.606 1.00 0.00 71 THR A CA 10
ATOM 11652 C C . THR A 1 71 ? -4.136 28.698 -19.359 1.00 0.00 71 THR A C 10
ATOM 11653 O O . THR A 1 71 ? -4.230 29.487 -20.298 1.00 0.00 71 THR A O 10
ATOM 11664 N N . GLY A 1 72 ? -4.133 29.085 -18.087 1.00 0.00 72 GLY A N 10
ATOM 11665 C CA . GLY A 1 72 ? -4.243 30.490 -17.739 1.00 0.00 72 GLY A CA 10
ATOM 11666 C C . GLY A 1 72 ? -5.053 30.713 -16.477 1.00 0.00 72 GLY A C 10
ATOM 11667 O O . GLY A 1 72 ? -6.254 30.977 -16.541 1.00 0.00 72 GLY A O 10
ATOM 11671 N N . GLY A 1 1 ? -15.599 15.203 8.567 1.00 0.00 1 GLY A N 11
ATOM 11672 C CA . GLY A 1 1 ? -14.504 15.130 9.516 1.00 0.00 1 GLY A CA 11
ATOM 11673 C C . GLY A 1 1 ? -13.167 15.461 8.884 1.00 0.00 1 GLY A C 11
ATOM 11674 O O . GLY A 1 1 ? -12.407 16.274 9.412 1.00 0.00 1 GLY A O 11
ATOM 11678 N N . SER A 1 2 ? -12.876 14.829 7.752 1.00 0.00 2 SER A N 11
ATOM 11679 C CA . SER A 1 2 ? -11.618 15.057 7.050 1.00 0.00 2 SER A CA 11
ATOM 11680 C C . SER A 1 2 ? -11.870 15.455 5.599 1.00 0.00 2 SER A C 11
ATOM 11681 O O . SER A 1 2 ? -12.868 15.057 4.999 1.00 0.00 2 SER A O 11
ATOM 11689 N N . SER A 1 3 ? -10.957 16.243 5.041 1.00 0.00 3 SER A N 11
ATOM 11690 C CA . SER A 1 3 ? -11.081 16.699 3.662 1.00 0.00 3 SER A CA 11
ATOM 11691 C C . SER A 1 3 ? -10.442 15.701 2.700 1.00 0.00 3 SER A C 11
ATOM 11692 O O . SER A 1 3 ? -9.630 14.869 3.101 1.00 0.00 3 SER A O 11
ATOM 11700 N N . GLY A 1 4 ? -10.817 15.793 1.428 1.00 0.00 4 GLY A N 11
ATOM 11701 C CA . GLY A 1 4 ? -10.272 14.892 0.428 1.00 0.00 4 GLY A CA 11
ATOM 11702 C C . GLY A 1 4 ? -10.625 13.443 0.699 1.00 0.00 4 GLY A C 11
ATOM 11703 O O . GLY A 1 4 ? -10.140 12.849 1.662 1.00 0.00 4 GLY A O 11
ATOM 11707 N N . SER A 1 5 ? -11.473 12.873 -0.151 1.00 0.00 5 SER A N 11
ATOM 11708 C CA . SER A 1 5 ? -11.895 11.486 0.005 1.00 0.00 5 SER A CA 11
ATOM 11709 C C . SER A 1 5 ? -11.929 10.774 -1.344 1.00 0.00 5 SER A C 11
ATOM 11710 O O . SER A 1 5 ? -11.964 11.414 -2.395 1.00 0.00 5 SER A O 11
ATOM 11718 N N . SER A 1 6 ? -11.919 9.446 -1.305 1.00 0.00 6 SER A N 11
ATOM 11719 C CA . SER A 1 6 ? -11.945 8.645 -2.524 1.00 0.00 6 SER A CA 11
ATOM 11720 C C . SER A 1 6 ? -13.346 8.102 -2.787 1.00 0.00 6 SER A C 11
ATOM 11721 O O . SER A 1 6 ? -14.213 8.140 -1.915 1.00 0.00 6 SER A O 11
ATOM 11729 N N . GLY A 1 7 ? -13.561 7.598 -3.999 1.00 0.00 7 GLY A N 11
ATOM 11730 C CA . GLY A 1 7 ? -14.858 7.055 -4.357 1.00 0.00 7 GLY A CA 11
ATOM 11731 C C . GLY A 1 7 ? -14.756 5.926 -5.364 1.00 0.00 7 GLY A C 11
ATOM 11732 O O . GLY A 1 7 ? -14.440 6.153 -6.532 1.00 0.00 7 GLY A O 11
ATOM 11736 N N . TYR A 1 8 ? -15.021 4.706 -4.911 1.00 0.00 8 TYR A N 11
ATOM 11737 C CA . TYR A 1 8 ? -14.954 3.536 -5.779 1.00 0.00 8 TYR A CA 11
ATOM 11738 C C . TYR A 1 8 ? -13.540 3.340 -6.319 1.00 0.00 8 TYR A C 11
ATOM 11739 O O . TYR A 1 8 ? -13.350 3.035 -7.496 1.00 0.00 8 TYR A O 11
ATOM 11757 N N . SER A 1 9 ? -12.552 3.516 -5.448 1.00 0.00 9 SER A N 11
ATOM 11758 C CA . SER A 1 9 ? -11.154 3.361 -5.836 1.00 0.00 9 SER A CA 11
ATOM 11759 C C . SER A 1 9 ? -10.606 2.017 -5.367 1.00 0.00 9 SER A C 11
ATOM 11760 O O . SER A 1 9 ? -10.739 1.653 -4.198 1.00 0.00 9 SER A O 11
ATOM 11768 N N . VAL A 1 10 ? -9.988 1.283 -6.287 1.00 0.00 10 VAL A N 11
ATOM 11769 C CA . VAL A 1 10 ? -9.418 -0.021 -5.969 1.00 0.00 10 VAL A CA 11
ATOM 11770 C C . VAL A 1 10 ? -7.920 0.085 -5.703 1.00 0.00 10 VAL A C 11
ATOM 11771 O O . VAL A 1 10 ? -7.123 -0.656 -6.279 1.00 0.00 10 VAL A O 11
ATOM 11784 N N . LYS A 1 11 ? -7.544 1.009 -4.827 1.00 0.00 11 LYS A N 11
ATOM 11785 C CA . LYS A 1 11 ? -6.142 1.212 -4.482 1.00 0.00 11 LYS A CA 11
ATOM 11786 C C . LYS A 1 11 ? -5.644 0.107 -3.556 1.00 0.00 11 LYS A C 11
ATOM 11787 O O . LYS A 1 11 ? -6.429 -0.516 -2.840 1.00 0.00 11 LYS A O 11
ATOM 11806 N N . TRP A 1 12 ? -4.338 -0.130 -3.574 1.00 0.00 12 TRP A N 11
ATOM 11807 C CA . TRP A 1 12 ? -3.736 -1.159 -2.734 1.00 0.00 12 TRP A CA 11
ATOM 11808 C C . TRP A 1 12 ? -3.571 -0.665 -1.302 1.00 0.00 12 TRP A C 11
ATOM 11809 O O . TRP A 1 12 ? -3.334 0.520 -1.066 1.00 0.00 12 TRP A O 11
ATOM 11830 N N . THR A 1 13 ? -3.696 -1.581 -0.346 1.00 0.00 13 THR A N 11
ATOM 11831 C CA . THR A 1 13 ? -3.562 -1.237 1.064 1.00 0.00 13 THR A CA 11
ATOM 11832 C C . THR A 1 13 ? -2.117 -1.378 1.529 1.00 0.00 13 THR A C 11
ATOM 11833 O O . THR A 1 13 ? -1.347 -2.158 0.966 1.00 0.00 13 THR A O 11
ATOM 11844 N N . ILE A 1 14 ? -1.755 -0.620 2.558 1.00 0.00 14 ILE A N 11
ATOM 11845 C CA . ILE A 1 14 ? -0.402 -0.663 3.099 1.00 0.00 14 ILE A CA 11
ATOM 11846 C C . ILE A 1 14 ? 0.072 -2.101 3.283 1.00 0.00 14 ILE A C 11
ATOM 11847 O O . ILE A 1 14 ? 1.159 -2.467 2.839 1.00 0.00 14 ILE A O 11
ATOM 11863 N N . GLU A 1 15 ? -0.753 -2.911 3.939 1.00 0.00 15 GLU A N 11
ATOM 11864 C CA . GLU A 1 15 ? -0.418 -4.309 4.179 1.00 0.00 15 GLU A CA 11
ATOM 11865 C C . GLU A 1 15 ? 0.008 -4.997 2.885 1.00 0.00 15 GLU A C 11
ATOM 11866 O O . GLU A 1 15 ? 0.896 -5.849 2.887 1.00 0.00 15 GLU A O 11
ATOM 11878 N N . GLU A 1 16 ? -0.632 -4.621 1.783 1.00 0.00 16 GLU A N 11
ATOM 11879 C CA . GLU A 1 16 ? -0.320 -5.202 0.483 1.00 0.00 16 GLU A CA 11
ATOM 11880 C C . GLU A 1 16 ? 0.911 -4.540 -0.128 1.00 0.00 16 GLU A C 11
ATOM 11881 O O . GLU A 1 16 ? 1.706 -5.188 -0.809 1.00 0.00 16 GLU A O 11
ATOM 11893 N N . LYS A 1 17 ? 1.062 -3.243 0.119 1.00 0.00 17 LYS A N 11
ATOM 11894 C CA . LYS A 1 17 ? 2.195 -2.491 -0.405 1.00 0.00 17 LYS A CA 11
ATOM 11895 C C . LYS A 1 17 ? 3.485 -2.880 0.311 1.00 0.00 17 LYS A C 11
ATOM 11896 O O . LYS A 1 17 ? 4.572 -2.794 -0.259 1.00 0.00 17 LYS A O 11
ATOM 11915 N N . GLU A 1 18 ? 3.355 -3.309 1.563 1.00 0.00 18 GLU A N 11
ATOM 11916 C CA . GLU A 1 18 ? 4.511 -3.712 2.355 1.00 0.00 18 GLU A CA 11
ATOM 11917 C C . GLU A 1 18 ? 4.887 -5.163 2.071 1.00 0.00 18 GLU A C 11
ATOM 11918 O O . GLU A 1 18 ? 6.064 -5.494 1.922 1.00 0.00 18 GLU A O 11
ATOM 11930 N N . LEU A 1 19 ? 3.879 -6.025 1.996 1.00 0.00 19 LEU A N 11
ATOM 11931 C CA . LEU A 1 19 ? 4.102 -7.442 1.730 1.00 0.00 19 LEU A CA 11
ATOM 11932 C C . LEU A 1 19 ? 4.634 -7.653 0.316 1.00 0.00 19 LEU A C 11
ATOM 11933 O O . LEU A 1 19 ? 5.635 -8.341 0.115 1.00 0.00 19 LEU A O 11
ATOM 11949 N N . PHE A 1 20 ? 3.960 -7.055 -0.660 1.00 0.00 20 PHE A N 11
ATOM 11950 C CA . PHE A 1 20 ? 4.366 -7.176 -2.055 1.00 0.00 20 PHE A CA 11
ATOM 11951 C C . PHE A 1 20 ? 5.881 -7.051 -2.194 1.00 0.00 20 PHE A C 11
ATOM 11952 O O . PHE A 1 20 ? 6.530 -7.901 -2.802 1.00 0.00 20 PHE A O 11
ATOM 11969 N N . GLU A 1 21 ? 6.435 -5.985 -1.625 1.00 0.00 21 GLU A N 11
ATOM 11970 C CA . GLU A 1 21 ? 7.872 -5.748 -1.687 1.00 0.00 21 GLU A CA 11
ATOM 11971 C C . GLU A 1 21 ? 8.637 -6.851 -0.961 1.00 0.00 21 GLU A C 11
ATOM 11972 O O . GLU A 1 21 ? 9.540 -7.468 -1.525 1.00 0.00 21 GLU A O 11
ATOM 11984 N N . GLN A 1 22 ? 8.269 -7.091 0.294 1.00 0.00 22 GLN A N 11
ATOM 11985 C CA . GLN A 1 22 ? 8.921 -8.118 1.098 1.00 0.00 22 GLN A CA 11
ATOM 11986 C C . GLN A 1 22 ? 9.251 -9.343 0.252 1.00 0.00 22 GLN A C 11
ATOM 11987 O O . GLN A 1 22 ? 10.407 -9.752 0.158 1.00 0.00 22 GLN A O 11
ATOM 12001 N N . GLY A 1 23 ? 8.226 -9.926 -0.363 1.00 0.00 23 GLY A N 11
ATOM 12002 C CA . GLY A 1 23 ? 8.428 -11.099 -1.193 1.00 0.00 23 GLY A CA 11
ATOM 12003 C C . GLY A 1 23 ? 9.075 -10.765 -2.522 1.00 0.00 23 GLY A C 11
ATOM 12004 O O . GLY A 1 23 ? 9.814 -11.575 -3.082 1.00 0.00 23 GLY A O 11
ATOM 12008 N N . LEU A 1 24 ? 8.795 -9.569 -3.030 1.00 0.00 24 LEU A N 11
ATOM 12009 C CA . LEU A 1 24 ? 9.354 -9.130 -4.303 1.00 0.00 24 LEU A CA 11
ATOM 12010 C C . LEU A 1 24 ? 10.879 -9.146 -4.264 1.00 0.00 24 LEU A C 11
ATOM 12011 O O . LEU A 1 24 ? 11.535 -9.255 -5.299 1.00 0.00 24 LEU A O 11
ATOM 12027 N N . ALA A 1 25 ? 11.435 -9.037 -3.062 1.00 0.00 25 ALA A N 11
ATOM 12028 C CA . ALA A 1 25 ? 12.883 -9.044 -2.887 1.00 0.00 25 ALA A CA 11
ATOM 12029 C C . ALA A 1 25 ? 13.396 -10.453 -2.614 1.00 0.00 25 ALA A C 11
ATOM 12030 O O . ALA A 1 25 ? 14.531 -10.789 -2.955 1.00 0.00 25 ALA A O 11
ATOM 12037 N N . LYS A 1 26 ? 12.555 -11.276 -1.997 1.00 0.00 26 LYS A N 11
ATOM 12038 C CA . LYS A 1 26 ? 12.923 -12.650 -1.678 1.00 0.00 26 LYS A CA 11
ATOM 12039 C C . LYS A 1 26 ? 12.766 -13.552 -2.899 1.00 0.00 26 LYS A C 11
ATOM 12040 O O . LYS A 1 26 ? 13.730 -14.167 -3.356 1.00 0.00 26 LYS A O 11
ATOM 12059 N N . PHE A 1 27 ? 11.547 -13.625 -3.422 1.00 0.00 27 PHE A N 11
ATOM 12060 C CA . PHE A 1 27 ? 11.265 -14.452 -4.590 1.00 0.00 27 PHE A CA 11
ATOM 12061 C C . PHE A 1 27 ? 11.643 -13.723 -5.876 1.00 0.00 27 PHE A C 11
ATOM 12062 O O . PHE A 1 27 ? 11.867 -14.346 -6.913 1.00 0.00 27 PHE A O 11
ATOM 12079 N N . GLY A 1 28 ? 11.711 -12.397 -5.800 1.00 0.00 28 GLY A N 11
ATOM 12080 C CA . GLY A 1 28 ? 12.062 -11.605 -6.964 1.00 0.00 28 GLY A CA 11
ATOM 12081 C C . GLY A 1 28 ? 10.847 -10.999 -7.640 1.00 0.00 28 GLY A C 11
ATOM 12082 O O . GLY A 1 28 ? 10.056 -10.304 -7.002 1.00 0.00 28 GLY A O 11
ATOM 12086 N N . ARG A 1 29 ? 10.700 -11.262 -8.934 1.00 0.00 29 ARG A N 11
ATOM 12087 C CA . ARG A 1 29 ? 9.575 -10.735 -9.697 1.00 0.00 29 ARG A CA 11
ATOM 12088 C C . ARG A 1 29 ? 8.467 -11.778 -9.822 1.00 0.00 29 ARG A C 11
ATOM 12089 O O . ARG A 1 29 ? 7.450 -11.541 -10.474 1.00 0.00 29 ARG A O 11
ATOM 12110 N N . ARG A 1 30 ? 8.673 -12.930 -9.193 1.00 0.00 30 ARG A N 11
ATOM 12111 C CA . ARG A 1 30 ? 7.693 -14.009 -9.235 1.00 0.00 30 ARG A CA 11
ATOM 12112 C C . ARG A 1 30 ? 6.352 -13.547 -8.673 1.00 0.00 30 ARG A C 11
ATOM 12113 O O . ARG A 1 30 ? 6.193 -13.401 -7.461 1.00 0.00 30 ARG A O 11
ATOM 12134 N N . TRP A 1 31 ? 5.391 -13.319 -9.561 1.00 0.00 31 TRP A N 11
ATOM 12135 C CA . TRP A 1 31 ? 4.063 -12.873 -9.153 1.00 0.00 31 TRP A CA 11
ATOM 12136 C C . TRP A 1 31 ? 3.260 -14.026 -8.561 1.00 0.00 31 TRP A C 11
ATOM 12137 O O . TRP A 1 31 ? 2.553 -13.857 -7.567 1.00 0.00 31 TRP A O 11
ATOM 12158 N N . THR A 1 32 ? 3.374 -15.199 -9.176 1.00 0.00 32 THR A N 11
ATOM 12159 C CA . THR A 1 32 ? 2.657 -16.379 -8.710 1.00 0.00 32 THR A CA 11
ATOM 12160 C C . THR A 1 32 ? 2.877 -16.602 -7.218 1.00 0.00 32 THR A C 11
ATOM 12161 O O . THR A 1 32 ? 1.956 -16.979 -6.494 1.00 0.00 32 THR A O 11
ATOM 12172 N N . LYS A 1 33 ? 4.103 -16.366 -6.764 1.00 0.00 33 LYS A N 11
ATOM 12173 C CA . LYS A 1 33 ? 4.445 -16.539 -5.357 1.00 0.00 33 LYS A CA 11
ATOM 12174 C C . LYS A 1 33 ? 3.916 -15.378 -4.522 1.00 0.00 33 LYS A C 11
ATOM 12175 O O . LYS A 1 33 ? 3.101 -15.571 -3.619 1.00 0.00 33 LYS A O 11
ATOM 12194 N N . ILE A 1 34 ? 4.382 -14.172 -4.831 1.00 0.00 34 ILE A N 11
ATOM 12195 C CA . ILE A 1 34 ? 3.953 -12.980 -4.110 1.00 0.00 34 ILE A CA 11
ATOM 12196 C C . ILE A 1 34 ? 2.451 -13.006 -3.850 1.00 0.00 34 ILE A C 11
ATOM 12197 O O . ILE A 1 34 ? 2.003 -12.828 -2.717 1.00 0.00 34 ILE A O 11
ATOM 12213 N N . SER A 1 35 ? 1.676 -13.230 -4.907 1.00 0.00 35 SER A N 11
ATOM 12214 C CA . SER A 1 35 ? 0.223 -13.277 -4.793 1.00 0.00 35 SER A CA 11
ATOM 12215 C C . SER A 1 35 ? -0.205 -14.253 -3.701 1.00 0.00 35 SER A C 11
ATOM 12216 O O . SER A 1 35 ? -0.998 -13.913 -2.823 1.00 0.00 35 SER A O 11
ATOM 12224 N N . LYS A 1 36 ? 0.326 -15.469 -3.762 1.00 0.00 36 LYS A N 11
ATOM 12225 C CA . LYS A 1 36 ? 0.002 -16.497 -2.779 1.00 0.00 36 LYS A CA 11
ATOM 12226 C C . LYS A 1 36 ? 0.364 -16.036 -1.371 1.00 0.00 36 LYS A C 11
ATOM 12227 O O . LYS A 1 36 ? -0.349 -16.326 -0.410 1.00 0.00 36 LYS A O 11
ATOM 12246 N N . LEU A 1 37 ? 1.475 -15.316 -1.256 1.00 0.00 37 LEU A N 11
ATOM 12247 C CA . LEU A 1 37 ? 1.931 -14.814 0.035 1.00 0.00 37 LEU A CA 11
ATOM 12248 C C . LEU A 1 37 ? 0.918 -13.839 0.628 1.00 0.00 37 LEU A C 11
ATOM 12249 O O . LEU A 1 37 ? 0.387 -14.067 1.716 1.00 0.00 37 LEU A O 11
ATOM 12265 N N . ILE A 1 38 ? 0.654 -12.756 -0.094 1.00 0.00 38 ILE A N 11
ATOM 12266 C CA . ILE A 1 38 ? -0.298 -11.749 0.360 1.00 0.00 38 ILE A CA 11
ATOM 12267 C C . ILE A 1 38 ? -1.688 -12.349 0.540 1.00 0.00 38 ILE A C 11
ATOM 12268 O O . ILE A 1 38 ? -2.340 -12.137 1.562 1.00 0.00 38 ILE A O 11
ATOM 12284 N N . GLY A 1 39 ? -2.137 -13.101 -0.461 1.00 0.00 39 GLY A N 11
ATOM 12285 C CA . GLY A 1 39 ? -3.447 -13.722 -0.393 1.00 0.00 39 GLY A CA 11
ATOM 12286 C C . GLY A 1 39 ? -4.560 -12.772 -0.789 1.00 0.00 39 GLY A C 11
ATOM 12287 O O . GLY A 1 39 ? -5.515 -13.168 -1.456 1.00 0.00 39 GLY A O 11
ATOM 12291 N N . SER A 1 40 ? -4.438 -11.515 -0.376 1.00 0.00 40 SER A N 11
ATOM 12292 C CA . SER A 1 40 ? -5.444 -10.507 -0.687 1.00 0.00 40 SER A CA 11
ATOM 12293 C C . SER A 1 40 ? -5.503 -10.243 -2.189 1.00 0.00 40 SER A C 11
ATOM 12294 O O . SER A 1 40 ? -6.582 -10.197 -2.780 1.00 0.00 40 SER A O 11
ATOM 12302 N N . ARG A 1 41 ? -4.335 -10.071 -2.799 1.00 0.00 41 ARG A N 11
ATOM 12303 C CA . ARG A 1 41 ? -4.252 -9.811 -4.231 1.00 0.00 41 ARG A CA 11
ATOM 12304 C C . ARG A 1 41 ? -4.128 -11.114 -5.014 1.00 0.00 41 ARG A C 11
ATOM 12305 O O . ARG A 1 41 ? -3.763 -12.152 -4.460 1.00 0.00 41 ARG A O 11
ATOM 12326 N N . THR A 1 42 ? -4.434 -11.054 -6.307 1.00 0.00 42 THR A N 11
ATOM 12327 C CA . THR A 1 42 ? -4.358 -12.229 -7.166 1.00 0.00 42 THR A CA 11
ATOM 12328 C C . THR A 1 42 ? -3.305 -12.048 -8.253 1.00 0.00 42 THR A C 11
ATOM 12329 O O . THR A 1 42 ? -3.013 -10.926 -8.668 1.00 0.00 42 THR A O 11
ATOM 12340 N N . VAL A 1 43 ? -2.738 -13.159 -8.712 1.00 0.00 43 VAL A N 11
ATOM 12341 C CA . VAL A 1 43 ? -1.718 -13.123 -9.753 1.00 0.00 43 VAL A CA 11
ATOM 12342 C C . VAL A 1 43 ? -1.982 -11.993 -10.742 1.00 0.00 43 VAL A C 11
ATOM 12343 O O . VAL A 1 43 ? -1.056 -11.316 -11.190 1.00 0.00 43 VAL A O 11
ATOM 12356 N N . LEU A 1 44 ? -3.252 -11.795 -11.080 1.00 0.00 44 LEU A N 11
ATOM 12357 C CA . LEU A 1 44 ? -3.639 -10.746 -12.016 1.00 0.00 44 LEU A CA 11
ATOM 12358 C C . LEU A 1 44 ? -3.423 -9.364 -11.407 1.00 0.00 44 LEU A C 11
ATOM 12359 O O . LEU A 1 44 ? -2.561 -8.607 -11.852 1.00 0.00 44 LEU A O 11
ATOM 12375 N N . GLN A 1 45 ? -4.210 -9.044 -10.384 1.00 0.00 45 GLN A N 11
ATOM 12376 C CA . GLN A 1 45 ? -4.102 -7.755 -9.713 1.00 0.00 45 GLN A CA 11
ATOM 12377 C C . GLN A 1 45 ? -2.643 -7.399 -9.447 1.00 0.00 45 GLN A C 11
ATOM 12378 O O . GLN A 1 45 ? -2.256 -6.233 -9.514 1.00 0.00 45 GLN A O 11
ATOM 12392 N N . VAL A 1 46 ? -1.838 -8.412 -9.144 1.00 0.00 46 VAL A N 11
ATOM 12393 C CA . VAL A 1 46 ? -0.421 -8.207 -8.868 1.00 0.00 46 VAL A CA 11
ATOM 12394 C C . VAL A 1 46 ? 0.338 -7.842 -10.139 1.00 0.00 46 VAL A C 11
ATOM 12395 O O . VAL A 1 46 ? 0.953 -6.779 -10.224 1.00 0.00 46 VAL A O 11
ATOM 12408 N N . LYS A 1 47 ? 0.292 -8.731 -11.125 1.00 0.00 47 LYS A N 11
ATOM 12409 C CA . LYS A 1 47 ? 0.974 -8.504 -12.394 1.00 0.00 47 LYS A CA 11
ATOM 12410 C C . LYS A 1 47 ? 0.873 -7.040 -12.811 1.00 0.00 47 LYS A C 11
ATOM 12411 O O . LYS A 1 47 ? 1.840 -6.456 -13.299 1.00 0.00 47 LYS A O 11
ATOM 12430 N N . SER A 1 48 ? -0.303 -6.453 -12.614 1.00 0.00 48 SER A N 11
ATOM 12431 C CA . SER A 1 48 ? -0.531 -5.058 -12.972 1.00 0.00 48 SER A CA 11
ATOM 12432 C C . SER A 1 48 ? 0.209 -4.125 -12.018 1.00 0.00 48 SER A C 11
ATOM 12433 O O . SER A 1 48 ? 1.018 -3.299 -12.442 1.00 0.00 48 SER A O 11
ATOM 12441 N N . TYR A 1 49 ? -0.075 -4.262 -10.728 1.00 0.00 49 TYR A N 11
ATOM 12442 C CA . TYR A 1 49 ? 0.561 -3.430 -9.713 1.00 0.00 49 TYR A CA 11
ATOM 12443 C C . TYR A 1 49 ? 2.072 -3.383 -9.915 1.00 0.00 49 TYR A C 11
ATOM 12444 O O . TYR A 1 49 ? 2.693 -2.327 -9.798 1.00 0.00 49 TYR A O 11
ATOM 12462 N N . ALA A 1 50 ? 2.658 -4.537 -10.220 1.00 0.00 50 ALA A N 11
ATOM 12463 C CA . ALA A 1 50 ? 4.095 -4.628 -10.441 1.00 0.00 50 ALA A CA 11
ATOM 12464 C C . ALA A 1 50 ? 4.618 -3.396 -11.172 1.00 0.00 50 ALA A C 11
ATOM 12465 O O . ALA A 1 50 ? 5.686 -2.877 -10.848 1.00 0.00 50 ALA A O 11
ATOM 12472 N N . ARG A 1 51 ? 3.859 -2.934 -12.160 1.00 0.00 51 ARG A N 11
ATOM 12473 C CA . ARG A 1 51 ? 4.247 -1.764 -12.938 1.00 0.00 51 ARG A CA 11
ATOM 12474 C C . ARG A 1 51 ? 3.980 -0.479 -12.159 1.00 0.00 51 ARG A C 11
ATOM 12475 O O . ARG A 1 51 ? 4.739 0.485 -12.255 1.00 0.00 51 ARG A O 11
ATOM 12496 N N . GLN A 1 52 ? 2.897 -0.475 -11.389 1.00 0.00 52 GLN A N 11
ATOM 12497 C CA . GLN A 1 52 ? 2.530 0.691 -10.594 1.00 0.00 52 GLN A CA 11
ATOM 12498 C C . GLN A 1 52 ? 3.572 0.965 -9.515 1.00 0.00 52 GLN A C 11
ATOM 12499 O O . GLN A 1 52 ? 3.750 2.105 -9.085 1.00 0.00 52 GLN A O 11
ATOM 12513 N N . TYR A 1 53 ? 4.258 -0.087 -9.082 1.00 0.00 53 TYR A N 11
ATOM 12514 C CA . TYR A 1 53 ? 5.282 0.040 -8.051 1.00 0.00 53 TYR A CA 11
ATOM 12515 C C . TYR A 1 53 ? 6.479 0.832 -8.567 1.00 0.00 53 TYR A C 11
ATOM 12516 O O . TYR A 1 53 ? 6.847 1.862 -8.003 1.00 0.00 53 TYR A O 11
ATOM 12534 N N . PHE A 1 54 ? 7.085 0.342 -9.644 1.00 0.00 54 PHE A N 11
ATOM 12535 C CA . PHE A 1 54 ? 8.241 1.002 -10.238 1.00 0.00 54 PHE A CA 11
ATOM 12536 C C . PHE A 1 54 ? 7.923 2.455 -10.578 1.00 0.00 54 PHE A C 11
ATOM 12537 O O . PHE A 1 54 ? 8.785 3.330 -10.488 1.00 0.00 54 PHE A O 11
ATOM 12554 N N . LYS A 1 55 ? 6.679 2.705 -10.972 1.00 0.00 55 LYS A N 11
ATOM 12555 C CA . LYS A 1 55 ? 6.244 4.051 -11.326 1.00 0.00 55 LYS A CA 11
ATOM 12556 C C . LYS A 1 55 ? 6.238 4.961 -10.102 1.00 0.00 55 LYS A C 11
ATOM 12557 O O . LYS A 1 55 ? 6.998 5.925 -10.030 1.00 0.00 55 LYS A O 11
ATOM 12576 N N . ASN A 1 56 ? 5.376 4.646 -9.141 1.00 0.00 56 ASN A N 11
ATOM 12577 C CA . ASN A 1 56 ? 5.272 5.436 -7.919 1.00 0.00 56 ASN A CA 11
ATOM 12578 C C . ASN A 1 56 ? 6.648 5.660 -7.298 1.00 0.00 56 ASN A C 11
ATOM 12579 O O . ASN A 1 56 ? 6.994 6.779 -6.917 1.00 0.00 56 ASN A O 11
ATOM 12590 N N . LYS A 1 57 ? 7.428 4.590 -7.199 1.00 0.00 57 LYS A N 11
ATOM 12591 C CA . LYS A 1 57 ? 8.767 4.668 -6.627 1.00 0.00 57 LYS A CA 11
ATOM 12592 C C . LYS A 1 57 ? 9.453 5.971 -7.025 1.00 0.00 57 LYS A C 11
ATOM 12593 O O . LYS A 1 57 ? 9.790 6.793 -6.173 1.00 0.00 57 LYS A O 11
ATOM 12612 N N . VAL A 1 58 ? 9.657 6.153 -8.326 1.00 0.00 58 VAL A N 11
ATOM 12613 C CA . VAL A 1 58 ? 10.301 7.357 -8.838 1.00 0.00 58 VAL A CA 11
ATOM 12614 C C . VAL A 1 58 ? 9.339 8.175 -9.692 1.00 0.00 58 VAL A C 11
ATOM 12615 O O . VAL A 1 58 ? 9.173 7.913 -10.884 1.00 0.00 58 VAL A O 11
ATOM 12628 N N . LYS A 1 59 ? 8.705 9.166 -9.075 1.00 0.00 59 LYS A N 11
ATOM 12629 C CA . LYS A 1 59 ? 7.759 10.025 -9.778 1.00 0.00 59 LYS A CA 11
ATOM 12630 C C . LYS A 1 59 ? 8.244 11.471 -9.792 1.00 0.00 59 LYS A C 11
ATOM 12631 O O . LYS A 1 59 ? 9.149 11.840 -9.042 1.00 0.00 59 LYS A O 11
ATOM 12650 N N . CYS A 1 60 ? 7.637 12.286 -10.647 1.00 0.00 60 CYS A N 11
ATOM 12651 C CA . CYS A 1 60 ? 8.006 13.692 -10.758 1.00 0.00 60 CYS A CA 11
ATOM 12652 C C . CYS A 1 60 ? 6.794 14.592 -10.544 1.00 0.00 60 CYS A C 11
ATOM 12653 O O . CYS A 1 60 ? 5.670 14.230 -10.890 1.00 0.00 60 CYS A O 11
ATOM 12661 N N . GLY A 1 61 ? 7.029 15.767 -9.968 1.00 0.00 61 GLY A N 11
ATOM 12662 C CA . GLY A 1 61 ? 5.947 16.700 -9.715 1.00 0.00 61 GLY A CA 11
ATOM 12663 C C . GLY A 1 61 ? 5.450 16.638 -8.284 1.00 0.00 61 GLY A C 11
ATOM 12664 O O . GLY A 1 61 ? 5.336 17.665 -7.614 1.00 0.00 61 GLY A O 11
ATOM 12668 N N . LEU A 1 62 ? 5.154 15.431 -7.814 1.00 0.00 62 LEU A N 11
ATOM 12669 C CA . LEU A 1 62 ? 4.665 15.239 -6.453 1.00 0.00 62 LEU A CA 11
ATOM 12670 C C . LEU A 1 62 ? 5.480 14.173 -5.727 1.00 0.00 62 LEU A C 11
ATOM 12671 O O . LEU A 1 62 ? 5.185 12.982 -5.819 1.00 0.00 62 LEU A O 11
ATOM 12687 N N . ASP A 1 63 ? 6.506 14.611 -5.005 1.00 0.00 63 ASP A N 11
ATOM 12688 C CA . ASP A 1 63 ? 7.362 13.695 -4.260 1.00 0.00 63 ASP A CA 11
ATOM 12689 C C . ASP A 1 63 ? 6.774 13.398 -2.884 1.00 0.00 63 ASP A C 11
ATOM 12690 O O . ASP A 1 63 ? 6.201 14.277 -2.239 1.00 0.00 63 ASP A O 11
ATOM 12699 N N . LYS A 1 64 ? 6.917 12.154 -2.441 1.00 0.00 64 LYS A N 11
ATOM 12700 C CA . LYS A 1 64 ? 6.401 11.740 -1.142 1.00 0.00 64 LYS A CA 11
ATOM 12701 C C . LYS A 1 64 ? 7.534 11.565 -0.136 1.00 0.00 64 LYS A C 11
ATOM 12702 O O . LYS A 1 64 ? 8.283 10.590 -0.194 1.00 0.00 64 LYS A O 11
ATOM 12721 N N . GLU A 1 65 ? 7.653 12.516 0.786 1.00 0.00 65 GLU A N 11
ATOM 12722 C CA . GLU A 1 65 ? 8.696 12.465 1.804 1.00 0.00 65 GLU A CA 11
ATOM 12723 C C . GLU A 1 65 ? 8.337 11.467 2.901 1.00 0.00 65 GLU A C 11
ATOM 12724 O O . GLU A 1 65 ? 7.271 10.851 2.872 1.00 0.00 65 GLU A O 11
ATOM 12736 N N . THR A 1 66 ? 9.236 11.310 3.868 1.00 0.00 66 THR A N 11
ATOM 12737 C CA . THR A 1 66 ? 9.016 10.386 4.973 1.00 0.00 66 THR A CA 11
ATOM 12738 C C . THR A 1 66 ? 9.374 11.030 6.307 1.00 0.00 66 THR A C 11
ATOM 12739 O O . THR A 1 66 ? 10.311 11.821 6.411 1.00 0.00 66 THR A O 11
ATOM 12750 N N . PRO A 1 67 ? 8.611 10.684 7.356 1.00 0.00 67 PRO A N 11
ATOM 12751 C CA . PRO A 1 67 ? 8.830 11.217 8.704 1.00 0.00 67 PRO A CA 11
ATOM 12752 C C . PRO A 1 67 ? 10.112 10.685 9.336 1.00 0.00 67 PRO A C 11
ATOM 12753 O O . PRO A 1 67 ? 10.302 9.475 9.452 1.00 0.00 67 PRO A O 11
ATOM 12764 N N . ASN A 1 68 ? 10.988 11.597 9.743 1.00 0.00 68 ASN A N 11
ATOM 12765 C CA . ASN A 1 68 ? 12.253 11.219 10.364 1.00 0.00 68 ASN A CA 11
ATOM 12766 C C . ASN A 1 68 ? 12.045 10.820 11.822 1.00 0.00 68 ASN A C 11
ATOM 12767 O O . ASN A 1 68 ? 11.223 11.407 12.524 1.00 0.00 68 ASN A O 11
ATOM 12778 N N . GLN A 1 69 ? 12.797 9.820 12.268 1.00 0.00 69 GLN A N 11
ATOM 12779 C CA . GLN A 1 69 ? 12.695 9.343 13.642 1.00 0.00 69 GLN A CA 11
ATOM 12780 C C . GLN A 1 69 ? 13.912 8.504 14.019 1.00 0.00 69 GLN A C 11
ATOM 12781 O O . GLN A 1 69 ? 14.355 7.652 13.249 1.00 0.00 69 GLN A O 11
ATOM 12795 N N . LYS A 1 70 ? 14.450 8.752 15.209 1.00 0.00 70 LYS A N 11
ATOM 12796 C CA . LYS A 1 70 ? 15.615 8.020 15.690 1.00 0.00 70 LYS A CA 11
ATOM 12797 C C . LYS A 1 70 ? 15.350 7.418 17.066 1.00 0.00 70 LYS A C 11
ATOM 12798 O O . LYS A 1 70 ? 14.746 8.056 17.929 1.00 0.00 70 LYS A O 11
ATOM 12817 N N . THR A 1 71 ? 15.808 6.186 17.266 1.00 0.00 71 THR A N 11
ATOM 12818 C CA . THR A 1 71 ? 15.620 5.498 18.537 1.00 0.00 71 THR A CA 11
ATOM 12819 C C . THR A 1 71 ? 16.471 6.129 19.634 1.00 0.00 71 THR A C 11
ATOM 12820 O O . THR A 1 71 ? 17.698 6.146 19.549 1.00 0.00 71 THR A O 11
ATOM 12831 N N . GLY A 1 72 ? 15.810 6.645 20.666 1.00 0.00 72 GLY A N 11
ATOM 12832 C CA . GLY A 1 72 ? 16.522 7.269 21.766 1.00 0.00 72 GLY A CA 11
ATOM 12833 C C . GLY A 1 72 ? 17.004 6.261 22.790 1.00 0.00 72 GLY A C 11
ATOM 12834 O O . GLY A 1 72 ? 16.296 5.955 23.750 1.00 0.00 72 GLY A O 11
ATOM 12838 N N . GLY A 1 1 ? -14.265 7.326 -26.532 1.00 0.00 1 GLY A N 12
ATOM 12839 C CA . GLY A 1 1 ? -15.542 7.933 -26.858 1.00 0.00 1 GLY A CA 12
ATOM 12840 C C . GLY A 1 1 ? -15.897 9.074 -25.925 1.00 0.00 1 GLY A C 12
ATOM 12841 O O . GLY A 1 1 ? -15.072 9.505 -25.120 1.00 0.00 1 GLY A O 12
ATOM 12845 N N . SER A 1 2 ? -17.127 9.566 -26.035 1.00 0.00 2 SER A N 12
ATOM 12846 C CA . SER A 1 2 ? -17.587 10.668 -25.199 1.00 0.00 2 SER A CA 12
ATOM 12847 C C . SER A 1 2 ? -18.097 10.154 -23.856 1.00 0.00 2 SER A C 12
ATOM 12848 O O . SER A 1 2 ? -19.126 10.609 -23.355 1.00 0.00 2 SER A O 12
ATOM 12856 N N . SER A 1 3 ? -17.370 9.203 -23.278 1.00 0.00 3 SER A N 12
ATOM 12857 C CA . SER A 1 3 ? -17.750 8.624 -21.995 1.00 0.00 3 SER A CA 12
ATOM 12858 C C . SER A 1 3 ? -16.521 8.374 -21.126 1.00 0.00 3 SER A C 12
ATOM 12859 O O . SER A 1 3 ? -15.565 7.729 -21.555 1.00 0.00 3 SER A O 12
ATOM 12867 N N . GLY A 1 4 ? -16.554 8.890 -19.901 1.00 0.00 4 GLY A N 12
ATOM 12868 C CA . GLY A 1 4 ? -15.438 8.713 -18.991 1.00 0.00 4 GLY A CA 12
ATOM 12869 C C . GLY A 1 4 ? -15.870 8.174 -17.642 1.00 0.00 4 GLY A C 12
ATOM 12870 O O . GLY A 1 4 ? -15.363 8.600 -16.604 1.00 0.00 4 GLY A O 12
ATOM 12874 N N . SER A 1 5 ? -16.810 7.235 -17.655 1.00 0.00 5 SER A N 12
ATOM 12875 C CA . SER A 1 5 ? -17.315 6.640 -16.423 1.00 0.00 5 SER A CA 12
ATOM 12876 C C . SER A 1 5 ? -16.544 5.370 -16.077 1.00 0.00 5 SER A C 12
ATOM 12877 O O . SER A 1 5 ? -16.584 4.386 -16.814 1.00 0.00 5 SER A O 12
ATOM 12885 N N . SER A 1 6 ? -15.841 5.401 -14.949 1.00 0.00 6 SER A N 12
ATOM 12886 C CA . SER A 1 6 ? -15.057 4.254 -14.506 1.00 0.00 6 SER A CA 12
ATOM 12887 C C . SER A 1 6 ? -15.736 3.552 -13.334 1.00 0.00 6 SER A C 12
ATOM 12888 O O . SER A 1 6 ? -15.946 2.340 -13.359 1.00 0.00 6 SER A O 12
ATOM 12896 N N . GLY A 1 7 ? -16.077 4.324 -12.306 1.00 0.00 7 GLY A N 12
ATOM 12897 C CA . GLY A 1 7 ? -16.728 3.760 -11.138 1.00 0.00 7 GLY A CA 12
ATOM 12898 C C . GLY A 1 7 ? -15.743 3.141 -10.167 1.00 0.00 7 GLY A C 12
ATOM 12899 O O . GLY A 1 7 ? -15.047 3.851 -9.440 1.00 0.00 7 GLY A O 12
ATOM 12903 N N . TYR A 1 8 ? -15.683 1.814 -10.153 1.00 0.00 8 TYR A N 12
ATOM 12904 C CA . TYR A 1 8 ? -14.778 1.099 -9.261 1.00 0.00 8 TYR A CA 12
ATOM 12905 C C . TYR A 1 8 ? -13.325 1.449 -9.564 1.00 0.00 8 TYR A C 12
ATOM 12906 O O . TYR A 1 8 ? -12.847 1.250 -10.681 1.00 0.00 8 TYR A O 12
ATOM 12924 N N . SER A 1 9 ? -12.627 1.970 -8.560 1.00 0.00 9 SER A N 12
ATOM 12925 C CA . SER A 1 9 ? -11.228 2.351 -8.718 1.00 0.00 9 SER A CA 12
ATOM 12926 C C . SER A 1 9 ? -10.307 1.310 -8.090 1.00 0.00 9 SER A C 12
ATOM 12927 O O . SER A 1 9 ? -10.673 0.645 -7.121 1.00 0.00 9 SER A O 12
ATOM 12935 N N . VAL A 1 10 ? -9.109 1.174 -8.649 1.00 0.00 10 VAL A N 12
ATOM 12936 C CA . VAL A 1 10 ? -8.133 0.216 -8.144 1.00 0.00 10 VAL A CA 12
ATOM 12937 C C . VAL A 1 10 ? -7.238 0.848 -7.085 1.00 0.00 10 VAL A C 12
ATOM 12938 O O . VAL A 1 10 ? -6.406 1.703 -7.389 1.00 0.00 10 VAL A O 12
ATOM 12951 N N . LYS A 1 11 ? -7.414 0.423 -5.839 1.00 0.00 11 LYS A N 12
ATOM 12952 C CA . LYS A 1 11 ? -6.622 0.946 -4.732 1.00 0.00 11 LYS A CA 12
ATOM 12953 C C . LYS A 1 11 ? -5.964 -0.188 -3.951 1.00 0.00 11 LYS A C 12
ATOM 12954 O O . LYS A 1 11 ? -6.554 -1.253 -3.770 1.00 0.00 11 LYS A O 12
ATOM 12973 N N . TRP A 1 12 ? -4.742 0.050 -3.489 1.00 0.00 12 TRP A N 12
ATOM 12974 C CA . TRP A 1 12 ? -4.006 -0.951 -2.726 1.00 0.00 12 TRP A CA 12
ATOM 12975 C C . TRP A 1 12 ? -3.838 -0.514 -1.274 1.00 0.00 12 TRP A C 12
ATOM 12976 O O . TRP A 1 12 ? -3.572 0.656 -0.994 1.00 0.00 12 TRP A O 12
ATOM 12997 N N . THR A 1 13 ? -3.994 -1.460 -0.354 1.00 0.00 13 THR A N 12
ATOM 12998 C CA . THR A 1 13 ? -3.861 -1.172 1.069 1.00 0.00 13 THR A CA 12
ATOM 12999 C C . THR A 1 13 ? -2.395 -1.135 1.487 1.00 0.00 13 THR A C 12
ATOM 13000 O O . THR A 1 13 ? -1.530 -1.681 0.801 1.00 0.00 13 THR A O 12
ATOM 13011 N N . ILE A 1 14 ? -2.123 -0.489 2.616 1.00 0.00 14 ILE A N 12
ATOM 13012 C CA . ILE A 1 14 ? -0.762 -0.383 3.126 1.00 0.00 14 ILE A CA 12
ATOM 13013 C C . ILE A 1 14 ? -0.106 -1.755 3.230 1.00 0.00 14 ILE A C 12
ATOM 13014 O O . ILE A 1 14 ? 0.979 -1.977 2.694 1.00 0.00 14 ILE A O 12
ATOM 13030 N N . GLU A 1 15 ? -0.773 -2.673 3.923 1.00 0.00 15 GLU A N 12
ATOM 13031 C CA . GLU A 1 15 ? -0.254 -4.024 4.097 1.00 0.00 15 GLU A CA 12
ATOM 13032 C C . GLU A 1 15 ? 0.245 -4.590 2.771 1.00 0.00 15 GLU A C 12
ATOM 13033 O O . GLU A 1 15 ? 1.412 -4.960 2.642 1.00 0.00 15 GLU A O 12
ATOM 13045 N N . GLU A 1 16 ? -0.648 -4.654 1.788 1.00 0.00 16 GLU A N 12
ATOM 13046 C CA . GLU A 1 16 ? -0.299 -5.177 0.472 1.00 0.00 16 GLU A CA 12
ATOM 13047 C C . GLU A 1 16 ? 1.016 -4.578 -0.019 1.00 0.00 16 GLU A C 12
ATOM 13048 O O . GLU A 1 16 ? 1.927 -5.300 -0.426 1.00 0.00 16 GLU A O 12
ATOM 13060 N N . LYS A 1 17 ? 1.109 -3.254 0.022 1.00 0.00 17 LYS A N 12
ATOM 13061 C CA . LYS A 1 17 ? 2.311 -2.556 -0.417 1.00 0.00 17 LYS A CA 12
ATOM 13062 C C . LYS A 1 17 ? 3.552 -3.131 0.259 1.00 0.00 17 LYS A C 12
ATOM 13063 O O . LYS A 1 17 ? 4.585 -3.323 -0.381 1.00 0.00 17 LYS A O 12
ATOM 13082 N N . GLU A 1 18 ? 3.441 -3.404 1.555 1.00 0.00 18 GLU A N 12
ATOM 13083 C CA . GLU A 1 18 ? 4.554 -3.957 2.317 1.00 0.00 18 GLU A CA 12
ATOM 13084 C C . GLU A 1 18 ? 4.783 -5.423 1.959 1.00 0.00 18 GLU A C 12
ATOM 13085 O O . GLU A 1 18 ? 5.848 -5.795 1.463 1.00 0.00 18 GLU A O 12
ATOM 13097 N N . LEU A 1 19 ? 3.776 -6.252 2.213 1.00 0.00 19 LEU A N 12
ATOM 13098 C CA . LEU A 1 19 ? 3.865 -7.678 1.919 1.00 0.00 19 LEU A CA 12
ATOM 13099 C C . LEU A 1 19 ? 4.404 -7.910 0.511 1.00 0.00 19 LEU A C 12
ATOM 13100 O O . LEU A 1 19 ? 5.408 -8.599 0.325 1.00 0.00 19 LEU A O 12
ATOM 13116 N N . PHE A 1 20 ? 3.732 -7.330 -0.478 1.00 0.00 20 PHE A N 12
ATOM 13117 C CA . PHE A 1 20 ? 4.144 -7.473 -1.869 1.00 0.00 20 PHE A CA 12
ATOM 13118 C C . PHE A 1 20 ? 5.660 -7.362 -2.002 1.00 0.00 20 PHE A C 12
ATOM 13119 O O . PHE A 1 20 ? 6.296 -8.176 -2.670 1.00 0.00 20 PHE A O 12
ATOM 13136 N N . GLU A 1 21 ? 6.232 -6.348 -1.360 1.00 0.00 21 GLU A N 12
ATOM 13137 C CA . GLU A 1 21 ? 7.673 -6.130 -1.408 1.00 0.00 21 GLU A CA 12
ATOM 13138 C C . GLU A 1 21 ? 8.418 -7.259 -0.701 1.00 0.00 21 GLU A C 12
ATOM 13139 O O . GLU A 1 21 ? 9.285 -7.906 -1.288 1.00 0.00 21 GLU A O 12
ATOM 13151 N N . GLN A 1 22 ? 8.072 -7.488 0.562 1.00 0.00 22 GLN A N 12
ATOM 13152 C CA . GLN A 1 22 ? 8.709 -8.537 1.349 1.00 0.00 22 GLN A CA 12
ATOM 13153 C C . GLN A 1 22 ? 8.987 -9.768 0.491 1.00 0.00 22 GLN A C 12
ATOM 13154 O O . GLN A 1 22 ? 10.129 -10.211 0.376 1.00 0.00 22 GLN A O 12
ATOM 13168 N N . GLY A 1 23 ? 7.935 -10.316 -0.108 1.00 0.00 23 GLY A N 12
ATOM 13169 C CA . GLY A 1 23 ? 8.087 -11.490 -0.947 1.00 0.00 23 GLY A CA 12
ATOM 13170 C C . GLY A 1 23 ? 8.801 -11.185 -2.248 1.00 0.00 23 GLY A C 12
ATOM 13171 O O . GLY A 1 23 ? 9.559 -12.012 -2.758 1.00 0.00 23 GLY A O 12
ATOM 13175 N N . LEU A 1 24 ? 8.560 -9.996 -2.789 1.00 0.00 24 LEU A N 12
ATOM 13176 C CA . LEU A 1 24 ? 9.185 -9.583 -4.041 1.00 0.00 24 LEU A CA 12
ATOM 13177 C C . LEU A 1 24 ? 10.699 -9.758 -3.977 1.00 0.00 24 LEU A C 12
ATOM 13178 O O . LEU A 1 24 ? 11.365 -9.863 -5.006 1.00 0.00 24 LEU A O 12
ATOM 13194 N N . ALA A 1 25 ? 11.235 -9.791 -2.761 1.00 0.00 25 ALA A N 12
ATOM 13195 C CA . ALA A 1 25 ? 12.669 -9.958 -2.563 1.00 0.00 25 ALA A CA 12
ATOM 13196 C C . ALA A 1 25 ? 13.044 -11.434 -2.483 1.00 0.00 25 ALA A C 12
ATOM 13197 O O . ALA A 1 25 ? 13.737 -11.958 -3.355 1.00 0.00 25 ALA A O 12
ATOM 13204 N N . LYS A 1 26 ? 12.584 -12.100 -1.429 1.00 0.00 26 LYS A N 12
ATOM 13205 C CA . LYS A 1 26 ? 12.870 -13.517 -1.235 1.00 0.00 26 LYS A CA 12
ATOM 13206 C C . LYS A 1 26 ? 12.480 -14.326 -2.468 1.00 0.00 26 LYS A C 12
ATOM 13207 O O . LYS A 1 26 ? 13.065 -15.372 -2.747 1.00 0.00 26 LYS A O 12
ATOM 13226 N N . PHE A 1 27 ? 11.488 -13.833 -3.203 1.00 0.00 27 PHE A N 12
ATOM 13227 C CA . PHE A 1 27 ? 11.020 -14.510 -4.407 1.00 0.00 27 PHE A CA 12
ATOM 13228 C C . PHE A 1 27 ? 11.520 -13.798 -5.660 1.00 0.00 27 PHE A C 12
ATOM 13229 O O . PHE A 1 27 ? 11.730 -14.422 -6.700 1.00 0.00 27 PHE A O 12
ATOM 13246 N N . GLY A 1 28 ? 11.707 -12.486 -5.553 1.00 0.00 28 GLY A N 12
ATOM 13247 C CA . GLY A 1 28 ? 12.179 -11.710 -6.685 1.00 0.00 28 GLY A CA 12
ATOM 13248 C C . GLY A 1 28 ? 11.046 -11.081 -7.471 1.00 0.00 28 GLY A C 12
ATOM 13249 O O . GLY A 1 28 ? 10.064 -10.616 -6.892 1.00 0.00 28 GLY A O 12
ATOM 13253 N N . ARG A 1 29 ? 11.182 -11.065 -8.793 1.00 0.00 29 ARG A N 12
ATOM 13254 C CA . ARG A 1 29 ? 10.162 -10.486 -9.659 1.00 0.00 29 ARG A CA 12
ATOM 13255 C C . ARG A 1 29 ? 9.107 -11.525 -10.026 1.00 0.00 29 ARG A C 12
ATOM 13256 O O . ARG A 1 29 ? 8.515 -11.470 -11.104 1.00 0.00 29 ARG A O 12
ATOM 13277 N N . ARG A 1 30 ? 8.876 -12.471 -9.122 1.00 0.00 30 ARG A N 12
ATOM 13278 C CA . ARG A 1 30 ? 7.893 -13.524 -9.351 1.00 0.00 30 ARG A CA 12
ATOM 13279 C C . ARG A 1 30 ? 6.527 -13.121 -8.803 1.00 0.00 30 ARG A C 12
ATOM 13280 O O . ARG A 1 30 ? 6.323 -13.077 -7.590 1.00 0.00 30 ARG A O 12
ATOM 13301 N N . TRP A 1 31 ? 5.597 -12.828 -9.704 1.00 0.00 31 TRP A N 12
ATOM 13302 C CA . TRP A 1 31 ? 4.251 -12.428 -9.311 1.00 0.00 31 TRP A CA 12
ATOM 13303 C C . TRP A 1 31 ? 3.478 -13.610 -8.738 1.00 0.00 31 TRP A C 12
ATOM 13304 O O . TRP A 1 31 ? 2.790 -13.484 -7.724 1.00 0.00 31 TRP A O 12
ATOM 13325 N N . THR A 1 32 ? 3.594 -14.762 -9.392 1.00 0.00 32 THR A N 12
ATOM 13326 C CA . THR A 1 32 ? 2.905 -15.967 -8.948 1.00 0.00 32 THR A CA 12
ATOM 13327 C C . THR A 1 32 ? 3.292 -16.326 -7.518 1.00 0.00 32 THR A C 12
ATOM 13328 O O . THR A 1 32 ? 2.451 -16.743 -6.722 1.00 0.00 32 THR A O 12
ATOM 13339 N N . LYS A 1 33 ? 4.571 -16.161 -7.198 1.00 0.00 33 LYS A N 12
ATOM 13340 C CA . LYS A 1 33 ? 5.071 -16.466 -5.862 1.00 0.00 33 LYS A CA 12
ATOM 13341 C C . LYS A 1 33 ? 4.521 -15.479 -4.837 1.00 0.00 33 LYS A C 12
ATOM 13342 O O . LYS A 1 33 ? 4.023 -15.878 -3.784 1.00 0.00 33 LYS A O 12
ATOM 13361 N N . ILE A 1 34 ? 4.614 -14.192 -5.153 1.00 0.00 34 ILE A N 12
ATOM 13362 C CA . ILE A 1 34 ? 4.124 -13.150 -4.260 1.00 0.00 34 ILE A CA 12
ATOM 13363 C C . ILE A 1 34 ? 2.625 -13.293 -4.019 1.00 0.00 34 ILE A C 12
ATOM 13364 O O . ILE A 1 34 ? 2.181 -13.448 -2.881 1.00 0.00 34 ILE A O 12
ATOM 13380 N N . SER A 1 35 ? 1.850 -13.241 -5.098 1.00 0.00 35 SER A N 12
ATOM 13381 C CA . SER A 1 35 ? 0.400 -13.362 -5.004 1.00 0.00 35 SER A CA 12
ATOM 13382 C C . SER A 1 35 ? 0.007 -14.328 -3.890 1.00 0.00 35 SER A C 12
ATOM 13383 O O . SER A 1 35 ? -0.926 -14.071 -3.129 1.00 0.00 35 SER A O 12
ATOM 13391 N N . LYS A 1 36 ? 0.726 -15.442 -3.801 1.00 0.00 36 LYS A N 12
ATOM 13392 C CA . LYS A 1 36 ? 0.455 -16.448 -2.781 1.00 0.00 36 LYS A CA 12
ATOM 13393 C C . LYS A 1 36 ? 0.709 -15.889 -1.384 1.00 0.00 36 LYS A C 12
ATOM 13394 O O . LYS A 1 36 ? -0.165 -15.939 -0.517 1.00 0.00 36 LYS A O 12
ATOM 13413 N N . LEU A 1 37 ? 1.907 -15.356 -1.174 1.00 0.00 37 LEU A N 12
ATOM 13414 C CA . LEU A 1 37 ? 2.275 -14.786 0.117 1.00 0.00 37 LEU A CA 12
ATOM 13415 C C . LEU A 1 37 ? 1.116 -13.991 0.711 1.00 0.00 37 LEU A C 12
ATOM 13416 O O . LEU A 1 37 ? 0.668 -14.266 1.825 1.00 0.00 37 LEU A O 12
ATOM 13432 N N . ILE A 1 38 ? 0.634 -13.007 -0.040 1.00 0.00 38 ILE A N 12
ATOM 13433 C CA . ILE A 1 38 ? -0.475 -12.175 0.411 1.00 0.00 38 ILE A CA 12
ATOM 13434 C C . ILE A 1 38 ? -1.764 -12.983 0.510 1.00 0.00 38 ILE A C 12
ATOM 13435 O O . ILE A 1 38 ? -2.490 -12.895 1.499 1.00 0.00 38 ILE A O 12
ATOM 13451 N N . GLY A 1 39 ? -2.042 -13.773 -0.523 1.00 0.00 39 GLY A N 12
ATOM 13452 C CA . GLY A 1 39 ? -3.243 -14.588 -0.532 1.00 0.00 39 GLY A CA 12
ATOM 13453 C C . GLY A 1 39 ? -4.483 -13.789 -0.880 1.00 0.00 39 GLY A C 12
ATOM 13454 O O . GLY A 1 39 ? -5.322 -14.240 -1.659 1.00 0.00 39 GLY A O 12
ATOM 13458 N N . SER A 1 40 ? -4.600 -12.598 -0.300 1.00 0.00 40 SER A N 12
ATOM 13459 C CA . SER A 1 40 ? -5.749 -11.737 -0.549 1.00 0.00 40 SER A CA 12
ATOM 13460 C C . SER A 1 40 ? -5.830 -11.351 -2.023 1.00 0.00 40 SER A C 12
ATOM 13461 O O . SER A 1 40 ? -6.889 -11.448 -2.644 1.00 0.00 40 SER A O 12
ATOM 13469 N N . ARG A 1 41 ? -4.704 -10.913 -2.576 1.00 0.00 41 ARG A N 12
ATOM 13470 C CA . ARG A 1 41 ? -4.647 -10.511 -3.976 1.00 0.00 41 ARG A CA 12
ATOM 13471 C C . ARG A 1 41 ? -4.457 -11.724 -4.883 1.00 0.00 41 ARG A C 12
ATOM 13472 O O . ARG A 1 41 ? -4.413 -12.862 -4.415 1.00 0.00 41 ARG A O 12
ATOM 13493 N N . THR A 1 42 ? -4.344 -11.473 -6.183 1.00 0.00 42 THR A N 12
ATOM 13494 C CA . THR A 1 42 ? -4.160 -12.543 -7.155 1.00 0.00 42 THR A CA 12
ATOM 13495 C C . THR A 1 42 ? -3.103 -12.171 -8.190 1.00 0.00 42 THR A C 12
ATOM 13496 O O . THR A 1 42 ? -2.888 -10.993 -8.475 1.00 0.00 42 THR A O 12
ATOM 13507 N N . VAL A 1 43 ? -2.447 -13.183 -8.749 1.00 0.00 43 VAL A N 12
ATOM 13508 C CA . VAL A 1 43 ? -1.414 -12.962 -9.753 1.00 0.00 43 VAL A CA 12
ATOM 13509 C C . VAL A 1 43 ? -1.742 -11.754 -10.623 1.00 0.00 43 VAL A C 12
ATOM 13510 O O . VAL A 1 43 ? -0.899 -10.884 -10.841 1.00 0.00 43 VAL A O 12
ATOM 13523 N N . LEU A 1 44 ? -2.974 -11.706 -11.118 1.00 0.00 44 LEU A N 12
ATOM 13524 C CA . LEU A 1 44 ? -3.416 -10.604 -11.966 1.00 0.00 44 LEU A CA 12
ATOM 13525 C C . LEU A 1 44 ? -3.275 -9.269 -11.240 1.00 0.00 44 LEU A C 12
ATOM 13526 O O . LEU A 1 44 ? -2.411 -8.460 -11.574 1.00 0.00 44 LEU A O 12
ATOM 13542 N N . GLN A 1 45 ? -4.129 -9.049 -10.246 1.00 0.00 45 GLN A N 12
ATOM 13543 C CA . GLN A 1 45 ? -4.098 -7.813 -9.473 1.00 0.00 45 GLN A CA 12
ATOM 13544 C C . GLN A 1 45 ? -2.662 -7.373 -9.208 1.00 0.00 45 GLN A C 12
ATOM 13545 O O . GLN A 1 45 ? -2.328 -6.196 -9.346 1.00 0.00 45 GLN A O 12
ATOM 13559 N N . VAL A 1 46 ? -1.817 -8.325 -8.826 1.00 0.00 46 VAL A N 12
ATOM 13560 C CA . VAL A 1 46 ? -0.417 -8.036 -8.543 1.00 0.00 46 VAL A CA 12
ATOM 13561 C C . VAL A 1 46 ? 0.304 -7.533 -9.789 1.00 0.00 46 VAL A C 12
ATOM 13562 O O . VAL A 1 46 ? 0.785 -6.401 -9.827 1.00 0.00 46 VAL A O 12
ATOM 13575 N N . LYS A 1 47 ? 0.375 -8.383 -10.808 1.00 0.00 47 LYS A N 12
ATOM 13576 C CA . LYS A 1 47 ? 1.035 -8.026 -12.058 1.00 0.00 47 LYS A CA 12
ATOM 13577 C C . LYS A 1 47 ? 0.840 -6.547 -12.373 1.00 0.00 47 LYS A C 12
ATOM 13578 O O . LYS A 1 47 ? 1.786 -5.853 -12.747 1.00 0.00 47 LYS A O 12
ATOM 13597 N N . SER A 1 48 ? -0.391 -6.070 -12.217 1.00 0.00 48 SER A N 12
ATOM 13598 C CA . SER A 1 48 ? -0.709 -4.673 -12.487 1.00 0.00 48 SER A CA 12
ATOM 13599 C C . SER A 1 48 ? 0.063 -3.749 -11.551 1.00 0.00 48 SER A C 12
ATOM 13600 O O . SER A 1 48 ? 0.715 -2.802 -11.993 1.00 0.00 48 SER A O 12
ATOM 13608 N N . TYR A 1 49 ? -0.015 -4.030 -10.255 1.00 0.00 49 TYR A N 12
ATOM 13609 C CA . TYR A 1 49 ? 0.673 -3.224 -9.254 1.00 0.00 49 TYR A CA 12
ATOM 13610 C C . TYR A 1 49 ? 2.182 -3.241 -9.485 1.00 0.00 49 TYR A C 12
ATOM 13611 O O . TYR A 1 49 ? 2.850 -2.215 -9.367 1.00 0.00 49 TYR A O 12
ATOM 13629 N N . ALA A 1 50 ? 2.710 -4.415 -9.816 1.00 0.00 50 ALA A N 12
ATOM 13630 C CA . ALA A 1 50 ? 4.138 -4.567 -10.066 1.00 0.00 50 ALA A CA 12
ATOM 13631 C C . ALA A 1 50 ? 4.677 -3.403 -10.890 1.00 0.00 50 ALA A C 12
ATOM 13632 O O . ALA A 1 50 ? 5.752 -2.873 -10.604 1.00 0.00 50 ALA A O 12
ATOM 13639 N N . ARG A 1 51 ? 3.926 -3.010 -11.913 1.00 0.00 51 ARG A N 12
ATOM 13640 C CA . ARG A 1 51 ? 4.331 -1.910 -12.780 1.00 0.00 51 ARG A CA 12
ATOM 13641 C C . ARG A 1 51 ? 3.888 -0.570 -12.200 1.00 0.00 51 ARG A C 12
ATOM 13642 O O . ARG A 1 51 ? 4.552 0.449 -12.389 1.00 0.00 51 ARG A O 12
ATOM 13663 N N . GLN A 1 52 ? 2.761 -0.579 -11.495 1.00 0.00 52 GLN A N 12
ATOM 13664 C CA . GLN A 1 52 ? 2.229 0.636 -10.889 1.00 0.00 52 GLN A CA 12
ATOM 13665 C C . GLN A 1 52 ? 3.176 1.171 -9.820 1.00 0.00 52 GLN A C 12
ATOM 13666 O O . GLN A 1 52 ? 3.251 2.378 -9.591 1.00 0.00 52 GLN A O 12
ATOM 13680 N N . TYR A 1 53 ? 3.898 0.265 -9.169 1.00 0.00 53 TYR A N 12
ATOM 13681 C CA . TYR A 1 53 ? 4.838 0.646 -8.122 1.00 0.00 53 TYR A CA 12
ATOM 13682 C C . TYR A 1 53 ? 6.036 1.387 -8.709 1.00 0.00 53 TYR A C 12
ATOM 13683 O O . TYR A 1 53 ? 6.378 2.484 -8.269 1.00 0.00 53 TYR A O 12
ATOM 13701 N N . PHE A 1 54 ? 6.669 0.779 -9.707 1.00 0.00 54 PHE A N 12
ATOM 13702 C CA . PHE A 1 54 ? 7.829 1.379 -10.355 1.00 0.00 54 PHE A CA 12
ATOM 13703 C C . PHE A 1 54 ? 7.481 2.749 -10.931 1.00 0.00 54 PHE A C 12
ATOM 13704 O O . PHE A 1 54 ? 8.276 3.686 -10.857 1.00 0.00 54 PHE A O 12
ATOM 13721 N N . LYS A 1 55 ? 6.288 2.857 -11.506 1.00 0.00 55 LYS A N 12
ATOM 13722 C CA . LYS A 1 55 ? 5.833 4.111 -12.095 1.00 0.00 55 LYS A CA 12
ATOM 13723 C C . LYS A 1 55 ? 5.879 5.241 -11.071 1.00 0.00 55 LYS A C 12
ATOM 13724 O O . LYS A 1 55 ? 6.219 6.376 -11.401 1.00 0.00 55 LYS A O 12
ATOM 13743 N N . ASN A 1 56 ? 5.537 4.921 -9.827 1.00 0.00 56 ASN A N 12
ATOM 13744 C CA . ASN A 1 56 ? 5.540 5.910 -8.755 1.00 0.00 56 ASN A CA 12
ATOM 13745 C C . ASN A 1 56 ? 6.961 6.184 -8.272 1.00 0.00 56 ASN A C 12
ATOM 13746 O O . ASN A 1 56 ? 7.309 7.317 -7.940 1.00 0.00 56 ASN A O 12
ATOM 13757 N N . LYS A 1 57 ? 7.780 5.137 -8.236 1.00 0.00 57 LYS A N 12
ATOM 13758 C CA . LYS A 1 57 ? 9.164 5.263 -7.796 1.00 0.00 57 LYS A CA 12
ATOM 13759 C C . LYS A 1 57 ? 9.761 6.592 -8.250 1.00 0.00 57 LYS A C 12
ATOM 13760 O O . LYS A 1 57 ? 9.317 7.178 -9.238 1.00 0.00 57 LYS A O 12
ATOM 13779 N N . VAL A 1 58 ? 10.770 7.061 -7.524 1.00 0.00 58 VAL A N 12
ATOM 13780 C CA . VAL A 1 58 ? 11.429 8.319 -7.854 1.00 0.00 58 VAL A CA 12
ATOM 13781 C C . VAL A 1 58 ? 10.504 9.506 -7.607 1.00 0.00 58 VAL A C 12
ATOM 13782 O O . VAL A 1 58 ? 10.364 10.385 -8.457 1.00 0.00 58 VAL A O 12
ATOM 13795 N N . LYS A 1 59 ? 9.875 9.525 -6.437 1.00 0.00 59 LYS A N 12
ATOM 13796 C CA . LYS A 1 59 ? 8.964 10.604 -6.075 1.00 0.00 59 LYS A CA 12
ATOM 13797 C C . LYS A 1 59 ? 9.736 11.859 -5.683 1.00 0.00 59 LYS A C 12
ATOM 13798 O O . LYS A 1 59 ? 10.926 11.795 -5.371 1.00 0.00 59 LYS A O 12
ATOM 13817 N N . CYS A 1 60 ? 9.052 12.998 -5.698 1.00 0.00 60 CYS A N 12
ATOM 13818 C CA . CYS A 1 60 ? 9.674 14.268 -5.343 1.00 0.00 60 CYS A CA 12
ATOM 13819 C C . CYS A 1 60 ? 10.478 14.138 -4.053 1.00 0.00 60 CYS A C 12
ATOM 13820 O O . CYS A 1 60 ? 9.917 13.928 -2.978 1.00 0.00 60 CYS A O 12
ATOM 13828 N N . GLY A 1 61 ? 11.797 14.263 -4.168 1.00 0.00 61 GLY A N 12
ATOM 13829 C CA . GLY A 1 61 ? 12.656 14.155 -3.004 1.00 0.00 61 GLY A CA 12
ATOM 13830 C C . GLY A 1 61 ? 14.044 14.710 -3.255 1.00 0.00 61 GLY A C 12
ATOM 13831 O O . GLY A 1 61 ? 14.196 15.869 -3.646 1.00 0.00 61 GLY A O 12
ATOM 13835 N N . LEU A 1 62 ? 15.060 13.884 -3.029 1.00 0.00 62 LEU A N 12
ATOM 13836 C CA . LEU A 1 62 ? 16.444 14.300 -3.232 1.00 0.00 62 LEU A CA 12
ATOM 13837 C C . LEU A 1 62 ? 17.091 13.506 -4.361 1.00 0.00 62 LEU A C 12
ATOM 13838 O O . LEU A 1 62 ? 17.625 14.080 -5.311 1.00 0.00 62 LEU A O 12
ATOM 13854 N N . ASP A 1 63 ? 17.038 12.183 -4.253 1.00 0.00 63 ASP A N 12
ATOM 13855 C CA . ASP A 1 63 ? 17.616 11.309 -5.267 1.00 0.00 63 ASP A CA 12
ATOM 13856 C C . ASP A 1 63 ? 17.344 11.848 -6.668 1.00 0.00 63 ASP A C 12
ATOM 13857 O O . ASP A 1 63 ? 16.194 11.936 -7.099 1.00 0.00 63 ASP A O 12
ATOM 13866 N N . LYS A 1 64 ? 18.410 12.208 -7.376 1.00 0.00 64 LYS A N 12
ATOM 13867 C CA . LYS A 1 64 ? 18.287 12.738 -8.728 1.00 0.00 64 LYS A CA 12
ATOM 13868 C C . LYS A 1 64 ? 19.421 12.233 -9.615 1.00 0.00 64 LYS A C 12
ATOM 13869 O O . LYS A 1 64 ? 20.554 12.077 -9.161 1.00 0.00 64 LYS A O 12
ATOM 13888 N N . GLU A 1 65 ? 19.108 11.981 -10.882 1.00 0.00 65 GLU A N 12
ATOM 13889 C CA . GLU A 1 65 ? 20.101 11.494 -11.832 1.00 0.00 65 GLU A CA 12
ATOM 13890 C C . GLU A 1 65 ? 19.620 11.684 -13.268 1.00 0.00 65 GLU A C 12
ATOM 13891 O O . GLU A 1 65 ? 18.540 11.225 -13.639 1.00 0.00 65 GLU A O 12
ATOM 13903 N N . THR A 1 66 ? 20.431 12.365 -14.072 1.00 0.00 66 THR A N 12
ATOM 13904 C CA . THR A 1 66 ? 20.089 12.618 -15.466 1.00 0.00 66 THR A CA 12
ATOM 13905 C C . THR A 1 66 ? 20.749 11.599 -16.388 1.00 0.00 66 THR A C 12
ATOM 13906 O O . THR A 1 66 ? 21.873 11.152 -16.156 1.00 0.00 66 THR A O 12
ATOM 13917 N N . PRO A 1 67 ? 20.037 11.220 -17.460 1.00 0.00 67 PRO A N 12
ATOM 13918 C CA . PRO A 1 67 ? 20.536 10.250 -18.439 1.00 0.00 67 PRO A CA 12
ATOM 13919 C C . PRO A 1 67 ? 21.683 10.807 -19.275 1.00 0.00 67 PRO A C 12
ATOM 13920 O O . PRO A 1 67 ? 21.855 12.021 -19.378 1.00 0.00 67 PRO A O 12
ATOM 13931 N N . ASN A 1 68 ? 22.464 9.912 -19.871 1.00 0.00 68 ASN A N 12
ATOM 13932 C CA . ASN A 1 68 ? 23.595 10.316 -20.699 1.00 0.00 68 ASN A CA 12
ATOM 13933 C C . ASN A 1 68 ? 23.289 10.105 -22.178 1.00 0.00 68 ASN A C 12
ATOM 13934 O O . ASN A 1 68 ? 24.148 9.668 -22.943 1.00 0.00 68 ASN A O 12
ATOM 13945 N N . GLN A 1 69 ? 22.059 10.419 -22.573 1.00 0.00 69 GLN A N 12
ATOM 13946 C CA . GLN A 1 69 ? 21.640 10.264 -23.961 1.00 0.00 69 GLN A CA 12
ATOM 13947 C C . GLN A 1 69 ? 20.668 11.369 -24.363 1.00 0.00 69 GLN A C 12
ATOM 13948 O O . GLN A 1 69 ? 19.889 11.854 -23.542 1.00 0.00 69 GLN A O 12
ATOM 13962 N N . LYS A 1 70 ? 20.720 11.763 -25.631 1.00 0.00 70 LYS A N 12
ATOM 13963 C CA . LYS A 1 70 ? 19.845 12.811 -26.143 1.00 0.00 70 LYS A CA 12
ATOM 13964 C C . LYS A 1 70 ? 18.418 12.622 -25.638 1.00 0.00 70 LYS A C 12
ATOM 13965 O O . LYS A 1 70 ? 17.687 11.756 -26.119 1.00 0.00 70 LYS A O 12
ATOM 13984 N N . THR A 1 71 ? 18.026 13.441 -24.666 1.00 0.00 71 THR A N 12
ATOM 13985 C CA . THR A 1 71 ? 16.686 13.364 -24.097 1.00 0.00 71 THR A CA 12
ATOM 13986 C C . THR A 1 71 ? 15.651 13.043 -25.168 1.00 0.00 71 THR A C 12
ATOM 13987 O O . THR A 1 71 ? 14.853 12.118 -25.017 1.00 0.00 71 THR A O 12
ATOM 13998 N N . GLY A 1 72 ? 15.669 13.812 -26.252 1.00 0.00 72 GLY A N 12
ATOM 13999 C CA . GLY A 1 72 ? 14.726 13.592 -27.334 1.00 0.00 72 GLY A CA 12
ATOM 14000 C C . GLY A 1 72 ? 15.295 13.976 -28.685 1.00 0.00 72 GLY A C 12
ATOM 14001 O O . GLY A 1 72 ? 14.960 15.028 -29.231 1.00 0.00 72 GLY A O 12
ATOM 14005 N N . GLY A 1 1 ? -19.633 2.642 -0.559 1.00 0.00 1 GLY A N 13
ATOM 14006 C CA . GLY A 1 1 ? -20.361 3.502 -1.474 1.00 0.00 1 GLY A CA 13
ATOM 14007 C C . GLY A 1 1 ? -19.446 4.233 -2.435 1.00 0.00 1 GLY A C 13
ATOM 14008 O O . GLY A 1 1 ? -18.598 5.023 -2.018 1.00 0.00 1 GLY A O 13
ATOM 14012 N N . SER A 1 2 ? -19.615 3.969 -3.727 1.00 0.00 2 SER A N 13
ATOM 14013 C CA . SER A 1 2 ? -18.793 4.604 -4.751 1.00 0.00 2 SER A CA 13
ATOM 14014 C C . SER A 1 2 ? -19.652 5.087 -5.915 1.00 0.00 2 SER A C 13
ATOM 14015 O O . SER A 1 2 ? -20.567 4.392 -6.356 1.00 0.00 2 SER A O 13
ATOM 14023 N N . SER A 1 3 ? -19.351 6.284 -6.408 1.00 0.00 3 SER A N 13
ATOM 14024 C CA . SER A 1 3 ? -20.097 6.864 -7.518 1.00 0.00 3 SER A CA 13
ATOM 14025 C C . SER A 1 3 ? -19.664 6.247 -8.845 1.00 0.00 3 SER A C 13
ATOM 14026 O O . SER A 1 3 ? -18.527 5.801 -8.993 1.00 0.00 3 SER A O 13
ATOM 14034 N N . GLY A 1 4 ? -20.580 6.227 -9.808 1.00 0.00 4 GLY A N 13
ATOM 14035 C CA . GLY A 1 4 ? -20.275 5.663 -11.110 1.00 0.00 4 GLY A CA 13
ATOM 14036 C C . GLY A 1 4 ? -20.370 4.151 -11.124 1.00 0.00 4 GLY A C 13
ATOM 14037 O O . GLY A 1 4 ? -19.833 3.481 -10.241 1.00 0.00 4 GLY A O 13
ATOM 14041 N N . SER A 1 5 ? -21.055 3.611 -12.126 1.00 0.00 5 SER A N 13
ATOM 14042 C CA . SER A 1 5 ? -21.223 2.167 -12.248 1.00 0.00 5 SER A CA 13
ATOM 14043 C C . SER A 1 5 ? -19.981 1.526 -12.860 1.00 0.00 5 SER A C 13
ATOM 14044 O O . SER A 1 5 ? -19.388 0.617 -12.279 1.00 0.00 5 SER A O 13
ATOM 14052 N N . SER A 1 6 ? -19.594 2.006 -14.037 1.00 0.00 6 SER A N 13
ATOM 14053 C CA . SER A 1 6 ? -18.426 1.478 -14.732 1.00 0.00 6 SER A CA 13
ATOM 14054 C C . SER A 1 6 ? -17.225 2.401 -14.553 1.00 0.00 6 SER A C 13
ATOM 14055 O O . SER A 1 6 ? -17.095 3.410 -15.246 1.00 0.00 6 SER A O 13
ATOM 14063 N N . GLY A 1 7 ? -16.348 2.048 -13.619 1.00 0.00 7 GLY A N 13
ATOM 14064 C CA . GLY A 1 7 ? -15.168 2.854 -13.365 1.00 0.00 7 GLY A CA 13
ATOM 14065 C C . GLY A 1 7 ? -14.475 2.477 -12.071 1.00 0.00 7 GLY A C 13
ATOM 14066 O O . GLY A 1 7 ? -14.684 3.113 -11.038 1.00 0.00 7 GLY A O 13
ATOM 14070 N N . TYR A 1 8 ? -13.648 1.438 -12.126 1.00 0.00 8 TYR A N 13
ATOM 14071 C CA . TYR A 1 8 ? -12.925 0.974 -10.949 1.00 0.00 8 TYR A CA 13
ATOM 14072 C C . TYR A 1 8 ? -11.457 1.388 -11.012 1.00 0.00 8 TYR A C 13
ATOM 14073 O O . TYR A 1 8 ? -10.950 1.755 -12.072 1.00 0.00 8 TYR A O 13
ATOM 14091 N N . SER A 1 9 ? -10.781 1.324 -9.870 1.00 0.00 9 SER A N 13
ATOM 14092 C CA . SER A 1 9 ? -9.373 1.694 -9.793 1.00 0.00 9 SER A CA 13
ATOM 14093 C C . SER A 1 9 ? -8.547 0.566 -9.183 1.00 0.00 9 SER A C 13
ATOM 14094 O O . SER A 1 9 ? -9.059 -0.249 -8.416 1.00 0.00 9 SER A O 13
ATOM 14102 N N . VAL A 1 10 ? -7.264 0.526 -9.530 1.00 0.00 10 VAL A N 13
ATOM 14103 C CA . VAL A 1 10 ? -6.365 -0.501 -9.017 1.00 0.00 10 VAL A CA 13
ATOM 14104 C C . VAL A 1 10 ? -5.599 -0.001 -7.798 1.00 0.00 10 VAL A C 13
ATOM 14105 O O . VAL A 1 10 ? -4.375 -0.115 -7.730 1.00 0.00 10 VAL A O 13
ATOM 14118 N N . LYS A 1 11 ? -6.327 0.553 -6.835 1.00 0.00 11 LYS A N 13
ATOM 14119 C CA . LYS A 1 11 ? -5.718 1.070 -5.615 1.00 0.00 11 LYS A CA 13
ATOM 14120 C C . LYS A 1 11 ? -5.174 -0.066 -4.755 1.00 0.00 11 LYS A C 13
ATOM 14121 O O . LYS A 1 11 ? -5.577 -1.219 -4.907 1.00 0.00 11 LYS A O 13
ATOM 14140 N N . TRP A 1 12 ? -4.260 0.268 -3.851 1.00 0.00 12 TRP A N 13
ATOM 14141 C CA . TRP A 1 12 ? -3.663 -0.726 -2.966 1.00 0.00 12 TRP A CA 13
ATOM 14142 C C . TRP A 1 12 ? -3.642 -0.228 -1.525 1.00 0.00 12 TRP A C 13
ATOM 14143 O O . TRP A 1 12 ? -4.008 0.915 -1.246 1.00 0.00 12 TRP A O 13
ATOM 14164 N N . THR A 1 13 ? -3.213 -1.092 -0.611 1.00 0.00 13 THR A N 13
ATOM 14165 C CA . THR A 1 13 ? -3.146 -0.740 0.802 1.00 0.00 13 THR A CA 13
ATOM 14166 C C . THR A 1 13 ? -1.815 -1.165 1.412 1.00 0.00 13 THR A C 13
ATOM 14167 O O . THR A 1 13 ? -1.200 -2.136 0.969 1.00 0.00 13 THR A O 13
ATOM 14178 N N . ILE A 1 14 ? -1.376 -0.434 2.430 1.00 0.00 14 ILE A N 13
ATOM 14179 C CA . ILE A 1 14 ? -0.118 -0.737 3.102 1.00 0.00 14 ILE A CA 13
ATOM 14180 C C . ILE A 1 14 ? 0.026 -2.235 3.349 1.00 0.00 14 ILE A C 13
ATOM 14181 O O . ILE A 1 14 ? 1.057 -2.829 3.034 1.00 0.00 14 ILE A O 13
ATOM 14197 N N . GLU A 1 15 ? -1.016 -2.840 3.912 1.00 0.00 15 GLU A N 13
ATOM 14198 C CA . GLU A 1 15 ? -1.005 -4.269 4.199 1.00 0.00 15 GLU A CA 13
ATOM 14199 C C . GLU A 1 15 ? -0.349 -5.048 3.063 1.00 0.00 15 GLU A C 13
ATOM 14200 O O . GLU A 1 15 ? 0.467 -5.938 3.297 1.00 0.00 15 GLU A O 13
ATOM 14212 N N . GLU A 1 16 ? -0.713 -4.704 1.831 1.00 0.00 16 GLU A N 13
ATOM 14213 C CA . GLU A 1 16 ? -0.161 -5.372 0.658 1.00 0.00 16 GLU A CA 13
ATOM 14214 C C . GLU A 1 16 ? 1.216 -4.813 0.311 1.00 0.00 16 GLU A C 13
ATOM 14215 O O . GLU A 1 16 ? 2.206 -5.544 0.279 1.00 0.00 16 GLU A O 13
ATOM 14227 N N . LYS A 1 17 ? 1.271 -3.511 0.051 1.00 0.00 17 LYS A N 13
ATOM 14228 C CA . LYS A 1 17 ? 2.525 -2.851 -0.293 1.00 0.00 17 LYS A CA 13
ATOM 14229 C C . LYS A 1 17 ? 3.690 -3.460 0.481 1.00 0.00 17 LYS A C 13
ATOM 14230 O O . LYS A 1 17 ? 4.768 -3.677 -0.073 1.00 0.00 17 LYS A O 13
ATOM 14249 N N . GLU A 1 18 ? 3.466 -3.734 1.762 1.00 0.00 18 GLU A N 13
ATOM 14250 C CA . GLU A 1 18 ? 4.498 -4.319 2.610 1.00 0.00 18 GLU A CA 13
ATOM 14251 C C . GLU A 1 18 ? 4.831 -5.739 2.160 1.00 0.00 18 GLU A C 13
ATOM 14252 O O . GLU A 1 18 ? 5.970 -6.036 1.799 1.00 0.00 18 GLU A O 13
ATOM 14264 N N . LEU A 1 19 ? 3.830 -6.611 2.186 1.00 0.00 19 LEU A N 13
ATOM 14265 C CA . LEU A 1 19 ? 4.015 -8.001 1.782 1.00 0.00 19 LEU A CA 13
ATOM 14266 C C . LEU A 1 19 ? 4.598 -8.086 0.375 1.00 0.00 19 LEU A C 13
ATOM 14267 O O . LEU A 1 19 ? 5.683 -8.632 0.173 1.00 0.00 19 LEU A O 13
ATOM 14283 N N . PHE A 1 20 ? 3.872 -7.540 -0.594 1.00 0.00 20 PHE A N 13
ATOM 14284 C CA . PHE A 1 20 ? 4.317 -7.553 -1.983 1.00 0.00 20 PHE A CA 13
ATOM 14285 C C . PHE A 1 20 ? 5.831 -7.382 -2.070 1.00 0.00 20 PHE A C 13
ATOM 14286 O O . PHE A 1 20 ? 6.530 -8.228 -2.626 1.00 0.00 20 PHE A O 13
ATOM 14303 N N . GLU A 1 21 ? 6.329 -6.280 -1.516 1.00 0.00 21 GLU A N 13
ATOM 14304 C CA . GLU A 1 21 ? 7.760 -5.997 -1.533 1.00 0.00 21 GLU A CA 13
ATOM 14305 C C . GLU A 1 21 ? 8.546 -7.134 -0.887 1.00 0.00 21 GLU A C 13
ATOM 14306 O O . GLU A 1 21 ? 9.423 -7.729 -1.513 1.00 0.00 21 GLU A O 13
ATOM 14318 N N . GLN A 1 22 ? 8.226 -7.429 0.369 1.00 0.00 22 GLN A N 13
ATOM 14319 C CA . GLN A 1 22 ? 8.904 -8.493 1.100 1.00 0.00 22 GLN A CA 13
ATOM 14320 C C . GLN A 1 22 ? 9.158 -9.696 0.198 1.00 0.00 22 GLN A C 13
ATOM 14321 O O . GLN A 1 22 ? 10.299 -10.123 0.022 1.00 0.00 22 GLN A O 13
ATOM 14335 N N . GLY A 1 23 ? 8.087 -10.240 -0.372 1.00 0.00 23 GLY A N 13
ATOM 14336 C CA . GLY A 1 23 ? 8.216 -11.390 -1.248 1.00 0.00 23 GLY A CA 13
ATOM 14337 C C . GLY A 1 23 ? 8.963 -11.063 -2.526 1.00 0.00 23 GLY A C 13
ATOM 14338 O O . GLY A 1 23 ? 9.723 -11.887 -3.038 1.00 0.00 23 GLY A O 13
ATOM 14342 N N . LEU A 1 24 ? 8.746 -9.860 -3.046 1.00 0.00 24 LEU A N 13
ATOM 14343 C CA . LEU A 1 24 ? 9.403 -9.427 -4.274 1.00 0.00 24 LEU A CA 13
ATOM 14344 C C . LEU A 1 24 ? 10.916 -9.581 -4.165 1.00 0.00 24 LEU A C 13
ATOM 14345 O O . LEU A 1 24 ? 11.583 -9.956 -5.129 1.00 0.00 24 LEU A O 13
ATOM 14361 N N . ALA A 1 25 ? 11.452 -9.289 -2.984 1.00 0.00 25 ALA A N 13
ATOM 14362 C CA . ALA A 1 25 ? 12.886 -9.399 -2.748 1.00 0.00 25 ALA A CA 13
ATOM 14363 C C . ALA A 1 25 ? 13.280 -10.835 -2.422 1.00 0.00 25 ALA A C 13
ATOM 14364 O O . ALA A 1 25 ? 14.323 -11.319 -2.863 1.00 0.00 25 ALA A O 13
ATOM 14371 N N . LYS A 1 26 ? 12.441 -11.513 -1.647 1.00 0.00 26 LYS A N 13
ATOM 14372 C CA . LYS A 1 26 ? 12.700 -12.895 -1.262 1.00 0.00 26 LYS A CA 13
ATOM 14373 C C . LYS A 1 26 ? 12.523 -13.834 -2.451 1.00 0.00 26 LYS A C 13
ATOM 14374 O O . LYS A 1 26 ? 13.479 -14.463 -2.906 1.00 0.00 26 LYS A O 13
ATOM 14393 N N . PHE A 1 27 ? 11.295 -13.923 -2.951 1.00 0.00 27 PHE A N 13
ATOM 14394 C CA . PHE A 1 27 ? 10.993 -14.785 -4.088 1.00 0.00 27 PHE A CA 13
ATOM 14395 C C . PHE A 1 27 ? 11.516 -14.176 -5.386 1.00 0.00 27 PHE A C 13
ATOM 14396 O O . PHE A 1 27 ? 11.827 -14.890 -6.338 1.00 0.00 27 PHE A O 13
ATOM 14413 N N . GLY A 1 28 ? 11.610 -12.850 -5.415 1.00 0.00 28 GLY A N 13
ATOM 14414 C CA . GLY A 1 28 ? 12.095 -12.166 -6.600 1.00 0.00 28 GLY A CA 13
ATOM 14415 C C . GLY A 1 28 ? 10.978 -11.516 -7.392 1.00 0.00 28 GLY A C 13
ATOM 14416 O O . GLY A 1 28 ? 10.031 -10.979 -6.816 1.00 0.00 28 GLY A O 13
ATOM 14420 N N . ARG A 1 29 ? 11.088 -11.562 -8.715 1.00 0.00 29 ARG A N 13
ATOM 14421 C CA . ARG A 1 29 ? 10.081 -10.970 -9.587 1.00 0.00 29 ARG A CA 13
ATOM 14422 C C . ARG A 1 29 ? 8.987 -11.980 -9.918 1.00 0.00 29 ARG A C 13
ATOM 14423 O O . ARG A 1 29 ? 8.384 -11.929 -10.990 1.00 0.00 29 ARG A O 13
ATOM 14444 N N . ARG A 1 30 ? 8.736 -12.898 -8.990 1.00 0.00 30 ARG A N 13
ATOM 14445 C CA . ARG A 1 30 ? 7.716 -13.922 -9.184 1.00 0.00 30 ARG A CA 13
ATOM 14446 C C . ARG A 1 30 ? 6.358 -13.437 -8.685 1.00 0.00 30 ARG A C 13
ATOM 14447 O O . ARG A 1 30 ? 6.184 -13.164 -7.497 1.00 0.00 30 ARG A O 13
ATOM 14468 N N . TRP A 1 31 ? 5.400 -13.333 -9.599 1.00 0.00 31 TRP A N 13
ATOM 14469 C CA . TRP A 1 31 ? 4.058 -12.880 -9.251 1.00 0.00 31 TRP A CA 13
ATOM 14470 C C . TRP A 1 31 ? 3.226 -14.027 -8.687 1.00 0.00 31 TRP A C 13
ATOM 14471 O O . TRP A 1 31 ? 2.409 -13.831 -7.786 1.00 0.00 31 TRP A O 13
ATOM 14492 N N . THR A 1 32 ? 3.439 -15.226 -9.221 1.00 0.00 32 THR A N 13
ATOM 14493 C CA . THR A 1 32 ? 2.708 -16.403 -8.771 1.00 0.00 32 THR A CA 13
ATOM 14494 C C . THR A 1 32 ? 2.996 -16.702 -7.304 1.00 0.00 32 THR A C 13
ATOM 14495 O O . THR A 1 32 ? 2.106 -17.107 -6.555 1.00 0.00 32 THR A O 13
ATOM 14506 N N . LYS A 1 33 ? 4.245 -16.499 -6.898 1.00 0.00 33 LYS A N 13
ATOM 14507 C CA . LYS A 1 33 ? 4.651 -16.744 -5.519 1.00 0.00 33 LYS A CA 13
ATOM 14508 C C . LYS A 1 33 ? 4.164 -15.627 -4.602 1.00 0.00 33 LYS A C 13
ATOM 14509 O O . LYS A 1 33 ? 3.574 -15.886 -3.553 1.00 0.00 33 LYS A O 13
ATOM 14528 N N . ILE A 1 34 ? 4.414 -14.386 -5.004 1.00 0.00 34 ILE A N 13
ATOM 14529 C CA . ILE A 1 34 ? 3.999 -13.230 -4.219 1.00 0.00 34 ILE A CA 13
ATOM 14530 C C . ILE A 1 34 ? 2.490 -13.229 -3.999 1.00 0.00 34 ILE A C 13
ATOM 14531 O O . ILE A 1 34 ? 2.018 -13.140 -2.865 1.00 0.00 34 ILE A O 13
ATOM 14547 N N . SER A 1 35 ? 1.738 -13.329 -5.090 1.00 0.00 35 SER A N 13
ATOM 14548 C CA . SER A 1 35 ? 0.282 -13.337 -5.017 1.00 0.00 35 SER A CA 13
ATOM 14549 C C . SER A 1 35 ? -0.198 -14.187 -3.845 1.00 0.00 35 SER A C 13
ATOM 14550 O O . SER A 1 35 ? -0.993 -13.736 -3.020 1.00 0.00 35 SER A O 13
ATOM 14558 N N . LYS A 1 36 ? 0.290 -15.421 -3.777 1.00 0.00 36 LYS A N 13
ATOM 14559 C CA . LYS A 1 36 ? -0.086 -16.336 -2.706 1.00 0.00 36 LYS A CA 13
ATOM 14560 C C . LYS A 1 36 ? 0.232 -15.735 -1.340 1.00 0.00 36 LYS A C 13
ATOM 14561 O O . LYS A 1 36 ? -0.593 -15.774 -0.426 1.00 0.00 36 LYS A O 13
ATOM 14580 N N . LEU A 1 37 ? 1.430 -15.178 -1.209 1.00 0.00 37 LEU A N 13
ATOM 14581 C CA . LEU A 1 37 ? 1.857 -14.567 0.045 1.00 0.00 37 LEU A CA 13
ATOM 14582 C C . LEU A 1 37 ? 0.925 -13.425 0.439 1.00 0.00 37 LEU A C 13
ATOM 14583 O O . LEU A 1 37 ? 0.547 -13.293 1.604 1.00 0.00 37 LEU A O 13
ATOM 14599 N N . ILE A 1 38 ? 0.558 -12.604 -0.539 1.00 0.00 38 ILE A N 13
ATOM 14600 C CA . ILE A 1 38 ? -0.332 -11.475 -0.294 1.00 0.00 38 ILE A CA 13
ATOM 14601 C C . ILE A 1 38 ? -1.732 -11.951 0.080 1.00 0.00 38 ILE A C 13
ATOM 14602 O O . ILE A 1 38 ? -2.390 -11.361 0.936 1.00 0.00 38 ILE A O 13
ATOM 14618 N N . GLY A 1 39 ? -2.180 -13.023 -0.566 1.00 0.00 39 GLY A N 13
ATOM 14619 C CA . GLY A 1 39 ? -3.498 -13.561 -0.286 1.00 0.00 39 GLY A CA 13
ATOM 14620 C C . GLY A 1 39 ? -4.607 -12.722 -0.889 1.00 0.00 39 GLY A C 13
ATOM 14621 O O . GLY A 1 39 ? -5.328 -13.179 -1.776 1.00 0.00 39 GLY A O 13
ATOM 14625 N N . SER A 1 40 ? -4.745 -11.491 -0.407 1.00 0.00 40 SER A N 13
ATOM 14626 C CA . SER A 1 40 ? -5.778 -10.588 -0.901 1.00 0.00 40 SER A CA 13
ATOM 14627 C C . SER A 1 40 ? -5.615 -10.343 -2.398 1.00 0.00 40 SER A C 13
ATOM 14628 O O . SER A 1 40 ? -6.522 -10.615 -3.185 1.00 0.00 40 SER A O 13
ATOM 14636 N N . ARG A 1 41 ? -4.452 -9.828 -2.784 1.00 0.00 41 ARG A N 13
ATOM 14637 C CA . ARG A 1 41 ? -4.169 -9.544 -4.186 1.00 0.00 41 ARG A CA 13
ATOM 14638 C C . ARG A 1 41 ? -3.978 -10.837 -4.974 1.00 0.00 41 ARG A C 13
ATOM 14639 O O . ARG A 1 41 ? -3.339 -11.778 -4.500 1.00 0.00 41 ARG A O 13
ATOM 14660 N N . THR A 1 42 ? -4.537 -10.877 -6.179 1.00 0.00 42 THR A N 13
ATOM 14661 C CA . THR A 1 42 ? -4.430 -12.054 -7.032 1.00 0.00 42 THR A CA 13
ATOM 14662 C C . THR A 1 42 ? -3.320 -11.887 -8.064 1.00 0.00 42 THR A C 13
ATOM 14663 O O . THR A 1 42 ? -2.995 -10.769 -8.464 1.00 0.00 42 THR A O 13
ATOM 14674 N N . VAL A 1 43 ? -2.743 -13.005 -8.491 1.00 0.00 43 VAL A N 13
ATOM 14675 C CA . VAL A 1 43 ? -1.670 -12.982 -9.478 1.00 0.00 43 VAL A CA 13
ATOM 14676 C C . VAL A 1 43 ? -1.867 -11.848 -10.478 1.00 0.00 43 VAL A C 13
ATOM 14677 O O . VAL A 1 43 ? -0.920 -11.140 -10.826 1.00 0.00 43 VAL A O 13
ATOM 14690 N N . LEU A 1 44 ? -3.102 -11.679 -10.936 1.00 0.00 44 LEU A N 13
ATOM 14691 C CA . LEU A 1 44 ? -3.425 -10.629 -11.897 1.00 0.00 44 LEU A CA 13
ATOM 14692 C C . LEU A 1 44 ? -3.220 -9.248 -11.283 1.00 0.00 44 LEU A C 13
ATOM 14693 O O . LEU A 1 44 ? -2.390 -8.468 -11.750 1.00 0.00 44 LEU A O 13
ATOM 14709 N N . GLN A 1 45 ? -3.981 -8.953 -10.234 1.00 0.00 45 GLN A N 13
ATOM 14710 C CA . GLN A 1 45 ? -3.881 -7.666 -9.555 1.00 0.00 45 GLN A CA 13
ATOM 14711 C C . GLN A 1 45 ? -2.427 -7.327 -9.243 1.00 0.00 45 GLN A C 13
ATOM 14712 O O . GLN A 1 45 ? -1.997 -6.185 -9.404 1.00 0.00 45 GLN A O 13
ATOM 14726 N N . VAL A 1 46 ? -1.674 -8.327 -8.796 1.00 0.00 46 VAL A N 13
ATOM 14727 C CA . VAL A 1 46 ? -0.268 -8.135 -8.461 1.00 0.00 46 VAL A CA 13
ATOM 14728 C C . VAL A 1 46 ? 0.554 -7.816 -9.705 1.00 0.00 46 VAL A C 13
ATOM 14729 O O . VAL A 1 46 ? 1.302 -6.839 -9.736 1.00 0.00 46 VAL A O 13
ATOM 14742 N N . LYS A 1 47 ? 0.411 -8.649 -10.731 1.00 0.00 47 LYS A N 13
ATOM 14743 C CA . LYS A 1 47 ? 1.138 -8.456 -11.980 1.00 0.00 47 LYS A CA 13
ATOM 14744 C C . LYS A 1 47 ? 1.127 -6.989 -12.396 1.00 0.00 47 LYS A C 13
ATOM 14745 O O . LYS A 1 47 ? 2.176 -6.399 -12.655 1.00 0.00 47 LYS A O 13
ATOM 14764 N N . SER A 1 48 ? -0.066 -6.405 -12.457 1.00 0.00 48 SER A N 13
ATOM 14765 C CA . SER A 1 48 ? -0.214 -5.007 -12.844 1.00 0.00 48 SER A CA 13
ATOM 14766 C C . SER A 1 48 ? 0.474 -4.089 -11.838 1.00 0.00 48 SER A C 13
ATOM 14767 O O . SER A 1 48 ? 1.435 -3.394 -12.170 1.00 0.00 48 SER A O 13
ATOM 14775 N N . TYR A 1 49 ? -0.024 -4.093 -10.607 1.00 0.00 49 TYR A N 13
ATOM 14776 C CA . TYR A 1 49 ? 0.540 -3.260 -9.551 1.00 0.00 49 TYR A CA 13
ATOM 14777 C C . TYR A 1 49 ? 2.061 -3.209 -9.652 1.00 0.00 49 TYR A C 13
ATOM 14778 O O . TYR A 1 49 ? 2.666 -2.143 -9.541 1.00 0.00 49 TYR A O 13
ATOM 14796 N N . ALA A 1 50 ? 2.673 -4.370 -9.862 1.00 0.00 50 ALA A N 13
ATOM 14797 C CA . ALA A 1 50 ? 4.123 -4.459 -9.981 1.00 0.00 50 ALA A CA 13
ATOM 14798 C C . ALA A 1 50 ? 4.689 -3.247 -10.713 1.00 0.00 50 ALA A C 13
ATOM 14799 O O . ALA A 1 50 ? 5.584 -2.568 -10.209 1.00 0.00 50 ALA A O 13
ATOM 14806 N N . ARG A 1 51 ? 4.163 -2.981 -11.904 1.00 0.00 51 ARG A N 13
ATOM 14807 C CA . ARG A 1 51 ? 4.618 -1.852 -12.706 1.00 0.00 51 ARG A CA 13
ATOM 14808 C C . ARG A 1 51 ? 4.100 -0.536 -12.134 1.00 0.00 51 ARG A C 13
ATOM 14809 O O . ARG A 1 51 ? 4.709 0.516 -12.325 1.00 0.00 51 ARG A O 13
ATOM 14830 N N . GLN A 1 52 ? 2.973 -0.603 -11.433 1.00 0.00 52 GLN A N 13
ATOM 14831 C CA . GLN A 1 52 ? 2.373 0.584 -10.835 1.00 0.00 52 GLN A CA 13
ATOM 14832 C C . GLN A 1 52 ? 3.238 1.116 -9.697 1.00 0.00 52 GLN A C 13
ATOM 14833 O O . GLN A 1 52 ? 3.300 2.323 -9.463 1.00 0.00 52 GLN A O 13
ATOM 14847 N N . TYR A 1 53 ? 3.903 0.207 -8.992 1.00 0.00 53 TYR A N 13
ATOM 14848 C CA . TYR A 1 53 ? 4.762 0.585 -7.876 1.00 0.00 53 TYR A CA 13
ATOM 14849 C C . TYR A 1 53 ? 5.933 1.438 -8.354 1.00 0.00 53 TYR A C 13
ATOM 14850 O O . TYR A 1 53 ? 6.075 2.595 -7.959 1.00 0.00 53 TYR A O 13
ATOM 14868 N N . PHE A 1 54 ? 6.770 0.857 -9.208 1.00 0.00 54 PHE A N 13
ATOM 14869 C CA . PHE A 1 54 ? 7.929 1.562 -9.741 1.00 0.00 54 PHE A CA 13
ATOM 14870 C C . PHE A 1 54 ? 7.507 2.843 -10.455 1.00 0.00 54 PHE A C 13
ATOM 14871 O O . PHE A 1 54 ? 8.136 3.890 -10.301 1.00 0.00 54 PHE A O 13
ATOM 14888 N N . LYS A 1 55 ? 6.436 2.751 -11.237 1.00 0.00 55 LYS A N 13
ATOM 14889 C CA . LYS A 1 55 ? 5.927 3.901 -11.975 1.00 0.00 55 LYS A CA 13
ATOM 14890 C C . LYS A 1 55 ? 5.894 5.144 -11.092 1.00 0.00 55 LYS A C 13
ATOM 14891 O O . LYS A 1 55 ? 6.313 6.223 -11.507 1.00 0.00 55 LYS A O 13
ATOM 14910 N N . ASN A 1 56 ? 5.395 4.983 -9.870 1.00 0.00 56 ASN A N 13
ATOM 14911 C CA . ASN A 1 56 ? 5.309 6.093 -8.928 1.00 0.00 56 ASN A CA 13
ATOM 14912 C C . ASN A 1 56 ? 6.697 6.626 -8.587 1.00 0.00 56 ASN A C 13
ATOM 14913 O O . ASN A 1 56 ? 6.972 7.816 -8.741 1.00 0.00 56 ASN A O 13
ATOM 14924 N N . LYS A 1 57 ? 7.569 5.737 -8.124 1.00 0.00 57 LYS A N 13
ATOM 14925 C CA . LYS A 1 57 ? 8.930 6.116 -7.762 1.00 0.00 57 LYS A CA 13
ATOM 14926 C C . LYS A 1 57 ? 9.449 7.218 -8.679 1.00 0.00 57 LYS A C 13
ATOM 14927 O O . LYS A 1 57 ? 9.695 8.341 -8.239 1.00 0.00 57 LYS A O 13
ATOM 14946 N N . VAL A 1 58 ? 9.613 6.891 -9.957 1.00 0.00 58 VAL A N 13
ATOM 14947 C CA . VAL A 1 58 ? 10.101 7.854 -10.937 1.00 0.00 58 VAL A CA 13
ATOM 14948 C C . VAL A 1 58 ? 9.072 8.088 -12.037 1.00 0.00 58 VAL A C 13
ATOM 14949 O O . VAL A 1 58 ? 8.457 7.146 -12.538 1.00 0.00 58 VAL A O 13
ATOM 14962 N N . LYS A 1 59 ? 8.889 9.350 -12.410 1.00 0.00 59 LYS A N 13
ATOM 14963 C CA . LYS A 1 59 ? 7.936 9.710 -13.453 1.00 0.00 59 LYS A CA 13
ATOM 14964 C C . LYS A 1 59 ? 8.600 9.695 -14.826 1.00 0.00 59 LYS A C 13
ATOM 14965 O O . LYS A 1 59 ? 9.792 9.978 -14.952 1.00 0.00 59 LYS A O 13
ATOM 14984 N N . CYS A 1 60 ? 7.822 9.364 -15.851 1.00 0.00 60 CYS A N 13
ATOM 14985 C CA . CYS A 1 60 ? 8.336 9.313 -17.215 1.00 0.00 60 CYS A CA 13
ATOM 14986 C C . CYS A 1 60 ? 7.870 10.524 -18.017 1.00 0.00 60 CYS A C 13
ATOM 14987 O O . CYS A 1 60 ? 8.682 11.309 -18.504 1.00 0.00 60 CYS A O 13
ATOM 14995 N N . GLY A 1 61 ? 6.555 10.669 -18.151 1.00 0.00 61 GLY A N 13
ATOM 14996 C CA . GLY A 1 61 ? 6.003 11.785 -18.896 1.00 0.00 61 GLY A CA 13
ATOM 14997 C C . GLY A 1 61 ? 5.448 12.868 -17.992 1.00 0.00 61 GLY A C 13
ATOM 14998 O O . GLY A 1 61 ? 4.708 12.582 -17.050 1.00 0.00 61 GLY A O 13
ATOM 15002 N N . LEU A 1 62 ? 5.807 14.115 -18.276 1.00 0.00 62 LEU A N 13
ATOM 15003 C CA . LEU A 1 62 ? 5.341 15.245 -17.481 1.00 0.00 62 LEU A CA 13
ATOM 15004 C C . LEU A 1 62 ? 3.897 15.597 -17.827 1.00 0.00 62 LEU A C 13
ATOM 15005 O O . LEU A 1 62 ? 3.142 16.069 -16.977 1.00 0.00 62 LEU A O 13
ATOM 15021 N N . ASP A 1 63 ? 3.521 15.361 -19.079 1.00 0.00 63 ASP A N 13
ATOM 15022 C CA . ASP A 1 63 ? 2.167 15.649 -19.537 1.00 0.00 63 ASP A CA 13
ATOM 15023 C C . ASP A 1 63 ? 1.202 14.548 -19.108 1.00 0.00 63 ASP A C 13
ATOM 15024 O O . ASP A 1 63 ? 0.938 13.611 -19.862 1.00 0.00 63 ASP A O 13
ATOM 15033 N N . LYS A 1 64 ? 0.678 14.667 -17.893 1.00 0.00 64 LYS A N 13
ATOM 15034 C CA . LYS A 1 64 ? -0.258 13.683 -17.363 1.00 0.00 64 LYS A CA 13
ATOM 15035 C C . LYS A 1 64 ? -1.597 14.331 -17.027 1.00 0.00 64 LYS A C 13
ATOM 15036 O O . LYS A 1 64 ? -1.653 15.501 -16.651 1.00 0.00 64 LYS A O 13
ATOM 15055 N N . GLU A 1 65 ? -2.673 13.562 -17.165 1.00 0.00 65 GLU A N 13
ATOM 15056 C CA . GLU A 1 65 ? -4.011 14.063 -16.876 1.00 0.00 65 GLU A CA 13
ATOM 15057 C C . GLU A 1 65 ? -4.360 13.863 -15.403 1.00 0.00 65 GLU A C 13
ATOM 15058 O O . GLU A 1 65 ? -3.848 12.953 -14.750 1.00 0.00 65 GLU A O 13
ATOM 15070 N N . THR A 1 66 ? -5.235 14.720 -14.887 1.00 0.00 66 THR A N 13
ATOM 15071 C CA . THR A 1 66 ? -5.652 14.640 -13.493 1.00 0.00 66 THR A CA 13
ATOM 15072 C C . THR A 1 66 ? -7.135 14.956 -13.343 1.00 0.00 66 THR A C 13
ATOM 15073 O O . THR A 1 66 ? -7.722 15.688 -14.141 1.00 0.00 66 THR A O 13
ATOM 15084 N N . PRO A 1 67 ? -7.759 14.394 -12.297 1.00 0.00 67 PRO A N 13
ATOM 15085 C CA . PRO A 1 67 ? -9.182 14.603 -12.018 1.00 0.00 67 PRO A CA 13
ATOM 15086 C C . PRO A 1 67 ? -9.480 16.025 -11.555 1.00 0.00 67 PRO A C 13
ATOM 15087 O O . PRO A 1 67 ? -8.589 16.736 -11.092 1.00 0.00 67 PRO A O 13
ATOM 15098 N N . ASN A 1 68 ? -10.738 16.434 -11.684 1.00 0.00 68 ASN A N 13
ATOM 15099 C CA . ASN A 1 68 ? -11.152 17.772 -11.279 1.00 0.00 68 ASN A CA 13
ATOM 15100 C C . ASN A 1 68 ? -10.732 18.060 -9.841 1.00 0.00 68 ASN A C 13
ATOM 15101 O O . ASN A 1 68 ? -9.992 19.008 -9.578 1.00 0.00 68 ASN A O 13
ATOM 15112 N N . GLN A 1 69 ? -11.207 17.234 -8.914 1.00 0.00 69 GLN A N 13
ATOM 15113 C CA . GLN A 1 69 ? -10.880 17.400 -7.503 1.00 0.00 69 GLN A CA 13
ATOM 15114 C C . GLN A 1 69 ? -10.576 16.054 -6.853 1.00 0.00 69 GLN A C 13
ATOM 15115 O O . GLN A 1 69 ? -11.098 15.020 -7.268 1.00 0.00 69 GLN A O 13
ATOM 15129 N N . LYS A 1 70 ? -9.728 16.075 -5.830 1.00 0.00 70 LYS A N 13
ATOM 15130 C CA . LYS A 1 70 ? -9.354 14.858 -5.121 1.00 0.00 70 LYS A CA 13
ATOM 15131 C C . LYS A 1 70 ? -10.591 14.107 -4.639 1.00 0.00 70 LYS A C 13
ATOM 15132 O O . LYS A 1 70 ? -11.609 14.715 -4.305 1.00 0.00 70 LYS A O 13
ATOM 15151 N N . THR A 1 71 ? -10.497 12.781 -4.604 1.00 0.00 71 THR A N 13
ATOM 15152 C CA . THR A 1 71 ? -11.608 11.947 -4.163 1.00 0.00 71 THR A CA 13
ATOM 15153 C C . THR A 1 71 ? -12.062 12.334 -2.760 1.00 0.00 71 THR A C 13
ATOM 15154 O O . THR A 1 71 ? -13.256 12.354 -2.467 1.00 0.00 71 THR A O 13
ATOM 15165 N N . GLY A 1 72 ? -11.100 12.641 -1.895 1.00 0.00 72 GLY A N 13
ATOM 15166 C CA . GLY A 1 72 ? -11.422 13.024 -0.532 1.00 0.00 72 GLY A CA 13
ATOM 15167 C C . GLY A 1 72 ? -10.658 14.252 -0.079 1.00 0.00 72 GLY A C 13
ATOM 15168 O O . GLY A 1 72 ? -11.223 15.145 0.552 1.00 0.00 72 GLY A O 13
ATOM 15172 N N . GLY A 1 1 ? -2.742 11.117 -12.198 1.00 0.00 1 GLY A N 14
ATOM 15173 C CA . GLY A 1 1 ? -3.170 10.364 -13.363 1.00 0.00 1 GLY A CA 14
ATOM 15174 C C . GLY A 1 1 ? -4.539 9.740 -13.179 1.00 0.00 1 GLY A C 14
ATOM 15175 O O . GLY A 1 1 ? -4.723 8.870 -12.327 1.00 0.00 1 GLY A O 14
ATOM 15179 N N . SER A 1 2 ? -5.503 10.185 -13.978 1.00 0.00 2 SER A N 14
ATOM 15180 C CA . SER A 1 2 ? -6.864 9.668 -13.895 1.00 0.00 2 SER A CA 14
ATOM 15181 C C . SER A 1 2 ? -7.144 8.691 -15.032 1.00 0.00 2 SER A C 14
ATOM 15182 O O . SER A 1 2 ? -7.716 9.061 -16.058 1.00 0.00 2 SER A O 14
ATOM 15190 N N . SER A 1 3 ? -6.737 7.440 -14.843 1.00 0.00 3 SER A N 14
ATOM 15191 C CA . SER A 1 3 ? -6.939 6.408 -15.853 1.00 0.00 3 SER A CA 14
ATOM 15192 C C . SER A 1 3 ? -8.416 6.042 -15.967 1.00 0.00 3 SER A C 14
ATOM 15193 O O . SER A 1 3 ? -9.252 6.545 -15.217 1.00 0.00 3 SER A O 14
ATOM 15201 N N . GLY A 1 4 ? -8.730 5.161 -16.912 1.00 0.00 4 GLY A N 14
ATOM 15202 C CA . GLY A 1 4 ? -10.105 4.742 -17.108 1.00 0.00 4 GLY A CA 14
ATOM 15203 C C . GLY A 1 4 ? -10.795 4.387 -15.806 1.00 0.00 4 GLY A C 14
ATOM 15204 O O . GLY A 1 4 ? -10.612 3.290 -15.277 1.00 0.00 4 GLY A O 14
ATOM 15208 N N . SER A 1 5 ? -11.588 5.318 -15.285 1.00 0.00 5 SER A N 14
ATOM 15209 C CA . SER A 1 5 ? -12.303 5.100 -14.033 1.00 0.00 5 SER A CA 14
ATOM 15210 C C . SER A 1 5 ? -13.799 4.931 -14.284 1.00 0.00 5 SER A C 14
ATOM 15211 O O . SER A 1 5 ? -14.556 5.901 -14.260 1.00 0.00 5 SER A O 14
ATOM 15219 N N . SER A 1 6 ? -14.216 3.692 -14.524 1.00 0.00 6 SER A N 14
ATOM 15220 C CA . SER A 1 6 ? -15.620 3.395 -14.783 1.00 0.00 6 SER A CA 14
ATOM 15221 C C . SER A 1 6 ? -16.323 2.939 -13.508 1.00 0.00 6 SER A C 14
ATOM 15222 O O . SER A 1 6 ? -17.117 2.000 -13.525 1.00 0.00 6 SER A O 14
ATOM 15230 N N . GLY A 1 7 ? -16.023 3.613 -12.401 1.00 0.00 7 GLY A N 14
ATOM 15231 C CA . GLY A 1 7 ? -16.634 3.264 -11.132 1.00 0.00 7 GLY A CA 14
ATOM 15232 C C . GLY A 1 7 ? -15.615 3.115 -10.019 1.00 0.00 7 GLY A C 14
ATOM 15233 O O . GLY A 1 7 ? -15.097 4.107 -9.507 1.00 0.00 7 GLY A O 14
ATOM 15237 N N . TYR A 1 8 ? -15.328 1.874 -9.644 1.00 0.00 8 TYR A N 14
ATOM 15238 C CA . TYR A 1 8 ? -14.368 1.599 -8.582 1.00 0.00 8 TYR A CA 14
ATOM 15239 C C . TYR A 1 8 ? -12.996 1.265 -9.161 1.00 0.00 8 TYR A C 14
ATOM 15240 O O . TYR A 1 8 ? -12.886 0.518 -10.134 1.00 0.00 8 TYR A O 14
ATOM 15258 N N . SER A 1 9 ? -11.953 1.822 -8.555 1.00 0.00 9 SER A N 14
ATOM 15259 C CA . SER A 1 9 ? -10.588 1.587 -9.011 1.00 0.00 9 SER A CA 14
ATOM 15260 C C . SER A 1 9 ? -9.786 0.831 -7.956 1.00 0.00 9 SER A C 14
ATOM 15261 O O . SER A 1 9 ? -9.030 1.427 -7.189 1.00 0.00 9 SER A O 14
ATOM 15269 N N . VAL A 1 10 ? -9.957 -0.487 -7.923 1.00 0.00 10 VAL A N 14
ATOM 15270 C CA . VAL A 1 10 ? -9.249 -1.326 -6.964 1.00 0.00 10 VAL A CA 14
ATOM 15271 C C . VAL A 1 10 ? -7.854 -0.779 -6.680 1.00 0.00 10 VAL A C 14
ATOM 15272 O O . VAL A 1 10 ? -6.951 -0.889 -7.509 1.00 0.00 10 VAL A O 14
ATOM 15285 N N . LYS A 1 11 ? -7.685 -0.190 -5.501 1.00 0.00 11 LYS A N 14
ATOM 15286 C CA . LYS A 1 11 ? -6.400 0.373 -5.104 1.00 0.00 11 LYS A CA 14
ATOM 15287 C C . LYS A 1 11 ? -5.704 -0.524 -4.085 1.00 0.00 11 LYS A C 14
ATOM 15288 O O . LYS A 1 11 ? -6.299 -1.470 -3.569 1.00 0.00 11 LYS A O 14
ATOM 15307 N N . TRP A 1 12 ? -4.443 -0.219 -3.800 1.00 0.00 12 TRP A N 14
ATOM 15308 C CA . TRP A 1 12 ? -3.667 -0.998 -2.841 1.00 0.00 12 TRP A CA 14
ATOM 15309 C C . TRP A 1 12 ? -3.438 -0.208 -1.557 1.00 0.00 12 TRP A C 14
ATOM 15310 O O . TRP A 1 12 ? -3.476 1.023 -1.558 1.00 0.00 12 TRP A O 14
ATOM 15331 N N . THR A 1 13 ? -3.200 -0.923 -0.462 1.00 0.00 13 THR A N 14
ATOM 15332 C CA . THR A 1 13 ? -2.965 -0.289 0.829 1.00 0.00 13 THR A CA 14
ATOM 15333 C C . THR A 1 13 ? -1.546 -0.550 1.320 1.00 0.00 13 THR A C 14
ATOM 15334 O O . THR A 1 13 ? -0.959 -1.592 1.026 1.00 0.00 13 THR A O 14
ATOM 15345 N N . ILE A 1 14 ? -1.000 0.402 2.069 1.00 0.00 14 ILE A N 14
ATOM 15346 C CA . ILE A 1 14 ? 0.351 0.273 2.602 1.00 0.00 14 ILE A CA 14
ATOM 15347 C C . ILE A 1 14 ? 0.621 -1.151 3.076 1.00 0.00 14 ILE A C 14
ATOM 15348 O O . ILE A 1 14 ? 1.641 -1.747 2.730 1.00 0.00 14 ILE A O 14
ATOM 15364 N N . GLU A 1 15 ? -0.300 -1.691 3.867 1.00 0.00 15 GLU A N 14
ATOM 15365 C CA . GLU A 1 15 ? -0.161 -3.046 4.387 1.00 0.00 15 GLU A CA 14
ATOM 15366 C C . GLU A 1 15 ? 0.175 -4.027 3.266 1.00 0.00 15 GLU A C 14
ATOM 15367 O O . GLU A 1 15 ? 1.169 -4.747 3.336 1.00 0.00 15 GLU A O 14
ATOM 15379 N N . GLU A 1 16 ? -0.664 -4.047 2.235 1.00 0.00 16 GLU A N 14
ATOM 15380 C CA . GLU A 1 16 ? -0.457 -4.940 1.101 1.00 0.00 16 GLU A CA 14
ATOM 15381 C C . GLU A 1 16 ? 0.863 -4.631 0.399 1.00 0.00 16 GLU A C 14
ATOM 15382 O O . GLU A 1 16 ? 1.621 -5.536 0.050 1.00 0.00 16 GLU A O 14
ATOM 15394 N N . LYS A 1 17 ? 1.130 -3.345 0.194 1.00 0.00 17 LYS A N 14
ATOM 15395 C CA . LYS A 1 17 ? 2.357 -2.915 -0.465 1.00 0.00 17 LYS A CA 14
ATOM 15396 C C . LYS A 1 17 ? 3.580 -3.534 0.203 1.00 0.00 17 LYS A C 14
ATOM 15397 O O . LYS A 1 17 ? 4.461 -4.069 -0.469 1.00 0.00 17 LYS A O 14
ATOM 15416 N N . GLU A 1 18 ? 3.626 -3.459 1.529 1.00 0.00 18 GLU A N 14
ATOM 15417 C CA . GLU A 1 18 ? 4.742 -4.013 2.287 1.00 0.00 18 GLU A CA 14
ATOM 15418 C C . GLU A 1 18 ? 4.914 -5.500 1.992 1.00 0.00 18 GLU A C 14
ATOM 15419 O O . GLU A 1 18 ? 6.026 -5.973 1.754 1.00 0.00 18 GLU A O 14
ATOM 15431 N N . LEU A 1 19 ? 3.806 -6.233 2.011 1.00 0.00 19 LEU A N 14
ATOM 15432 C CA . LEU A 1 19 ? 3.833 -7.667 1.746 1.00 0.00 19 LEU A CA 14
ATOM 15433 C C . LEU A 1 19 ? 4.423 -7.956 0.370 1.00 0.00 19 LEU A C 14
ATOM 15434 O O . LEU A 1 19 ? 5.275 -8.833 0.219 1.00 0.00 19 LEU A O 14
ATOM 15450 N N . PHE A 1 20 ? 3.966 -7.212 -0.632 1.00 0.00 20 PHE A N 14
ATOM 15451 C CA . PHE A 1 20 ? 4.450 -7.387 -1.997 1.00 0.00 20 PHE A CA 14
ATOM 15452 C C . PHE A 1 20 ? 5.973 -7.323 -2.046 1.00 0.00 20 PHE A C 14
ATOM 15453 O O . PHE A 1 20 ? 6.617 -8.135 -2.710 1.00 0.00 20 PHE A O 14
ATOM 15470 N N . GLU A 1 21 ? 6.542 -6.351 -1.340 1.00 0.00 21 GLU A N 14
ATOM 15471 C CA . GLU A 1 21 ? 7.990 -6.181 -1.304 1.00 0.00 21 GLU A CA 14
ATOM 15472 C C . GLU A 1 21 ? 8.664 -7.384 -0.651 1.00 0.00 21 GLU A C 14
ATOM 15473 O O . GLU A 1 21 ? 9.516 -8.034 -1.255 1.00 0.00 21 GLU A O 14
ATOM 15485 N N . GLN A 1 22 ? 8.276 -7.672 0.587 1.00 0.00 22 GLN A N 14
ATOM 15486 C CA . GLN A 1 22 ? 8.843 -8.795 1.323 1.00 0.00 22 GLN A CA 14
ATOM 15487 C C . GLN A 1 22 ? 9.142 -9.963 0.389 1.00 0.00 22 GLN A C 14
ATOM 15488 O O . GLN A 1 22 ? 10.276 -10.435 0.312 1.00 0.00 22 GLN A O 14
ATOM 15502 N N . GLY A 1 23 ? 8.117 -10.425 -0.320 1.00 0.00 23 GLY A N 14
ATOM 15503 C CA . GLY A 1 23 ? 8.291 -11.534 -1.240 1.00 0.00 23 GLY A CA 14
ATOM 15504 C C . GLY A 1 23 ? 9.122 -11.158 -2.451 1.00 0.00 23 GLY A C 14
ATOM 15505 O O . GLY A 1 23 ? 10.031 -11.892 -2.841 1.00 0.00 23 GLY A O 14
ATOM 15509 N N . LEU A 1 24 ? 8.809 -10.014 -3.049 1.00 0.00 24 LEU A N 14
ATOM 15510 C CA . LEU A 1 24 ? 9.532 -9.543 -4.225 1.00 0.00 24 LEU A CA 14
ATOM 15511 C C . LEU A 1 24 ? 11.035 -9.738 -4.054 1.00 0.00 24 LEU A C 14
ATOM 15512 O O . LEU A 1 24 ? 11.734 -10.113 -4.995 1.00 0.00 24 LEU A O 14
ATOM 15528 N N . ALA A 1 25 ? 11.526 -9.482 -2.845 1.00 0.00 25 ALA A N 14
ATOM 15529 C CA . ALA A 1 25 ? 12.946 -9.634 -2.550 1.00 0.00 25 ALA A CA 14
ATOM 15530 C C . ALA A 1 25 ? 13.327 -11.105 -2.428 1.00 0.00 25 ALA A C 14
ATOM 15531 O O . ALA A 1 25 ? 14.388 -11.523 -2.892 1.00 0.00 25 ALA A O 14
ATOM 15538 N N . LYS A 1 26 ? 12.455 -11.888 -1.801 1.00 0.00 26 LYS A N 14
ATOM 15539 C CA . LYS A 1 26 ? 12.699 -13.314 -1.618 1.00 0.00 26 LYS A CA 14
ATOM 15540 C C . LYS A 1 26 ? 12.565 -14.063 -2.940 1.00 0.00 26 LYS A C 14
ATOM 15541 O O . LYS A 1 26 ? 13.532 -14.636 -3.441 1.00 0.00 26 LYS A O 14
ATOM 15560 N N . PHE A 1 27 ? 11.360 -14.052 -3.500 1.00 0.00 27 PHE A N 14
ATOM 15561 C CA . PHE A 1 27 ? 11.099 -14.730 -4.765 1.00 0.00 27 PHE A CA 14
ATOM 15562 C C . PHE A 1 27 ? 11.766 -13.995 -5.924 1.00 0.00 27 PHE A C 14
ATOM 15563 O O . PHE A 1 27 ? 12.148 -14.604 -6.922 1.00 0.00 27 PHE A O 14
ATOM 15580 N N . GLY A 1 28 ? 11.901 -12.680 -5.783 1.00 0.00 28 GLY A N 14
ATOM 15581 C CA . GLY A 1 28 ? 12.521 -11.882 -6.825 1.00 0.00 28 GLY A CA 14
ATOM 15582 C C . GLY A 1 28 ? 11.503 -11.158 -7.683 1.00 0.00 28 GLY A C 14
ATOM 15583 O O . GLY A 1 28 ? 10.948 -10.138 -7.273 1.00 0.00 28 GLY A O 14
ATOM 15587 N N . ARG A 1 29 ? 11.259 -11.684 -8.879 1.00 0.00 29 ARG A N 14
ATOM 15588 C CA . ARG A 1 29 ? 10.303 -11.078 -9.799 1.00 0.00 29 ARG A CA 14
ATOM 15589 C C . ARG A 1 29 ? 9.170 -12.048 -10.122 1.00 0.00 29 ARG A C 14
ATOM 15590 O O . ARG A 1 29 ? 8.617 -12.027 -11.222 1.00 0.00 29 ARG A O 14
ATOM 15611 N N . ARG A 1 30 ? 8.831 -12.897 -9.157 1.00 0.00 30 ARG A N 14
ATOM 15612 C CA . ARG A 1 30 ? 7.766 -13.876 -9.339 1.00 0.00 30 ARG A CA 14
ATOM 15613 C C . ARG A 1 30 ? 6.434 -13.331 -8.832 1.00 0.00 30 ARG A C 14
ATOM 15614 O O . ARG A 1 30 ? 6.280 -13.049 -7.644 1.00 0.00 30 ARG A O 14
ATOM 15635 N N . TRP A 1 31 ? 5.477 -13.184 -9.741 1.00 0.00 31 TRP A N 14
ATOM 15636 C CA . TRP A 1 31 ? 4.158 -12.672 -9.385 1.00 0.00 31 TRP A CA 14
ATOM 15637 C C . TRP A 1 31 ? 3.280 -13.780 -8.815 1.00 0.00 31 TRP A C 14
ATOM 15638 O O . TRP A 1 31 ? 2.541 -13.568 -7.853 1.00 0.00 31 TRP A O 14
ATOM 15659 N N . THR A 1 32 ? 3.364 -14.964 -9.414 1.00 0.00 32 THR A N 14
ATOM 15660 C CA . THR A 1 32 ? 2.576 -16.105 -8.967 1.00 0.00 32 THR A CA 14
ATOM 15661 C C . THR A 1 32 ? 2.813 -16.391 -7.488 1.00 0.00 32 THR A C 14
ATOM 15662 O O . THR A 1 32 ? 1.878 -16.689 -6.744 1.00 0.00 32 THR A O 14
ATOM 15673 N N . LYS A 1 33 ? 4.070 -16.299 -7.067 1.00 0.00 33 LYS A N 14
ATOM 15674 C CA . LYS A 1 33 ? 4.431 -16.546 -5.676 1.00 0.00 33 LYS A CA 14
ATOM 15675 C C . LYS A 1 33 ? 3.926 -15.424 -4.775 1.00 0.00 33 LYS A C 14
ATOM 15676 O O . LYS A 1 33 ? 3.095 -15.649 -3.895 1.00 0.00 33 LYS A O 14
ATOM 15695 N N . ILE A 1 34 ? 4.431 -14.216 -5.002 1.00 0.00 34 ILE A N 14
ATOM 15696 C CA . ILE A 1 34 ? 4.028 -13.059 -4.212 1.00 0.00 34 ILE A CA 14
ATOM 15697 C C . ILE A 1 34 ? 2.528 -13.074 -3.942 1.00 0.00 34 ILE A C 14
ATOM 15698 O O . ILE A 1 34 ? 2.086 -12.824 -2.820 1.00 0.00 34 ILE A O 14
ATOM 15714 N N . SER A 1 35 ? 1.749 -13.369 -4.977 1.00 0.00 35 SER A N 14
ATOM 15715 C CA . SER A 1 35 ? 0.296 -13.415 -4.853 1.00 0.00 35 SER A CA 14
ATOM 15716 C C . SER A 1 35 ? -0.124 -14.385 -3.753 1.00 0.00 35 SER A C 14
ATOM 15717 O O . SER A 1 35 ? -1.073 -14.128 -3.012 1.00 0.00 35 SER A O 14
ATOM 15725 N N . LYS A 1 36 ? 0.589 -15.502 -3.654 1.00 0.00 36 LYS A N 14
ATOM 15726 C CA . LYS A 1 36 ? 0.293 -16.512 -2.645 1.00 0.00 36 LYS A CA 14
ATOM 15727 C C . LYS A 1 36 ? 0.490 -15.952 -1.240 1.00 0.00 36 LYS A C 14
ATOM 15728 O O . LYS A 1 36 ? -0.310 -16.210 -0.340 1.00 0.00 36 LYS A O 14
ATOM 15747 N N . LEU A 1 37 ? 1.559 -15.184 -1.059 1.00 0.00 37 LEU A N 14
ATOM 15748 C CA . LEU A 1 37 ? 1.860 -14.586 0.237 1.00 0.00 37 LEU A CA 14
ATOM 15749 C C . LEU A 1 37 ? 0.675 -13.775 0.752 1.00 0.00 37 LEU A C 14
ATOM 15750 O O . LEU A 1 37 ? 0.092 -14.100 1.787 1.00 0.00 37 LEU A O 14
ATOM 15766 N N . ILE A 1 38 ? 0.323 -12.722 0.022 1.00 0.00 38 ILE A N 14
ATOM 15767 C CA . ILE A 1 38 ? -0.794 -11.868 0.404 1.00 0.00 38 ILE A CA 14
ATOM 15768 C C . ILE A 1 38 ? -2.103 -12.651 0.423 1.00 0.00 38 ILE A C 14
ATOM 15769 O O . ILE A 1 38 ? -2.807 -12.680 1.431 1.00 0.00 38 ILE A O 14
ATOM 15785 N N . GLY A 1 39 ? -2.422 -13.287 -0.701 1.00 0.00 39 GLY A N 14
ATOM 15786 C CA . GLY A 1 39 ? -3.645 -14.063 -0.792 1.00 0.00 39 GLY A CA 14
ATOM 15787 C C . GLY A 1 39 ? -4.842 -13.217 -1.179 1.00 0.00 39 GLY A C 14
ATOM 15788 O O . GLY A 1 39 ? -5.691 -13.651 -1.958 1.00 0.00 39 GLY A O 14
ATOM 15792 N N . SER A 1 40 ? -4.910 -12.007 -0.633 1.00 0.00 40 SER A N 14
ATOM 15793 C CA . SER A 1 40 ? -6.015 -11.100 -0.922 1.00 0.00 40 SER A CA 14
ATOM 15794 C C . SER A 1 40 ? -6.057 -10.751 -2.407 1.00 0.00 40 SER A C 14
ATOM 15795 O O . SER A 1 40 ? -7.128 -10.695 -3.012 1.00 0.00 40 SER A O 14
ATOM 15803 N N . ARG A 1 41 ? -4.885 -10.516 -2.986 1.00 0.00 41 ARG A N 14
ATOM 15804 C CA . ARG A 1 41 ? -4.786 -10.171 -4.399 1.00 0.00 41 ARG A CA 14
ATOM 15805 C C . ARG A 1 41 ? -4.582 -11.420 -5.251 1.00 0.00 41 ARG A C 14
ATOM 15806 O O . ARG A 1 41 ? -4.395 -12.519 -4.728 1.00 0.00 41 ARG A O 14
ATOM 15827 N N . THR A 1 42 ? -4.620 -11.245 -6.569 1.00 0.00 42 THR A N 14
ATOM 15828 C CA . THR A 1 42 ? -4.440 -12.357 -7.493 1.00 0.00 42 THR A CA 14
ATOM 15829 C C . THR A 1 42 ? -3.264 -12.108 -8.431 1.00 0.00 42 THR A C 14
ATOM 15830 O O . THR A 1 42 ? -2.843 -10.968 -8.625 1.00 0.00 42 THR A O 14
ATOM 15841 N N . VAL A 1 43 ? -2.739 -13.182 -9.011 1.00 0.00 43 VAL A N 14
ATOM 15842 C CA . VAL A 1 43 ? -1.612 -13.080 -9.931 1.00 0.00 43 VAL A CA 14
ATOM 15843 C C . VAL A 1 43 ? -1.777 -11.893 -10.873 1.00 0.00 43 VAL A C 14
ATOM 15844 O O . VAL A 1 43 ? -0.807 -11.211 -11.207 1.00 0.00 43 VAL A O 14
ATOM 15857 N N . LEU A 1 44 ? -3.012 -11.650 -11.298 1.00 0.00 44 LEU A N 14
ATOM 15858 C CA . LEU A 1 44 ? -3.306 -10.543 -12.202 1.00 0.00 44 LEU A CA 14
ATOM 15859 C C . LEU A 1 44 ? -3.031 -9.202 -11.529 1.00 0.00 44 LEU A C 14
ATOM 15860 O O . LEU A 1 44 ? -2.149 -8.455 -11.951 1.00 0.00 44 LEU A O 14
ATOM 15876 N N . GLN A 1 45 ? -3.791 -8.906 -10.480 1.00 0.00 45 GLN A N 14
ATOM 15877 C CA . GLN A 1 45 ? -3.628 -7.656 -9.748 1.00 0.00 45 GLN A CA 14
ATOM 15878 C C . GLN A 1 45 ? -2.159 -7.401 -9.427 1.00 0.00 45 GLN A C 14
ATOM 15879 O O . GLN A 1 45 ? -1.656 -6.291 -9.607 1.00 0.00 45 GLN A O 14
ATOM 15893 N N . VAL A 1 46 ? -1.474 -8.436 -8.950 1.00 0.00 46 VAL A N 14
ATOM 15894 C CA . VAL A 1 46 ? -0.062 -8.324 -8.604 1.00 0.00 46 VAL A CA 14
ATOM 15895 C C . VAL A 1 46 ? 0.787 -8.051 -9.841 1.00 0.00 46 VAL A C 14
ATOM 15896 O O . VAL A 1 46 ? 1.678 -7.202 -9.821 1.00 0.00 46 VAL A O 14
ATOM 15909 N N . LYS A 1 47 ? 0.503 -8.776 -10.918 1.00 0.00 47 LYS A N 14
ATOM 15910 C CA . LYS A 1 47 ? 1.239 -8.612 -12.166 1.00 0.00 47 LYS A CA 14
ATOM 15911 C C . LYS A 1 47 ? 1.200 -7.161 -12.634 1.00 0.00 47 LYS A C 14
ATOM 15912 O O . LYS A 1 47 ? 2.240 -6.549 -12.876 1.00 0.00 47 LYS A O 14
ATOM 15931 N N . SER A 1 48 ? -0.006 -6.616 -12.758 1.00 0.00 48 SER A N 14
ATOM 15932 C CA . SER A 1 48 ? -0.181 -5.237 -13.199 1.00 0.00 48 SER A CA 14
ATOM 15933 C C . SER A 1 48 ? 0.428 -4.264 -12.194 1.00 0.00 48 SER A C 14
ATOM 15934 O O . SER A 1 48 ? 1.232 -3.404 -12.554 1.00 0.00 48 SER A O 14
ATOM 15942 N N . TYR A 1 49 ? 0.039 -4.407 -10.932 1.00 0.00 49 TYR A N 14
ATOM 15943 C CA . TYR A 1 49 ? 0.543 -3.540 -9.874 1.00 0.00 49 TYR A CA 14
ATOM 15944 C C . TYR A 1 49 ? 2.061 -3.409 -9.954 1.00 0.00 49 TYR A C 14
ATOM 15945 O O . TYR A 1 49 ? 2.603 -2.305 -9.926 1.00 0.00 49 TYR A O 14
ATOM 15963 N N . ALA A 1 50 ? 2.742 -4.547 -10.053 1.00 0.00 50 ALA A N 14
ATOM 15964 C CA . ALA A 1 50 ? 4.197 -4.561 -10.140 1.00 0.00 50 ALA A CA 14
ATOM 15965 C C . ALA A 1 50 ? 4.710 -3.377 -10.952 1.00 0.00 50 ALA A C 14
ATOM 15966 O O . ALA A 1 50 ? 5.756 -2.807 -10.642 1.00 0.00 50 ALA A O 14
ATOM 15973 N N . ARG A 1 51 ? 3.968 -3.014 -11.993 1.00 0.00 51 ARG A N 14
ATOM 15974 C CA . ARG A 1 51 ? 4.350 -1.898 -12.851 1.00 0.00 51 ARG A CA 14
ATOM 15975 C C . ARG A 1 51 ? 3.956 -0.567 -12.219 1.00 0.00 51 ARG A C 14
ATOM 15976 O O . ARG A 1 51 ? 4.710 0.404 -12.274 1.00 0.00 51 ARG A O 14
ATOM 15997 N N . GLN A 1 52 ? 2.770 -0.530 -11.620 1.00 0.00 52 GLN A N 14
ATOM 15998 C CA . GLN A 1 52 ? 2.276 0.684 -10.980 1.00 0.00 52 GLN A CA 14
ATOM 15999 C C . GLN A 1 52 ? 3.209 1.126 -9.858 1.00 0.00 52 GLN A C 14
ATOM 16000 O O . GLN A 1 52 ? 3.465 2.317 -9.683 1.00 0.00 52 GLN A O 14
ATOM 16014 N N . TYR A 1 53 ? 3.715 0.159 -9.100 1.00 0.00 53 TYR A N 14
ATOM 16015 C CA . TYR A 1 53 ? 4.619 0.449 -7.993 1.00 0.00 53 TYR A CA 14
ATOM 16016 C C . TYR A 1 53 ? 5.787 1.315 -8.456 1.00 0.00 53 TYR A C 14
ATOM 16017 O O . TYR A 1 53 ? 5.959 2.443 -7.994 1.00 0.00 53 TYR A O 14
ATOM 16035 N N . PHE A 1 54 ? 6.586 0.779 -9.372 1.00 0.00 54 PHE A N 14
ATOM 16036 C CA . PHE A 1 54 ? 7.738 1.501 -9.898 1.00 0.00 54 PHE A CA 14
ATOM 16037 C C . PHE A 1 54 ? 7.335 2.891 -10.381 1.00 0.00 54 PHE A C 14
ATOM 16038 O O . PHE A 1 54 ? 8.010 3.880 -10.096 1.00 0.00 54 PHE A O 14
ATOM 16055 N N . LYS A 1 55 ? 6.229 2.958 -11.115 1.00 0.00 55 LYS A N 14
ATOM 16056 C CA . LYS A 1 55 ? 5.733 4.226 -11.638 1.00 0.00 55 LYS A CA 14
ATOM 16057 C C . LYS A 1 55 ? 5.591 5.256 -10.522 1.00 0.00 55 LYS A C 14
ATOM 16058 O O . LYS A 1 55 ? 5.990 6.410 -10.676 1.00 0.00 55 LYS A O 14
ATOM 16077 N N . ASN A 1 56 ? 5.021 4.832 -9.399 1.00 0.00 56 ASN A N 14
ATOM 16078 C CA . ASN A 1 56 ? 4.828 5.718 -8.257 1.00 0.00 56 ASN A CA 14
ATOM 16079 C C . ASN A 1 56 ? 6.162 6.050 -7.594 1.00 0.00 56 ASN A C 14
ATOM 16080 O O . ASN A 1 56 ? 6.476 7.216 -7.356 1.00 0.00 56 ASN A O 14
ATOM 16091 N N . LYS A 1 57 ? 6.943 5.016 -7.299 1.00 0.00 57 LYS A N 14
ATOM 16092 C CA . LYS A 1 57 ? 8.243 5.196 -6.666 1.00 0.00 57 LYS A CA 14
ATOM 16093 C C . LYS A 1 57 ? 8.910 6.481 -7.146 1.00 0.00 57 LYS A C 14
ATOM 16094 O O . LYS A 1 57 ? 9.170 7.390 -6.357 1.00 0.00 57 LYS A O 14
ATOM 16113 N N . VAL A 1 58 ? 9.183 6.551 -8.445 1.00 0.00 58 VAL A N 14
ATOM 16114 C CA . VAL A 1 58 ? 9.816 7.727 -9.030 1.00 0.00 58 VAL A CA 14
ATOM 16115 C C . VAL A 1 58 ? 8.777 8.760 -9.449 1.00 0.00 58 VAL A C 14
ATOM 16116 O O . VAL A 1 58 ? 7.921 8.491 -10.292 1.00 0.00 58 VAL A O 14
ATOM 16129 N N . LYS A 1 59 ? 8.856 9.946 -8.854 1.00 0.00 59 LYS A N 14
ATOM 16130 C CA . LYS A 1 59 ? 7.924 11.023 -9.165 1.00 0.00 59 LYS A CA 14
ATOM 16131 C C . LYS A 1 59 ? 8.619 12.136 -9.943 1.00 0.00 59 LYS A C 14
ATOM 16132 O O . LYS A 1 59 ? 8.391 13.319 -9.687 1.00 0.00 59 LYS A O 14
ATOM 16151 N N . CYS A 1 60 ? 9.464 11.750 -10.892 1.00 0.00 60 CYS A N 14
ATOM 16152 C CA . CYS A 1 60 ? 10.191 12.716 -11.708 1.00 0.00 60 CYS A CA 14
ATOM 16153 C C . CYS A 1 60 ? 9.241 13.751 -12.301 1.00 0.00 60 CYS A C 14
ATOM 16154 O O . CYS A 1 60 ? 8.520 13.471 -13.258 1.00 0.00 60 CYS A O 14
ATOM 16162 N N . GLY A 1 61 ? 9.243 14.949 -11.723 1.00 0.00 61 GLY A N 14
ATOM 16163 C CA . GLY A 1 61 ? 8.376 16.008 -12.207 1.00 0.00 61 GLY A CA 14
ATOM 16164 C C . GLY A 1 61 ? 8.182 17.110 -11.184 1.00 0.00 61 GLY A C 14
ATOM 16165 O O . GLY A 1 61 ? 8.708 18.213 -11.341 1.00 0.00 61 GLY A O 14
ATOM 16169 N N . LEU A 1 62 ? 7.423 16.814 -10.135 1.00 0.00 62 LEU A N 14
ATOM 16170 C CA . LEU A 1 62 ? 7.158 17.789 -9.083 1.00 0.00 62 LEU A CA 14
ATOM 16171 C C . LEU A 1 62 ? 6.492 17.127 -7.881 1.00 0.00 62 LEU A C 14
ATOM 16172 O O . LEU A 1 62 ? 5.401 16.567 -7.995 1.00 0.00 62 LEU A O 14
ATOM 16188 N N . ASP A 1 63 ? 7.153 17.196 -6.732 1.00 0.00 63 ASP A N 14
ATOM 16189 C CA . ASP A 1 63 ? 6.624 16.605 -5.508 1.00 0.00 63 ASP A CA 14
ATOM 16190 C C . ASP A 1 63 ? 6.304 17.685 -4.478 1.00 0.00 63 ASP A C 14
ATOM 16191 O O . ASP A 1 63 ? 5.163 17.820 -4.037 1.00 0.00 63 ASP A O 14
ATOM 16200 N N . LYS A 1 64 ? 7.321 18.451 -4.097 1.00 0.00 64 LYS A N 14
ATOM 16201 C CA . LYS A 1 64 ? 7.150 19.519 -3.119 1.00 0.00 64 LYS A CA 14
ATOM 16202 C C . LYS A 1 64 ? 6.422 19.010 -1.879 1.00 0.00 64 LYS A C 14
ATOM 16203 O O . LYS A 1 64 ? 5.559 19.695 -1.331 1.00 0.00 64 LYS A O 14
ATOM 16222 N N . GLU A 1 65 ? 6.777 17.806 -1.443 1.00 0.00 65 GLU A N 14
ATOM 16223 C CA . GLU A 1 65 ? 6.156 17.207 -0.267 1.00 0.00 65 GLU A CA 14
ATOM 16224 C C . GLU A 1 65 ? 7.120 17.205 0.916 1.00 0.00 65 GLU A C 14
ATOM 16225 O O . GLU A 1 65 ? 8.313 16.938 0.760 1.00 0.00 65 GLU A O 14
ATOM 16237 N N . THR A 1 66 ? 6.596 17.506 2.100 1.00 0.00 66 THR A N 14
ATOM 16238 C CA . THR A 1 66 ? 7.409 17.542 3.309 1.00 0.00 66 THR A CA 14
ATOM 16239 C C . THR A 1 66 ? 8.148 16.224 3.514 1.00 0.00 66 THR A C 14
ATOM 16240 O O . THR A 1 66 ? 7.631 15.144 3.227 1.00 0.00 66 THR A O 14
ATOM 16251 N N . PRO A 1 67 ? 9.386 16.312 4.022 1.00 0.00 67 PRO A N 14
ATOM 16252 C CA . PRO A 1 67 ? 10.222 15.135 4.277 1.00 0.00 67 PRO A CA 14
ATOM 16253 C C . PRO A 1 67 ? 9.700 14.294 5.437 1.00 0.00 67 PRO A C 14
ATOM 16254 O O . PRO A 1 67 ? 8.786 14.704 6.151 1.00 0.00 67 PRO A O 14
ATOM 16265 N N . ASN A 1 68 ? 10.287 13.115 5.618 1.00 0.00 68 ASN A N 14
ATOM 16266 C CA . ASN A 1 68 ? 9.881 12.216 6.692 1.00 0.00 68 ASN A CA 14
ATOM 16267 C C . ASN A 1 68 ? 11.048 11.342 7.141 1.00 0.00 68 ASN A C 14
ATOM 16268 O O . ASN A 1 68 ? 11.916 10.991 6.342 1.00 0.00 68 ASN A O 14
ATOM 16279 N N . GLN A 1 69 ? 11.060 10.994 8.424 1.00 0.00 69 GLN A N 14
ATOM 16280 C CA . GLN A 1 69 ? 12.121 10.161 8.978 1.00 0.00 69 GLN A CA 14
ATOM 16281 C C . GLN A 1 69 ? 12.108 8.772 8.348 1.00 0.00 69 GLN A C 14
ATOM 16282 O O . GLN A 1 69 ? 11.366 7.889 8.778 1.00 0.00 69 GLN A O 14
ATOM 16296 N N . LYS A 1 70 ? 12.934 8.585 7.324 1.00 0.00 70 LYS A N 14
ATOM 16297 C CA . LYS A 1 70 ? 13.020 7.304 6.633 1.00 0.00 70 LYS A CA 14
ATOM 16298 C C . LYS A 1 70 ? 14.038 6.390 7.307 1.00 0.00 70 LYS A C 14
ATOM 16299 O O . LYS A 1 70 ? 15.144 6.815 7.644 1.00 0.00 70 LYS A O 14
ATOM 16318 N N . THR A 1 71 ? 13.658 5.130 7.501 1.00 0.00 71 THR A N 14
ATOM 16319 C CA . THR A 1 71 ? 14.538 4.156 8.135 1.00 0.00 71 THR A CA 14
ATOM 16320 C C . THR A 1 71 ? 14.403 2.786 7.480 1.00 0.00 71 THR A C 14
ATOM 16321 O O . THR A 1 71 ? 13.298 2.264 7.332 1.00 0.00 71 THR A O 14
ATOM 16332 N N . GLY A 1 72 ? 15.534 2.208 7.089 1.00 0.00 72 GLY A N 14
ATOM 16333 C CA . GLY A 1 72 ? 15.520 0.903 6.454 1.00 0.00 72 GLY A CA 14
ATOM 16334 C C . GLY A 1 72 ? 16.531 -0.049 7.063 1.00 0.00 72 GLY A C 14
ATOM 16335 O O . GLY A 1 72 ? 16.965 0.139 8.199 1.00 0.00 72 GLY A O 14
ATOM 16339 N N . GLY A 1 1 ? -18.618 -11.670 -10.314 1.00 0.00 1 GLY A N 15
ATOM 16340 C CA . GLY A 1 1 ? -18.245 -10.529 -9.500 1.00 0.00 1 GLY A CA 15
ATOM 16341 C C . GLY A 1 1 ? -18.884 -9.241 -9.979 1.00 0.00 1 GLY A C 15
ATOM 16342 O O . GLY A 1 1 ? -19.800 -9.263 -10.801 1.00 0.00 1 GLY A O 15
ATOM 16346 N N . SER A 1 2 ? -18.402 -8.114 -9.464 1.00 0.00 2 SER A N 15
ATOM 16347 C CA . SER A 1 2 ? -18.936 -6.811 -9.840 1.00 0.00 2 SER A CA 15
ATOM 16348 C C . SER A 1 2 ? -17.886 -5.986 -10.579 1.00 0.00 2 SER A C 15
ATOM 16349 O O . SER A 1 2 ? -18.165 -5.399 -11.624 1.00 0.00 2 SER A O 15
ATOM 16357 N N . SER A 1 3 ? -16.677 -5.948 -10.028 1.00 0.00 3 SER A N 15
ATOM 16358 C CA . SER A 1 3 ? -15.586 -5.192 -10.631 1.00 0.00 3 SER A CA 15
ATOM 16359 C C . SER A 1 3 ? -16.050 -3.798 -11.039 1.00 0.00 3 SER A C 15
ATOM 16360 O O . SER A 1 3 ? -15.707 -3.306 -12.113 1.00 0.00 3 SER A O 15
ATOM 16368 N N . GLY A 1 4 ? -16.835 -3.165 -10.172 1.00 0.00 4 GLY A N 15
ATOM 16369 C CA . GLY A 1 4 ? -17.335 -1.833 -10.459 1.00 0.00 4 GLY A CA 15
ATOM 16370 C C . GLY A 1 4 ? -17.653 -1.050 -9.201 1.00 0.00 4 GLY A C 15
ATOM 16371 O O . GLY A 1 4 ? -18.557 -1.411 -8.448 1.00 0.00 4 GLY A O 15
ATOM 16375 N N . SER A 1 5 ? -16.907 0.026 -8.971 1.00 0.00 5 SER A N 15
ATOM 16376 C CA . SER A 1 5 ? -17.110 0.860 -7.792 1.00 0.00 5 SER A CA 15
ATOM 16377 C C . SER A 1 5 ? -17.349 2.313 -8.190 1.00 0.00 5 SER A C 15
ATOM 16378 O O . SER A 1 5 ? -16.408 3.052 -8.480 1.00 0.00 5 SER A O 15
ATOM 16386 N N . SER A 1 6 ? -18.616 2.716 -8.200 1.00 0.00 6 SER A N 15
ATOM 16387 C CA . SER A 1 6 ? -18.981 4.080 -8.565 1.00 0.00 6 SER A CA 15
ATOM 16388 C C . SER A 1 6 ? -18.330 5.088 -7.622 1.00 0.00 6 SER A C 15
ATOM 16389 O O . SER A 1 6 ? -17.529 5.921 -8.042 1.00 0.00 6 SER A O 15
ATOM 16397 N N . GLY A 1 7 ? -18.682 5.004 -6.342 1.00 0.00 7 GLY A N 15
ATOM 16398 C CA . GLY A 1 7 ? -18.125 5.914 -5.359 1.00 0.00 7 GLY A CA 15
ATOM 16399 C C . GLY A 1 7 ? -17.315 5.195 -4.297 1.00 0.00 7 GLY A C 15
ATOM 16400 O O . GLY A 1 7 ? -17.697 5.170 -3.127 1.00 0.00 7 GLY A O 15
ATOM 16404 N N . TYR A 1 8 ? -16.197 4.607 -4.706 1.00 0.00 8 TYR A N 15
ATOM 16405 C CA . TYR A 1 8 ? -15.334 3.880 -3.782 1.00 0.00 8 TYR A CA 15
ATOM 16406 C C . TYR A 1 8 ? -13.921 3.753 -4.343 1.00 0.00 8 TYR A C 15
ATOM 16407 O O . TYR A 1 8 ? -13.678 4.034 -5.516 1.00 0.00 8 TYR A O 15
ATOM 16425 N N . SER A 1 9 ? -12.991 3.325 -3.494 1.00 0.00 9 SER A N 15
ATOM 16426 C CA . SER A 1 9 ? -11.600 3.163 -3.902 1.00 0.00 9 SER A CA 15
ATOM 16427 C C . SER A 1 9 ? -10.990 1.917 -3.268 1.00 0.00 9 SER A C 15
ATOM 16428 O O . SER A 1 9 ? -10.749 1.874 -2.061 1.00 0.00 9 SER A O 15
ATOM 16436 N N . VAL A 1 10 ? -10.743 0.902 -4.091 1.00 0.00 10 VAL A N 15
ATOM 16437 C CA . VAL A 1 10 ? -10.160 -0.346 -3.612 1.00 0.00 10 VAL A CA 15
ATOM 16438 C C . VAL A 1 10 ? -8.637 -0.299 -3.672 1.00 0.00 10 VAL A C 15
ATOM 16439 O O . VAL A 1 10 ? -7.969 -1.329 -3.572 1.00 0.00 10 VAL A O 15
ATOM 16452 N N . LYS A 1 11 ? -8.093 0.902 -3.836 1.00 0.00 11 LYS A N 15
ATOM 16453 C CA . LYS A 1 11 ? -6.648 1.085 -3.908 1.00 0.00 11 LYS A CA 15
ATOM 16454 C C . LYS A 1 11 ? -5.934 0.164 -2.924 1.00 0.00 11 LYS A C 15
ATOM 16455 O O . LYS A 1 11 ? -6.456 -0.137 -1.850 1.00 0.00 11 LYS A O 15
ATOM 16474 N N . TRP A 1 12 ? -4.739 -0.279 -3.297 1.00 0.00 12 TRP A N 15
ATOM 16475 C CA . TRP A 1 12 ? -3.952 -1.165 -2.445 1.00 0.00 12 TRP A CA 15
ATOM 16476 C C . TRP A 1 12 ? -3.806 -0.584 -1.043 1.00 0.00 12 TRP A C 15
ATOM 16477 O O . TRP A 1 12 ? -4.010 0.612 -0.831 1.00 0.00 12 TRP A O 15
ATOM 16498 N N . THR A 1 13 ? -3.452 -1.438 -0.088 1.00 0.00 13 THR A N 15
ATOM 16499 C CA . THR A 1 13 ? -3.280 -1.009 1.295 1.00 0.00 13 THR A CA 15
ATOM 16500 C C . THR A 1 13 ? -1.847 -1.232 1.765 1.00 0.00 13 THR A C 15
ATOM 16501 O O . THR A 1 13 ? -1.169 -2.150 1.304 1.00 0.00 13 THR A O 15
ATOM 16512 N N . ILE A 1 14 ? -1.394 -0.388 2.686 1.00 0.00 14 ILE A N 15
ATOM 16513 C CA . ILE A 1 14 ? -0.042 -0.496 3.219 1.00 0.00 14 ILE A CA 15
ATOM 16514 C C . ILE A 1 14 ? 0.325 -1.949 3.501 1.00 0.00 14 ILE A C 15
ATOM 16515 O O . ILE A 1 14 ? 1.302 -2.468 2.963 1.00 0.00 14 ILE A O 15
ATOM 16531 N N . GLU A 1 15 ? -0.468 -2.600 4.347 1.00 0.00 15 GLU A N 15
ATOM 16532 C CA . GLU A 1 15 ? -0.227 -3.995 4.699 1.00 0.00 15 GLU A CA 15
ATOM 16533 C C . GLU A 1 15 ? 0.119 -4.816 3.460 1.00 0.00 15 GLU A C 15
ATOM 16534 O O . GLU A 1 15 ? 0.993 -5.681 3.501 1.00 0.00 15 GLU A O 15
ATOM 16546 N N . GLU A 1 16 ? -0.575 -4.539 2.360 1.00 0.00 16 GLU A N 15
ATOM 16547 C CA . GLU A 1 16 ? -0.342 -5.254 1.111 1.00 0.00 16 GLU A CA 15
ATOM 16548 C C . GLU A 1 16 ? 0.950 -4.785 0.448 1.00 0.00 16 GLU A C 15
ATOM 16549 O O . GLU A 1 16 ? 1.748 -5.594 -0.025 1.00 0.00 16 GLU A O 15
ATOM 16561 N N . LYS A 1 17 ? 1.150 -3.471 0.419 1.00 0.00 17 LYS A N 15
ATOM 16562 C CA . LYS A 1 17 ? 2.345 -2.892 -0.184 1.00 0.00 17 LYS A CA 15
ATOM 16563 C C . LYS A 1 17 ? 3.606 -3.429 0.484 1.00 0.00 17 LYS A C 15
ATOM 16564 O O . LYS A 1 17 ? 4.604 -3.700 -0.182 1.00 0.00 17 LYS A O 15
ATOM 16583 N N . GLU A 1 18 ? 3.553 -3.581 1.804 1.00 0.00 18 GLU A N 15
ATOM 16584 C CA . GLU A 1 18 ? 4.692 -4.087 2.561 1.00 0.00 18 GLU A CA 15
ATOM 16585 C C . GLU A 1 18 ? 4.937 -5.562 2.255 1.00 0.00 18 GLU A C 15
ATOM 16586 O O . GLU A 1 18 ? 6.080 -6.018 2.215 1.00 0.00 18 GLU A O 15
ATOM 16598 N N . LEU A 1 19 ? 3.855 -6.303 2.041 1.00 0.00 19 LEU A N 15
ATOM 16599 C CA . LEU A 1 19 ? 3.951 -7.727 1.740 1.00 0.00 19 LEU A CA 15
ATOM 16600 C C . LEU A 1 19 ? 4.481 -7.950 0.327 1.00 0.00 19 LEU A C 15
ATOM 16601 O O . LEU A 1 19 ? 5.375 -8.768 0.110 1.00 0.00 19 LEU A O 15
ATOM 16617 N N . PHE A 1 20 ? 3.925 -7.215 -0.631 1.00 0.00 20 PHE A N 15
ATOM 16618 C CA . PHE A 1 20 ? 4.343 -7.332 -2.023 1.00 0.00 20 PHE A CA 15
ATOM 16619 C C . PHE A 1 20 ? 5.858 -7.203 -2.149 1.00 0.00 20 PHE A C 15
ATOM 16620 O O . PHE A 1 20 ? 6.508 -8.021 -2.799 1.00 0.00 20 PHE A O 15
ATOM 16637 N N . GLU A 1 21 ? 6.412 -6.170 -1.522 1.00 0.00 21 GLU A N 15
ATOM 16638 C CA . GLU A 1 21 ? 7.850 -5.933 -1.566 1.00 0.00 21 GLU A CA 15
ATOM 16639 C C . GLU A 1 21 ? 8.610 -7.077 -0.900 1.00 0.00 21 GLU A C 15
ATOM 16640 O O . GLU A 1 21 ? 9.501 -7.676 -1.501 1.00 0.00 21 GLU A O 15
ATOM 16652 N N . GLN A 1 22 ? 8.251 -7.373 0.345 1.00 0.00 22 GLN A N 15
ATOM 16653 C CA . GLN A 1 22 ? 8.899 -8.443 1.093 1.00 0.00 22 GLN A CA 15
ATOM 16654 C C . GLN A 1 22 ? 9.158 -9.652 0.200 1.00 0.00 22 GLN A C 15
ATOM 16655 O O . GLN A 1 22 ? 10.293 -10.108 0.068 1.00 0.00 22 GLN A O 15
ATOM 16669 N N . GLY A 1 23 ? 8.096 -10.168 -0.411 1.00 0.00 23 GLY A N 15
ATOM 16670 C CA . GLY A 1 23 ? 8.229 -11.320 -1.284 1.00 0.00 23 GLY A CA 15
ATOM 16671 C C . GLY A 1 23 ? 8.902 -10.978 -2.597 1.00 0.00 23 GLY A C 15
ATOM 16672 O O . GLY A 1 23 ? 9.541 -11.829 -3.217 1.00 0.00 23 GLY A O 15
ATOM 16676 N N . LEU A 1 24 ? 8.759 -9.728 -3.026 1.00 0.00 24 LEU A N 15
ATOM 16677 C CA . LEU A 1 24 ? 9.358 -9.275 -4.276 1.00 0.00 24 LEU A CA 15
ATOM 16678 C C . LEU A 1 24 ? 10.881 -9.335 -4.204 1.00 0.00 24 LEU A C 15
ATOM 16679 O O . LEU A 1 24 ? 11.548 -9.627 -5.196 1.00 0.00 24 LEU A O 15
ATOM 16695 N N . ALA A 1 25 ? 11.423 -9.058 -3.023 1.00 0.00 25 ALA A N 15
ATOM 16696 C CA . ALA A 1 25 ? 12.867 -9.084 -2.821 1.00 0.00 25 ALA A CA 15
ATOM 16697 C C . ALA A 1 25 ? 13.351 -10.495 -2.503 1.00 0.00 25 ALA A C 15
ATOM 16698 O O . ALA A 1 25 ? 14.440 -10.896 -2.912 1.00 0.00 25 ALA A O 15
ATOM 16705 N N . LYS A 1 26 ? 12.534 -11.244 -1.770 1.00 0.00 26 LYS A N 15
ATOM 16706 C CA . LYS A 1 26 ? 12.878 -12.611 -1.396 1.00 0.00 26 LYS A CA 15
ATOM 16707 C C . LYS A 1 26 ? 12.711 -13.557 -2.581 1.00 0.00 26 LYS A C 15
ATOM 16708 O O . LYS A 1 26 ? 13.674 -14.177 -3.033 1.00 0.00 26 LYS A O 15
ATOM 16727 N N . PHE A 1 27 ? 11.484 -13.661 -3.081 1.00 0.00 27 PHE A N 15
ATOM 16728 C CA . PHE A 1 27 ? 11.192 -14.531 -4.214 1.00 0.00 27 PHE A CA 15
ATOM 16729 C C . PHE A 1 27 ? 11.655 -13.896 -5.522 1.00 0.00 27 PHE A C 15
ATOM 16730 O O . PHE A 1 27 ? 11.994 -14.592 -6.478 1.00 0.00 27 PHE A O 15
ATOM 16747 N N . GLY A 1 28 ? 11.667 -12.566 -5.555 1.00 0.00 28 GLY A N 15
ATOM 16748 C CA . GLY A 1 28 ? 12.089 -11.858 -6.750 1.00 0.00 28 GLY A CA 15
ATOM 16749 C C . GLY A 1 28 ? 10.926 -11.238 -7.498 1.00 0.00 28 GLY A C 15
ATOM 16750 O O . GLY A 1 28 ? 10.065 -10.594 -6.897 1.00 0.00 28 GLY A O 15
ATOM 16754 N N . ARG A 1 29 ? 10.900 -11.429 -8.812 1.00 0.00 29 ARG A N 15
ATOM 16755 C CA . ARG A 1 29 ? 9.836 -10.881 -9.644 1.00 0.00 29 ARG A CA 15
ATOM 16756 C C . ARG A 1 29 ? 8.754 -11.926 -9.901 1.00 0.00 29 ARG A C 15
ATOM 16757 O O . ARG A 1 29 ? 8.063 -11.881 -10.920 1.00 0.00 29 ARG A O 15
ATOM 16778 N N . ARG A 1 30 ? 8.614 -12.866 -8.973 1.00 0.00 30 ARG A N 15
ATOM 16779 C CA . ARG A 1 30 ? 7.618 -13.924 -9.100 1.00 0.00 30 ARG A CA 15
ATOM 16780 C C . ARG A 1 30 ? 6.246 -13.436 -8.644 1.00 0.00 30 ARG A C 15
ATOM 16781 O O . ARG A 1 30 ? 6.021 -13.207 -7.456 1.00 0.00 30 ARG A O 15
ATOM 16802 N N . TRP A 1 31 ? 5.333 -13.280 -9.596 1.00 0.00 31 TRP A N 15
ATOM 16803 C CA . TRP A 1 31 ? 3.983 -12.819 -9.292 1.00 0.00 31 TRP A CA 15
ATOM 16804 C C . TRP A 1 31 ? 3.123 -13.963 -8.767 1.00 0.00 31 TRP A C 15
ATOM 16805 O O . TRP A 1 31 ? 2.231 -13.755 -7.943 1.00 0.00 31 TRP A O 15
ATOM 16826 N N . THR A 1 32 ? 3.396 -15.172 -9.247 1.00 0.00 32 THR A N 15
ATOM 16827 C CA . THR A 1 32 ? 2.646 -16.349 -8.826 1.00 0.00 32 THR A CA 15
ATOM 16828 C C . THR A 1 32 ? 2.928 -16.688 -7.367 1.00 0.00 32 THR A C 15
ATOM 16829 O O . THR A 1 32 ? 2.108 -17.312 -6.694 1.00 0.00 32 THR A O 15
ATOM 16840 N N . LYS A 1 33 ? 4.093 -16.272 -6.883 1.00 0.00 33 LYS A N 15
ATOM 16841 C CA . LYS A 1 33 ? 4.484 -16.530 -5.502 1.00 0.00 33 LYS A CA 15
ATOM 16842 C C . LYS A 1 33 ? 3.941 -15.449 -4.572 1.00 0.00 33 LYS A C 15
ATOM 16843 O O . LYS A 1 33 ? 3.333 -15.750 -3.545 1.00 0.00 33 LYS A O 15
ATOM 16862 N N . ILE A 1 34 ? 4.163 -14.192 -4.940 1.00 0.00 34 ILE A N 15
ATOM 16863 C CA . ILE A 1 34 ? 3.694 -13.068 -4.140 1.00 0.00 34 ILE A CA 15
ATOM 16864 C C . ILE A 1 34 ? 2.180 -13.113 -3.964 1.00 0.00 34 ILE A C 15
ATOM 16865 O O . ILE A 1 34 ? 1.665 -12.885 -2.870 1.00 0.00 34 ILE A O 15
ATOM 16881 N N . SER A 1 35 ? 1.472 -13.411 -5.049 1.00 0.00 35 SER A N 15
ATOM 16882 C CA . SER A 1 35 ? 0.016 -13.484 -5.015 1.00 0.00 35 SER A CA 15
ATOM 16883 C C . SER A 1 35 ? -0.456 -14.405 -3.894 1.00 0.00 35 SER A C 15
ATOM 16884 O O . SER A 1 35 ? -1.342 -14.052 -3.115 1.00 0.00 35 SER A O 15
ATOM 16892 N N . LYS A 1 36 ? 0.144 -15.589 -3.817 1.00 0.00 36 LYS A N 15
ATOM 16893 C CA . LYS A 1 36 ? -0.212 -16.562 -2.791 1.00 0.00 36 LYS A CA 15
ATOM 16894 C C . LYS A 1 36 ? 0.146 -16.044 -1.402 1.00 0.00 36 LYS A C 15
ATOM 16895 O O . LYS A 1 36 ? -0.633 -16.181 -0.458 1.00 0.00 36 LYS A O 15
ATOM 16914 N N . LEU A 1 37 ? 1.327 -15.447 -1.284 1.00 0.00 37 LEU A N 15
ATOM 16915 C CA . LEU A 1 37 ? 1.787 -14.906 -0.010 1.00 0.00 37 LEU A CA 15
ATOM 16916 C C . LEU A 1 37 ? 0.736 -13.985 0.602 1.00 0.00 37 LEU A C 15
ATOM 16917 O O . LEU A 1 37 ? 0.294 -14.195 1.732 1.00 0.00 37 LEU A O 15
ATOM 16933 N N . ILE A 1 38 ? 0.339 -12.965 -0.153 1.00 0.00 38 ILE A N 15
ATOM 16934 C CA . ILE A 1 38 ? -0.662 -12.014 0.314 1.00 0.00 38 ILE A CA 15
ATOM 16935 C C . ILE A 1 38 ? -2.029 -12.676 0.448 1.00 0.00 38 ILE A C 15
ATOM 16936 O O . ILE A 1 38 ? -2.688 -12.560 1.480 1.00 0.00 38 ILE A O 15
ATOM 16952 N N . GLY A 1 39 ? -2.448 -13.374 -0.604 1.00 0.00 39 GLY A N 15
ATOM 16953 C CA . GLY A 1 39 ? -3.734 -14.047 -0.583 1.00 0.00 39 GLY A CA 15
ATOM 16954 C C . GLY A 1 39 ? -4.880 -13.117 -0.930 1.00 0.00 39 GLY A C 15
ATOM 16955 O O . GLY A 1 39 ? -5.797 -13.497 -1.657 1.00 0.00 39 GLY A O 15
ATOM 16959 N N . SER A 1 40 ? -4.829 -11.896 -0.407 1.00 0.00 40 SER A N 15
ATOM 16960 C CA . SER A 1 40 ? -5.874 -10.912 -0.661 1.00 0.00 40 SER A CA 15
ATOM 16961 C C . SER A 1 40 ? -5.937 -10.557 -2.144 1.00 0.00 40 SER A C 15
ATOM 16962 O O . SER A 1 40 ? -7.019 -10.392 -2.708 1.00 0.00 40 SER A O 15
ATOM 16970 N N . ARG A 1 41 ? -4.770 -10.442 -2.768 1.00 0.00 41 ARG A N 15
ATOM 16971 C CA . ARG A 1 41 ? -4.692 -10.106 -4.185 1.00 0.00 41 ARG A CA 15
ATOM 16972 C C . ARG A 1 41 ? -4.479 -11.359 -5.030 1.00 0.00 41 ARG A C 15
ATOM 16973 O O . ARG A 1 41 ? -4.252 -12.447 -4.501 1.00 0.00 41 ARG A O 15
ATOM 16994 N N . THR A 1 42 ? -4.555 -11.198 -6.347 1.00 0.00 42 THR A N 15
ATOM 16995 C CA . THR A 1 42 ? -4.373 -12.315 -7.266 1.00 0.00 42 THR A CA 15
ATOM 16996 C C . THR A 1 42 ? -3.220 -12.053 -8.228 1.00 0.00 42 THR A C 15
ATOM 16997 O O . THR A 1 42 ? -2.855 -10.904 -8.477 1.00 0.00 42 THR A O 15
ATOM 17008 N N . VAL A 1 43 ? -2.649 -13.126 -8.766 1.00 0.00 43 VAL A N 15
ATOM 17009 C CA . VAL A 1 43 ? -1.538 -13.012 -9.703 1.00 0.00 43 VAL A CA 15
ATOM 17010 C C . VAL A 1 43 ? -1.736 -11.833 -10.649 1.00 0.00 43 VAL A C 15
ATOM 17011 O O . VAL A 1 43 ? -0.802 -11.076 -10.920 1.00 0.00 43 VAL A O 15
ATOM 17024 N N . LEU A 1 44 ? -2.957 -11.682 -11.150 1.00 0.00 44 LEU A N 15
ATOM 17025 C CA . LEU A 1 44 ? -3.279 -10.594 -12.067 1.00 0.00 44 LEU A CA 15
ATOM 17026 C C . LEU A 1 44 ? -3.042 -9.238 -11.408 1.00 0.00 44 LEU A C 15
ATOM 17027 O O . LEU A 1 44 ? -2.162 -8.483 -11.820 1.00 0.00 44 LEU A O 15
ATOM 17043 N N . GLN A 1 45 ? -3.831 -8.939 -10.381 1.00 0.00 45 GLN A N 15
ATOM 17044 C CA . GLN A 1 45 ? -3.706 -7.676 -9.664 1.00 0.00 45 GLN A CA 15
ATOM 17045 C C . GLN A 1 45 ? -2.242 -7.350 -9.388 1.00 0.00 45 GLN A C 15
ATOM 17046 O O . GLN A 1 45 ? -1.777 -6.245 -9.667 1.00 0.00 45 GLN A O 15
ATOM 17060 N N . VAL A 1 46 ? -1.519 -8.320 -8.836 1.00 0.00 46 VAL A N 15
ATOM 17061 C CA . VAL A 1 46 ? -0.107 -8.136 -8.522 1.00 0.00 46 VAL A CA 15
ATOM 17062 C C . VAL A 1 46 ? 0.700 -7.826 -9.778 1.00 0.00 46 VAL A C 15
ATOM 17063 O O . VAL A 1 46 ? 1.443 -6.846 -9.826 1.00 0.00 46 VAL A O 15
ATOM 17076 N N . LYS A 1 47 ? 0.549 -8.669 -10.794 1.00 0.00 47 LYS A N 15
ATOM 17077 C CA . LYS A 1 47 ? 1.262 -8.485 -12.053 1.00 0.00 47 LYS A CA 15
ATOM 17078 C C . LYS A 1 47 ? 1.218 -7.026 -12.495 1.00 0.00 47 LYS A C 15
ATOM 17079 O O . LYS A 1 47 ? 2.254 -6.419 -12.769 1.00 0.00 47 LYS A O 15
ATOM 17098 N N . SER A 1 48 ? 0.014 -6.467 -12.560 1.00 0.00 48 SER A N 15
ATOM 17099 C CA . SER A 1 48 ? -0.164 -5.080 -12.971 1.00 0.00 48 SER A CA 15
ATOM 17100 C C . SER A 1 48 ? 0.516 -4.131 -11.988 1.00 0.00 48 SER A C 15
ATOM 17101 O O . SER A 1 48 ? 1.508 -3.482 -12.320 1.00 0.00 48 SER A O 15
ATOM 17109 N N . TYR A 1 49 ? -0.025 -4.056 -10.777 1.00 0.00 49 TYR A N 15
ATOM 17110 C CA . TYR A 1 49 ? 0.527 -3.185 -9.746 1.00 0.00 49 TYR A CA 15
ATOM 17111 C C . TYR A 1 49 ? 2.047 -3.119 -9.846 1.00 0.00 49 TYR A C 15
ATOM 17112 O O . TYR A 1 49 ? 2.637 -2.039 -9.807 1.00 0.00 49 TYR A O 15
ATOM 17130 N N . ALA A 1 50 ? 2.676 -4.283 -9.975 1.00 0.00 50 ALA A N 15
ATOM 17131 C CA . ALA A 1 50 ? 4.128 -4.359 -10.082 1.00 0.00 50 ALA A CA 15
ATOM 17132 C C . ALA A 1 50 ? 4.681 -3.188 -10.889 1.00 0.00 50 ALA A C 15
ATOM 17133 O O . ALA A 1 50 ? 5.627 -2.523 -10.467 1.00 0.00 50 ALA A O 15
ATOM 17140 N N . ARG A 1 51 ? 4.085 -2.943 -12.051 1.00 0.00 51 ARG A N 15
ATOM 17141 C CA . ARG A 1 51 ? 4.519 -1.854 -12.918 1.00 0.00 51 ARG A CA 15
ATOM 17142 C C . ARG A 1 51 ? 4.094 -0.504 -12.348 1.00 0.00 51 ARG A C 15
ATOM 17143 O O . ARG A 1 51 ? 4.790 0.498 -12.515 1.00 0.00 51 ARG A O 15
ATOM 17164 N N . GLN A 1 52 ? 2.947 -0.485 -11.677 1.00 0.00 52 GLN A N 15
ATOM 17165 C CA . GLN A 1 52 ? 2.428 0.742 -11.085 1.00 0.00 52 GLN A CA 15
ATOM 17166 C C . GLN A 1 52 ? 3.326 1.219 -9.948 1.00 0.00 52 GLN A C 15
ATOM 17167 O O . GLN A 1 52 ? 3.406 2.415 -9.667 1.00 0.00 52 GLN A O 15
ATOM 17181 N N . TYR A 1 53 ? 4.000 0.277 -9.298 1.00 0.00 53 TYR A N 15
ATOM 17182 C CA . TYR A 1 53 ? 4.890 0.601 -8.189 1.00 0.00 53 TYR A CA 15
ATOM 17183 C C . TYR A 1 53 ? 6.198 1.199 -8.698 1.00 0.00 53 TYR A C 15
ATOM 17184 O O . TYR A 1 53 ? 6.594 2.292 -8.293 1.00 0.00 53 TYR A O 15
ATOM 17202 N N . PHE A 1 54 ? 6.866 0.473 -9.589 1.00 0.00 54 PHE A N 15
ATOM 17203 C CA . PHE A 1 54 ? 8.130 0.930 -10.154 1.00 0.00 54 PHE A CA 15
ATOM 17204 C C . PHE A 1 54 ? 7.981 2.319 -10.767 1.00 0.00 54 PHE A C 15
ATOM 17205 O O . PHE A 1 54 ? 8.953 3.067 -10.882 1.00 0.00 54 PHE A O 15
ATOM 17222 N N . LYS A 1 55 ? 6.758 2.658 -11.161 1.00 0.00 55 LYS A N 15
ATOM 17223 C CA . LYS A 1 55 ? 6.480 3.956 -11.762 1.00 0.00 55 LYS A CA 15
ATOM 17224 C C . LYS A 1 55 ? 6.267 5.019 -10.688 1.00 0.00 55 LYS A C 15
ATOM 17225 O O . LYS A 1 55 ? 7.060 5.950 -10.558 1.00 0.00 55 LYS A O 15
ATOM 17244 N N . ASN A 1 56 ? 5.193 4.871 -9.920 1.00 0.00 56 ASN A N 15
ATOM 17245 C CA . ASN A 1 56 ? 4.877 5.818 -8.857 1.00 0.00 56 ASN A CA 15
ATOM 17246 C C . ASN A 1 56 ? 6.112 6.119 -8.013 1.00 0.00 56 ASN A C 15
ATOM 17247 O O . ASN A 1 56 ? 6.199 7.166 -7.372 1.00 0.00 56 ASN A O 15
ATOM 17258 N N . LYS A 1 57 ? 7.065 5.193 -8.017 1.00 0.00 57 LYS A N 15
ATOM 17259 C CA . LYS A 1 57 ? 8.296 5.358 -7.254 1.00 0.00 57 LYS A CA 15
ATOM 17260 C C . LYS A 1 57 ? 8.826 6.783 -7.377 1.00 0.00 57 LYS A C 15
ATOM 17261 O O . LYS A 1 57 ? 8.798 7.552 -6.416 1.00 0.00 57 LYS A O 15
ATOM 17280 N N . VAL A 1 58 ? 9.307 7.130 -8.567 1.00 0.00 58 VAL A N 15
ATOM 17281 C CA . VAL A 1 58 ? 9.840 8.464 -8.817 1.00 0.00 58 VAL A CA 15
ATOM 17282 C C . VAL A 1 58 ? 8.888 9.284 -9.680 1.00 0.00 58 VAL A C 15
ATOM 17283 O O . VAL A 1 58 ? 9.158 10.444 -9.993 1.00 0.00 58 VAL A O 15
ATOM 17296 N N . LYS A 1 59 ? 7.772 8.674 -10.063 1.00 0.00 59 LYS A N 15
ATOM 17297 C CA . LYS A 1 59 ? 6.776 9.347 -10.890 1.00 0.00 59 LYS A CA 15
ATOM 17298 C C . LYS A 1 59 ? 5.439 8.615 -10.834 1.00 0.00 59 LYS A C 15
ATOM 17299 O O . LYS A 1 59 ? 5.328 7.470 -11.275 1.00 0.00 59 LYS A O 15
ATOM 17318 N N . CYS A 1 60 ? 4.427 9.283 -10.293 1.00 0.00 60 CYS A N 15
ATOM 17319 C CA . CYS A 1 60 ? 3.096 8.696 -10.181 1.00 0.00 60 CYS A CA 15
ATOM 17320 C C . CYS A 1 60 ? 2.105 9.419 -11.088 1.00 0.00 60 CYS A C 15
ATOM 17321 O O . CYS A 1 60 ? 2.165 10.638 -11.243 1.00 0.00 60 CYS A O 15
ATOM 17329 N N . GLY A 1 61 ? 1.194 8.657 -11.686 1.00 0.00 61 GLY A N 15
ATOM 17330 C CA . GLY A 1 61 ? 0.205 9.242 -12.572 1.00 0.00 61 GLY A CA 15
ATOM 17331 C C . GLY A 1 61 ? -0.654 10.280 -11.877 1.00 0.00 61 GLY A C 15
ATOM 17332 O O . GLY A 1 61 ? -0.277 11.450 -11.790 1.00 0.00 61 GLY A O 15
ATOM 17336 N N . LEU A 1 62 ? -1.811 9.855 -11.383 1.00 0.00 62 LEU A N 15
ATOM 17337 C CA . LEU A 1 62 ? -2.726 10.757 -10.693 1.00 0.00 62 LEU A CA 15
ATOM 17338 C C . LEU A 1 62 ? -2.731 10.486 -9.192 1.00 0.00 62 LEU A C 15
ATOM 17339 O O . LEU A 1 62 ? -3.633 9.828 -8.673 1.00 0.00 62 LEU A O 15
ATOM 17355 N N . ASP A 1 63 ? -1.719 10.998 -8.501 1.00 0.00 63 ASP A N 15
ATOM 17356 C CA . ASP A 1 63 ? -1.607 10.814 -7.059 1.00 0.00 63 ASP A CA 15
ATOM 17357 C C . ASP A 1 63 ? -0.685 11.863 -6.447 1.00 0.00 63 ASP A C 15
ATOM 17358 O O . ASP A 1 63 ? 0.006 12.591 -7.160 1.00 0.00 63 ASP A O 15
ATOM 17367 N N . LYS A 1 64 ? -0.680 11.938 -5.120 1.00 0.00 64 LYS A N 15
ATOM 17368 C CA . LYS A 1 64 ? 0.157 12.898 -4.410 1.00 0.00 64 LYS A CA 15
ATOM 17369 C C . LYS A 1 64 ? 1.057 12.193 -3.401 1.00 0.00 64 LYS A C 15
ATOM 17370 O O . LYS A 1 64 ? 0.582 11.663 -2.397 1.00 0.00 64 LYS A O 15
ATOM 17389 N N . GLU A 1 65 ? 2.358 12.194 -3.673 1.00 0.00 65 GLU A N 15
ATOM 17390 C CA . GLU A 1 65 ? 3.324 11.554 -2.787 1.00 0.00 65 GLU A CA 15
ATOM 17391 C C . GLU A 1 65 ? 4.626 12.349 -2.737 1.00 0.00 65 GLU A C 15
ATOM 17392 O O . GLU A 1 65 ? 5.044 12.943 -3.732 1.00 0.00 65 GLU A O 15
ATOM 17404 N N . THR A 1 66 ? 5.264 12.356 -1.571 1.00 0.00 66 THR A N 15
ATOM 17405 C CA . THR A 1 66 ? 6.516 13.078 -1.389 1.00 0.00 66 THR A CA 15
ATOM 17406 C C . THR A 1 66 ? 7.658 12.395 -2.133 1.00 0.00 66 THR A C 15
ATOM 17407 O O . THR A 1 66 ? 7.719 11.170 -2.234 1.00 0.00 66 THR A O 15
ATOM 17418 N N . PRO A 1 67 ? 8.585 13.204 -2.667 1.00 0.00 67 PRO A N 15
ATOM 17419 C CA . PRO A 1 67 ? 9.743 12.699 -3.411 1.00 0.00 67 PRO A CA 15
ATOM 17420 C C . PRO A 1 67 ? 10.744 11.984 -2.510 1.00 0.00 67 PRO A C 15
ATOM 17421 O O . PRO A 1 67 ? 11.068 12.464 -1.424 1.00 0.00 67 PRO A O 15
ATOM 17432 N N . ASN A 1 68 ? 11.231 10.835 -2.967 1.00 0.00 68 ASN A N 15
ATOM 17433 C CA . ASN A 1 68 ? 12.195 10.054 -2.202 1.00 0.00 68 ASN A CA 15
ATOM 17434 C C . ASN A 1 68 ? 13.075 9.219 -3.126 1.00 0.00 68 ASN A C 15
ATOM 17435 O O . ASN A 1 68 ? 12.660 8.846 -4.223 1.00 0.00 68 ASN A O 15
ATOM 17446 N N . GLN A 1 69 ? 14.291 8.928 -2.674 1.00 0.00 69 GLN A N 15
ATOM 17447 C CA . GLN A 1 69 ? 15.229 8.137 -3.461 1.00 0.00 69 GLN A CA 15
ATOM 17448 C C . GLN A 1 69 ? 14.750 6.694 -3.590 1.00 0.00 69 GLN A C 15
ATOM 17449 O O . GLN A 1 69 ? 13.973 6.211 -2.766 1.00 0.00 69 GLN A O 15
ATOM 17463 N N . LYS A 1 70 ? 15.219 6.011 -4.628 1.00 0.00 70 LYS A N 15
ATOM 17464 C CA . LYS A 1 70 ? 14.841 4.623 -4.865 1.00 0.00 70 LYS A CA 15
ATOM 17465 C C . LYS A 1 70 ? 15.851 3.668 -4.236 1.00 0.00 70 LYS A C 15
ATOM 17466 O O . LYS A 1 70 ? 17.055 3.926 -4.247 1.00 0.00 70 LYS A O 15
ATOM 17485 N N . THR A 1 71 ? 15.354 2.563 -3.690 1.00 0.00 71 THR A N 15
ATOM 17486 C CA . THR A 1 71 ? 16.212 1.570 -3.057 1.00 0.00 71 THR A CA 15
ATOM 17487 C C . THR A 1 71 ? 17.045 0.823 -4.093 1.00 0.00 71 THR A C 15
ATOM 17488 O O . THR A 1 71 ? 16.561 0.500 -5.177 1.00 0.00 71 THR A O 15
ATOM 17499 N N . GLY A 1 72 ? 18.301 0.551 -3.752 1.00 0.00 72 GLY A N 15
ATOM 17500 C CA . GLY A 1 72 ? 19.181 -0.156 -4.664 1.00 0.00 72 GLY A CA 15
ATOM 17501 C C . GLY A 1 72 ? 19.102 0.380 -6.080 1.00 0.00 72 GLY A C 15
ATOM 17502 O O . GLY A 1 72 ? 19.636 -0.223 -7.010 1.00 0.00 72 GLY A O 15
ATOM 17506 N N . GLY A 1 1 ? -21.716 -0.471 -11.398 1.00 0.00 1 GLY A N 16
ATOM 17507 C CA . GLY A 1 1 ? -21.172 0.239 -12.541 1.00 0.00 1 GLY A CA 16
ATOM 17508 C C . GLY A 1 1 ? -21.946 1.502 -12.861 1.00 0.00 1 GLY A C 16
ATOM 17509 O O . GLY A 1 1 ? -22.518 1.630 -13.943 1.00 0.00 1 GLY A O 16
ATOM 17513 N N . SER A 1 2 ? -21.965 2.437 -11.917 1.00 0.00 2 SER A N 16
ATOM 17514 C CA . SER A 1 2 ? -22.680 3.695 -12.101 1.00 0.00 2 SER A CA 16
ATOM 17515 C C . SER A 1 2 ? -22.050 4.519 -13.221 1.00 0.00 2 SER A C 16
ATOM 17516 O O . SER A 1 2 ? -21.225 5.398 -12.971 1.00 0.00 2 SER A O 16
ATOM 17524 N N . SER A 1 3 ? -22.445 4.227 -14.456 1.00 0.00 3 SER A N 16
ATOM 17525 C CA . SER A 1 3 ? -21.917 4.937 -15.615 1.00 0.00 3 SER A CA 16
ATOM 17526 C C . SER A 1 3 ? -20.419 4.690 -15.768 1.00 0.00 3 SER A C 16
ATOM 17527 O O . SER A 1 3 ? -19.639 5.624 -15.948 1.00 0.00 3 SER A O 16
ATOM 17535 N N . GLY A 1 4 ? -20.025 3.422 -15.694 1.00 0.00 4 GLY A N 16
ATOM 17536 C CA . GLY A 1 4 ? -18.622 3.073 -15.826 1.00 0.00 4 GLY A CA 16
ATOM 17537 C C . GLY A 1 4 ? -18.407 1.578 -15.958 1.00 0.00 4 GLY A C 16
ATOM 17538 O O . GLY A 1 4 ? -19.015 0.790 -15.233 1.00 0.00 4 GLY A O 16
ATOM 17542 N N . SER A 1 5 ? -17.541 1.186 -16.887 1.00 0.00 5 SER A N 16
ATOM 17543 C CA . SER A 1 5 ? -17.252 -0.225 -17.116 1.00 0.00 5 SER A CA 16
ATOM 17544 C C . SER A 1 5 ? -16.911 -0.928 -15.806 1.00 0.00 5 SER A C 16
ATOM 17545 O O . SER A 1 5 ? -17.558 -1.905 -15.427 1.00 0.00 5 SER A O 16
ATOM 17553 N N . SER A 1 6 ? -15.891 -0.425 -15.118 1.00 0.00 6 SER A N 16
ATOM 17554 C CA . SER A 1 6 ? -15.462 -1.007 -13.852 1.00 0.00 6 SER A CA 16
ATOM 17555 C C . SER A 1 6 ? -16.128 -0.300 -12.676 1.00 0.00 6 SER A C 16
ATOM 17556 O O . SER A 1 6 ? -16.614 -0.942 -11.746 1.00 0.00 6 SER A O 16
ATOM 17564 N N . GLY A 1 7 ? -16.145 1.029 -12.724 1.00 0.00 7 GLY A N 16
ATOM 17565 C CA . GLY A 1 7 ? -16.753 1.803 -11.657 1.00 0.00 7 GLY A CA 16
ATOM 17566 C C . GLY A 1 7 ? -15.733 2.586 -10.855 1.00 0.00 7 GLY A C 16
ATOM 17567 O O . GLY A 1 7 ? -15.545 3.782 -11.076 1.00 0.00 7 GLY A O 16
ATOM 17571 N N . TYR A 1 8 ? -15.073 1.911 -9.920 1.00 0.00 8 TYR A N 16
ATOM 17572 C CA . TYR A 1 8 ? -14.070 2.552 -9.079 1.00 0.00 8 TYR A CA 16
ATOM 17573 C C . TYR A 1 8 ? -12.838 1.664 -8.927 1.00 0.00 8 TYR A C 16
ATOM 17574 O O . TYR A 1 8 ? -12.952 0.449 -8.766 1.00 0.00 8 TYR A O 16
ATOM 17592 N N . SER A 1 9 ? -11.662 2.281 -8.977 1.00 0.00 9 SER A N 16
ATOM 17593 C CA . SER A 1 9 ? -10.408 1.548 -8.848 1.00 0.00 9 SER A CA 16
ATOM 17594 C C . SER A 1 9 ? -10.117 1.222 -7.386 1.00 0.00 9 SER A C 16
ATOM 17595 O O . SER A 1 9 ? -10.268 2.071 -6.507 1.00 0.00 9 SER A O 16
ATOM 17603 N N . VAL A 1 10 ? -9.699 -0.014 -7.133 1.00 0.00 10 VAL A N 16
ATOM 17604 C CA . VAL A 1 10 ? -9.386 -0.453 -5.779 1.00 0.00 10 VAL A CA 16
ATOM 17605 C C . VAL A 1 10 ? -7.895 -0.317 -5.489 1.00 0.00 10 VAL A C 16
ATOM 17606 O O . VAL A 1 10 ? -7.150 -1.296 -5.537 1.00 0.00 10 VAL A O 16
ATOM 17619 N N . LYS A 1 11 ? -7.466 0.903 -5.185 1.00 0.00 11 LYS A N 16
ATOM 17620 C CA . LYS A 1 11 ? -6.064 1.168 -4.885 1.00 0.00 11 LYS A CA 16
ATOM 17621 C C . LYS A 1 11 ? -5.555 0.233 -3.792 1.00 0.00 11 LYS A C 16
ATOM 17622 O O . LYS A 1 11 ? -6.299 -0.139 -2.885 1.00 0.00 11 LYS A O 16
ATOM 17641 N N . TRP A 1 12 ? -4.284 -0.141 -3.885 1.00 0.00 12 TRP A N 16
ATOM 17642 C CA . TRP A 1 12 ? -3.676 -1.032 -2.903 1.00 0.00 12 TRP A CA 16
ATOM 17643 C C . TRP A 1 12 ? -3.595 -0.361 -1.536 1.00 0.00 12 TRP A C 16
ATOM 17644 O O . TRP A 1 12 ? -3.833 0.840 -1.408 1.00 0.00 12 TRP A O 16
ATOM 17665 N N . THR A 1 13 ? -3.259 -1.144 -0.516 1.00 0.00 13 THR A N 16
ATOM 17666 C CA . THR A 1 13 ? -3.147 -0.626 0.841 1.00 0.00 13 THR A CA 16
ATOM 17667 C C . THR A 1 13 ? -1.726 -0.776 1.372 1.00 0.00 13 THR A C 16
ATOM 17668 O O . THR A 1 13 ? -1.004 -1.696 0.988 1.00 0.00 13 THR A O 16
ATOM 17679 N N . ILE A 1 14 ? -1.332 0.132 2.258 1.00 0.00 14 ILE A N 16
ATOM 17680 C CA . ILE A 1 14 ? 0.003 0.099 2.843 1.00 0.00 14 ILE A CA 16
ATOM 17681 C C . ILE A 1 14 ? 0.403 -1.324 3.219 1.00 0.00 14 ILE A C 16
ATOM 17682 O O . ILE A 1 14 ? 1.438 -1.824 2.781 1.00 0.00 14 ILE A O 16
ATOM 17698 N N . GLU A 1 15 ? -0.427 -1.971 4.032 1.00 0.00 15 GLU A N 16
ATOM 17699 C CA . GLU A 1 15 ? -0.159 -3.337 4.466 1.00 0.00 15 GLU A CA 16
ATOM 17700 C C . GLU A 1 15 ? 0.294 -4.201 3.293 1.00 0.00 15 GLU A C 16
ATOM 17701 O O . GLU A 1 15 ? 1.406 -4.729 3.291 1.00 0.00 15 GLU A O 16
ATOM 17713 N N . GLU A 1 16 ? -0.575 -4.341 2.297 1.00 0.00 16 GLU A N 16
ATOM 17714 C CA . GLU A 1 16 ? -0.264 -5.142 1.119 1.00 0.00 16 GLU A CA 16
ATOM 17715 C C . GLU A 1 16 ? 1.070 -4.720 0.510 1.00 0.00 16 GLU A C 16
ATOM 17716 O O . GLU A 1 16 ? 1.960 -5.545 0.304 1.00 0.00 16 GLU A O 16
ATOM 17728 N N . LYS A 1 17 ? 1.202 -3.429 0.225 1.00 0.00 17 LYS A N 16
ATOM 17729 C CA . LYS A 1 17 ? 2.426 -2.895 -0.359 1.00 0.00 17 LYS A CA 16
ATOM 17730 C C . LYS A 1 17 ? 3.656 -3.479 0.328 1.00 0.00 17 LYS A C 16
ATOM 17731 O O . LYS A 1 17 ? 4.649 -3.799 -0.324 1.00 0.00 17 LYS A O 16
ATOM 17750 N N . GLU A 1 18 ? 3.582 -3.615 1.649 1.00 0.00 18 GLU A N 16
ATOM 17751 C CA . GLU A 1 18 ? 4.691 -4.161 2.423 1.00 0.00 18 GLU A CA 16
ATOM 17752 C C . GLU A 1 18 ? 4.926 -5.628 2.076 1.00 0.00 18 GLU A C 16
ATOM 17753 O O . GLU A 1 18 ? 6.004 -6.003 1.613 1.00 0.00 18 GLU A O 16
ATOM 17765 N N . LEU A 1 19 ? 3.910 -6.454 2.303 1.00 0.00 19 LEU A N 16
ATOM 17766 C CA . LEU A 1 19 ? 4.005 -7.881 2.015 1.00 0.00 19 LEU A CA 16
ATOM 17767 C C . LEU A 1 19 ? 4.555 -8.118 0.612 1.00 0.00 19 LEU A C 16
ATOM 17768 O O . LEU A 1 19 ? 5.524 -8.855 0.430 1.00 0.00 19 LEU A O 16
ATOM 17784 N N . PHE A 1 20 ? 3.930 -7.487 -0.377 1.00 0.00 20 PHE A N 16
ATOM 17785 C CA . PHE A 1 20 ? 4.357 -7.628 -1.764 1.00 0.00 20 PHE A CA 16
ATOM 17786 C C . PHE A 1 20 ? 5.874 -7.514 -1.880 1.00 0.00 20 PHE A C 16
ATOM 17787 O O . PHE A 1 20 ? 6.525 -8.360 -2.493 1.00 0.00 20 PHE A O 16
ATOM 17804 N N . GLU A 1 21 ? 6.430 -6.461 -1.288 1.00 0.00 21 GLU A N 16
ATOM 17805 C CA . GLU A 1 21 ? 7.870 -6.236 -1.327 1.00 0.00 21 GLU A CA 16
ATOM 17806 C C . GLU A 1 21 ? 8.620 -7.402 -0.690 1.00 0.00 21 GLU A C 16
ATOM 17807 O O . GLU A 1 21 ? 9.491 -8.008 -1.315 1.00 0.00 21 GLU A O 16
ATOM 17819 N N . GLN A 1 22 ? 8.277 -7.709 0.557 1.00 0.00 22 GLN A N 16
ATOM 17820 C CA . GLN A 1 22 ? 8.919 -8.802 1.278 1.00 0.00 22 GLN A CA 16
ATOM 17821 C C . GLN A 1 22 ? 9.194 -9.980 0.350 1.00 0.00 22 GLN A C 16
ATOM 17822 O O . GLN A 1 22 ? 10.338 -10.401 0.186 1.00 0.00 22 GLN A O 16
ATOM 17836 N N . GLY A 1 23 ? 8.135 -10.510 -0.255 1.00 0.00 23 GLY A N 16
ATOM 17837 C CA . GLY A 1 23 ? 8.283 -11.635 -1.159 1.00 0.00 23 GLY A CA 16
ATOM 17838 C C . GLY A 1 23 ? 8.967 -11.251 -2.456 1.00 0.00 23 GLY A C 16
ATOM 17839 O O . GLY A 1 23 ? 9.471 -12.111 -3.180 1.00 0.00 23 GLY A O 16
ATOM 17843 N N . LEU A 1 24 ? 8.985 -9.956 -2.753 1.00 0.00 24 LEU A N 16
ATOM 17844 C CA . LEU A 1 24 ? 9.611 -9.460 -3.974 1.00 0.00 24 LEU A CA 16
ATOM 17845 C C . LEU A 1 24 ? 11.128 -9.593 -3.900 1.00 0.00 24 LEU A C 16
ATOM 17846 O O . LEU A 1 24 ? 11.816 -9.538 -4.919 1.00 0.00 24 LEU A O 16
ATOM 17862 N N . ALA A 1 25 ? 11.644 -9.771 -2.688 1.00 0.00 25 ALA A N 16
ATOM 17863 C CA . ALA A 1 25 ? 13.079 -9.918 -2.482 1.00 0.00 25 ALA A CA 16
ATOM 17864 C C . ALA A 1 25 ? 13.481 -11.388 -2.444 1.00 0.00 25 ALA A C 16
ATOM 17865 O O . ALA A 1 25 ? 14.360 -11.822 -3.189 1.00 0.00 25 ALA A O 16
ATOM 17872 N N . LYS A 1 26 ? 12.833 -12.151 -1.570 1.00 0.00 26 LYS A N 16
ATOM 17873 C CA . LYS A 1 26 ? 13.122 -13.574 -1.434 1.00 0.00 26 LYS A CA 16
ATOM 17874 C C . LYS A 1 26 ? 12.768 -14.326 -2.713 1.00 0.00 26 LYS A C 16
ATOM 17875 O O . LYS A 1 26 ? 13.531 -15.172 -3.179 1.00 0.00 26 LYS A O 16
ATOM 17894 N N . PHE A 1 27 ? 11.607 -14.010 -3.277 1.00 0.00 27 PHE A N 16
ATOM 17895 C CA . PHE A 1 27 ? 11.152 -14.656 -4.503 1.00 0.00 27 PHE A CA 16
ATOM 17896 C C . PHE A 1 27 ? 11.605 -13.872 -5.731 1.00 0.00 27 PHE A C 16
ATOM 17897 O O . PHE A 1 27 ? 11.744 -14.428 -6.820 1.00 0.00 27 PHE A O 16
ATOM 17914 N N . GLY A 1 28 ? 11.833 -12.575 -5.547 1.00 0.00 28 GLY A N 16
ATOM 17915 C CA . GLY A 1 28 ? 12.267 -11.735 -6.648 1.00 0.00 28 GLY A CA 16
ATOM 17916 C C . GLY A 1 28 ? 11.107 -11.073 -7.364 1.00 0.00 28 GLY A C 16
ATOM 17917 O O . GLY A 1 28 ? 10.217 -10.509 -6.728 1.00 0.00 28 GLY A O 16
ATOM 17921 N N . ARG A 1 29 ? 11.118 -11.139 -8.691 1.00 0.00 29 ARG A N 16
ATOM 17922 C CA . ARG A 1 29 ? 10.060 -10.538 -9.495 1.00 0.00 29 ARG A CA 16
ATOM 17923 C C . ARG A 1 29 ? 8.956 -11.551 -9.785 1.00 0.00 29 ARG A C 16
ATOM 17924 O O . ARG A 1 29 ? 8.188 -11.391 -10.734 1.00 0.00 29 ARG A O 16
ATOM 17945 N N . ARG A 1 30 ? 8.884 -12.592 -8.963 1.00 0.00 30 ARG A N 16
ATOM 17946 C CA . ARG A 1 30 ? 7.876 -13.632 -9.133 1.00 0.00 30 ARG A CA 16
ATOM 17947 C C . ARG A 1 30 ? 6.515 -13.155 -8.636 1.00 0.00 30 ARG A C 16
ATOM 17948 O O . ARG A 1 30 ? 6.325 -12.926 -7.441 1.00 0.00 30 ARG A O 16
ATOM 17969 N N . TRP A 1 31 ? 5.572 -13.008 -9.560 1.00 0.00 31 TRP A N 16
ATOM 17970 C CA . TRP A 1 31 ? 4.228 -12.558 -9.215 1.00 0.00 31 TRP A CA 16
ATOM 17971 C C . TRP A 1 31 ? 3.398 -13.706 -8.651 1.00 0.00 31 TRP A C 16
ATOM 17972 O O . TRP A 1 31 ? 2.717 -13.553 -7.636 1.00 0.00 31 TRP A O 16
ATOM 17993 N N . THR A 1 32 ? 3.458 -14.856 -9.315 1.00 0.00 32 THR A N 16
ATOM 17994 C CA . THR A 1 32 ? 2.711 -16.029 -8.880 1.00 0.00 32 THR A CA 16
ATOM 17995 C C . THR A 1 32 ? 2.999 -16.354 -7.418 1.00 0.00 32 THR A C 16
ATOM 17996 O O . THR A 1 32 ? 2.084 -16.619 -6.638 1.00 0.00 32 THR A O 16
ATOM 18007 N N . LYS A 1 33 ? 4.276 -16.330 -7.052 1.00 0.00 33 LYS A N 16
ATOM 18008 C CA . LYS A 1 33 ? 4.685 -16.620 -5.683 1.00 0.00 33 LYS A CA 16
ATOM 18009 C C . LYS A 1 33 ? 4.132 -15.577 -4.717 1.00 0.00 33 LYS A C 16
ATOM 18010 O O . LYS A 1 33 ? 3.329 -15.895 -3.839 1.00 0.00 33 LYS A O 16
ATOM 18029 N N . ILE A 1 34 ? 4.564 -14.332 -4.887 1.00 0.00 34 ILE A N 16
ATOM 18030 C CA . ILE A 1 34 ? 4.109 -13.243 -4.031 1.00 0.00 34 ILE A CA 16
ATOM 18031 C C . ILE A 1 34 ? 2.606 -13.326 -3.788 1.00 0.00 34 ILE A C 16
ATOM 18032 O O . ILE A 1 34 ? 2.157 -13.443 -2.648 1.00 0.00 34 ILE A O 16
ATOM 18048 N N . SER A 1 35 ? 1.834 -13.266 -4.868 1.00 0.00 35 SER A N 16
ATOM 18049 C CA . SER A 1 35 ? 0.380 -13.332 -4.773 1.00 0.00 35 SER A CA 16
ATOM 18050 C C . SER A 1 35 ? -0.048 -14.257 -3.637 1.00 0.00 35 SER A C 16
ATOM 18051 O O . SER A 1 35 ? -0.823 -13.868 -2.763 1.00 0.00 35 SER A O 16
ATOM 18059 N N . LYS A 1 36 ? 0.461 -15.484 -3.658 1.00 0.00 36 LYS A N 16
ATOM 18060 C CA . LYS A 1 36 ? 0.135 -16.466 -2.631 1.00 0.00 36 LYS A CA 16
ATOM 18061 C C . LYS A 1 36 ? 0.262 -15.859 -1.238 1.00 0.00 36 LYS A C 16
ATOM 18062 O O . LYS A 1 36 ? -0.598 -16.062 -0.380 1.00 0.00 36 LYS A O 16
ATOM 18081 N N . LEU A 1 37 ? 1.339 -15.113 -1.019 1.00 0.00 37 LEU A N 16
ATOM 18082 C CA . LEU A 1 37 ? 1.579 -14.475 0.271 1.00 0.00 37 LEU A CA 16
ATOM 18083 C C . LEU A 1 37 ? 0.402 -13.589 0.667 1.00 0.00 37 LEU A C 16
ATOM 18084 O O . LEU A 1 37 ? -0.347 -13.911 1.590 1.00 0.00 37 LEU A O 16
ATOM 18100 N N . ILE A 1 38 ? 0.244 -12.474 -0.038 1.00 0.00 38 ILE A N 16
ATOM 18101 C CA . ILE A 1 38 ? -0.844 -11.544 0.238 1.00 0.00 38 ILE A CA 16
ATOM 18102 C C . ILE A 1 38 ? -2.181 -12.272 0.324 1.00 0.00 38 ILE A C 16
ATOM 18103 O O . ILE A 1 38 ? -2.952 -12.068 1.261 1.00 0.00 38 ILE A O 16
ATOM 18119 N N . GLY A 1 39 ? -2.449 -13.124 -0.661 1.00 0.00 39 GLY A N 16
ATOM 18120 C CA . GLY A 1 39 ? -3.693 -13.871 -0.678 1.00 0.00 39 GLY A CA 16
ATOM 18121 C C . GLY A 1 39 ? -4.858 -13.047 -1.188 1.00 0.00 39 GLY A C 16
ATOM 18122 O O . GLY A 1 39 ? -5.677 -13.532 -1.968 1.00 0.00 39 GLY A O 16
ATOM 18126 N N . SER A 1 40 ? -4.935 -11.796 -0.745 1.00 0.00 40 SER A N 16
ATOM 18127 C CA . SER A 1 40 ? -6.012 -10.903 -1.158 1.00 0.00 40 SER A CA 16
ATOM 18128 C C . SER A 1 40 ? -5.948 -10.631 -2.657 1.00 0.00 40 SER A C 16
ATOM 18129 O O . SER A 1 40 ? -6.964 -10.672 -3.351 1.00 0.00 40 SER A O 16
ATOM 18137 N N . ARG A 1 41 ? -4.745 -10.354 -3.151 1.00 0.00 41 ARG A N 16
ATOM 18138 C CA . ARG A 1 41 ? -4.547 -10.074 -4.568 1.00 0.00 41 ARG A CA 16
ATOM 18139 C C . ARG A 1 41 ? -4.362 -11.367 -5.357 1.00 0.00 41 ARG A C 16
ATOM 18140 O O . ARG A 1 41 ? -4.254 -12.449 -4.780 1.00 0.00 41 ARG A O 16
ATOM 18161 N N . THR A 1 42 ? -4.327 -11.246 -6.681 1.00 0.00 42 THR A N 16
ATOM 18162 C CA . THR A 1 42 ? -4.157 -12.404 -7.549 1.00 0.00 42 THR A CA 16
ATOM 18163 C C . THR A 1 42 ? -3.052 -12.167 -8.572 1.00 0.00 42 THR A C 16
ATOM 18164 O O . THR A 1 42 ? -2.773 -11.028 -8.946 1.00 0.00 42 THR A O 16
ATOM 18175 N N . VAL A 1 43 ? -2.427 -13.250 -9.023 1.00 0.00 43 VAL A N 16
ATOM 18176 C CA . VAL A 1 43 ? -1.353 -13.159 -10.006 1.00 0.00 43 VAL A CA 16
ATOM 18177 C C . VAL A 1 43 ? -1.598 -12.014 -10.983 1.00 0.00 43 VAL A C 16
ATOM 18178 O O . VAL A 1 43 ? -0.690 -11.239 -11.288 1.00 0.00 43 VAL A O 16
ATOM 18191 N N . LEU A 1 44 ? -2.829 -11.913 -11.471 1.00 0.00 44 LEU A N 16
ATOM 18192 C CA . LEU A 1 44 ? -3.194 -10.862 -12.414 1.00 0.00 44 LEU A CA 16
ATOM 18193 C C . LEU A 1 44 ? -3.009 -9.483 -11.791 1.00 0.00 44 LEU A C 16
ATOM 18194 O O . LEU A 1 44 ? -2.147 -8.712 -12.213 1.00 0.00 44 LEU A O 16
ATOM 18210 N N . GLN A 1 45 ? -3.821 -9.180 -10.783 1.00 0.00 45 GLN A N 16
ATOM 18211 C CA . GLN A 1 45 ? -3.744 -7.893 -10.101 1.00 0.00 45 GLN A CA 16
ATOM 18212 C C . GLN A 1 45 ? -2.296 -7.523 -9.798 1.00 0.00 45 GLN A C 16
ATOM 18213 O O . GLN A 1 45 ? -1.838 -6.433 -10.142 1.00 0.00 45 GLN A O 16
ATOM 18227 N N . VAL A 1 46 ? -1.580 -8.437 -9.151 1.00 0.00 46 VAL A N 16
ATOM 18228 C CA . VAL A 1 46 ? -0.183 -8.208 -8.802 1.00 0.00 46 VAL A CA 16
ATOM 18229 C C . VAL A 1 46 ? 0.644 -7.871 -10.038 1.00 0.00 46 VAL A C 16
ATOM 18230 O O . VAL A 1 46 ? 1.474 -6.961 -10.014 1.00 0.00 46 VAL A O 16
ATOM 18243 N N . LYS A 1 47 ? 0.412 -8.610 -11.117 1.00 0.00 47 LYS A N 16
ATOM 18244 C CA . LYS A 1 47 ? 1.134 -8.390 -12.365 1.00 0.00 47 LYS A CA 16
ATOM 18245 C C . LYS A 1 47 ? 0.973 -6.949 -12.840 1.00 0.00 47 LYS A C 16
ATOM 18246 O O . LYS A 1 47 ? 1.916 -6.344 -13.349 1.00 0.00 47 LYS A O 16
ATOM 18265 N N . SER A 1 48 ? -0.228 -6.405 -12.669 1.00 0.00 48 SER A N 16
ATOM 18266 C CA . SER A 1 48 ? -0.513 -5.036 -13.083 1.00 0.00 48 SER A CA 16
ATOM 18267 C C . SER A 1 48 ? 0.102 -4.036 -12.109 1.00 0.00 48 SER A C 16
ATOM 18268 O O . SER A 1 48 ? 0.793 -3.101 -12.515 1.00 0.00 48 SER A O 16
ATOM 18276 N N . TYR A 1 49 ? -0.155 -4.238 -10.822 1.00 0.00 49 TYR A N 16
ATOM 18277 C CA . TYR A 1 49 ? 0.370 -3.353 -9.789 1.00 0.00 49 TYR A CA 16
ATOM 18278 C C . TYR A 1 49 ? 1.891 -3.263 -9.870 1.00 0.00 49 TYR A C 16
ATOM 18279 O O . TYR A 1 49 ? 2.458 -2.172 -9.906 1.00 0.00 49 TYR A O 16
ATOM 18297 N N . ALA A 1 50 ? 2.545 -4.420 -9.901 1.00 0.00 50 ALA A N 16
ATOM 18298 C CA . ALA A 1 50 ? 3.999 -4.473 -9.981 1.00 0.00 50 ALA A CA 16
ATOM 18299 C C . ALA A 1 50 ? 4.546 -3.318 -10.813 1.00 0.00 50 ALA A C 16
ATOM 18300 O O . ALA A 1 50 ? 5.626 -2.797 -10.534 1.00 0.00 50 ALA A O 16
ATOM 18307 N N . ARG A 1 51 ? 3.794 -2.923 -11.835 1.00 0.00 51 ARG A N 16
ATOM 18308 C CA . ARG A 1 51 ? 4.205 -1.831 -12.709 1.00 0.00 51 ARG A CA 16
ATOM 18309 C C . ARG A 1 51 ? 3.779 -0.484 -12.132 1.00 0.00 51 ARG A C 16
ATOM 18310 O O . ARG A 1 51 ? 4.581 0.446 -12.046 1.00 0.00 51 ARG A O 16
ATOM 18331 N N . GLN A 1 52 ? 2.513 -0.388 -11.739 1.00 0.00 52 GLN A N 16
ATOM 18332 C CA . GLN A 1 52 ? 1.981 0.846 -11.172 1.00 0.00 52 GLN A CA 16
ATOM 18333 C C . GLN A 1 52 ? 2.883 1.366 -10.057 1.00 0.00 52 GLN A C 16
ATOM 18334 O O . GLN A 1 52 ? 3.108 2.570 -9.938 1.00 0.00 52 GLN A O 16
ATOM 18348 N N . TYR A 1 53 ? 3.397 0.450 -9.243 1.00 0.00 53 TYR A N 16
ATOM 18349 C CA . TYR A 1 53 ? 4.272 0.816 -8.137 1.00 0.00 53 TYR A CA 16
ATOM 18350 C C . TYR A 1 53 ? 5.491 1.585 -8.637 1.00 0.00 53 TYR A C 16
ATOM 18351 O O . TYR A 1 53 ? 5.709 2.738 -8.264 1.00 0.00 53 TYR A O 16
ATOM 18369 N N . PHE A 1 54 ? 6.283 0.938 -9.486 1.00 0.00 54 PHE A N 16
ATOM 18370 C CA . PHE A 1 54 ? 7.481 1.559 -10.039 1.00 0.00 54 PHE A CA 16
ATOM 18371 C C . PHE A 1 54 ? 7.175 2.960 -10.561 1.00 0.00 54 PHE A C 16
ATOM 18372 O O . PHE A 1 54 ? 7.935 3.901 -10.330 1.00 0.00 54 PHE A O 16
ATOM 18389 N N . LYS A 1 55 ? 6.058 3.092 -11.267 1.00 0.00 55 LYS A N 16
ATOM 18390 C CA . LYS A 1 55 ? 5.649 4.376 -11.823 1.00 0.00 55 LYS A CA 16
ATOM 18391 C C . LYS A 1 55 ? 5.761 5.481 -10.777 1.00 0.00 55 LYS A C 16
ATOM 18392 O O . LYS A 1 55 ? 6.224 6.582 -11.071 1.00 0.00 55 LYS A O 16
ATOM 18411 N N . ASN A 1 56 ? 5.335 5.178 -9.555 1.00 0.00 56 ASN A N 16
ATOM 18412 C CA . ASN A 1 56 ? 5.388 6.146 -8.465 1.00 0.00 56 ASN A CA 16
ATOM 18413 C C . ASN A 1 56 ? 6.810 6.285 -7.930 1.00 0.00 56 ASN A C 16
ATOM 18414 O O . ASN A 1 56 ? 7.300 7.394 -7.716 1.00 0.00 56 ASN A O 16
ATOM 18425 N N . LYS A 1 57 ? 7.469 5.151 -7.716 1.00 0.00 57 LYS A N 16
ATOM 18426 C CA . LYS A 1 57 ? 8.835 5.143 -7.207 1.00 0.00 57 LYS A CA 16
ATOM 18427 C C . LYS A 1 57 ? 9.623 6.332 -7.748 1.00 0.00 57 LYS A C 16
ATOM 18428 O O . LYS A 1 57 ? 10.093 7.177 -6.985 1.00 0.00 57 LYS A O 16
ATOM 18447 N N . VAL A 1 58 ? 9.763 6.393 -9.068 1.00 0.00 58 VAL A N 16
ATOM 18448 C CA . VAL A 1 58 ? 10.492 7.480 -9.711 1.00 0.00 58 VAL A CA 16
ATOM 18449 C C . VAL A 1 58 ? 9.555 8.619 -10.093 1.00 0.00 58 VAL A C 16
ATOM 18450 O O . VAL A 1 58 ? 8.628 8.438 -10.884 1.00 0.00 58 VAL A O 16
ATOM 18463 N N . LYS A 1 59 ? 9.801 9.796 -9.528 1.00 0.00 59 LYS A N 16
ATOM 18464 C CA . LYS A 1 59 ? 8.980 10.968 -9.810 1.00 0.00 59 LYS A CA 16
ATOM 18465 C C . LYS A 1 59 ? 8.561 10.998 -11.276 1.00 0.00 59 LYS A C 16
ATOM 18466 O O . LYS A 1 59 ? 9.249 10.452 -12.140 1.00 0.00 59 LYS A O 16
ATOM 18485 N N . CYS A 1 60 ? 7.431 11.640 -11.550 1.00 0.00 60 CYS A N 16
ATOM 18486 C CA . CYS A 1 60 ? 6.921 11.742 -12.913 1.00 0.00 60 CYS A CA 16
ATOM 18487 C C . CYS A 1 60 ? 6.374 13.140 -13.186 1.00 0.00 60 CYS A C 16
ATOM 18488 O O . CYS A 1 60 ? 5.771 13.763 -12.313 1.00 0.00 60 CYS A O 16
ATOM 18496 N N . GLY A 1 61 ? 6.592 13.627 -14.404 1.00 0.00 61 GLY A N 16
ATOM 18497 C CA . GLY A 1 61 ? 6.116 14.949 -14.769 1.00 0.00 61 GLY A CA 16
ATOM 18498 C C . GLY A 1 61 ? 6.238 15.944 -13.632 1.00 0.00 61 GLY A C 16
ATOM 18499 O O . GLY A 1 61 ? 7.341 16.359 -13.275 1.00 0.00 61 GLY A O 16
ATOM 18503 N N . LEU A 1 62 ? 5.102 16.330 -13.062 1.00 0.00 62 LEU A N 16
ATOM 18504 C CA . LEU A 1 62 ? 5.085 17.284 -11.959 1.00 0.00 62 LEU A CA 16
ATOM 18505 C C . LEU A 1 62 ? 4.576 16.629 -10.680 1.00 0.00 62 LEU A C 16
ATOM 18506 O O . LEU A 1 62 ? 3.381 16.661 -10.387 1.00 0.00 62 LEU A O 16
ATOM 18522 N N . ASP A 1 63 ? 5.491 16.037 -9.920 1.00 0.00 63 ASP A N 16
ATOM 18523 C CA . ASP A 1 63 ? 5.136 15.376 -8.670 1.00 0.00 63 ASP A CA 16
ATOM 18524 C C . ASP A 1 63 ? 4.972 16.394 -7.545 1.00 0.00 63 ASP A C 16
ATOM 18525 O O . ASP A 1 63 ? 5.597 17.454 -7.557 1.00 0.00 63 ASP A O 16
ATOM 18534 N N . LYS A 1 64 ? 4.126 16.065 -6.575 1.00 0.00 64 LYS A N 16
ATOM 18535 C CA . LYS A 1 64 ? 3.878 16.949 -5.442 1.00 0.00 64 LYS A CA 16
ATOM 18536 C C . LYS A 1 64 ? 4.204 16.251 -4.126 1.00 0.00 64 LYS A C 16
ATOM 18537 O O . LYS A 1 64 ? 4.931 16.789 -3.291 1.00 0.00 64 LYS A O 16
ATOM 18556 N N . GLU A 1 65 ? 3.664 15.049 -3.948 1.00 0.00 65 GLU A N 16
ATOM 18557 C CA . GLU A 1 65 ? 3.899 14.278 -2.733 1.00 0.00 65 GLU A CA 16
ATOM 18558 C C . GLU A 1 65 ? 5.111 13.365 -2.894 1.00 0.00 65 GLU A C 16
ATOM 18559 O O . GLU A 1 65 ? 5.395 12.877 -3.989 1.00 0.00 65 GLU A O 16
ATOM 18571 N N . THR A 1 66 ? 5.825 13.139 -1.795 1.00 0.00 66 THR A N 16
ATOM 18572 C CA . THR A 1 66 ? 7.007 12.287 -1.814 1.00 0.00 66 THR A CA 16
ATOM 18573 C C . THR A 1 66 ? 7.009 11.325 -0.631 1.00 0.00 66 THR A C 16
ATOM 18574 O O . THR A 1 66 ? 6.558 11.652 0.467 1.00 0.00 66 THR A O 16
ATOM 18585 N N . PRO A 1 67 ? 7.531 10.110 -0.856 1.00 0.00 67 PRO A N 16
ATOM 18586 C CA . PRO A 1 67 ? 7.606 9.076 0.180 1.00 0.00 67 PRO A CA 16
ATOM 18587 C C . PRO A 1 67 ? 8.620 9.417 1.266 1.00 0.00 67 PRO A C 16
ATOM 18588 O O . PRO A 1 67 ? 9.246 10.475 1.234 1.00 0.00 67 PRO A O 16
ATOM 18599 N N . ASN A 1 68 ? 8.777 8.512 2.227 1.00 0.00 68 ASN A N 16
ATOM 18600 C CA . ASN A 1 68 ? 9.716 8.718 3.324 1.00 0.00 68 ASN A CA 16
ATOM 18601 C C . ASN A 1 68 ? 11.031 7.990 3.059 1.00 0.00 68 ASN A C 16
ATOM 18602 O O . ASN A 1 68 ? 11.634 7.427 3.972 1.00 0.00 68 ASN A O 16
ATOM 18613 N N . GLN A 1 69 ? 11.467 8.007 1.804 1.00 0.00 69 GLN A N 16
ATOM 18614 C CA . GLN A 1 69 ? 12.710 7.349 1.419 1.00 0.00 69 GLN A CA 16
ATOM 18615 C C . GLN A 1 69 ? 13.666 8.335 0.755 1.00 0.00 69 GLN A C 16
ATOM 18616 O O . GLN A 1 69 ? 13.535 8.641 -0.430 1.00 0.00 69 GLN A O 16
ATOM 18630 N N . LYS A 1 70 ? 14.627 8.830 1.528 1.00 0.00 70 LYS A N 16
ATOM 18631 C CA . LYS A 1 70 ? 15.606 9.782 1.016 1.00 0.00 70 LYS A CA 16
ATOM 18632 C C . LYS A 1 70 ? 16.998 9.159 0.971 1.00 0.00 70 LYS A C 16
ATOM 18633 O O . LYS A 1 70 ? 17.288 8.208 1.698 1.00 0.00 70 LYS A O 16
ATOM 18652 N N . THR A 1 71 ? 17.857 9.701 0.114 1.00 0.00 71 THR A N 16
ATOM 18653 C CA . THR A 1 71 ? 19.218 9.199 -0.026 1.00 0.00 71 THR A CA 16
ATOM 18654 C C . THR A 1 71 ? 20.071 9.581 1.179 1.00 0.00 71 THR A C 16
ATOM 18655 O O . THR A 1 71 ? 20.468 10.736 1.329 1.00 0.00 71 THR A O 16
ATOM 18666 N N . GLY A 1 72 ? 20.350 8.603 2.035 1.00 0.00 72 GLY A N 16
ATOM 18667 C CA . GLY A 1 72 ? 21.155 8.857 3.215 1.00 0.00 72 GLY A CA 16
ATOM 18668 C C . GLY A 1 72 ? 22.626 9.023 2.889 1.00 0.00 72 GLY A C 16
ATOM 18669 O O . GLY A 1 72 ? 23.450 8.189 3.264 1.00 0.00 72 GLY A O 16
ATOM 18673 N N . GLY A 1 1 ? -14.298 12.063 5.365 1.00 0.00 1 GLY A N 17
ATOM 18674 C CA . GLY A 1 1 ? -15.174 11.340 4.462 1.00 0.00 1 GLY A CA 17
ATOM 18675 C C . GLY A 1 1 ? -15.269 9.866 4.804 1.00 0.00 1 GLY A C 17
ATOM 18676 O O . GLY A 1 1 ? -15.897 9.491 5.794 1.00 0.00 1 GLY A O 17
ATOM 18680 N N . SER A 1 2 ? -14.645 9.028 3.983 1.00 0.00 2 SER A N 17
ATOM 18681 C CA . SER A 1 2 ? -14.667 7.586 4.200 1.00 0.00 2 SER A CA 17
ATOM 18682 C C . SER A 1 2 ? -16.079 7.033 4.033 1.00 0.00 2 SER A C 17
ATOM 18683 O O . SER A 1 2 ? -16.524 6.190 4.812 1.00 0.00 2 SER A O 17
ATOM 18691 N N . SER A 1 3 ? -16.778 7.513 3.009 1.00 0.00 3 SER A N 17
ATOM 18692 C CA . SER A 1 3 ? -18.141 7.070 2.740 1.00 0.00 3 SER A CA 17
ATOM 18693 C C . SER A 1 3 ? -18.143 5.775 1.934 1.00 0.00 3 SER A C 17
ATOM 18694 O O . SER A 1 3 ? -18.922 5.616 0.995 1.00 0.00 3 SER A O 17
ATOM 18702 N N . GLY A 1 4 ? -17.262 4.852 2.307 1.00 0.00 4 GLY A N 17
ATOM 18703 C CA . GLY A 1 4 ? -17.177 3.582 1.609 1.00 0.00 4 GLY A CA 17
ATOM 18704 C C . GLY A 1 4 ? -17.453 3.717 0.125 1.00 0.00 4 GLY A C 17
ATOM 18705 O O . GLY A 1 4 ? -18.183 2.913 -0.454 1.00 0.00 4 GLY A O 17
ATOM 18709 N N . SER A 1 5 ? -16.870 4.739 -0.493 1.00 0.00 5 SER A N 17
ATOM 18710 C CA . SER A 1 5 ? -17.061 4.980 -1.919 1.00 0.00 5 SER A CA 17
ATOM 18711 C C . SER A 1 5 ? -16.198 4.036 -2.750 1.00 0.00 5 SER A C 17
ATOM 18712 O O . SER A 1 5 ? -14.995 4.246 -2.901 1.00 0.00 5 SER A O 17
ATOM 18720 N N . SER A 1 6 ? -16.823 2.993 -3.288 1.00 0.00 6 SER A N 17
ATOM 18721 C CA . SER A 1 6 ? -16.114 2.013 -4.101 1.00 0.00 6 SER A CA 17
ATOM 18722 C C . SER A 1 6 ? -16.999 1.504 -5.235 1.00 0.00 6 SER A C 17
ATOM 18723 O O . SER A 1 6 ? -18.223 1.466 -5.112 1.00 0.00 6 SER A O 17
ATOM 18731 N N . GLY A 1 7 ? -16.370 1.114 -6.339 1.00 0.00 7 GLY A N 17
ATOM 18732 C CA . GLY A 1 7 ? -17.115 0.613 -7.480 1.00 0.00 7 GLY A CA 17
ATOM 18733 C C . GLY A 1 7 ? -16.211 0.165 -8.611 1.00 0.00 7 GLY A C 17
ATOM 18734 O O . GLY A 1 7 ? -15.964 0.918 -9.553 1.00 0.00 7 GLY A O 17
ATOM 18738 N N . TYR A 1 8 ? -15.716 -1.064 -8.519 1.00 0.00 8 TYR A N 17
ATOM 18739 C CA . TYR A 1 8 ? -14.831 -1.610 -9.540 1.00 0.00 8 TYR A CA 17
ATOM 18740 C C . TYR A 1 8 ? -13.561 -0.774 -9.665 1.00 0.00 8 TYR A C 17
ATOM 18741 O O . TYR A 1 8 ? -13.160 -0.394 -10.765 1.00 0.00 8 TYR A O 17
ATOM 18759 N N . SER A 1 9 ? -12.933 -0.491 -8.529 1.00 0.00 9 SER A N 17
ATOM 18760 C CA . SER A 1 9 ? -11.710 0.304 -8.508 1.00 0.00 9 SER A CA 17
ATOM 18761 C C . SER A 1 9 ? -10.546 -0.505 -7.944 1.00 0.00 9 SER A C 17
ATOM 18762 O O . SER A 1 9 ? -10.692 -1.210 -6.945 1.00 0.00 9 SER A O 17
ATOM 18770 N N . VAL A 1 10 ? -9.390 -0.399 -8.591 1.00 0.00 10 VAL A N 17
ATOM 18771 C CA . VAL A 1 10 ? -8.200 -1.118 -8.154 1.00 0.00 10 VAL A CA 17
ATOM 18772 C C . VAL A 1 10 ? -7.310 -0.234 -7.289 1.00 0.00 10 VAL A C 17
ATOM 18773 O O . VAL A 1 10 ? -6.735 0.744 -7.766 1.00 0.00 10 VAL A O 17
ATOM 18786 N N . LYS A 1 11 ? -7.200 -0.585 -6.012 1.00 0.00 11 LYS A N 17
ATOM 18787 C CA . LYS A 1 11 ? -6.378 0.175 -5.077 1.00 0.00 11 LYS A CA 17
ATOM 18788 C C . LYS A 1 11 ? -5.603 -0.757 -4.151 1.00 0.00 11 LYS A C 17
ATOM 18789 O O . LYS A 1 11 ? -6.028 -1.883 -3.892 1.00 0.00 11 LYS A O 17
ATOM 18808 N N . TRP A 1 12 ? -4.467 -0.280 -3.655 1.00 0.00 12 TRP A N 17
ATOM 18809 C CA . TRP A 1 12 ? -3.634 -1.071 -2.757 1.00 0.00 12 TRP A CA 17
ATOM 18810 C C . TRP A 1 12 ? -3.458 -0.367 -1.416 1.00 0.00 12 TRP A C 17
ATOM 18811 O O . TRP A 1 12 ? -3.465 0.863 -1.343 1.00 0.00 12 TRP A O 17
ATOM 18832 N N . THR A 1 13 ? -3.299 -1.152 -0.355 1.00 0.00 13 THR A N 17
ATOM 18833 C CA . THR A 1 13 ? -3.121 -0.603 0.983 1.00 0.00 13 THR A CA 17
ATOM 18834 C C . THR A 1 13 ? -1.698 -0.824 1.483 1.00 0.00 13 THR A C 17
ATOM 18835 O O . THR A 1 13 ? -1.021 -1.763 1.063 1.00 0.00 13 THR A O 17
ATOM 18846 N N . ILE A 1 14 ? -1.251 0.045 2.384 1.00 0.00 14 ILE A N 17
ATOM 18847 C CA . ILE A 1 14 ? 0.091 -0.058 2.943 1.00 0.00 14 ILE A CA 17
ATOM 18848 C C . ILE A 1 14 ? 0.427 -1.500 3.306 1.00 0.00 14 ILE A C 17
ATOM 18849 O O . ILE A 1 14 ? 1.433 -2.046 2.855 1.00 0.00 14 ILE A O 17
ATOM 18865 N N . GLU A 1 15 ? -0.425 -2.113 4.122 1.00 0.00 15 GLU A N 17
ATOM 18866 C CA . GLU A 1 15 ? -0.219 -3.493 4.544 1.00 0.00 15 GLU A CA 17
ATOM 18867 C C . GLU A 1 15 ? 0.201 -4.366 3.365 1.00 0.00 15 GLU A C 17
ATOM 18868 O O . GLU A 1 15 ? 1.287 -4.945 3.365 1.00 0.00 15 GLU A O 17
ATOM 18880 N N . GLU A 1 16 ? -0.667 -4.455 2.363 1.00 0.00 16 GLU A N 17
ATOM 18881 C CA . GLU A 1 16 ? -0.387 -5.258 1.178 1.00 0.00 16 GLU A CA 17
ATOM 18882 C C . GLU A 1 16 ? 0.966 -4.887 0.577 1.00 0.00 16 GLU A C 17
ATOM 18883 O O . GLU A 1 16 ? 1.864 -5.723 0.475 1.00 0.00 16 GLU A O 17
ATOM 18895 N N . LYS A 1 17 ? 1.104 -3.626 0.179 1.00 0.00 17 LYS A N 17
ATOM 18896 C CA . LYS A 1 17 ? 2.345 -3.142 -0.411 1.00 0.00 17 LYS A CA 17
ATOM 18897 C C . LYS A 1 17 ? 3.556 -3.726 0.310 1.00 0.00 17 LYS A C 17
ATOM 18898 O O . LYS A 1 17 ? 4.485 -4.225 -0.323 1.00 0.00 17 LYS A O 17
ATOM 18917 N N . GLU A 1 18 ? 3.536 -3.661 1.638 1.00 0.00 18 GLU A N 17
ATOM 18918 C CA . GLU A 1 18 ? 4.632 -4.185 2.444 1.00 0.00 18 GLU A CA 17
ATOM 18919 C C . GLU A 1 18 ? 4.929 -5.638 2.081 1.00 0.00 18 GLU A C 17
ATOM 18920 O O . GLU A 1 18 ? 6.082 -6.013 1.866 1.00 0.00 18 GLU A O 17
ATOM 18932 N N . LEU A 1 19 ? 3.880 -6.450 2.015 1.00 0.00 19 LEU A N 17
ATOM 18933 C CA . LEU A 1 19 ? 4.026 -7.862 1.679 1.00 0.00 19 LEU A CA 17
ATOM 18934 C C . LEU A 1 19 ? 4.696 -8.032 0.319 1.00 0.00 19 LEU A C 17
ATOM 18935 O O . LEU A 1 19 ? 5.687 -8.751 0.189 1.00 0.00 19 LEU A O 17
ATOM 18951 N N . PHE A 1 20 ? 4.150 -7.363 -0.691 1.00 0.00 20 PHE A N 17
ATOM 18952 C CA . PHE A 1 20 ? 4.695 -7.439 -2.042 1.00 0.00 20 PHE A CA 17
ATOM 18953 C C . PHE A 1 20 ? 6.206 -7.226 -2.031 1.00 0.00 20 PHE A C 17
ATOM 18954 O O . PHE A 1 20 ? 6.956 -7.997 -2.627 1.00 0.00 20 PHE A O 17
ATOM 18971 N N . GLU A 1 21 ? 6.644 -6.172 -1.349 1.00 0.00 21 GLU A N 17
ATOM 18972 C CA . GLU A 1 21 ? 8.065 -5.856 -1.261 1.00 0.00 21 GLU A CA 17
ATOM 18973 C C . GLU A 1 21 ? 8.831 -6.983 -0.575 1.00 0.00 21 GLU A C 17
ATOM 18974 O O . GLU A 1 21 ? 9.936 -7.336 -0.986 1.00 0.00 21 GLU A O 17
ATOM 18986 N N . GLN A 1 22 ? 8.236 -7.542 0.474 1.00 0.00 22 GLN A N 17
ATOM 18987 C CA . GLN A 1 22 ? 8.864 -8.627 1.219 1.00 0.00 22 GLN A CA 17
ATOM 18988 C C . GLN A 1 22 ? 9.097 -9.839 0.322 1.00 0.00 22 GLN A C 17
ATOM 18989 O O . GLN A 1 22 ? 10.195 -10.393 0.283 1.00 0.00 22 GLN A O 17
ATOM 19003 N N . GLY A 1 23 ? 8.055 -10.246 -0.397 1.00 0.00 23 GLY A N 17
ATOM 19004 C CA . GLY A 1 23 ? 8.167 -11.390 -1.283 1.00 0.00 23 GLY A CA 17
ATOM 19005 C C . GLY A 1 23 ? 8.932 -11.068 -2.551 1.00 0.00 23 GLY A C 17
ATOM 19006 O O . GLY A 1 23 ? 9.564 -11.944 -3.143 1.00 0.00 23 GLY A O 17
ATOM 19010 N N . LEU A 1 24 ? 8.874 -9.809 -2.971 1.00 0.00 24 LEU A N 17
ATOM 19011 C CA . LEU A 1 24 ? 9.566 -9.374 -4.180 1.00 0.00 24 LEU A CA 17
ATOM 19012 C C . LEU A 1 24 ? 11.073 -9.571 -4.046 1.00 0.00 24 LEU A C 17
ATOM 19013 O O . LEU A 1 24 ? 11.760 -9.862 -5.024 1.00 0.00 24 LEU A O 17
ATOM 19029 N N . ALA A 1 25 ? 11.579 -9.412 -2.827 1.00 0.00 25 ALA A N 17
ATOM 19030 C CA . ALA A 1 25 ? 13.003 -9.577 -2.565 1.00 0.00 25 ALA A CA 17
ATOM 19031 C C . ALA A 1 25 ? 13.338 -11.030 -2.246 1.00 0.00 25 ALA A C 17
ATOM 19032 O O . ALA A 1 25 ? 14.396 -11.532 -2.627 1.00 0.00 25 ALA A O 17
ATOM 19039 N N . LYS A 1 26 ? 12.431 -11.701 -1.544 1.00 0.00 26 LYS A N 17
ATOM 19040 C CA . LYS A 1 26 ? 12.630 -13.097 -1.173 1.00 0.00 26 LYS A CA 17
ATOM 19041 C C . LYS A 1 26 ? 12.459 -14.010 -2.383 1.00 0.00 26 LYS A C 17
ATOM 19042 O O . LYS A 1 26 ? 13.397 -14.693 -2.795 1.00 0.00 26 LYS A O 17
ATOM 19061 N N . PHE A 1 27 ? 11.257 -14.017 -2.949 1.00 0.00 27 PHE A N 17
ATOM 19062 C CA . PHE A 1 27 ? 10.964 -14.846 -4.112 1.00 0.00 27 PHE A CA 17
ATOM 19063 C C . PHE A 1 27 ? 11.524 -14.216 -5.384 1.00 0.00 27 PHE A C 17
ATOM 19064 O O . PHE A 1 27 ? 11.866 -14.914 -6.338 1.00 0.00 27 PHE A O 17
ATOM 19081 N N . GLY A 1 28 ? 11.615 -12.889 -5.390 1.00 0.00 28 GLY A N 17
ATOM 19082 C CA . GLY A 1 28 ? 12.133 -12.186 -6.549 1.00 0.00 28 GLY A CA 17
ATOM 19083 C C . GLY A 1 28 ? 11.038 -11.532 -7.368 1.00 0.00 28 GLY A C 17
ATOM 19084 O O . GLY A 1 28 ? 10.062 -11.022 -6.817 1.00 0.00 28 GLY A O 17
ATOM 19088 N N . ARG A 1 29 ? 11.199 -11.545 -8.687 1.00 0.00 29 ARG A N 17
ATOM 19089 C CA . ARG A 1 29 ? 10.218 -10.945 -9.583 1.00 0.00 29 ARG A CA 17
ATOM 19090 C C . ARG A 1 29 ? 9.115 -11.943 -9.927 1.00 0.00 29 ARG A C 17
ATOM 19091 O O . ARG A 1 29 ? 8.526 -11.884 -11.006 1.00 0.00 29 ARG A O 17
ATOM 19112 N N . ARG A 1 30 ? 8.843 -12.858 -9.002 1.00 0.00 30 ARG A N 17
ATOM 19113 C CA . ARG A 1 30 ? 7.813 -13.869 -9.208 1.00 0.00 30 ARG A CA 17
ATOM 19114 C C . ARG A 1 30 ? 6.464 -13.385 -8.687 1.00 0.00 30 ARG A C 17
ATOM 19115 O O . ARG A 1 30 ? 6.289 -13.180 -7.485 1.00 0.00 30 ARG A O 17
ATOM 19136 N N . TRP A 1 31 ? 5.514 -13.204 -9.597 1.00 0.00 31 TRP A N 17
ATOM 19137 C CA . TRP A 1 31 ? 4.180 -12.743 -9.229 1.00 0.00 31 TRP A CA 17
ATOM 19138 C C . TRP A 1 31 ? 3.341 -13.890 -8.677 1.00 0.00 31 TRP A C 17
ATOM 19139 O O . TRP A 1 31 ? 2.615 -13.726 -7.696 1.00 0.00 31 TRP A O 17
ATOM 19160 N N . THR A 1 32 ? 3.444 -15.052 -9.314 1.00 0.00 32 THR A N 17
ATOM 19161 C CA . THR A 1 32 ? 2.694 -16.227 -8.887 1.00 0.00 32 THR A CA 17
ATOM 1916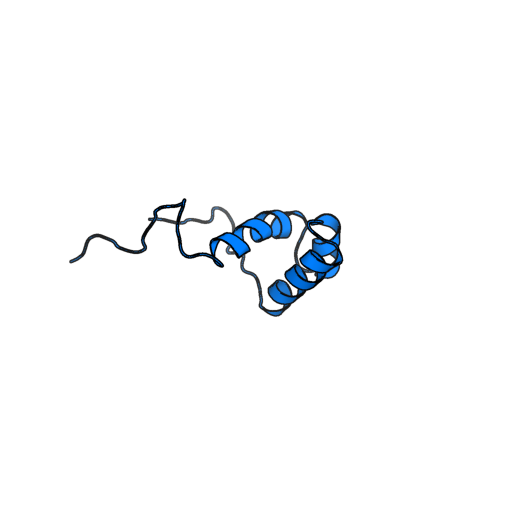2 C C . THR A 1 32 ? 2.999 -16.576 -7.435 1.00 0.00 32 THR A C 17
ATOM 19163 O O . THR A 1 32 ? 2.129 -17.048 -6.702 1.00 0.00 32 THR A O 17
ATOM 19174 N N . LYS A 1 33 ? 4.240 -16.341 -7.022 1.00 0.00 33 LYS A N 17
ATOM 19175 C CA . LYS A 1 33 ? 4.660 -16.629 -5.656 1.00 0.00 33 LYS A CA 17
ATOM 19176 C C . LYS A 1 33 ? 4.155 -15.559 -4.694 1.00 0.00 33 LYS A C 17
ATOM 19177 O O . LYS A 1 33 ? 3.507 -15.867 -3.693 1.00 0.00 33 LYS A O 17
ATOM 19196 N N . ILE A 1 34 ? 4.452 -14.302 -5.005 1.00 0.00 34 ILE A N 17
ATOM 19197 C CA . ILE A 1 34 ? 4.025 -13.187 -4.169 1.00 0.00 34 ILE A CA 17
ATOM 19198 C C . ILE A 1 34 ? 2.511 -13.182 -3.992 1.00 0.00 34 ILE A C 17
ATOM 19199 O O . ILE A 1 34 ? 2.007 -13.090 -2.872 1.00 0.00 34 ILE A O 17
ATOM 19215 N N . SER A 1 35 ? 1.790 -13.282 -5.104 1.00 0.00 35 SER A N 17
ATOM 19216 C CA . SER A 1 35 ? 0.332 -13.287 -5.072 1.00 0.00 35 SER A CA 17
ATOM 19217 C C . SER A 1 35 ? -0.184 -14.157 -3.930 1.00 0.00 35 SER A C 17
ATOM 19218 O O . SER A 1 35 ? -1.085 -13.762 -3.191 1.00 0.00 35 SER A O 17
ATOM 19226 N N . LYS A 1 36 ? 0.395 -15.345 -3.793 1.00 0.00 36 LYS A N 17
ATOM 19227 C CA . LYS A 1 36 ? -0.003 -16.274 -2.741 1.00 0.00 36 LYS A CA 17
ATOM 19228 C C . LYS A 1 36 ? 0.302 -15.697 -1.362 1.00 0.00 36 LYS A C 17
ATOM 19229 O O . LYS A 1 36 ? -0.519 -15.782 -0.447 1.00 0.00 36 LYS A O 17
ATOM 19248 N N . LEU A 1 37 ? 1.484 -15.109 -1.220 1.00 0.00 37 LEU A N 17
ATOM 19249 C CA . LEU A 1 37 ? 1.897 -14.516 0.048 1.00 0.00 37 LEU A CA 17
ATOM 19250 C C . LEU A 1 37 ? 0.816 -13.587 0.591 1.00 0.00 37 LEU A C 17
ATOM 19251 O O . LEU A 1 37 ? 0.484 -13.631 1.776 1.00 0.00 37 LEU A O 17
ATOM 19267 N N . ILE A 1 38 ? 0.269 -12.748 -0.283 1.00 0.00 38 ILE A N 17
ATOM 19268 C CA . ILE A 1 38 ? -0.776 -11.811 0.109 1.00 0.00 38 ILE A CA 17
ATOM 19269 C C . ILE A 1 38 ? -2.118 -12.519 0.264 1.00 0.00 38 ILE A C 17
ATOM 19270 O O . ILE A 1 38 ? -2.773 -12.410 1.300 1.00 0.00 38 ILE A O 17
ATOM 19286 N N . GLY A 1 39 ? -2.521 -13.246 -0.774 1.00 0.00 39 GLY A N 17
ATOM 19287 C CA . GLY A 1 39 ? -3.783 -13.963 -0.732 1.00 0.00 39 GLY A CA 17
ATOM 19288 C C . GLY A 1 39 ? -4.965 -13.076 -1.067 1.00 0.00 39 GLY A C 17
ATOM 19289 O O . GLY A 1 39 ? -5.902 -13.507 -1.739 1.00 0.00 39 GLY A O 17
ATOM 19293 N N . SER A 1 40 ? -4.922 -11.833 -0.598 1.00 0.00 40 SER A N 17
ATOM 19294 C CA . SER A 1 40 ? -6.001 -10.884 -0.848 1.00 0.00 40 SER A CA 17
ATOM 19295 C C . SER A 1 40 ? -6.102 -10.555 -2.334 1.00 0.00 40 SER A C 17
ATOM 19296 O O . SER A 1 40 ? -7.198 -10.467 -2.888 1.00 0.00 40 SER A O 17
ATOM 19304 N N . ARG A 1 41 ? -4.951 -10.376 -2.974 1.00 0.00 41 ARG A N 17
ATOM 19305 C CA . ARG A 1 41 ? -4.910 -10.056 -4.396 1.00 0.00 41 ARG A CA 17
ATOM 19306 C C . ARG A 1 41 ? -4.671 -11.312 -5.229 1.00 0.00 41 ARG A C 17
ATOM 19307 O O . ARG A 1 41 ? -4.360 -12.376 -4.693 1.00 0.00 41 ARG A O 17
ATOM 19328 N N . THR A 1 42 ? -4.819 -11.181 -6.543 1.00 0.00 42 THR A N 17
ATOM 19329 C CA . THR A 1 42 ? -4.621 -12.305 -7.450 1.00 0.00 42 THR A CA 17
ATOM 19330 C C . THR A 1 42 ? -3.457 -12.047 -8.400 1.00 0.00 42 THR A C 17
ATOM 19331 O O . THR A 1 42 ? -3.098 -10.898 -8.661 1.00 0.00 42 THR A O 17
ATOM 19342 N N . VAL A 1 43 ? -2.870 -13.122 -8.915 1.00 0.00 43 VAL A N 17
ATOM 19343 C CA . VAL A 1 43 ? -1.747 -13.012 -9.838 1.00 0.00 43 VAL A CA 17
ATOM 19344 C C . VAL A 1 43 ? -1.931 -11.836 -10.790 1.00 0.00 43 VAL A C 17
ATOM 19345 O O . VAL A 1 43 ? -0.984 -11.103 -11.081 1.00 0.00 43 VAL A O 17
ATOM 19358 N N . LEU A 1 44 ? -3.156 -11.659 -11.273 1.00 0.00 44 LEU A N 17
ATOM 19359 C CA . LEU A 1 44 ? -3.466 -10.570 -12.193 1.00 0.00 44 LEU A CA 17
ATOM 19360 C C . LEU A 1 44 ? -3.254 -9.215 -11.525 1.00 0.00 44 LEU A C 17
ATOM 19361 O O . LEU A 1 44 ? -2.330 -8.480 -11.871 1.00 0.00 44 LEU A O 17
ATOM 19377 N N . GLN A 1 45 ? -4.115 -8.894 -10.564 1.00 0.00 45 GLN A N 17
ATOM 19378 C CA . GLN A 1 45 ? -4.020 -7.628 -9.847 1.00 0.00 45 GLN A CA 17
ATOM 19379 C C . GLN A 1 45 ? -2.567 -7.285 -9.537 1.00 0.00 45 GLN A C 17
ATOM 19380 O O . GLN A 1 45 ? -2.157 -6.129 -9.637 1.00 0.00 45 GLN A O 17
ATOM 19394 N N . VAL A 1 46 ? -1.792 -8.297 -9.160 1.00 0.00 46 VAL A N 17
ATOM 19395 C CA . VAL A 1 46 ? -0.384 -8.103 -8.837 1.00 0.00 46 VAL A CA 17
ATOM 19396 C C . VAL A 1 46 ? 0.417 -7.722 -10.077 1.00 0.00 46 VAL A C 17
ATOM 19397 O O . VAL A 1 46 ? 1.046 -6.664 -10.123 1.00 0.00 46 VAL A O 17
ATOM 19410 N N . LYS A 1 47 ? 0.390 -8.590 -11.082 1.00 0.00 47 LYS A N 17
ATOM 19411 C CA . LYS A 1 47 ? 1.112 -8.345 -12.325 1.00 0.00 47 LYS A CA 17
ATOM 19412 C C . LYS A 1 47 ? 0.954 -6.894 -12.769 1.00 0.00 47 LYS A C 17
ATOM 19413 O O . LYS A 1 47 ? 1.880 -6.300 -13.320 1.00 0.00 47 LYS A O 17
ATOM 19432 N N . SER A 1 48 ? -0.224 -6.330 -12.523 1.00 0.00 48 SER A N 17
ATOM 19433 C CA . SER A 1 48 ? -0.503 -4.949 -12.900 1.00 0.00 48 SER A CA 17
ATOM 19434 C C . SER A 1 48 ? 0.088 -3.978 -11.882 1.00 0.00 48 SER A C 17
ATOM 19435 O O . SER A 1 48 ? 0.450 -2.851 -12.220 1.00 0.00 48 SER A O 17
ATOM 19443 N N . TYR A 1 49 ? 0.181 -4.424 -10.635 1.00 0.00 49 TYR A N 17
ATOM 19444 C CA . TYR A 1 49 ? 0.726 -3.595 -9.566 1.00 0.00 49 TYR A CA 17
ATOM 19445 C C . TYR A 1 49 ? 2.248 -3.527 -9.650 1.00 0.00 49 TYR A C 17
ATOM 19446 O O . TYR A 1 49 ? 2.832 -2.444 -9.673 1.00 0.00 49 TYR A O 17
ATOM 19464 N N . ALA A 1 50 ? 2.884 -4.693 -9.696 1.00 0.00 50 ALA A N 17
ATOM 19465 C CA . ALA A 1 50 ? 4.337 -4.768 -9.781 1.00 0.00 50 ALA A CA 17
ATOM 19466 C C . ALA A 1 50 ? 4.893 -3.655 -10.662 1.00 0.00 50 ALA A C 17
ATOM 19467 O O . ALA A 1 50 ? 5.881 -3.009 -10.313 1.00 0.00 50 ALA A O 17
ATOM 19474 N N . ARG A 1 51 ? 4.254 -3.437 -11.806 1.00 0.00 51 ARG A N 17
ATOM 19475 C CA . ARG A 1 51 ? 4.687 -2.403 -12.739 1.00 0.00 51 ARG A CA 17
ATOM 19476 C C . ARG A 1 51 ? 4.184 -1.030 -12.300 1.00 0.00 51 ARG A C 17
ATOM 19477 O O . ARG A 1 51 ? 4.861 -0.021 -12.492 1.00 0.00 51 ARG A O 17
ATOM 19498 N N . GLN A 1 52 ? 2.993 -1.002 -11.711 1.00 0.00 52 GLN A N 17
ATOM 19499 C CA . GLN A 1 52 ? 2.400 0.246 -11.246 1.00 0.00 52 GLN A CA 17
ATOM 19500 C C . GLN A 1 52 ? 3.281 0.909 -10.193 1.00 0.00 52 GLN A C 17
ATOM 19501 O O . GLN A 1 52 ? 3.533 2.113 -10.248 1.00 0.00 52 GLN A O 17
ATOM 19515 N N . TYR A 1 53 ? 3.747 0.116 -9.235 1.00 0.00 53 TYR A N 17
ATOM 19516 C CA . TYR A 1 53 ? 4.598 0.626 -8.167 1.00 0.00 53 TYR A CA 17
ATOM 19517 C C . TYR A 1 53 ? 5.749 1.451 -8.734 1.00 0.00 53 TYR A C 17
ATOM 19518 O O . TYR A 1 53 ? 5.821 2.662 -8.528 1.00 0.00 53 TYR A O 17
ATOM 19536 N N . PHE A 1 54 ? 6.648 0.785 -9.452 1.00 0.00 54 PHE A N 17
ATOM 19537 C CA . PHE A 1 54 ? 7.797 1.455 -10.050 1.00 0.00 54 PHE A CA 17
ATOM 19538 C C . PHE A 1 54 ? 7.411 2.837 -10.568 1.00 0.00 54 PHE A C 17
ATOM 19539 O O . PHE A 1 54 ? 8.199 3.781 -10.499 1.00 0.00 54 PHE A O 17
ATOM 19556 N N . LYS A 1 55 ? 6.194 2.949 -11.089 1.00 0.00 55 LYS A N 17
ATOM 19557 C CA . LYS A 1 55 ? 5.701 4.214 -11.619 1.00 0.00 55 LYS A CA 17
ATOM 19558 C C . LYS A 1 55 ? 5.697 5.292 -10.539 1.00 0.00 55 LYS A C 17
ATOM 19559 O O . LYS A 1 55 ? 6.271 6.365 -10.718 1.00 0.00 55 LYS A O 17
ATOM 19578 N N . ASN A 1 56 ? 5.046 4.997 -9.419 1.00 0.00 56 ASN A N 17
ATOM 19579 C CA . ASN A 1 56 ? 4.967 5.941 -8.309 1.00 0.00 56 ASN A CA 17
ATOM 19580 C C . ASN A 1 56 ? 6.360 6.400 -7.887 1.00 0.00 56 ASN A C 17
ATOM 19581 O O . ASN A 1 56 ? 6.619 7.597 -7.759 1.00 0.00 56 ASN A O 17
ATOM 19592 N N . LYS A 1 57 ? 7.253 5.441 -7.672 1.00 0.00 57 LYS A N 17
ATOM 19593 C CA . LYS A 1 57 ? 8.620 5.745 -7.266 1.00 0.00 57 LYS A CA 17
ATOM 19594 C C . LYS A 1 57 ? 9.105 7.039 -7.912 1.00 0.00 57 LYS A C 17
ATOM 19595 O O . LYS A 1 57 ? 9.549 7.959 -7.225 1.00 0.00 57 LYS A O 17
ATOM 19614 N N . VAL A 1 58 ? 9.014 7.104 -9.236 1.00 0.00 58 VAL A N 17
ATOM 19615 C CA . VAL A 1 58 ? 9.441 8.287 -9.974 1.00 0.00 58 VAL A CA 17
ATOM 19616 C C . VAL A 1 58 ? 8.433 8.651 -11.058 1.00 0.00 58 VAL A C 17
ATOM 19617 O O . VAL A 1 58 ? 8.300 7.948 -12.060 1.00 0.00 58 VAL A O 17
ATOM 19630 N N . LYS A 1 59 ? 7.724 9.756 -10.852 1.00 0.00 59 LYS A N 17
ATOM 19631 C CA . LYS A 1 59 ? 6.728 10.217 -11.812 1.00 0.00 59 LYS A CA 17
ATOM 19632 C C . LYS A 1 59 ? 7.275 10.158 -13.234 1.00 0.00 59 LYS A C 17
ATOM 19633 O O . LYS A 1 59 ? 8.464 9.915 -13.442 1.00 0.00 59 LYS A O 17
ATOM 19652 N N . CYS A 1 60 ? 6.401 10.383 -14.209 1.00 0.00 60 CYS A N 17
ATOM 19653 C CA . CYS A 1 60 ? 6.798 10.357 -15.613 1.00 0.00 60 CYS A CA 17
ATOM 19654 C C . CYS A 1 60 ? 6.682 11.744 -16.237 1.00 0.00 60 CYS A C 17
ATOM 19655 O O . CYS A 1 60 ? 7.652 12.278 -16.771 1.00 0.00 60 CYS A O 17
ATOM 19663 N N . GLY A 1 61 ? 5.486 12.321 -16.166 1.00 0.00 61 GLY A N 17
ATOM 19664 C CA . GLY A 1 61 ? 5.264 13.640 -16.730 1.00 0.00 61 GLY A CA 17
ATOM 19665 C C . GLY A 1 61 ? 5.602 14.751 -15.755 1.00 0.00 61 GLY A C 17
ATOM 19666 O O . GLY A 1 61 ? 6.529 14.623 -14.954 1.00 0.00 61 GLY A O 17
ATOM 19670 N N . LEU A 1 62 ? 4.852 15.844 -15.825 1.00 0.00 6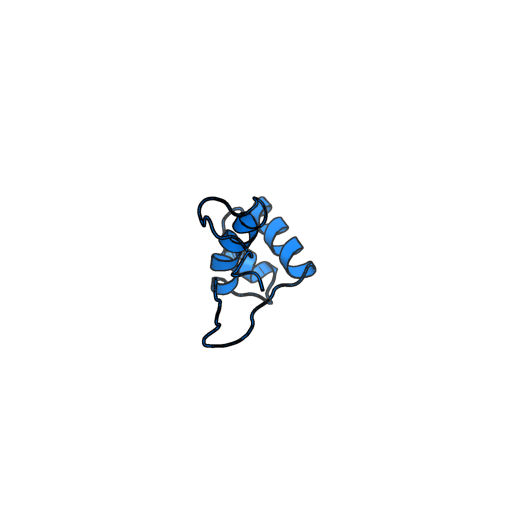2 LEU A N 17
ATOM 19671 C CA . LEU A 1 62 ? 5.077 16.984 -14.943 1.00 0.00 62 LEU A CA 17
ATOM 19672 C C . LEU A 1 62 ? 3.955 17.110 -13.917 1.00 0.00 62 LEU A C 17
ATOM 19673 O O . LEU A 1 62 ? 2.976 17.822 -14.138 1.00 0.00 62 LEU A O 17
ATOM 19689 N N . ASP A 1 63 ? 4.106 16.415 -12.795 1.00 0.00 63 ASP A N 17
ATOM 19690 C CA . ASP A 1 63 ? 3.107 16.451 -11.733 1.00 0.00 63 ASP A CA 17
ATOM 19691 C C . ASP A 1 63 ? 3.590 15.683 -10.507 1.00 0.00 63 ASP A C 17
ATOM 19692 O O . ASP A 1 63 ? 3.762 14.464 -10.552 1.00 0.00 63 ASP A O 17
ATOM 19701 N N . LYS A 1 64 ? 3.808 16.403 -9.412 1.00 0.00 64 LYS A N 17
ATOM 19702 C CA . LYS A 1 64 ? 4.271 15.790 -8.172 1.00 0.00 64 LYS A CA 17
ATOM 19703 C C . LYS A 1 64 ? 3.095 15.442 -7.265 1.00 0.00 64 LYS A C 17
ATOM 19704 O O . LYS A 1 64 ? 2.431 16.327 -6.728 1.00 0.00 64 LYS A O 17
ATOM 19723 N N . GLU A 1 65 ? 2.845 14.147 -7.100 1.00 0.00 65 GLU A N 17
ATOM 19724 C CA . GLU A 1 65 ? 1.749 13.682 -6.257 1.00 0.00 65 GLU A CA 17
ATOM 19725 C C . GLU A 1 65 ? 2.230 13.425 -4.832 1.00 0.00 65 GLU A C 17
ATOM 19726 O O . GLU A 1 65 ? 1.459 13.522 -3.877 1.00 0.00 65 GLU A O 17
ATOM 19738 N N . THR A 1 66 ? 3.511 13.096 -4.696 1.00 0.00 66 THR A N 17
ATOM 19739 C CA . THR A 1 66 ? 4.096 12.822 -3.390 1.00 0.00 66 THR A CA 17
ATOM 19740 C C . THR A 1 66 ? 5.613 12.708 -3.479 1.00 0.00 66 THR A C 17
ATOM 19741 O O . THR A 1 66 ? 6.163 12.152 -4.430 1.00 0.00 66 THR A O 17
ATOM 19752 N N . PRO A 1 67 ? 6.309 13.246 -2.466 1.00 0.00 67 PRO A N 17
ATOM 19753 C CA . PRO A 1 67 ? 7.773 13.215 -2.407 1.00 0.00 67 PRO A CA 17
ATOM 19754 C C . PRO A 1 67 ? 8.314 11.811 -2.163 1.00 0.00 67 PRO A C 17
ATOM 19755 O O . PRO A 1 67 ? 7.553 10.875 -1.927 1.00 0.00 67 PRO A O 17
ATOM 19766 N N . ASN A 1 68 ? 9.635 11.673 -2.219 1.00 0.00 68 ASN A N 17
ATOM 19767 C CA . ASN A 1 68 ? 10.278 10.382 -2.004 1.00 0.00 68 ASN A CA 17
ATOM 19768 C C . ASN A 1 68 ? 11.058 10.375 -0.693 1.00 0.00 68 ASN A C 17
ATOM 19769 O O . ASN A 1 68 ? 11.886 11.252 -0.447 1.00 0.00 68 ASN A O 17
ATOM 19780 N N . GLN A 1 69 ? 10.789 9.379 0.145 1.00 0.00 69 GLN A N 17
ATOM 19781 C CA . GLN A 1 69 ? 11.466 9.258 1.431 1.00 0.00 69 GLN A CA 17
ATOM 19782 C C . GLN A 1 69 ? 11.338 7.842 1.982 1.00 0.00 69 GLN A C 17
ATOM 19783 O O . GLN A 1 69 ? 10.233 7.337 2.178 1.00 0.00 69 GLN A O 17
ATOM 19797 N N . LYS A 1 70 ? 12.478 7.204 2.230 1.00 0.00 70 LYS A N 17
ATOM 19798 C CA . LYS A 1 70 ? 12.495 5.846 2.760 1.00 0.00 70 LYS A CA 17
ATOM 19799 C C . LYS A 1 70 ? 13.030 5.826 4.188 1.00 0.00 70 LYS A C 17
ATOM 19800 O O . LYS A 1 70 ? 13.982 6.535 4.516 1.00 0.00 70 LYS A O 17
ATOM 19819 N N . THR A 1 71 ? 12.413 5.008 5.035 1.00 0.00 71 THR A N 17
ATOM 19820 C CA . THR A 1 71 ? 12.827 4.895 6.428 1.00 0.00 71 THR A CA 17
ATOM 19821 C C . THR A 1 71 ? 13.618 3.613 6.664 1.00 0.00 71 THR A C 17
ATOM 19822 O O . THR A 1 71 ? 13.043 2.557 6.921 1.00 0.00 71 THR A O 17
ATOM 19833 N N . GLY A 1 72 ? 14.941 3.715 6.576 1.00 0.00 72 GLY A N 17
ATOM 19834 C CA . GLY A 1 72 ? 15.789 2.556 6.784 1.00 0.00 72 GLY A CA 17
ATOM 19835 C C . GLY A 1 72 ? 16.127 2.339 8.245 1.00 0.00 72 GLY A C 17
ATOM 19836 O O . GLY A 1 72 ? 16.172 3.289 9.026 1.00 0.00 72 GLY A O 17
ATOM 19840 N N . GLY A 1 1 ? -34.282 -0.962 3.597 1.00 0.00 1 GLY A N 18
ATOM 19841 C CA . GLY A 1 1 ? -33.535 0.022 2.835 1.00 0.00 1 GLY A CA 18
ATOM 19842 C C . GLY A 1 1 ? -32.049 -0.274 2.805 1.00 0.00 1 GLY A C 18
ATOM 19843 O O . GLY A 1 1 ? -31.255 0.433 3.425 1.00 0.00 1 GLY A O 18
ATOM 19847 N N . SER A 1 2 ? -31.671 -1.325 2.083 1.00 0.00 2 SER A N 18
ATOM 19848 C CA . SER A 1 2 ? -30.271 -1.717 1.979 1.00 0.00 2 SER A CA 18
ATOM 19849 C C . SER A 1 2 ? -29.361 -0.492 1.988 1.00 0.00 2 SER A C 18
ATOM 19850 O O . SER A 1 2 ? -29.554 0.444 1.211 1.00 0.00 2 SER A O 18
ATOM 19858 N N . SER A 1 3 ? -28.370 -0.505 2.873 1.00 0.00 3 SER A N 18
ATOM 19859 C CA . SER A 1 3 ? -27.432 0.606 2.987 1.00 0.00 3 SER A CA 18
ATOM 19860 C C . SER A 1 3 ? -26.765 0.893 1.646 1.00 0.00 3 SER A C 18
ATOM 19861 O O . SER A 1 3 ? -26.130 0.020 1.055 1.00 0.00 3 SER A O 18
ATOM 19869 N N . GLY A 1 4 ? -26.913 2.126 1.170 1.00 0.00 4 GLY A N 18
ATOM 19870 C CA . GLY A 1 4 ? -26.320 2.508 -0.099 1.00 0.00 4 GLY A CA 18
ATOM 19871 C C . GLY A 1 4 ? -25.133 3.435 0.072 1.00 0.00 4 GLY A C 18
ATOM 19872 O O . GLY A 1 4 ? -24.687 3.683 1.193 1.00 0.00 4 GLY A O 18
ATOM 19876 N N . SER A 1 5 ? -24.620 3.949 -1.041 1.00 0.00 5 SER A N 18
ATOM 19877 C CA . SER A 1 5 ? -23.473 4.850 -1.010 1.00 0.00 5 SER A CA 18
ATOM 19878 C C . SER A 1 5 ? -22.407 4.339 -0.046 1.00 0.00 5 SER A C 18
ATOM 19879 O O . SER A 1 5 ? -21.813 5.111 0.707 1.00 0.00 5 SER A O 18
ATOM 19887 N N . SER A 1 6 ? -22.170 3.031 -0.075 1.00 0.00 6 SER A N 18
ATOM 19888 C CA . SER A 1 6 ? -21.178 2.415 0.799 1.00 0.00 6 SER A CA 18
ATOM 19889 C C . SER A 1 6 ? -20.230 1.524 0.001 1.00 0.00 6 SER A C 18
ATOM 19890 O O . SER A 1 6 ? -20.639 0.507 -0.558 1.00 0.00 6 SER A O 18
ATOM 19898 N N . GLY A 1 7 ? -18.960 1.914 -0.047 1.00 0.00 7 GLY A N 18
ATOM 19899 C CA . GLY A 1 7 ? -17.974 1.141 -0.778 1.00 0.00 7 GLY A CA 18
ATOM 19900 C C . GLY A 1 7 ? -16.747 1.957 -1.136 1.00 0.00 7 GLY A C 18
ATOM 19901 O O . GLY A 1 7 ? -16.859 3.108 -1.558 1.00 0.00 7 GLY A O 18
ATOM 19905 N N . TYR A 1 8 ? -15.572 1.360 -0.966 1.00 0.00 8 TYR A N 18
ATOM 19906 C CA . TYR A 1 8 ? -14.319 2.041 -1.270 1.00 0.00 8 TYR A CA 18
ATOM 19907 C C . TYR A 1 8 ? -13.843 1.703 -2.679 1.00 0.00 8 TYR A C 18
ATOM 19908 O O . TYR A 1 8 ? -14.232 0.683 -3.250 1.00 0.00 8 TYR A O 18
ATOM 19926 N N . SER A 1 9 ? -12.999 2.566 -3.235 1.00 0.00 9 SER A N 18
ATOM 19927 C CA . SER A 1 9 ? -12.472 2.362 -4.579 1.00 0.00 9 SER A CA 18
ATOM 19928 C C . SER A 1 9 ? -11.294 1.393 -4.560 1.00 0.00 9 SER A C 18
ATOM 19929 O O . SER A 1 9 ? -10.220 1.713 -4.050 1.00 0.00 9 SER A O 18
ATOM 19937 N N . VAL A 1 10 ? -11.504 0.205 -5.119 1.00 0.00 10 VAL A N 18
ATOM 19938 C CA . VAL A 1 10 ? -10.460 -0.812 -5.167 1.00 0.00 10 VAL A CA 18
ATOM 19939 C C . VAL A 1 10 ? -9.082 -0.179 -5.326 1.00 0.00 10 VAL A C 18
ATOM 19940 O O . VAL A 1 10 ? -8.736 0.320 -6.397 1.00 0.00 10 VAL A O 18
ATOM 19953 N N . LYS A 1 11 ? -8.299 -0.202 -4.253 1.00 0.00 11 LYS A N 18
ATOM 19954 C CA . LYS A 1 11 ? -6.957 0.368 -4.272 1.00 0.00 11 LYS A CA 18
ATOM 19955 C C . LYS A 1 11 ? -6.065 -0.306 -3.235 1.00 0.00 11 LYS A C 18
ATOM 19956 O O . LYS A 1 11 ? -6.497 -0.580 -2.115 1.00 0.00 11 LYS A O 18
ATOM 19975 N N . TRP A 1 12 ? -4.820 -0.569 -3.614 1.00 0.00 12 TRP A N 18
ATOM 19976 C CA . TRP A 1 12 ? -3.867 -1.210 -2.715 1.00 0.00 12 TRP A CA 18
ATOM 19977 C C . TRP A 1 12 ? -3.734 -0.426 -1.413 1.00 0.00 12 TRP A C 18
ATOM 19978 O O . TRP A 1 12 ? -4.206 0.707 -1.308 1.00 0.00 12 TRP A O 18
ATOM 19999 N N . THR A 1 13 ? -3.089 -1.036 -0.423 1.00 0.00 13 THR A N 18
ATOM 20000 C CA . THR A 1 13 ? -2.896 -0.395 0.871 1.00 0.00 13 THR A CA 18
ATOM 20001 C C . THR A 1 13 ? -1.526 -0.728 1.450 1.00 0.00 13 THR A C 18
ATOM 20002 O O . THR A 1 13 ? -0.984 -1.806 1.206 1.00 0.00 13 THR A O 18
ATOM 20013 N N . ILE A 1 14 ? -0.971 0.204 2.218 1.00 0.00 14 ILE A N 18
ATOM 20014 C CA . ILE A 1 14 ? 0.336 0.007 2.833 1.00 0.00 14 ILE A CA 18
ATOM 20015 C C . ILE A 1 14 ? 0.536 -1.447 3.246 1.00 0.00 14 ILE A C 18
ATOM 20016 O O . ILE A 1 14 ? 1.507 -2.087 2.845 1.00 0.00 14 ILE A O 18
ATOM 20032 N N . GLU A 1 15 ? -0.390 -1.962 4.048 1.00 0.00 15 GLU A N 18
ATOM 20033 C CA . GLU A 1 15 ? -0.315 -3.341 4.514 1.00 0.00 15 GLU A CA 18
ATOM 20034 C C . GLU A 1 15 ? 0.088 -4.278 3.379 1.00 0.00 15 GLU A C 18
ATOM 20035 O O . GLU A 1 15 ? 1.063 -5.020 3.490 1.00 0.00 15 GLU A O 18
ATOM 20047 N N . GLU A 1 16 ? -0.671 -4.237 2.288 1.00 0.00 16 GLU A N 18
ATOM 20048 C CA . GLU A 1 16 ? -0.394 -5.083 1.133 1.00 0.00 16 GLU A CA 18
ATOM 20049 C C . GLU A 1 16 ? 0.893 -4.648 0.437 1.00 0.00 16 GLU A C 18
ATOM 20050 O O . GLU A 1 16 ? 1.826 -5.437 0.282 1.00 0.00 16 GLU A O 18
ATOM 20062 N N . LYS A 1 17 ? 0.935 -3.388 0.018 1.00 0.00 17 LYS A N 18
ATOM 20063 C CA . LYS A 1 17 ? 2.106 -2.846 -0.661 1.00 0.00 17 LYS A CA 18
ATOM 20064 C C . LYS A 1 17 ? 3.392 -3.370 -0.031 1.00 0.00 17 LYS A C 18
ATOM 20065 O O . LYS A 1 17 ? 4.347 -3.701 -0.733 1.00 0.00 17 LYS A O 18
ATOM 20084 N N . GLU A 1 18 ? 3.408 -3.445 1.296 1.00 0.00 18 GLU A N 18
ATOM 20085 C CA . GLU A 1 18 ? 4.578 -3.931 2.019 1.00 0.00 18 GLU A CA 18
ATOM 20086 C C . GLU A 1 18 ? 4.825 -5.407 1.724 1.00 0.00 18 GLU A C 18
ATOM 20087 O O . GLU A 1 18 ? 5.885 -5.783 1.221 1.00 0.00 18 GLU A O 18
ATOM 20099 N N . LEU A 1 19 ? 3.841 -6.241 2.042 1.00 0.00 19 LEU A N 18
ATOM 20100 C CA . LEU A 1 19 ? 3.951 -7.677 1.812 1.00 0.00 19 LEU A CA 18
ATOM 20101 C C . LEU A 1 19 ? 4.404 -7.967 0.385 1.00 0.00 19 LEU A C 18
ATOM 20102 O O . LEU A 1 19 ? 5.269 -8.814 0.157 1.00 0.00 19 LEU A O 18
ATOM 20118 N N . PHE A 1 20 ? 3.816 -7.258 -0.573 1.00 0.00 20 PHE A N 18
ATOM 20119 C CA . PHE A 1 20 ? 4.160 -7.439 -1.978 1.00 0.00 20 PHE A CA 18
ATOM 20120 C C . PHE A 1 20 ? 5.668 -7.336 -2.186 1.00 0.00 20 PHE A C 18
ATOM 20121 O O . PHE A 1 20 ? 6.269 -8.167 -2.868 1.00 0.00 20 PHE A O 18
ATOM 20138 N N . GLU A 1 21 ? 6.273 -6.311 -1.595 1.00 0.00 21 GLU A N 18
ATOM 20139 C CA . GLU A 1 21 ? 7.711 -6.099 -1.717 1.00 0.00 21 GLU A CA 18
ATOM 20140 C C . GLU A 1 21 ? 8.486 -7.204 -1.006 1.00 0.00 21 GLU A C 18
ATOM 20141 O O . GLU A 1 21 ? 9.339 -7.859 -1.603 1.00 0.00 21 GLU A O 18
ATOM 20153 N N . GLN A 1 22 ? 8.182 -7.404 0.273 1.00 0.00 22 GLN A N 18
ATOM 20154 C CA . GLN A 1 22 ? 8.851 -8.429 1.065 1.00 0.00 22 GLN A CA 18
ATOM 20155 C C . GLN A 1 22 ? 9.131 -9.670 0.225 1.00 0.00 22 GLN A C 18
ATOM 20156 O O . GLN A 1 22 ? 10.263 -10.148 0.163 1.00 0.00 22 GLN A O 18
ATOM 20170 N N . GLY A 1 23 ? 8.091 -10.189 -0.421 1.00 0.00 23 GLY A N 18
ATOM 20171 C CA . GLY A 1 23 ? 8.246 -11.371 -1.248 1.00 0.00 23 GLY A CA 18
ATOM 20172 C C . GLY A 1 23 ? 8.964 -11.077 -2.550 1.00 0.00 23 GLY A C 18
ATOM 20173 O O . GLY A 1 23 ? 9.671 -11.932 -3.085 1.00 0.00 23 GLY A O 18
ATOM 20177 N N . LEU A 1 24 ? 8.783 -9.865 -3.064 1.00 0.00 24 LEU A N 18
ATOM 20178 C CA . LEU A 1 24 ? 9.418 -9.460 -4.313 1.00 0.00 24 LEU A CA 18
ATOM 20179 C C . LEU A 1 24 ? 10.933 -9.617 -4.229 1.00 0.00 24 LEU A C 18
ATOM 20180 O O . LEU A 1 24 ? 11.610 -9.752 -5.248 1.00 0.00 24 LEU A O 18
ATOM 20196 N N . ALA A 1 25 ? 11.458 -9.601 -3.008 1.00 0.00 25 ALA A N 18
ATOM 20197 C CA . ALA A 1 25 ? 12.892 -9.745 -2.791 1.00 0.00 25 ALA A CA 18
ATOM 20198 C C . ALA A 1 25 ? 13.285 -11.214 -2.682 1.00 0.00 25 ALA A C 18
ATOM 20199 O O . ALA A 1 25 ? 14.048 -11.727 -3.502 1.00 0.00 25 ALA A O 18
ATOM 20206 N N . LYS A 1 26 ? 12.761 -11.888 -1.664 1.00 0.00 26 LYS A N 18
ATOM 20207 C CA . LYS A 1 26 ? 13.056 -13.300 -1.447 1.00 0.00 26 LYS A CA 18
ATOM 20208 C C . LYS A 1 26 ? 12.651 -14.133 -2.659 1.00 0.00 26 LYS A C 18
ATOM 20209 O O . LYS A 1 26 ? 13.424 -14.961 -3.142 1.00 0.00 26 LYS A O 18
ATOM 20228 N N . PHE A 1 27 ? 11.436 -13.908 -3.147 1.00 0.00 27 PHE A N 18
ATOM 20229 C CA . PHE A 1 27 ? 10.929 -14.638 -4.303 1.00 0.00 27 PHE A CA 18
ATOM 20230 C C . PHE A 1 27 ? 11.419 -14.007 -5.603 1.00 0.00 27 PHE A C 18
ATOM 20231 O O . PHE A 1 27 ? 11.582 -14.688 -6.614 1.00 0.00 27 PHE A O 18
ATOM 20248 N N . GLY A 1 28 ? 11.654 -12.698 -5.567 1.00 0.00 28 GLY A N 18
ATOM 20249 C CA . GLY A 1 28 ? 12.123 -11.996 -6.747 1.00 0.00 28 GLY A CA 18
ATOM 20250 C C . GLY A 1 28 ? 10.990 -11.381 -7.544 1.00 0.00 28 GLY A C 18
ATOM 20251 O O . GLY A 1 28 ? 10.086 -10.765 -6.978 1.00 0.00 28 GLY A O 18
ATOM 20255 N N . ARG A 1 29 ? 11.038 -11.546 -8.862 1.00 0.00 29 ARG A N 18
ATOM 20256 C CA . ARG A 1 29 ? 10.009 -10.999 -9.739 1.00 0.00 29 ARG A CA 18
ATOM 20257 C C . ARG A 1 29 ? 8.883 -12.008 -9.950 1.00 0.00 29 ARG A C 18
ATOM 20258 O O . ARG A 1 29 ? 8.040 -11.836 -10.830 1.00 0.00 29 ARG A O 18
ATOM 20279 N N . ARG A 1 30 ? 8.877 -13.059 -9.137 1.00 0.00 30 ARG A N 18
ATOM 20280 C CA . ARG A 1 30 ? 7.857 -14.096 -9.237 1.00 0.00 30 ARG A CA 18
ATOM 20281 C C . ARG A 1 30 ? 6.507 -13.578 -8.749 1.00 0.00 30 ARG A C 18
ATOM 20282 O O . ARG A 1 30 ? 6.345 -13.250 -7.573 1.00 0.00 30 ARG A O 18
ATOM 20303 N N . TRP A 1 31 ? 5.543 -13.507 -9.659 1.00 0.00 31 TRP A N 18
ATOM 20304 C CA . TRP A 1 31 ? 4.207 -13.029 -9.321 1.00 0.00 31 TRP A CA 18
ATOM 20305 C C . TRP A 1 31 ? 3.367 -14.146 -8.712 1.00 0.00 31 TRP A C 18
ATOM 20306 O O . TRP A 1 31 ? 2.601 -13.920 -7.774 1.00 0.00 31 TRP A O 18
ATOM 20327 N N . THR A 1 32 ? 3.514 -15.352 -9.249 1.00 0.00 32 THR A N 18
ATOM 20328 C CA . THR A 1 32 ? 2.768 -16.504 -8.759 1.00 0.00 32 THR A CA 18
ATOM 20329 C C . THR A 1 32 ? 2.972 -16.694 -7.260 1.00 0.00 32 THR A C 18
ATOM 20330 O O . THR A 1 32 ? 2.030 -17.001 -6.528 1.00 0.00 32 THR A O 18
ATOM 20341 N N . LYS A 1 33 ? 4.207 -16.508 -6.808 1.00 0.00 33 LYS A N 18
ATOM 20342 C CA . LYS A 1 33 ? 4.536 -16.656 -5.395 1.00 0.00 33 LYS A CA 18
ATOM 20343 C C . LYS A 1 33 ? 3.956 -15.505 -4.578 1.00 0.00 33 LYS A C 18
ATOM 20344 O O . LYS A 1 33 ? 3.148 -15.720 -3.674 1.00 0.00 33 LYS A O 18
ATOM 20363 N N . ILE A 1 34 ? 4.373 -14.286 -4.903 1.00 0.00 34 ILE A N 18
ATOM 20364 C CA . ILE A 1 34 ? 3.892 -13.103 -4.200 1.00 0.00 34 ILE A CA 18
ATOM 20365 C C . ILE A 1 34 ? 2.376 -13.135 -4.042 1.00 0.00 34 ILE A C 18
ATOM 20366 O O . ILE A 1 34 ? 1.852 -12.964 -2.941 1.00 0.00 34 ILE A O 18
ATOM 20382 N N . SER A 1 35 ? 1.675 -13.358 -5.150 1.00 0.00 35 SER A N 18
ATOM 20383 C CA . SER A 1 35 ? 0.218 -13.412 -5.135 1.00 0.00 35 SER A CA 18
ATOM 20384 C C . SER A 1 35 ? -0.282 -14.282 -3.985 1.00 0.00 35 SER A C 18
ATOM 20385 O O . SER A 1 35 ? -1.232 -13.925 -3.288 1.00 0.00 35 SER A O 18
ATOM 20393 N N . LYS A 1 36 ? 0.365 -15.426 -3.793 1.00 0.00 36 LYS A N 18
ATOM 20394 C CA . LYS A 1 36 ? -0.011 -16.349 -2.728 1.00 0.00 36 LYS A CA 18
ATOM 20395 C C . LYS A 1 36 ? 0.279 -15.745 -1.358 1.00 0.00 36 LYS A C 18
ATOM 20396 O O . LYS A 1 36 ? -0.556 -15.801 -0.454 1.00 0.00 36 LYS A O 18
ATOM 20415 N N . LEU A 1 37 ? 1.466 -15.167 -1.210 1.00 0.00 37 LEU A N 18
ATOM 20416 C CA . LEU A 1 37 ? 1.866 -14.551 0.050 1.00 0.00 37 LEU A CA 18
ATOM 20417 C C . LEU A 1 37 ? 0.769 -13.633 0.580 1.00 0.00 37 LEU A C 18
ATOM 20418 O O . LEU A 1 37 ? 0.300 -13.796 1.707 1.00 0.00 37 LEU A O 18
ATOM 20434 N N . ILE A 1 38 ? 0.363 -12.671 -0.241 1.00 0.00 38 ILE A N 18
ATOM 20435 C CA . ILE A 1 38 ? -0.681 -11.729 0.143 1.00 0.00 38 ILE A CA 18
ATOM 20436 C C . ILE A 1 38 ? -2.034 -12.424 0.255 1.00 0.00 38 ILE A C 18
ATOM 20437 O O . ILE A 1 38 ? -2.795 -12.178 1.190 1.00 0.00 38 ILE A O 18
ATOM 20453 N N . GLY A 1 39 ? -2.327 -13.297 -0.705 1.00 0.00 39 GLY A N 18
ATOM 20454 C CA . GLY A 1 39 ? -3.587 -14.016 -0.695 1.00 0.00 39 GLY A CA 18
ATOM 20455 C C . GLY A 1 39 ? -4.742 -13.168 -1.189 1.00 0.00 39 GLY A C 18
ATOM 20456 O O . GLY A 1 39 ? -5.406 -13.519 -2.165 1.00 0.00 39 GLY A O 18
ATOM 20460 N N . SER A 1 40 ? -4.985 -12.049 -0.514 1.00 0.00 40 SER A N 18
ATOM 20461 C CA . SER A 1 40 ? -6.072 -11.152 -0.887 1.00 0.00 40 SER A CA 18
ATOM 20462 C C . SER A 1 40 ? -6.019 -10.824 -2.376 1.00 0.00 40 SER A C 18
ATOM 20463 O O . SER A 1 40 ? -7.044 -10.811 -3.057 1.00 0.00 40 SER A O 18
ATOM 20471 N N . ARG A 1 41 ? -4.815 -10.560 -2.875 1.00 0.00 41 ARG A N 18
ATOM 20472 C CA . ARG A 1 41 ? -4.627 -10.231 -4.283 1.00 0.00 41 ARG A CA 18
ATOM 20473 C C . ARG A 1 41 ? -4.537 -11.497 -5.130 1.00 0.00 41 ARG A C 18
ATOM 20474 O O . ARG A 1 41 ? -4.609 -12.611 -4.611 1.00 0.00 41 ARG A O 18
ATOM 20495 N N . THR A 1 42 ? -4.379 -11.318 -6.438 1.00 0.00 42 THR A N 18
ATOM 20496 C CA . THR A 1 42 ? -4.280 -12.444 -7.357 1.00 0.00 42 THR A CA 18
ATOM 20497 C C . THR A 1 42 ? -3.143 -12.244 -8.352 1.00 0.00 42 THR A C 18
ATOM 20498 O O . THR A 1 42 ? -2.734 -11.115 -8.625 1.00 0.00 42 THR A O 18
ATOM 20509 N N . VAL A 1 43 ? -2.634 -13.347 -8.892 1.00 0.00 43 VAL A N 18
ATOM 20510 C CA . VAL A 1 43 ? -1.544 -13.292 -9.859 1.00 0.00 43 VAL A CA 18
ATOM 20511 C C . VAL A 1 43 ? -1.702 -12.103 -10.799 1.00 0.00 43 VAL A C 18
ATOM 20512 O O . VAL A 1 43 ? -0.741 -11.384 -11.076 1.00 0.00 43 VAL A O 18
ATOM 20525 N N . LEU A 1 44 ? -2.921 -11.899 -11.286 1.00 0.00 44 LEU A N 18
ATOM 20526 C CA . LEU A 1 44 ? -3.207 -10.795 -12.196 1.00 0.00 44 LEU A CA 18
ATOM 20527 C C . LEU A 1 44 ? -2.999 -9.452 -11.504 1.00 0.00 44 LEU A C 18
ATOM 20528 O O . LEU A 1 44 ? -2.063 -8.719 -11.821 1.00 0.00 44 LEU A O 18
ATOM 20544 N N . GLN A 1 45 ? -3.877 -9.138 -10.557 1.00 0.00 45 GLN A N 18
ATOM 20545 C CA . GLN A 1 45 ? -3.788 -7.883 -9.819 1.00 0.00 45 GLN A CA 18
ATOM 20546 C C . GLN A 1 45 ? -2.340 -7.564 -9.461 1.00 0.00 45 GLN A C 18
ATOM 20547 O O . GLN A 1 45 ? -1.876 -6.440 -9.652 1.00 0.00 45 GLN A O 18
ATOM 20561 N N . VAL A 1 46 ? -1.630 -8.560 -8.940 1.00 0.00 46 VAL A N 18
ATOM 20562 C CA . VAL A 1 46 ? -0.235 -8.385 -8.556 1.00 0.00 46 VAL A CA 18
ATOM 20563 C C . VAL A 1 46 ? 0.629 -8.040 -9.764 1.00 0.00 46 VAL A C 18
ATOM 20564 O O . VAL A 1 46 ? 1.423 -7.100 -9.726 1.00 0.00 46 VAL A O 18
ATOM 20577 N N . LYS A 1 47 ? 0.468 -8.807 -10.837 1.00 0.00 47 LYS A N 18
ATOM 20578 C CA . LYS A 1 47 ? 1.231 -8.583 -12.059 1.00 0.00 47 LYS A CA 18
ATOM 20579 C C . LYS A 1 47 ? 1.122 -7.130 -12.510 1.00 0.00 47 LYS A C 18
ATOM 20580 O O . LYS A 1 47 ? 2.101 -6.535 -12.962 1.00 0.00 47 LYS A O 18
ATOM 20599 N N . SER A 1 48 ? -0.073 -6.563 -12.381 1.00 0.00 48 SER A N 18
ATOM 20600 C CA . SER A 1 48 ? -0.309 -5.179 -12.777 1.00 0.00 48 SER A CA 18
ATOM 20601 C C . SER A 1 48 ? 0.372 -4.214 -11.812 1.00 0.00 48 SER A C 18
ATOM 20602 O O . SER A 1 48 ? 1.235 -3.430 -12.206 1.00 0.00 48 SER A O 18
ATOM 20610 N N . TYR A 1 49 ? -0.024 -4.277 -10.545 1.00 0.00 49 TYR A N 18
ATOM 20611 C CA . TYR A 1 49 ? 0.545 -3.407 -9.523 1.00 0.00 49 TYR A CA 18
ATOM 20612 C C . TYR A 1 49 ? 2.056 -3.279 -9.696 1.00 0.00 49 TYR A C 18
ATOM 20613 O O . TYR A 1 49 ? 2.612 -2.185 -9.606 1.00 0.00 49 TYR A O 18
ATOM 20631 N N . ALA A 1 50 ? 2.714 -4.407 -9.945 1.00 0.00 50 ALA A N 18
ATOM 20632 C CA . ALA A 1 50 ? 4.159 -4.422 -10.133 1.00 0.00 50 ALA A CA 18
ATOM 20633 C C . ALA A 1 50 ? 4.625 -3.195 -10.909 1.00 0.00 50 ALA A C 18
ATOM 20634 O O . ALA A 1 50 ? 5.602 -2.547 -10.535 1.00 0.00 50 ALA A O 18
ATOM 20641 N N . ARG A 1 51 ? 3.919 -2.882 -11.991 1.00 0.00 51 ARG A N 18
ATOM 20642 C CA . ARG A 1 51 ? 4.262 -1.733 -12.820 1.00 0.00 51 ARG A CA 18
ATOM 20643 C C . ARG A 1 51 ? 3.914 -0.427 -12.111 1.00 0.00 51 ARG A C 18
ATOM 20644 O O . ARG A 1 51 ? 4.601 0.581 -12.275 1.00 0.00 51 ARG A O 18
ATOM 20665 N N . GLN A 1 52 ? 2.842 -0.454 -11.326 1.00 0.00 52 GLN A N 18
ATOM 20666 C CA . GLN A 1 52 ? 2.403 0.728 -10.593 1.00 0.00 52 GLN A CA 18
ATOM 20667 C C . GLN A 1 52 ? 3.435 1.136 -9.548 1.00 0.00 52 GLN A C 18
ATOM 20668 O O . GLN A 1 52 ? 3.636 2.323 -9.290 1.00 0.00 52 GLN A O 18
ATOM 20682 N N . TYR A 1 53 ? 4.087 0.145 -8.949 1.00 0.00 53 TYR A N 18
ATOM 20683 C CA . TYR A 1 53 ? 5.097 0.401 -7.929 1.00 0.00 53 TYR A CA 18
ATOM 20684 C C . TYR A 1 53 ? 6.228 1.260 -8.486 1.00 0.00 53 TYR A C 18
ATOM 20685 O O . TYR A 1 53 ? 6.484 2.362 -8.000 1.00 0.00 53 TYR A O 18
ATOM 20703 N N . PHE A 1 54 ? 6.902 0.747 -9.510 1.00 0.00 54 PHE A N 18
ATOM 20704 C CA . PHE A 1 54 ? 8.007 1.466 -10.135 1.00 0.00 54 PHE A CA 18
ATOM 20705 C C . PHE A 1 54 ? 7.548 2.828 -10.648 1.00 0.00 54 PHE A C 18
ATOM 20706 O O . PHE A 1 54 ? 8.350 3.750 -10.797 1.00 0.00 54 PHE A O 18
ATOM 20723 N N . LYS A 1 55 ? 6.253 2.946 -10.918 1.00 0.00 55 LYS A N 18
ATOM 20724 C CA . LYS A 1 55 ? 5.685 4.194 -11.415 1.00 0.00 55 LYS A CA 18
ATOM 20725 C C . LYS A 1 55 ? 5.646 5.250 -10.315 1.00 0.00 55 LYS A C 18
ATOM 20726 O O . LYS A 1 55 ? 6.086 6.381 -10.512 1.00 0.00 55 LYS A O 18
ATOM 20745 N N . ASN A 1 56 ? 5.119 4.870 -9.155 1.00 0.00 56 ASN A N 18
ATOM 20746 C CA . ASN A 1 56 ? 5.024 5.785 -8.023 1.00 0.00 56 ASN A CA 18
ATOM 20747 C C . ASN A 1 56 ? 6.392 6.367 -7.678 1.00 0.00 56 ASN A C 18
ATOM 20748 O O . ASN A 1 56 ? 6.552 7.582 -7.566 1.00 0.00 56 ASN A O 18
ATOM 20759 N N . LYS A 1 57 ? 7.376 5.490 -7.510 1.00 0.00 57 LYS A N 18
ATOM 20760 C CA . LYS A 1 57 ? 8.731 5.915 -7.180 1.00 0.00 57 LYS A CA 18
ATOM 20761 C C . LYS A 1 57 ? 9.063 7.245 -7.849 1.00 0.00 57 LYS A C 18
ATOM 20762 O O . LYS A 1 57 ? 9.258 8.258 -7.178 1.00 0.00 57 LYS A O 18
ATOM 20781 N N . VAL A 1 58 ? 9.124 7.235 -9.177 1.00 0.00 58 VAL A N 18
ATOM 20782 C CA . VAL A 1 58 ? 9.430 8.440 -9.938 1.00 0.00 58 VAL A CA 18
ATOM 20783 C C . VAL A 1 58 ? 8.191 8.968 -10.652 1.00 0.00 58 VAL A C 18
ATOM 20784 O O . VAL A 1 58 ? 7.575 8.264 -11.453 1.00 0.00 58 VAL A O 18
ATOM 20797 N N . LYS A 1 59 ? 7.830 10.213 -10.358 1.00 0.00 59 LYS A N 18
ATOM 20798 C CA . LYS A 1 59 ? 6.665 10.838 -10.973 1.00 0.00 59 LYS A CA 18
ATOM 20799 C C . LYS A 1 59 ? 7.068 11.655 -12.196 1.00 0.00 59 LYS A C 18
ATOM 20800 O O . LYS A 1 59 ? 8.159 12.226 -12.241 1.00 0.00 59 LYS A O 18
ATOM 20819 N N . CYS A 1 60 ? 6.183 11.708 -13.184 1.00 0.00 60 CYS A N 18
ATOM 20820 C CA . CYS A 1 60 ? 6.447 12.457 -14.408 1.00 0.00 60 CYS A CA 18
ATOM 20821 C C . CYS A 1 60 ? 5.369 13.510 -14.644 1.00 0.00 60 CYS A C 18
ATOM 20822 O O . CYS A 1 60 ? 4.184 13.260 -14.426 1.00 0.00 60 CYS A O 18
ATOM 20830 N N . GLY A 1 61 ? 5.788 14.689 -15.092 1.00 0.00 61 GLY A N 18
ATOM 20831 C CA . GLY A 1 61 ? 4.846 15.763 -15.349 1.00 0.00 61 GLY A CA 18
ATOM 20832 C C . GLY A 1 61 ? 5.535 17.063 -15.713 1.00 0.00 61 GLY A C 18
ATOM 20833 O O . GLY A 1 61 ? 6.388 17.552 -14.971 1.00 0.00 61 GLY A O 18
ATOM 20837 N N . LEU A 1 62 ? 5.167 17.625 -16.860 1.00 0.00 62 LEU A N 18
ATOM 20838 C CA . LEU A 1 62 ? 5.756 18.876 -17.323 1.00 0.00 62 LEU A CA 18
ATOM 20839 C C . LEU A 1 62 ? 5.861 19.884 -16.182 1.00 0.00 62 LEU A C 18
ATOM 20840 O O . LEU A 1 62 ? 6.846 20.615 -16.075 1.00 0.00 62 LEU A O 18
ATOM 20856 N N . ASP A 1 63 ? 4.842 19.914 -15.331 1.00 0.00 63 ASP A N 18
ATOM 20857 C CA . ASP A 1 63 ? 4.821 20.829 -14.196 1.00 0.00 63 ASP A CA 18
ATOM 20858 C C . ASP A 1 63 ? 4.338 20.119 -12.934 1.00 0.00 63 ASP A C 18
ATOM 20859 O O . ASP A 1 63 ? 3.759 19.035 -13.002 1.00 0.00 63 ASP A O 18
ATOM 20868 N N . LYS A 1 64 ? 4.581 20.738 -11.784 1.00 0.00 64 LYS A N 18
ATOM 20869 C CA . LYS A 1 64 ? 4.172 20.167 -10.506 1.00 0.00 64 LYS A CA 18
ATOM 20870 C C . LYS A 1 64 ? 4.193 21.223 -9.406 1.00 0.00 64 LYS A C 18
ATOM 20871 O O . LYS A 1 64 ? 5.229 21.833 -9.140 1.00 0.00 64 LYS A O 18
ATOM 20890 N N . GLU A 1 65 ? 3.045 21.433 -8.770 1.00 0.00 65 GLU A N 18
ATOM 20891 C CA . GLU A 1 65 ? 2.934 22.416 -7.699 1.00 0.00 65 GLU A CA 18
ATOM 20892 C C . GLU A 1 65 ? 3.604 21.909 -6.425 1.00 0.00 65 GLU A C 18
ATOM 20893 O O . GLU A 1 65 ? 2.945 21.373 -5.533 1.00 0.00 65 GLU A O 18
ATOM 20905 N N . THR A 1 66 ? 4.920 22.082 -6.346 1.00 0.00 66 THR A N 18
ATOM 20906 C CA . THR A 1 66 ? 5.681 21.641 -5.184 1.00 0.00 66 THR A CA 18
ATOM 20907 C C . THR A 1 66 ? 6.957 22.458 -5.020 1.00 0.00 66 THR A C 18
ATOM 20908 O O . THR A 1 66 ? 7.649 22.775 -5.989 1.00 0.00 66 THR A O 18
ATOM 20919 N N . PRO A 1 67 ? 7.281 22.808 -3.767 1.00 0.00 67 PRO A N 18
ATOM 20920 C CA . PRO A 1 67 ? 8.478 23.591 -3.447 1.00 0.00 67 PRO A CA 18
ATOM 20921 C C . PRO A 1 67 ? 9.763 22.800 -3.663 1.00 0.00 67 PRO A C 18
ATOM 20922 O O . PRO A 1 67 ? 10.271 22.161 -2.742 1.00 0.00 67 PRO A O 18
ATOM 20933 N N . ASN A 1 68 ? 10.285 22.847 -4.884 1.00 0.00 68 ASN A N 18
ATOM 20934 C CA . ASN A 1 68 ? 11.512 22.134 -5.220 1.00 0.00 68 ASN A CA 18
ATOM 20935 C C . ASN A 1 68 ? 12.542 22.269 -4.103 1.00 0.00 68 ASN A C 18
ATOM 20936 O O . ASN A 1 68 ? 13.197 21.296 -3.730 1.00 0.00 68 ASN A O 18
ATOM 20947 N N . GLN A 1 69 ? 12.679 23.481 -3.575 1.00 0.00 69 GLN A N 18
ATOM 20948 C CA . GLN A 1 69 ? 13.630 23.742 -2.501 1.00 0.00 69 GLN A CA 18
ATOM 20949 C C . GLN A 1 69 ? 13.166 24.910 -1.635 1.00 0.00 69 GLN A C 18
ATOM 20950 O O . GLN A 1 69 ? 12.766 25.956 -2.147 1.00 0.00 69 GLN A O 18
ATOM 20964 N N . LYS A 1 70 ? 13.222 24.724 -0.321 1.00 0.00 70 LYS A N 18
ATOM 20965 C CA . LYS A 1 70 ? 12.809 25.761 0.617 1.00 0.00 70 LYS A CA 18
ATOM 20966 C C . LYS A 1 70 ? 13.278 25.434 2.031 1.00 0.00 70 LYS A C 18
ATOM 20967 O O . LYS A 1 70 ? 13.519 24.273 2.364 1.00 0.00 70 LYS A O 18
ATOM 20986 N N . THR A 1 71 ? 13.404 26.465 2.861 1.00 0.00 71 THR A N 18
ATOM 20987 C CA . THR A 1 71 ? 13.844 26.287 4.239 1.00 0.00 71 THR A CA 18
ATOM 20988 C C . THR A 1 71 ? 12.802 26.812 5.221 1.00 0.00 71 THR A C 18
ATOM 20989 O O . THR A 1 71 ? 12.666 26.299 6.330 1.00 0.00 71 THR A O 18
ATOM 21000 N N . GLY A 1 72 ? 12.068 27.840 4.804 1.00 0.00 72 GLY A N 18
ATOM 21001 C CA . GLY A 1 72 ? 11.047 28.417 5.659 1.00 0.00 72 GLY A CA 18
ATOM 21002 C C . GLY A 1 72 ? 11.453 28.430 7.119 1.00 0.00 72 GLY A C 18
ATOM 21003 O O . GLY A 1 72 ? 10.632 28.698 7.996 1.00 0.00 72 GLY A O 18
ATOM 21007 N N . GLY A 1 1 ? -30.693 4.435 -12.290 1.00 0.00 1 GLY A N 19
ATOM 21008 C CA . GLY A 1 1 ? -29.623 4.770 -11.369 1.00 0.00 1 GLY A CA 19
ATOM 21009 C C . GLY A 1 1 ? -29.390 6.264 -11.270 1.00 0.00 1 GLY A C 19
ATOM 21010 O O . GLY A 1 1 ? -28.739 6.856 -12.130 1.00 0.00 1 GLY A O 19
ATOM 21014 N N . SER A 1 2 ? -29.924 6.877 -10.218 1.00 0.00 2 SER A N 19
ATOM 21015 C CA . SER A 1 2 ? -29.775 8.313 -10.013 1.00 0.00 2 SER A CA 19
ATOM 21016 C C . SER A 1 2 ? -28.557 8.614 -9.145 1.00 0.00 2 SER A C 19
ATOM 21017 O O . SER A 1 2 ? -28.611 9.460 -8.252 1.00 0.00 2 SER A O 19
ATOM 21025 N N . SER A 1 3 ? -27.459 7.915 -9.414 1.00 0.00 3 SER A N 19
ATOM 21026 C CA . SER A 1 3 ? -26.228 8.104 -8.656 1.00 0.00 3 SER A CA 19
ATOM 21027 C C . SER A 1 3 ? -25.053 8.383 -9.589 1.00 0.00 3 SER A C 19
ATOM 21028 O O . SER A 1 3 ? -24.384 9.409 -9.473 1.00 0.00 3 SER A O 19
ATOM 21036 N N . GLY A 1 4 ? -24.808 7.460 -10.514 1.00 0.00 4 GLY A N 19
ATOM 21037 C CA . GLY A 1 4 ? -23.714 7.624 -11.454 1.00 0.00 4 GLY A CA 19
ATOM 21038 C C . GLY A 1 4 ? -22.363 7.343 -10.825 1.00 0.00 4 GLY A C 19
ATOM 21039 O O . GLY A 1 4 ? -21.739 8.238 -10.256 1.00 0.00 4 GLY A O 19
ATOM 21043 N N . SER A 1 5 ? -21.912 6.097 -10.928 1.00 0.00 5 SER A N 19
ATOM 21044 C CA . SER A 1 5 ? -20.629 5.700 -10.360 1.00 0.00 5 SER A CA 19
ATOM 21045 C C . SER A 1 5 ? -19.621 5.388 -11.461 1.00 0.00 5 SER A C 19
ATOM 21046 O O . SER A 1 5 ? -19.800 4.447 -12.234 1.00 0.00 5 SER A O 19
ATOM 21054 N N . SER A 1 6 ? -18.559 6.186 -11.527 1.00 0.00 6 SER A N 19
ATOM 21055 C CA . SER A 1 6 ? -17.523 5.998 -12.536 1.00 0.00 6 SER A CA 19
ATOM 21056 C C . SER A 1 6 ? -16.986 4.570 -12.504 1.00 0.00 6 SER A C 19
ATOM 21057 O O . SER A 1 6 ? -16.739 3.965 -13.546 1.00 0.00 6 SER A O 19
ATOM 21065 N N . GLY A 1 7 ? -16.808 4.038 -11.298 1.00 0.00 7 GLY A N 19
ATOM 21066 C CA . GLY A 1 7 ? -16.301 2.686 -11.152 1.00 0.00 7 GLY A CA 19
ATOM 21067 C C . GLY A 1 7 ? -15.376 2.540 -9.960 1.00 0.00 7 GLY A C 19
ATOM 21068 O O . GLY A 1 7 ? -14.948 3.533 -9.372 1.00 0.00 7 GLY A O 19
ATOM 21072 N N . TYR A 1 8 ? -15.069 1.298 -9.602 1.00 0.00 8 TYR A N 19
ATOM 21073 C CA . TYR A 1 8 ? -14.192 1.025 -8.469 1.00 0.00 8 TYR A CA 19
ATOM 21074 C C . TYR A 1 8 ? -12.742 1.355 -8.811 1.00 0.00 8 TYR A C 19
ATOM 21075 O O . TYR A 1 8 ? -12.377 1.463 -9.982 1.00 0.00 8 TYR A O 19
ATOM 21093 N N . SER A 1 9 ? -11.919 1.515 -7.779 1.00 0.00 9 SER A N 19
ATOM 21094 C CA . SER A 1 9 ? -10.509 1.836 -7.968 1.00 0.00 9 SER A CA 19
ATOM 21095 C C . SER A 1 9 ? -9.622 0.691 -7.489 1.00 0.00 9 SER A C 19
ATOM 21096 O O . SER A 1 9 ? -9.928 0.026 -6.499 1.00 0.00 9 SER A O 19
ATOM 21104 N N . VAL A 1 10 ? -8.522 0.466 -8.200 1.00 0.00 10 VAL A N 19
ATOM 21105 C CA . VAL A 1 10 ? -7.588 -0.598 -7.848 1.00 0.00 10 VAL A CA 19
ATOM 21106 C C . VAL A 1 10 ? -6.489 -0.082 -6.926 1.00 0.00 10 VAL A C 19
ATOM 21107 O O . VAL A 1 10 ? -5.303 -0.300 -7.173 1.00 0.00 10 VAL A O 19
ATOM 21120 N N . LYS A 1 11 ? -6.891 0.604 -5.861 1.00 0.00 11 LYS A N 19
ATOM 21121 C CA . LYS A 1 11 ? -5.941 1.150 -4.900 1.00 0.00 11 LYS A CA 19
ATOM 21122 C C . LYS A 1 11 ? -5.344 0.044 -4.036 1.00 0.00 11 LYS A C 19
ATOM 21123 O O . LYS A 1 11 ? -5.966 -0.998 -3.829 1.00 0.00 11 LYS A O 19
ATOM 21142 N N . TRP A 1 12 ? -4.138 0.279 -3.533 1.00 0.00 12 TRP A N 19
ATOM 21143 C CA . TRP A 1 12 ? -3.458 -0.698 -2.689 1.00 0.00 12 TRP A CA 19
ATOM 21144 C C . TRP A 1 12 ? -3.280 -0.163 -1.273 1.00 0.00 12 TRP A C 19
ATOM 21145 O O . TRP A 1 12 ? -3.068 1.033 -1.071 1.00 0.00 12 TRP A O 19
ATOM 21166 N N . THR A 1 13 ? -3.366 -1.057 -0.292 1.00 0.00 13 THR A N 19
ATOM 21167 C CA . THR A 1 13 ? -3.215 -0.674 1.106 1.00 0.00 13 THR A CA 19
ATOM 21168 C C . THR A 1 13 ? -1.782 -0.887 1.583 1.00 0.00 13 THR A C 19
ATOM 21169 O O . THR A 1 13 ? -1.110 -1.826 1.156 1.00 0.00 13 THR A O 19
ATOM 21180 N N . ILE A 1 14 ? -1.322 -0.011 2.469 1.00 0.00 14 ILE A N 19
ATOM 21181 C CA . ILE A 1 14 ? 0.030 -0.105 3.004 1.00 0.00 14 ILE A CA 19
ATOM 21182 C C . ILE A 1 14 ? 0.375 -1.543 3.377 1.00 0.00 14 ILE A C 19
ATOM 21183 O O . ILE A 1 14 ? 1.372 -2.093 2.911 1.00 0.00 14 ILE A O 19
ATOM 21199 N N . GLU A 1 15 ? -0.458 -2.147 4.219 1.00 0.00 15 GLU A N 19
ATOM 21200 C CA . GLU A 1 15 ? -0.242 -3.522 4.653 1.00 0.00 15 GLU A CA 19
ATOM 21201 C C . GLU A 1 15 ? 0.180 -4.403 3.480 1.00 0.00 15 GLU A C 19
ATOM 21202 O O . GLU A 1 15 ? 1.228 -5.046 3.521 1.00 0.00 15 GLU A O 19
ATOM 21214 N N . GLU A 1 16 ? -0.645 -4.425 2.438 1.00 0.00 16 GLU A N 19
ATOM 21215 C CA . GLU A 1 16 ? -0.358 -5.227 1.255 1.00 0.00 16 GLU A CA 19
ATOM 21216 C C . GLU A 1 16 ? 1.019 -4.891 0.690 1.00 0.00 16 GLU A C 19
ATOM 21217 O O . GLU A 1 16 ? 1.894 -5.753 0.599 1.00 0.00 16 GLU A O 19
ATOM 21229 N N . LYS A 1 17 ? 1.205 -3.631 0.312 1.00 0.00 17 LYS A N 19
ATOM 21230 C CA . LYS A 1 17 ? 2.475 -3.178 -0.244 1.00 0.00 17 LYS A CA 19
ATOM 21231 C C . LYS A 1 17 ? 3.649 -3.802 0.503 1.00 0.00 17 LYS A C 19
ATOM 21232 O O . LYS A 1 17 ? 4.616 -4.255 -0.110 1.00 0.00 17 LYS A O 19
ATOM 21251 N N . GLU A 1 18 ? 3.558 -3.823 1.829 1.00 0.00 18 GLU A N 19
ATOM 21252 C CA . GLU A 1 18 ? 4.613 -4.393 2.658 1.00 0.00 18 GLU A CA 19
ATOM 21253 C C . GLU A 1 18 ? 4.848 -5.860 2.308 1.00 0.00 18 GLU A C 19
ATOM 21254 O O . GLU A 1 18 ? 5.982 -6.280 2.073 1.00 0.00 18 GLU A O 19
ATOM 21266 N N . LEU A 1 19 ? 3.769 -6.634 2.277 1.00 0.00 19 LEU A N 19
ATOM 21267 C CA . LEU A 1 19 ? 3.856 -8.055 1.956 1.00 0.00 19 LEU A CA 19
ATOM 21268 C C . LEU A 1 19 ? 4.471 -8.265 0.577 1.00 0.00 19 LEU A C 19
ATOM 21269 O O . LEU A 1 19 ? 5.333 -9.126 0.394 1.00 0.00 19 LEU A O 19
ATOM 21285 N N . PHE A 1 20 ? 4.025 -7.472 -0.392 1.00 0.00 20 PHE A N 19
ATOM 21286 C CA . PHE A 1 20 ? 4.533 -7.570 -1.755 1.00 0.00 20 PHE A CA 19
ATOM 21287 C C . PHE A 1 20 ? 6.056 -7.490 -1.775 1.00 0.00 20 PHE A C 19
ATOM 21288 O O . PHE A 1 20 ? 6.728 -8.384 -2.289 1.00 0.00 20 PHE A O 19
ATOM 21305 N N . GLU A 1 21 ? 6.593 -6.411 -1.213 1.00 0.00 21 GLU A N 19
ATOM 21306 C CA . GLU A 1 21 ? 8.037 -6.213 -1.168 1.00 0.00 21 GLU A CA 19
ATOM 21307 C C . GLU A 1 21 ? 8.733 -7.419 -0.544 1.00 0.00 21 GLU A C 19
ATOM 21308 O O . GLU A 1 21 ? 9.619 -8.020 -1.151 1.00 0.00 21 GLU A O 19
ATOM 21320 N N . GLN A 1 22 ? 8.324 -7.767 0.672 1.00 0.00 22 GLN A N 19
ATOM 21321 C CA . GLN A 1 22 ? 8.909 -8.901 1.378 1.00 0.00 22 GLN A CA 19
ATOM 21322 C C . GLN A 1 22 ? 9.262 -10.023 0.408 1.00 0.00 22 GLN A C 19
ATOM 21323 O O . GLN A 1 22 ? 10.415 -10.446 0.326 1.00 0.00 22 GLN A O 19
ATOM 21337 N N . GLY A 1 23 ? 8.262 -10.503 -0.325 1.00 0.00 23 GLY A N 19
ATOM 21338 C CA . GLY A 1 23 ? 8.488 -11.573 -1.279 1.00 0.00 23 GLY A CA 19
ATOM 21339 C C . GLY A 1 23 ? 9.300 -11.120 -2.476 1.00 0.00 23 GLY A C 19
ATOM 21340 O O . GLY A 1 23 ? 10.234 -11.804 -2.897 1.00 0.00 23 GLY A O 19
ATOM 21344 N N . LEU A 1 24 ? 8.944 -9.965 -3.028 1.00 0.00 24 LEU A N 19
ATOM 21345 C CA . LEU A 1 24 ? 9.645 -9.422 -4.186 1.00 0.00 24 LEU A CA 19
ATOM 21346 C C . LEU A 1 24 ? 11.156 -9.508 -3.997 1.00 0.00 24 LEU A C 19
ATOM 21347 O O . LEU A 1 24 ? 11.915 -9.490 -4.965 1.00 0.00 24 LEU A O 19
ATOM 21363 N N . ALA A 1 25 ? 11.586 -9.604 -2.743 1.00 0.00 25 ALA A N 19
ATOM 21364 C CA . ALA A 1 25 ? 13.006 -9.697 -2.427 1.00 0.00 25 ALA A CA 19
ATOM 21365 C C . ALA A 1 25 ? 13.452 -11.152 -2.329 1.00 0.00 25 ALA A C 19
ATOM 21366 O O . ALA A 1 25 ? 14.555 -11.504 -2.747 1.00 0.00 25 ALA A O 19
ATOM 21373 N N . LYS A 1 26 ? 12.588 -11.995 -1.773 1.00 0.00 26 LYS A N 19
ATOM 21374 C CA . LYS A 1 26 ? 12.892 -13.413 -1.620 1.00 0.00 26 LYS A CA 19
ATOM 21375 C C . LYS A 1 26 ? 12.665 -14.162 -2.930 1.00 0.00 26 LYS A C 19
ATOM 21376 O O . LYS A 1 26 ? 13.576 -14.803 -3.455 1.00 0.00 26 LYS A O 19
ATOM 21395 N N . PHE A 1 27 ? 11.446 -14.076 -3.452 1.00 0.00 27 PHE A N 19
ATOM 21396 C CA . PHE A 1 27 ? 11.101 -14.746 -4.700 1.00 0.00 27 PHE A CA 19
ATOM 21397 C C . PHE A 1 27 ? 11.612 -13.955 -5.901 1.00 0.00 27 PHE A C 19
ATOM 21398 O O . PHE A 1 27 ? 11.818 -14.508 -6.981 1.00 0.00 27 PHE A O 19
ATOM 21415 N N . GLY A 1 28 ? 11.814 -12.656 -5.704 1.00 0.00 28 GLY A N 19
ATOM 21416 C CA . GLY A 1 28 ? 12.298 -11.809 -6.779 1.00 0.00 28 GLY A CA 19
ATOM 21417 C C . GLY A 1 28 ? 11.177 -11.081 -7.494 1.00 0.00 28 GLY A C 19
ATOM 21418 O O . GLY A 1 28 ? 10.520 -10.217 -6.913 1.00 0.00 28 GLY A O 19
ATOM 21422 N N . ARG A 1 29 ? 10.959 -11.429 -8.758 1.00 0.00 29 ARG A N 19
ATOM 21423 C CA . ARG A 1 29 ? 9.911 -10.800 -9.553 1.00 0.00 29 ARG A CA 19
ATOM 21424 C C . ARG A 1 29 ? 8.775 -11.781 -9.829 1.00 0.00 29 ARG A C 19
ATOM 21425 O O . ARG A 1 29 ? 7.934 -11.544 -10.696 1.00 0.00 29 ARG A O 19
ATOM 21446 N N . ARG A 1 30 ? 8.758 -12.882 -9.086 1.00 0.00 30 ARG A N 19
ATOM 21447 C CA . ARG A 1 30 ? 7.727 -13.900 -9.251 1.00 0.00 30 ARG A CA 19
ATOM 21448 C C . ARG A 1 30 ? 6.384 -13.404 -8.723 1.00 0.00 30 ARG A C 19
ATOM 21449 O O . ARG A 1 30 ? 6.208 -13.225 -7.518 1.00 0.00 30 ARG A O 19
ATOM 21470 N N . TRP A 1 31 ? 5.441 -13.184 -9.632 1.00 0.00 31 TRP A N 19
ATOM 21471 C CA . TRP A 1 31 ? 4.114 -12.708 -9.257 1.00 0.00 31 TRP A CA 19
ATOM 21472 C C . TRP A 1 31 ? 3.266 -13.845 -8.698 1.00 0.00 31 TRP A C 19
ATOM 21473 O O . TRP A 1 31 ? 2.528 -13.664 -7.729 1.00 0.00 31 TRP A O 19
ATOM 21494 N N . THR A 1 32 ? 3.376 -15.018 -9.314 1.00 0.00 32 THR A N 19
ATOM 21495 C CA . THR A 1 32 ? 2.618 -16.184 -8.878 1.00 0.00 32 THR A CA 19
ATOM 21496 C C . THR A 1 32 ? 2.938 -16.537 -7.430 1.00 0.00 32 THR A C 19
ATOM 21497 O O . THR A 1 32 ? 2.105 -17.101 -6.719 1.00 0.00 32 THR A O 19
ATOM 21508 N N . LYS A 1 33 ? 4.148 -16.201 -6.997 1.00 0.00 33 LYS A N 19
ATOM 21509 C CA . LYS A 1 33 ? 4.577 -16.480 -5.632 1.00 0.00 33 LYS A CA 19
ATOM 21510 C C . LYS A 1 33 ? 4.058 -15.417 -4.669 1.00 0.00 33 LYS A C 19
ATOM 21511 O O . LYS A 1 33 ? 3.352 -15.728 -3.709 1.00 0.00 33 LYS A O 19
ATOM 21530 N N . ILE A 1 34 ? 4.409 -14.163 -4.933 1.00 0.00 34 ILE A N 19
ATOM 21531 C CA . ILE A 1 34 ? 3.975 -13.055 -4.092 1.00 0.00 34 ILE A CA 19
ATOM 21532 C C . ILE A 1 34 ? 2.463 -13.069 -3.901 1.00 0.00 34 ILE A C 19
ATOM 21533 O O . ILE A 1 34 ? 1.969 -13.049 -2.774 1.00 0.00 34 ILE A O 19
ATOM 21549 N N . SER A 1 35 ? 1.732 -13.105 -5.011 1.00 0.00 35 SER A N 19
ATOM 21550 C CA . SER A 1 35 ? 0.275 -13.120 -4.966 1.00 0.00 35 SER A CA 19
ATOM 21551 C C . SER A 1 35 ? -0.225 -13.979 -3.808 1.00 0.00 35 SER A C 19
ATOM 21552 O O . SER A 1 35 ? -1.032 -13.533 -2.992 1.00 0.00 35 SER A O 19
ATOM 21560 N N . LYS A 1 36 ? 0.261 -15.214 -3.743 1.00 0.00 36 LYS A N 19
ATOM 21561 C CA . LYS A 1 36 ? -0.133 -16.137 -2.685 1.00 0.00 36 LYS A CA 19
ATOM 21562 C C . LYS A 1 36 ? 0.210 -15.568 -1.312 1.00 0.00 36 LYS A C 19
ATOM 21563 O O . LYS A 1 36 ? -0.584 -15.661 -0.374 1.00 0.00 36 LYS A O 19
ATOM 21582 N N . LEU A 1 37 ? 1.395 -14.980 -1.199 1.00 0.00 37 LEU A N 19
ATOM 21583 C CA . LEU A 1 37 ? 1.843 -14.395 0.060 1.00 0.00 37 LEU A CA 19
ATOM 21584 C C . LEU A 1 37 ? 0.771 -13.482 0.648 1.00 0.00 37 LEU A C 19
ATOM 21585 O O . LEU A 1 37 ? 0.523 -13.496 1.854 1.00 0.00 37 LEU A O 19
ATOM 21601 N N . ILE A 1 38 ? 0.137 -12.692 -0.212 1.00 0.00 38 ILE A N 19
ATOM 21602 C CA . ILE A 1 38 ? -0.910 -11.776 0.221 1.00 0.00 38 ILE A CA 19
ATOM 21603 C C . ILE A 1 38 ? -2.254 -12.488 0.330 1.00 0.00 38 ILE A C 19
ATOM 21604 O O . ILE A 1 38 ? -2.904 -12.454 1.373 1.00 0.00 38 ILE A O 19
ATOM 21620 N N . GLY A 1 39 ? -2.663 -13.136 -0.757 1.00 0.00 39 GLY A N 19
ATOM 21621 C CA . GLY A 1 39 ? -3.927 -13.850 -0.763 1.00 0.00 39 GLY A CA 19
ATOM 21622 C C . GLY A 1 39 ? -5.104 -12.942 -1.059 1.00 0.00 39 GLY A C 19
ATOM 21623 O O . GLY A 1 39 ? -5.975 -13.284 -1.859 1.00 0.00 39 GLY A O 19
ATOM 21627 N N . SER A 1 40 ? -5.132 -11.782 -0.412 1.00 0.00 40 SER A N 19
ATOM 21628 C CA . SER A 1 40 ? -6.215 -10.824 -0.606 1.00 0.00 40 SER A CA 19
ATOM 21629 C C . SER A 1 40 ? -6.296 -10.384 -2.064 1.00 0.00 40 SER A C 19
ATOM 21630 O O . SER A 1 40 ? -7.385 -10.198 -2.608 1.00 0.00 40 SER A O 19
ATOM 21638 N N . ARG A 1 41 ? -5.136 -10.221 -2.692 1.00 0.00 41 ARG A N 19
ATOM 21639 C CA . ARG A 1 41 ? -5.075 -9.802 -4.087 1.00 0.00 41 ARG A CA 19
ATOM 21640 C C . ARG A 1 41 ? -4.785 -10.990 -4.999 1.00 0.00 41 ARG A C 19
ATOM 21641 O O . ARG A 1 41 ? -4.208 -11.990 -4.571 1.00 0.00 41 ARG A O 19
ATOM 21662 N N . THR A 1 42 ? -5.190 -10.874 -6.260 1.00 0.00 42 THR A N 19
ATOM 21663 C CA . THR A 1 42 ? -4.976 -11.939 -7.233 1.00 0.00 42 THR A CA 19
ATOM 21664 C C . THR A 1 42 ? -3.668 -11.737 -7.990 1.00 0.00 42 THR A C 19
ATOM 21665 O O . THR A 1 42 ? -3.021 -10.697 -7.865 1.00 0.00 42 THR A O 19
ATOM 21676 N N . VAL A 1 43 ? -3.284 -12.737 -8.776 1.00 0.00 43 VAL A N 19
ATOM 21677 C CA . VAL A 1 43 ? -2.054 -12.669 -9.555 1.00 0.00 43 VAL A CA 19
ATOM 21678 C C . VAL A 1 43 ? -2.126 -11.560 -10.599 1.00 0.00 43 VAL A C 19
ATOM 21679 O O . VAL A 1 43 ? -1.130 -10.892 -10.882 1.00 0.00 43 VAL A O 19
ATOM 21692 N N . LEU A 1 44 ? -3.310 -11.367 -11.169 1.00 0.00 44 LEU A N 19
ATOM 21693 C CA . LEU A 1 44 ? -3.514 -10.338 -12.182 1.00 0.00 44 LEU A CA 19
ATOM 21694 C C . LEU A 1 44 ? -3.166 -8.957 -11.634 1.00 0.00 44 LEU A C 19
ATOM 21695 O O . LEU A 1 44 ? -2.427 -8.199 -12.260 1.00 0.00 44 LEU A O 19
ATOM 21711 N N . GLN A 1 45 ? -3.702 -8.641 -10.459 1.00 0.00 45 GLN A N 19
ATOM 21712 C CA . GLN A 1 45 ? -3.446 -7.352 -9.826 1.00 0.00 45 GLN A CA 19
ATOM 21713 C C . GLN A 1 45 ? -1.966 -7.194 -9.493 1.00 0.00 45 GLN A C 19
ATOM 21714 O O . GLN A 1 45 ? -1.387 -6.125 -9.687 1.00 0.00 45 GLN A O 19
ATOM 21728 N N . VAL A 1 46 ? -1.360 -8.264 -8.990 1.00 0.00 46 VAL A N 19
ATOM 21729 C CA . VAL A 1 46 ? 0.053 -8.244 -8.631 1.00 0.00 46 VAL A CA 19
ATOM 21730 C C . VAL A 1 46 ? 0.933 -8.104 -9.868 1.00 0.00 46 VAL A C 19
ATOM 21731 O O . VAL A 1 46 ? 2.061 -7.617 -9.789 1.00 0.00 46 VAL A O 19
ATOM 21744 N N . LYS A 1 47 ? 0.410 -8.533 -11.011 1.00 0.00 47 LYS A N 19
ATOM 21745 C CA . LYS A 1 47 ? 1.146 -8.454 -12.267 1.00 0.00 47 LYS A CA 19
ATOM 21746 C C . LYS A 1 47 ? 1.103 -7.039 -12.835 1.00 0.00 47 LYS A C 19
ATOM 21747 O O . LYS A 1 47 ? 2.085 -6.557 -13.399 1.00 0.00 47 LYS A O 19
ATOM 21766 N N . SER A 1 48 ? -0.040 -6.379 -12.682 1.00 0.00 48 SER A N 19
ATOM 21767 C CA . SER A 1 48 ? -0.211 -5.020 -13.182 1.00 0.00 48 SER A CA 19
ATOM 21768 C C . SER A 1 48 ? 0.297 -4.000 -12.167 1.00 0.00 48 SER A C 19
ATOM 21769 O O . SER A 1 48 ? 0.565 -2.848 -12.509 1.00 0.00 48 SER A O 19
ATOM 21777 N N . TYR A 1 49 ? 0.426 -4.432 -10.918 1.00 0.00 49 TYR A N 19
ATOM 21778 C CA . TYR A 1 49 ? 0.900 -3.558 -9.852 1.00 0.00 49 TYR A CA 19
ATOM 21779 C C . TYR A 1 49 ? 2.421 -3.449 -9.871 1.00 0.00 49 TYR A C 19
ATOM 21780 O O . TYR A 1 49 ? 2.978 -2.356 -9.774 1.00 0.00 49 TYR A O 19
ATOM 21798 N N . ALA A 1 50 ? 3.088 -4.592 -9.998 1.00 0.00 50 ALA A N 19
ATOM 21799 C CA . ALA A 1 50 ? 4.544 -4.627 -10.033 1.00 0.00 50 ALA A CA 19
ATOM 21800 C C . ALA A 1 50 ? 5.100 -3.488 -10.881 1.00 0.00 50 ALA A C 19
ATOM 21801 O O . ALA A 1 50 ? 6.095 -2.860 -10.519 1.00 0.00 50 ALA A O 19
ATOM 21808 N N . ARG A 1 51 ? 4.453 -3.228 -12.012 1.00 0.00 51 ARG A N 19
ATOM 21809 C CA . ARG A 1 51 ? 4.884 -2.166 -12.913 1.00 0.00 51 ARG A CA 19
ATOM 21810 C C . ARG A 1 51 ? 4.358 -0.811 -12.447 1.00 0.00 51 ARG A C 19
ATOM 21811 O O . ARG A 1 51 ? 5.036 0.208 -12.582 1.00 0.00 51 ARG A O 19
ATOM 21832 N N . GLN A 1 52 ? 3.147 -0.809 -11.901 1.00 0.00 52 GLN A N 19
ATOM 21833 C CA . GLN A 1 52 ? 2.530 0.421 -11.417 1.00 0.00 52 GLN A CA 19
ATOM 21834 C C . GLN A 1 52 ? 3.385 1.069 -10.333 1.00 0.00 52 GLN A C 19
ATOM 21835 O O . GLN A 1 52 ? 3.612 2.279 -10.349 1.00 0.00 52 GLN A O 19
ATOM 21849 N N . TYR A 1 53 ? 3.857 0.257 -9.394 1.00 0.00 53 TYR A N 19
ATOM 21850 C CA . TYR A 1 53 ? 4.686 0.752 -8.301 1.00 0.00 53 TYR A CA 19
ATOM 21851 C C . TYR A 1 53 ? 5.882 1.535 -8.835 1.00 0.00 53 TYR A C 19
ATOM 21852 O O . TYR A 1 53 ? 6.032 2.726 -8.562 1.00 0.00 53 TYR A O 19
ATOM 21870 N N . PHE A 1 54 ? 6.731 0.856 -9.600 1.00 0.00 54 PHE A N 19
ATOM 21871 C CA . PHE A 1 54 ? 7.914 1.486 -10.173 1.00 0.00 54 PHE A CA 19
ATOM 21872 C C . PHE A 1 54 ? 7.562 2.828 -10.809 1.00 0.00 54 PHE A C 19
ATOM 21873 O O . PHE A 1 54 ? 8.382 3.745 -10.846 1.00 0.00 54 PHE A O 19
ATOM 21890 N N . LYS A 1 55 ? 6.337 2.934 -11.311 1.00 0.00 55 LYS A N 19
ATOM 21891 C CA . LYS A 1 55 ? 5.873 4.163 -11.946 1.00 0.00 55 LYS A CA 19
ATOM 21892 C C . LYS A 1 55 ? 5.434 5.183 -10.900 1.00 0.00 55 LYS A C 19
ATOM 21893 O O . LYS A 1 55 ? 5.734 6.370 -11.014 1.00 0.00 55 LYS A O 19
ATOM 21912 N N . ASN A 1 56 ? 4.723 4.711 -9.881 1.00 0.00 56 ASN A N 19
ATOM 21913 C CA . ASN A 1 56 ? 4.243 5.583 -8.815 1.00 0.00 56 ASN A CA 19
ATOM 21914 C C . ASN A 1 56 ? 5.411 6.222 -8.068 1.00 0.00 56 ASN A C 19
ATOM 21915 O O . ASN A 1 56 ? 5.390 7.415 -7.766 1.00 0.00 56 ASN A O 19
ATOM 21926 N N . LYS A 1 57 ? 6.428 5.419 -7.774 1.00 0.00 57 LYS A N 19
ATOM 21927 C CA . LYS A 1 57 ? 7.606 5.905 -7.065 1.00 0.00 57 LYS A CA 19
ATOM 21928 C C . LYS A 1 57 ? 7.997 7.297 -7.550 1.00 0.00 57 LYS A C 19
ATOM 21929 O O . LYS A 1 57 ? 8.003 8.255 -6.778 1.00 0.00 57 LYS A O 19
ATOM 21948 N N . VAL A 1 58 ? 8.324 7.401 -8.834 1.00 0.00 58 VAL A N 19
ATOM 21949 C CA . VAL A 1 58 ? 8.714 8.676 -9.423 1.00 0.00 58 VAL A CA 19
ATOM 21950 C C . VAL A 1 58 ? 7.735 9.102 -10.511 1.00 0.00 58 VAL A C 19
ATOM 21951 O O . VAL A 1 58 ? 7.440 8.338 -11.430 1.00 0.00 58 VAL A O 19
ATOM 21964 N N . LYS A 1 59 ? 7.234 10.328 -10.402 1.00 0.00 59 LYS A N 19
ATOM 21965 C CA . LYS A 1 59 ? 6.289 10.858 -11.378 1.00 0.00 59 LYS A CA 19
ATOM 21966 C C . LYS A 1 59 ? 6.780 12.186 -11.945 1.00 0.00 59 LYS A C 19
ATOM 21967 O O . LYS A 1 59 ? 7.000 13.145 -11.203 1.00 0.00 59 LYS A O 19
ATOM 21986 N N . CYS A 1 60 ? 6.949 12.236 -13.261 1.00 0.00 60 CYS A N 19
ATOM 21987 C CA . CYS A 1 60 ? 7.413 13.448 -13.927 1.00 0.00 60 CYS A CA 19
ATOM 21988 C C . CYS A 1 60 ? 6.659 14.672 -13.417 1.00 0.00 60 CYS A C 19
ATOM 21989 O O . CYS A 1 60 ? 5.507 14.901 -13.782 1.00 0.00 60 CYS A O 19
ATOM 21997 N N . GLY A 1 61 ? 7.318 15.455 -12.568 1.00 0.00 61 GLY A N 19
ATOM 21998 C CA . GLY A 1 61 ? 6.694 16.645 -12.020 1.00 0.00 61 GLY A CA 19
ATOM 21999 C C . GLY A 1 61 ? 7.480 17.231 -10.864 1.00 0.00 61 GLY A C 19
ATOM 22000 O O . GLY A 1 61 ? 7.180 16.963 -9.700 1.00 0.00 61 GLY A O 19
ATOM 22004 N N . LEU A 1 62 ? 8.491 18.032 -11.183 1.00 0.00 62 LEU A N 19
ATOM 22005 C CA . LEU A 1 62 ? 9.324 18.657 -10.162 1.00 0.00 62 LEU A CA 19
ATOM 22006 C C . LEU A 1 62 ? 8.718 19.978 -9.699 1.00 0.00 62 LEU A C 19
ATOM 22007 O O . LEU A 1 62 ? 9.118 21.050 -10.155 1.00 0.00 62 LEU A O 19
ATOM 22023 N N . ASP A 1 63 ? 7.755 19.894 -8.788 1.00 0.00 63 ASP A N 19
ATOM 22024 C CA . ASP A 1 63 ? 7.096 21.083 -8.260 1.00 0.00 63 ASP A CA 19
ATOM 22025 C C . ASP A 1 63 ? 7.797 21.578 -6.998 1.00 0.00 63 ASP A C 19
ATOM 22026 O O . ASP A 1 63 ? 7.149 21.945 -6.018 1.00 0.00 63 ASP A O 19
ATOM 22035 N N . LYS A 1 64 ? 9.126 21.583 -7.029 1.00 0.00 64 LYS A N 19
ATOM 22036 C CA . LYS A 1 64 ? 9.916 22.032 -5.889 1.00 0.00 64 LYS A CA 19
ATOM 22037 C C . LYS A 1 64 ? 9.646 21.163 -4.664 1.00 0.00 64 LYS A C 19
ATOM 22038 O O . LYS A 1 64 ? 9.500 21.671 -3.553 1.00 0.00 64 LYS A O 19
ATOM 22057 N N . GLU A 1 65 ? 9.584 19.852 -4.876 1.00 0.00 65 GLU A N 19
ATOM 22058 C CA . GLU A 1 65 ? 9.332 18.914 -3.788 1.00 0.00 65 GLU A CA 19
ATOM 22059 C C . GLU A 1 65 ? 10.642 18.355 -3.239 1.00 0.00 65 GLU A C 19
ATOM 22060 O O . GLU A 1 65 ? 11.710 18.561 -3.816 1.00 0.00 65 GLU A O 19
ATOM 22072 N N . THR A 1 66 ? 10.551 17.647 -2.117 1.00 0.00 66 THR A N 19
ATOM 22073 C CA . THR A 1 66 ? 11.727 17.059 -1.488 1.00 0.00 66 THR A CA 19
ATOM 22074 C C . THR A 1 66 ? 11.947 15.627 -1.962 1.00 0.00 66 THR A C 19
ATOM 22075 O O . THR A 1 66 ? 11.003 14.893 -2.256 1.00 0.00 66 THR A O 19
ATOM 22086 N N . PRO A 1 67 ? 13.222 15.218 -2.039 1.00 0.00 67 PRO A N 19
ATOM 22087 C CA . PRO A 1 67 ? 13.595 13.869 -2.477 1.00 0.00 67 PRO A CA 19
ATOM 22088 C C . PRO A 1 67 ? 13.211 12.802 -1.458 1.00 0.00 67 PRO A C 19
ATOM 22089 O O . PRO A 1 67 ? 13.499 11.621 -1.644 1.00 0.00 67 PRO A O 19
ATOM 22100 N N . ASN A 1 68 ? 12.559 13.227 -0.380 1.00 0.00 68 ASN A N 19
ATOM 22101 C CA . ASN A 1 68 ? 12.136 12.306 0.669 1.00 0.00 68 ASN A CA 19
ATOM 22102 C C . ASN A 1 68 ? 10.694 12.582 1.085 1.00 0.00 68 ASN A C 19
ATOM 22103 O O . ASN A 1 68 ? 10.118 13.606 0.719 1.00 0.00 68 ASN A O 19
ATOM 22114 N N . GLN A 1 69 ? 10.118 11.661 1.851 1.00 0.00 69 GLN A N 19
ATOM 22115 C CA . GLN A 1 69 ? 8.744 11.805 2.316 1.00 0.00 69 GLN A CA 19
ATOM 22116 C C . GLN A 1 69 ? 8.669 11.690 3.835 1.00 0.00 69 GLN A C 19
ATOM 22117 O O . GLN A 1 69 ? 8.871 10.614 4.398 1.00 0.00 69 GLN A O 19
ATOM 22131 N N . LYS A 1 70 ? 8.377 12.806 4.494 1.00 0.00 70 LYS A N 19
ATOM 22132 C CA . LYS A 1 70 ? 8.274 12.832 5.948 1.00 0.00 70 LYS A CA 19
ATOM 22133 C C . LYS A 1 70 ? 7.298 11.769 6.443 1.00 0.00 70 LYS A C 19
ATOM 22134 O O . LYS A 1 70 ? 6.292 11.483 5.793 1.00 0.00 70 LYS A O 19
ATOM 22153 N N . THR A 1 71 ? 7.601 11.187 7.600 1.00 0.00 71 THR A N 19
ATOM 22154 C CA . THR A 1 71 ? 6.751 10.156 8.182 1.00 0.00 71 THR A CA 19
ATOM 22155 C C . THR A 1 71 ? 6.378 10.499 9.620 1.00 0.00 71 THR A C 19
ATOM 22156 O O . THR A 1 71 ? 7.180 11.065 10.362 1.00 0.00 71 THR A O 19
ATOM 22167 N N . GLY A 1 72 ? 5.155 10.151 10.008 1.00 0.00 72 GLY A N 19
ATOM 22168 C CA . GLY A 1 72 ? 4.698 10.430 11.357 1.00 0.00 72 GLY A CA 19
ATOM 22169 C C . GLY A 1 72 ? 3.520 9.564 11.761 1.00 0.00 72 GLY A C 19
ATOM 22170 O O . GLY A 1 72 ? 2.827 9.011 10.907 1.00 0.00 72 GLY A O 19
ATOM 22174 N N . GLY A 1 1 ? -27.773 10.354 -14.654 1.00 0.00 1 GLY A N 20
ATOM 22175 C CA . GLY A 1 1 ? -29.059 9.681 -14.653 1.00 0.00 1 GLY A CA 20
ATOM 22176 C C . GLY A 1 1 ? -29.045 8.403 -13.839 1.00 0.00 1 GLY A C 20
ATOM 22177 O O . GLY A 1 1 ? -29.231 8.432 -12.622 1.00 0.00 1 GLY A O 20
ATOM 22181 N N . SER A 1 2 ? -28.824 7.278 -14.510 1.00 0.00 2 SER A N 20
ATOM 22182 C CA . SER A 1 2 ? -28.792 5.982 -13.841 1.00 0.00 2 SER A CA 20
ATOM 22183 C C . SER A 1 2 ? -27.475 5.262 -14.115 1.00 0.00 2 SER A C 20
ATOM 22184 O O . SER A 1 2 ? -26.855 4.711 -13.205 1.00 0.00 2 SER A O 20
ATOM 22192 N N . SER A 1 3 ? -27.054 5.271 -15.376 1.00 0.00 3 SER A N 20
ATOM 22193 C CA . SER A 1 3 ? -25.813 4.616 -15.772 1.00 0.00 3 SER A CA 20
ATOM 22194 C C . SER A 1 3 ? -24.616 5.245 -15.063 1.00 0.00 3 SER A C 20
ATOM 22195 O O . SER A 1 3 ? -24.239 6.381 -15.346 1.00 0.00 3 SER A O 20
ATOM 22203 N N . GLY A 1 4 ? -24.023 4.495 -14.139 1.00 0.00 4 GLY A N 20
ATOM 22204 C CA . GLY A 1 4 ? -22.876 4.994 -13.403 1.00 0.00 4 GLY A CA 20
ATOM 22205 C C . GLY A 1 4 ? -21.673 5.228 -14.294 1.00 0.00 4 GLY A C 20
ATOM 22206 O O . GLY A 1 4 ? -21.693 4.889 -15.477 1.00 0.00 4 GLY A O 20
ATOM 22210 N N . SER A 1 5 ? -20.621 5.809 -13.725 1.00 0.00 5 SER A N 20
ATOM 22211 C CA . SER A 1 5 ? -19.405 6.093 -14.478 1.00 0.00 5 SER A CA 20
ATOM 22212 C C . SER A 1 5 ? -18.175 5.572 -13.740 1.00 0.00 5 SER A C 20
ATOM 22213 O O . SER A 1 5 ? -17.384 4.807 -14.291 1.00 0.00 5 SER A O 20
ATOM 22221 N N . SER A 1 6 ? -18.022 5.992 -12.488 1.00 0.00 6 SER A N 20
ATOM 22222 C CA . SER A 1 6 ? -16.888 5.572 -11.674 1.00 0.00 6 SER A CA 20
ATOM 22223 C C . SER A 1 6 ? -16.981 4.087 -11.337 1.00 0.00 6 SER A C 20
ATOM 22224 O O . SER A 1 6 ? -18.069 3.514 -11.305 1.00 0.00 6 SER A O 20
ATOM 22232 N N . GLY A 1 7 ? -15.831 3.470 -11.085 1.00 0.00 7 GLY A N 20
ATOM 22233 C CA . GLY A 1 7 ? -15.804 2.058 -10.753 1.00 0.00 7 GLY A CA 20
ATOM 22234 C C . GLY A 1 7 ? -14.543 1.372 -11.240 1.00 0.00 7 GLY A C 20
ATOM 22235 O O . GLY A 1 7 ? -13.924 1.811 -12.209 1.00 0.00 7 GLY A O 20
ATOM 22239 N N . TYR A 1 8 ? -14.160 0.293 -10.566 1.00 0.00 8 TYR A N 20
ATOM 22240 C CA . TYR A 1 8 ? -12.962 -0.453 -10.934 1.00 0.00 8 TYR A CA 20
ATOM 22241 C C . TYR A 1 8 ? -11.704 0.356 -10.634 1.00 0.00 8 TYR A C 20
ATOM 22242 O O . TYR A 1 8 ? -10.754 0.361 -11.417 1.00 0.00 8 TYR A O 20
ATOM 22260 N N . SER A 1 9 ? -11.705 1.039 -9.493 1.00 0.00 9 SER A N 20
ATOM 22261 C CA . SER A 1 9 ? -10.565 1.855 -9.090 1.00 0.00 9 SER A CA 20
ATOM 22262 C C . SER A 1 9 ? -9.598 1.049 -8.228 1.00 0.00 9 SER A C 20
ATOM 22263 O O . SER A 1 9 ? -9.085 1.542 -7.224 1.00 0.00 9 SER A O 20
ATOM 22271 N N . VAL A 1 10 ? -9.355 -0.195 -8.628 1.00 0.00 10 VAL A N 20
ATOM 22272 C CA . VAL A 1 10 ? -8.449 -1.071 -7.894 1.00 0.00 10 VAL A CA 20
ATOM 22273 C C . VAL A 1 10 ? -7.293 -0.283 -7.289 1.00 0.00 10 VAL A C 20
ATOM 22274 O O . VAL A 1 10 ? -6.384 0.150 -7.996 1.00 0.00 10 VAL A O 20
ATOM 22287 N N . LYS A 1 11 ? -7.334 -0.100 -5.973 1.00 0.00 11 LYS A N 20
ATOM 22288 C CA . LYS A 1 11 ? -6.290 0.635 -5.269 1.00 0.00 11 LYS A CA 20
ATOM 22289 C C . LYS A 1 11 ? -5.625 -0.243 -4.214 1.00 0.00 11 LYS A C 20
ATOM 22290 O O . LYS A 1 11 ? -6.247 -1.156 -3.670 1.00 0.00 11 LYS A O 20
ATOM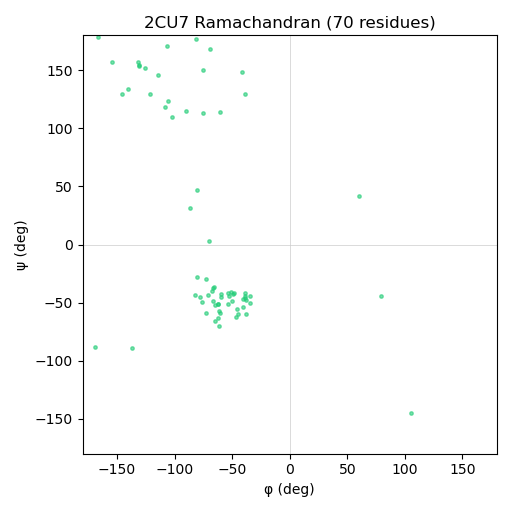 22309 N N . TRP A 1 12 ? -4.359 0.041 -3.927 1.00 0.00 12 TRP A N 20
ATOM 22310 C CA . TRP A 1 12 ? -3.611 -0.722 -2.934 1.00 0.00 12 TRP A CA 20
ATOM 22311 C C . TRP A 1 12 ? -3.368 0.109 -1.679 1.00 0.00 12 TRP A C 20
ATOM 22312 O O . TRP A 1 12 ? -3.645 1.309 -1.652 1.00 0.00 12 TRP A O 20
ATOM 22333 N N . THR A 1 13 ? -2.848 -0.536 -0.639 1.00 0.00 13 THR A N 20
ATOM 22334 C CA . THR A 1 13 ? -2.568 0.144 0.619 1.00 0.00 13 THR A CA 20
ATOM 22335 C C . THR A 1 13 ? -1.172 -0.195 1.129 1.00 0.00 13 THR A C 20
ATOM 22336 O O . THR A 1 13 ? -0.667 -1.294 0.899 1.00 0.00 13 THR A O 20
ATOM 22347 N N . ILE A 1 14 ? -0.554 0.755 1.822 1.00 0.00 14 ILE A N 20
ATOM 22348 C CA . ILE A 1 14 ? 0.784 0.555 2.366 1.00 0.00 14 ILE A CA 20
ATOM 22349 C C . ILE A 1 14 ? 0.961 -0.869 2.881 1.00 0.00 14 ILE A C 20
ATOM 22350 O O . ILE A 1 14 ? 1.961 -1.525 2.590 1.00 0.00 14 ILE A O 20
ATOM 22366 N N . GLU A 1 15 ? -0.018 -1.342 3.647 1.00 0.00 15 GLU A N 20
ATOM 22367 C CA . GLU A 1 15 ? 0.030 -2.689 4.202 1.00 0.00 15 GLU A CA 20
ATOM 22368 C C . GLU A 1 15 ? 0.352 -3.713 3.117 1.00 0.00 15 GLU A C 20
ATOM 22369 O O . GLU A 1 15 ? 1.335 -4.447 3.215 1.00 0.00 15 GLU A O 20
ATOM 22381 N N . GLU A 1 16 ? -0.484 -3.755 2.084 1.00 0.00 16 GLU A N 20
ATOM 22382 C CA . GLU A 1 16 ? -0.289 -4.690 0.982 1.00 0.00 16 GLU A CA 20
ATOM 22383 C C . GLU A 1 16 ? 1.032 -4.419 0.266 1.00 0.00 16 GLU A C 20
ATOM 22384 O O . GLU A 1 16 ? 1.848 -5.323 0.082 1.00 0.00 16 GLU A O 20
ATOM 22396 N N . LYS A 1 17 ? 1.235 -3.169 -0.135 1.00 0.00 17 LYS A N 20
ATOM 22397 C CA . LYS A 1 17 ? 2.456 -2.777 -0.829 1.00 0.00 17 LYS A CA 20
ATOM 22398 C C . LYS A 1 17 ? 3.688 -3.326 -0.117 1.00 0.00 17 LYS A C 20
ATOM 22399 O O . LYS A 1 17 ? 4.631 -3.789 -0.758 1.00 0.00 17 LYS A O 20
ATOM 22418 N N . GLU A 1 18 ? 3.671 -3.273 1.211 1.00 0.00 18 GLU A N 20
ATOM 22419 C CA . GLU A 1 18 ? 4.787 -3.766 2.009 1.00 0.00 18 GLU A CA 20
ATOM 22420 C C . GLU A 1 18 ? 4.994 -5.262 1.789 1.00 0.00 18 GLU A C 20
ATOM 22421 O O . GLU A 1 18 ? 6.114 -5.719 1.559 1.00 0.00 18 GLU A O 20
ATOM 22433 N N . LEU A 1 19 ? 3.905 -6.020 1.864 1.00 0.00 19 LEU A N 20
ATOM 22434 C CA . LEU A 1 19 ? 3.965 -7.465 1.674 1.00 0.00 19 LEU A CA 20
ATOM 22435 C C . LEU A 1 19 ? 4.562 -7.812 0.314 1.00 0.00 19 LEU A C 20
ATOM 22436 O O . LEU A 1 19 ? 5.589 -8.485 0.227 1.00 0.00 19 LEU A O 20
ATOM 22452 N N . PHE A 1 20 ? 3.911 -7.346 -0.748 1.00 0.00 20 PHE A N 20
ATOM 22453 C CA . PHE A 1 20 ? 4.378 -7.605 -2.105 1.00 0.00 20 PHE A CA 20
ATOM 22454 C C . PHE A 1 20 ? 5.899 -7.508 -2.185 1.00 0.00 20 PHE A C 20
ATOM 22455 O O . PHE A 1 20 ? 6.558 -8.390 -2.733 1.00 0.00 20 PHE A O 20
ATOM 22472 N N . GLU A 1 21 ? 6.447 -6.430 -1.634 1.00 0.00 21 GLU A N 20
ATOM 22473 C CA . GLU A 1 21 ? 7.890 -6.218 -1.644 1.00 0.00 21 GLU A CA 20
ATOM 22474 C C . GLU A 1 21 ? 8.610 -7.341 -0.904 1.00 0.00 21 GLU A C 20
ATOM 22475 O O . GLU A 1 21 ? 9.482 -8.006 -1.463 1.00 0.00 21 GLU A O 20
ATOM 22487 N N . GLN A 1 22 ? 8.240 -7.544 0.356 1.00 0.00 22 GLN A N 20
ATOM 22488 C CA . GLN A 1 22 ? 8.852 -8.586 1.173 1.00 0.00 22 GLN A CA 20
ATOM 22489 C C . GLN A 1 22 ? 9.124 -9.837 0.345 1.00 0.00 22 GLN A C 20
ATOM 22490 O O . GLN A 1 22 ? 10.268 -10.271 0.214 1.00 0.00 22 GLN A O 20
ATOM 22504 N N . GLY A 1 23 ? 8.063 -10.415 -0.212 1.00 0.00 23 GLY A N 20
ATOM 22505 C CA . GLY A 1 23 ? 8.209 -11.612 -1.020 1.00 0.00 23 GLY A CA 20
ATOM 22506 C C . GLY A 1 23 ? 8.933 -11.346 -2.324 1.00 0.00 23 GLY A C 20
ATOM 22507 O O . GLY A 1 23 ? 9.633 -12.217 -2.844 1.00 0.00 23 GLY A O 20
ATOM 22511 N N . LEU A 1 24 ? 8.766 -10.141 -2.857 1.00 0.00 24 LEU A N 20
ATOM 22512 C CA . LEU A 1 24 ? 9.408 -9.763 -4.111 1.00 0.00 24 LEU A CA 20
ATOM 22513 C C . LEU A 1 24 ? 10.918 -9.965 -4.033 1.00 0.00 24 LEU A C 20
ATOM 22514 O O . LEU A 1 24 ? 11.595 -10.062 -5.056 1.00 0.00 24 LEU A O 20
ATOM 22530 N N . ALA A 1 25 ? 11.438 -10.029 -2.811 1.00 0.00 25 ALA A N 20
ATOM 22531 C CA . ALA A 1 25 ? 12.867 -10.224 -2.599 1.00 0.00 25 ALA A CA 20
ATOM 22532 C C . ALA A 1 25 ? 13.205 -11.704 -2.463 1.00 0.00 25 ALA A C 20
ATOM 22533 O O . ALA A 1 25 ? 13.936 -12.263 -3.281 1.00 0.00 25 ALA A O 20
ATOM 22540 N N . LYS A 1 26 ? 12.669 -12.336 -1.424 1.00 0.00 26 LYS A N 20
ATOM 22541 C CA . LYS A 1 26 ? 12.913 -13.752 -1.179 1.00 0.00 26 LYS A CA 20
ATOM 22542 C C . LYS A 1 26 ? 12.492 -14.592 -2.381 1.00 0.00 26 LYS A C 20
ATOM 22543 O O . LYS A 1 26 ? 13.038 -15.668 -2.621 1.00 0.00 26 LYS A O 20
ATOM 22562 N N . PHE A 1 27 ? 11.518 -14.092 -3.134 1.00 0.00 27 PHE A N 20
ATOM 22563 C CA . PHE A 1 27 ? 11.024 -14.796 -4.312 1.00 0.00 27 PHE A CA 20
ATOM 22564 C C . PHE A 1 27 ? 11.522 -14.132 -5.592 1.00 0.00 27 PHE A C 20
ATOM 22565 O O . PHE A 1 27 ? 11.704 -14.789 -6.616 1.00 0.00 27 PHE A O 20
ATOM 22582 N N . GLY A 1 28 ? 11.741 -12.822 -5.525 1.00 0.00 28 GLY A N 20
ATOM 22583 C CA . GLY A 1 28 ? 12.216 -12.089 -6.685 1.00 0.00 28 GLY A CA 20
ATOM 22584 C C . GLY A 1 28 ? 11.093 -11.406 -7.439 1.00 0.00 28 GLY A C 20
ATOM 22585 O O . GLY A 1 28 ? 10.160 -10.879 -6.833 1.00 0.00 28 GLY A O 20
ATOM 22589 N N . ARG A 1 29 ? 11.182 -11.413 -8.765 1.00 0.00 29 ARG A N 20
ATOM 22590 C CA . ARG A 1 29 ? 10.167 -10.786 -9.602 1.00 0.00 29 ARG A CA 20
ATOM 22591 C C . ARG A 1 29 ? 9.065 -11.781 -9.957 1.00 0.00 29 ARG A C 20
ATOM 22592 O O . ARG A 1 29 ? 8.435 -11.675 -11.010 1.00 0.00 29 ARG A O 20
ATOM 22613 N N . ARG A 1 30 ? 8.840 -12.747 -9.073 1.00 0.00 30 ARG A N 20
ATOM 22614 C CA . ARG A 1 30 ? 7.816 -13.761 -9.293 1.00 0.00 30 ARG A CA 20
ATOM 22615 C C . ARG A 1 30 ? 6.463 -13.291 -8.768 1.00 0.00 30 ARG A C 20
ATOM 22616 O O . ARG A 1 30 ? 6.287 -13.097 -7.565 1.00 0.00 30 ARG A O 20
ATOM 22637 N N . TRP A 1 31 ? 5.512 -13.111 -9.676 1.00 0.00 31 TRP A N 20
ATOM 22638 C CA . TRP A 1 31 ? 4.174 -12.663 -9.304 1.00 0.00 31 TRP A CA 20
ATOM 22639 C C . TRP A 1 31 ? 3.352 -13.816 -8.738 1.00 0.00 31 TRP A C 20
ATOM 22640 O O . TRP A 1 31 ? 2.588 -13.640 -7.789 1.00 0.00 31 TRP A O 20
ATOM 22661 N N . THR A 1 32 ? 3.514 -14.997 -9.326 1.00 0.00 32 THR A N 20
ATOM 22662 C CA . THR A 1 32 ? 2.786 -16.178 -8.881 1.00 0.00 32 THR A CA 20
ATOM 22663 C C . THR A 1 32 ? 3.103 -16.504 -7.426 1.00 0.00 32 THR A C 20
ATOM 22664 O O . THR A 1 32 ? 2.222 -16.893 -6.659 1.00 0.00 32 THR A O 20
ATOM 22675 N N . LYS A 1 33 ? 4.368 -16.342 -7.050 1.00 0.00 33 LYS A N 20
ATOM 22676 C CA . LYS A 1 33 ? 4.802 -16.616 -5.686 1.00 0.00 33 LYS A CA 20
ATOM 22677 C C . LYS A 1 33 ? 4.238 -15.582 -4.717 1.00 0.00 33 LYS A C 20
ATOM 22678 O O . LYS A 1 33 ? 3.665 -15.933 -3.685 1.00 0.00 33 LYS A O 20
ATOM 22697 N N . ILE A 1 34 ? 4.403 -14.308 -5.057 1.00 0.00 34 ILE A N 20
ATOM 22698 C CA . ILE A 1 34 ? 3.907 -13.224 -4.217 1.00 0.00 34 ILE A CA 20
ATOM 22699 C C . ILE A 1 34 ? 2.393 -13.306 -4.051 1.00 0.00 34 ILE A C 20
ATOM 22700 O O . ILE A 1 34 ? 1.881 -13.304 -2.932 1.00 0.00 34 ILE A O 20
ATOM 22716 N N . SER A 1 35 ? 1.683 -13.379 -5.172 1.00 0.00 35 SER A N 20
ATOM 22717 C CA . SER A 1 35 ? 0.228 -13.459 -5.151 1.00 0.00 35 SER A CA 20
ATOM 22718 C C . SER A 1 35 ? -0.252 -14.325 -3.990 1.00 0.00 35 SER A C 20
ATOM 22719 O O . SER A 1 35 ? -1.183 -13.960 -3.271 1.00 0.00 35 SER A O 20
ATOM 22727 N N . LYS A 1 36 ? 0.391 -15.474 -3.813 1.00 0.00 36 LYS A N 20
ATOM 22728 C CA . LYS A 1 36 ? 0.033 -16.394 -2.739 1.00 0.00 36 LYS A CA 20
ATOM 22729 C C . LYS A 1 36 ? 0.308 -15.770 -1.374 1.00 0.00 36 LYS A C 20
ATOM 22730 O O . LYS A 1 36 ? -0.481 -15.921 -0.441 1.00 0.00 36 LYS A O 20
ATOM 22749 N N . LEU A 1 37 ? 1.430 -15.068 -1.266 1.00 0.00 37 LEU A N 20
ATOM 22750 C CA . LEU A 1 37 ? 1.809 -14.419 -0.015 1.00 0.00 37 LEU A CA 20
ATOM 22751 C C . LEU A 1 37 ? 0.696 -13.501 0.481 1.00 0.00 37 LEU A C 20
ATOM 22752 O O . LEU A 1 37 ? 0.112 -13.734 1.540 1.00 0.00 37 LEU A O 20
ATOM 22768 N N . ILE A 1 38 ? 0.408 -12.460 -0.292 1.00 0.00 38 ILE A N 20
ATOM 22769 C CA . ILE A 1 38 ? -0.637 -11.509 0.067 1.00 0.00 38 ILE A CA 20
ATOM 22770 C C . ILE A 1 38 ? -1.973 -12.214 0.280 1.00 0.00 38 ILE A C 20
ATOM 22771 O O . ILE A 1 38 ? -2.704 -11.909 1.221 1.00 0.00 38 ILE A O 20
ATOM 22787 N N . GLY A 1 39 ? -2.283 -13.160 -0.601 1.00 0.00 39 GLY A N 20
ATOM 22788 C CA . GLY A 1 39 ? -3.529 -13.895 -0.492 1.00 0.00 39 GLY A CA 20
ATOM 22789 C C . GLY A 1 39 ? -4.702 -13.140 -1.085 1.00 0.00 39 GLY A C 20
ATOM 22790 O O . GLY A 1 39 ? -5.529 -13.719 -1.791 1.00 0.00 39 GLY A O 20
ATOM 22794 N N . SER A 1 40 ? -4.776 -11.845 -0.798 1.00 0.00 40 SER A N 20
ATOM 22795 C CA . SER A 1 40 ? -5.860 -11.010 -1.304 1.00 0.00 40 SER A CA 20
ATOM 22796 C C . SER A 1 40 ? -5.687 -10.741 -2.796 1.00 0.00 40 SER A C 20
ATOM 22797 O O . SER A 1 40 ? -6.647 -10.801 -3.564 1.00 0.00 40 SER A O 20
ATOM 22805 N N . ARG A 1 41 ? -4.455 -10.445 -3.199 1.00 0.00 41 ARG A N 20
ATOM 22806 C CA . ARG A 1 41 ? -4.156 -10.166 -4.598 1.00 0.00 41 ARG A CA 20
ATOM 22807 C C . ARG A 1 41 ? -4.154 -11.451 -5.421 1.00 0.00 41 ARG A C 20
ATOM 22808 O O . ARG A 1 41 ? -4.415 -12.535 -4.900 1.00 0.00 41 ARG A O 20
ATOM 22829 N N . THR A 1 42 ? -3.860 -11.321 -6.711 1.00 0.00 42 THR A N 20
ATOM 22830 C CA . THR A 1 42 ? -3.826 -12.470 -7.606 1.00 0.00 42 THR A CA 20
ATOM 22831 C C . THR A 1 42 ? -2.802 -12.271 -8.719 1.00 0.00 42 THR A C 20
ATOM 22832 O O . THR A 1 42 ? -2.511 -11.141 -9.113 1.00 0.00 42 THR A O 20
ATOM 22843 N N . VAL A 1 43 ? -2.260 -13.375 -9.222 1.00 0.00 43 VAL A N 20
ATOM 22844 C CA . VAL A 1 43 ? -1.270 -13.321 -10.291 1.00 0.00 43 VAL A CA 20
ATOM 22845 C C . VAL A 1 43 ? -1.542 -12.154 -11.234 1.00 0.00 43 VAL A C 20
ATOM 22846 O O . VAL A 1 43 ? -0.614 -11.535 -11.757 1.00 0.00 43 VAL A O 20
ATOM 22859 N N . LEU A 1 44 ? -2.819 -11.858 -11.446 1.00 0.00 44 LEU A N 20
ATOM 22860 C CA . LEU A 1 44 ? -3.215 -10.764 -12.327 1.00 0.00 44 LEU A CA 20
ATOM 22861 C C . LEU A 1 44 ? -3.008 -9.415 -11.645 1.00 0.00 44 LEU A C 20
ATOM 22862 O O . LEU A 1 44 ? -2.239 -8.581 -12.121 1.00 0.00 44 LEU A O 20
ATOM 22878 N N . GLN A 1 45 ? -3.699 -9.210 -10.529 1.00 0.00 45 GLN A N 20
ATOM 22879 C CA . GLN A 1 45 ? -3.590 -7.963 -9.782 1.00 0.00 45 GLN A CA 20
ATOM 22880 C C . GLN A 1 45 ? -2.133 -7.649 -9.456 1.00 0.00 45 GLN A C 20
ATOM 22881 O O . GLN A 1 45 ? -1.654 -6.543 -9.708 1.00 0.00 45 GLN A O 20
ATOM 22895 N N . VAL A 1 46 ? -1.433 -8.629 -8.895 1.00 0.00 46 VAL A N 20
ATOM 22896 C CA . VAL A 1 46 ? -0.031 -8.458 -8.535 1.00 0.00 46 VAL A CA 20
ATOM 22897 C C . VAL A 1 46 ? 0.807 -8.083 -9.752 1.00 0.00 46 VAL A C 20
ATOM 22898 O O . VAL A 1 46 ? 1.843 -7.429 -9.630 1.00 0.00 46 VAL A O 20
ATOM 22911 N N . LYS A 1 47 ? 0.351 -8.500 -10.929 1.00 0.00 47 LYS A N 20
ATOM 22912 C CA . LYS A 1 47 ? 1.056 -8.206 -12.171 1.00 0.00 47 LYS A CA 20
ATOM 22913 C C . LYS A 1 47 ? 0.842 -6.754 -12.588 1.00 0.00 47 LYS A C 20
ATOM 22914 O O . LYS A 1 47 ? 1.777 -6.079 -13.019 1.00 0.00 47 LYS A O 20
ATOM 22933 N N . SER A 1 48 ? -0.392 -6.281 -12.455 1.00 0.00 48 SER A N 20
ATOM 22934 C CA . SER A 1 48 ? -0.728 -4.909 -12.820 1.00 0.00 48 SER A CA 20
ATOM 22935 C C . SER A 1 48 ? -0.183 -3.924 -11.790 1.00 0.00 48 SER A C 20
ATOM 22936 O O . SER A 1 48 ? 0.000 -2.742 -12.082 1.00 0.00 48 SER A O 20
ATOM 22944 N N . TYR A 1 49 ? 0.073 -4.419 -10.585 1.00 0.00 49 TYR A N 20
ATOM 22945 C CA . TYR A 1 49 ? 0.595 -3.583 -9.510 1.00 0.00 49 TYR A CA 20
ATOM 22946 C C . TYR A 1 49 ? 2.113 -3.459 -9.605 1.00 0.00 49 TYR A C 20
ATOM 22947 O O . TYR A 1 49 ? 2.659 -2.356 -9.584 1.00 0.00 49 TYR A O 20
ATOM 22965 N N . ALA A 1 50 ? 2.788 -4.598 -9.710 1.00 0.00 50 ALA A N 20
ATOM 22966 C CA . ALA A 1 50 ? 4.242 -4.618 -9.811 1.00 0.00 50 ALA A CA 20
ATOM 22967 C C . ALA A 1 50 ? 4.752 -3.437 -10.629 1.00 0.00 50 ALA A C 20
ATOM 22968 O O . ALA A 1 50 ? 5.767 -2.827 -10.290 1.00 0.00 50 ALA A O 20
ATOM 22975 N N . ARG A 1 51 ? 4.042 -3.119 -11.706 1.00 0.00 51 ARG A N 20
ATOM 22976 C CA . ARG A 1 51 ? 4.425 -2.011 -12.574 1.00 0.00 51 ARG A CA 20
ATOM 22977 C C . ARG A 1 51 ? 3.959 -0.679 -11.992 1.00 0.00 51 ARG A C 20
ATOM 22978 O O . ARG A 1 51 ? 4.656 0.330 -12.094 1.00 0.00 51 ARG A O 20
ATOM 22999 N N . GLN A 1 52 ? 2.777 -0.686 -11.384 1.00 0.00 52 GLN A N 20
ATOM 23000 C CA . GLN A 1 52 ? 2.219 0.522 -10.787 1.00 0.00 52 GLN A CA 20
ATOM 23001 C C . GLN A 1 52 ? 3.101 1.024 -9.649 1.00 0.00 52 GLN A C 20
ATOM 23002 O O . GLN A 1 52 ? 3.246 2.231 -9.450 1.00 0.00 52 GLN A O 20
ATOM 23016 N N . TYR A 1 53 ? 3.686 0.093 -8.905 1.00 0.00 53 TYR A N 20
ATOM 23017 C CA . TYR A 1 53 ? 4.551 0.441 -7.784 1.00 0.00 53 TYR A CA 20
ATOM 23018 C C . TYR A 1 53 ? 5.693 1.345 -8.239 1.00 0.00 53 TYR A C 20
ATOM 23019 O O . TYR A 1 53 ? 5.803 2.492 -7.805 1.00 0.00 53 TYR A O 20
ATOM 23037 N N . PHE A 1 54 ? 6.542 0.819 -9.116 1.00 0.00 54 PHE A N 20
ATOM 23038 C CA . PHE A 1 54 ? 7.677 1.576 -9.630 1.00 0.00 54 PHE A CA 20
ATOM 23039 C C . PHE A 1 54 ? 7.233 2.946 -10.134 1.00 0.00 54 PHE A C 20
ATOM 23040 O O . PHE A 1 54 ? 7.767 3.976 -9.719 1.00 0.00 54 PHE A O 20
ATOM 23057 N N . LYS A 1 55 ? 6.253 2.952 -11.031 1.00 0.00 55 LYS A N 20
ATOM 23058 C CA . LYS A 1 55 ? 5.736 4.194 -11.592 1.00 0.00 55 LYS A CA 20
ATOM 23059 C C . LYS A 1 55 ? 5.407 5.194 -10.488 1.00 0.00 55 LYS A C 20
ATOM 23060 O O . LYS A 1 55 ? 5.637 6.393 -10.636 1.00 0.00 55 LYS A O 20
ATOM 23079 N N . ASN A 1 56 ? 4.868 4.692 -9.382 1.00 0.00 56 ASN A N 20
ATOM 23080 C CA . ASN A 1 56 ? 4.508 5.542 -8.253 1.00 0.00 56 ASN A CA 20
ATOM 23081 C C . ASN A 1 56 ? 5.753 6.003 -7.502 1.00 0.00 56 ASN A C 20
ATOM 23082 O O . ASN A 1 56 ? 5.903 7.186 -7.193 1.00 0.00 56 ASN A O 20
ATOM 23093 N N . LYS A 1 57 ? 6.644 5.062 -7.210 1.00 0.00 57 LYS A N 20
ATOM 23094 C CA . LYS A 1 57 ? 7.878 5.370 -6.497 1.00 0.00 57 LYS A CA 20
ATOM 23095 C C . LYS A 1 57 ? 8.395 6.754 -6.877 1.00 0.00 57 LYS A C 20
ATOM 23096 O O . LYS A 1 57 ? 8.779 7.543 -6.013 1.00 0.00 57 LYS A O 20
ATOM 23115 N N . VAL A 1 58 ? 8.401 7.043 -8.174 1.00 0.00 58 VAL A N 20
ATOM 23116 C CA . VAL A 1 58 ? 8.868 8.333 -8.668 1.00 0.00 58 VAL A CA 20
ATOM 23117 C C . VAL A 1 58 ? 8.180 8.702 -9.978 1.00 0.00 58 VAL A C 20
ATOM 23118 O O . VAL A 1 58 ? 7.840 7.832 -10.780 1.00 0.00 58 VAL A O 20
ATOM 23131 N N . LYS A 1 59 ? 7.978 9.998 -10.189 1.00 0.00 59 LYS A N 20
ATOM 23132 C CA . LYS A 1 59 ? 7.333 10.484 -11.403 1.00 0.00 59 LYS A CA 20
ATOM 23133 C C . LYS A 1 59 ? 8.367 10.977 -12.410 1.00 0.00 59 LYS A C 20
ATOM 23134 O O . LYS A 1 59 ? 8.939 12.056 -12.248 1.00 0.00 59 LYS A O 20
ATOM 23153 N N . CYS A 1 60 ? 8.602 10.182 -13.447 1.00 0.00 60 CYS A N 20
ATOM 23154 C CA . CYS A 1 60 ? 9.567 10.538 -14.481 1.00 0.00 60 CYS A CA 20
ATOM 23155 C C . CYS A 1 60 ? 8.859 10.963 -15.763 1.00 0.00 60 CYS A C 20
ATOM 23156 O O . CYS A 1 60 ? 7.872 10.352 -16.172 1.00 0.00 60 CYS A O 20
ATOM 23164 N N . GLY A 1 61 ? 9.369 12.017 -16.393 1.00 0.00 61 GLY A N 20
ATOM 23165 C CA . GLY A 1 61 ? 8.772 12.508 -17.622 1.00 0.00 61 GLY A CA 20
ATOM 23166 C C . GLY A 1 61 ? 7.617 13.455 -17.366 1.00 0.00 61 GLY A C 20
ATOM 23167 O O . GLY A 1 61 ? 7.023 13.446 -16.287 1.00 0.00 61 GLY A O 20
ATOM 23171 N N . LEU A 1 62 ? 7.297 14.276 -18.360 1.00 0.00 62 LEU A N 20
ATOM 23172 C CA . LEU A 1 62 ? 6.205 15.236 -18.238 1.00 0.00 62 LEU A CA 20
ATOM 23173 C C . LEU A 1 62 ? 5.241 15.117 -19.414 1.00 0.00 62 LEU A C 20
ATOM 23174 O O . LEU A 1 62 ? 4.569 16.082 -19.780 1.00 0.00 62 LEU A O 20
ATOM 23190 N N . ASP A 1 63 ? 5.176 13.927 -20.001 1.00 0.00 63 ASP A N 20
ATOM 23191 C CA . ASP A 1 63 ? 4.292 13.680 -21.134 1.00 0.00 63 ASP A CA 20
ATOM 23192 C C . ASP A 1 63 ? 2.981 13.050 -20.673 1.00 0.00 63 ASP A C 20
ATOM 23193 O O . ASP A 1 63 ? 2.446 12.155 -21.327 1.00 0.00 63 ASP A O 20
ATOM 23202 N N . LYS A 1 64 ? 2.469 13.523 -19.541 1.00 0.00 64 LYS A N 20
ATOM 23203 C CA . LYS A 1 64 ? 1.221 13.007 -18.991 1.00 0.00 64 LYS A CA 20
ATOM 23204 C C . LYS A 1 64 ? 0.634 13.978 -17.972 1.00 0.00 64 LYS A C 20
ATOM 23205 O O . LYS A 1 64 ? 1.343 14.822 -17.426 1.00 0.00 64 LYS A O 20
ATOM 23224 N N . GLU A 1 65 ? -0.665 13.850 -17.719 1.00 0.00 65 GLU A N 20
ATOM 23225 C CA . GLU A 1 65 ? -1.346 14.716 -16.764 1.00 0.00 65 GLU A CA 20
ATOM 23226 C C . GLU A 1 65 ? -1.660 13.963 -15.475 1.00 0.00 65 GLU A C 20
ATOM 23227 O O . GLU A 1 65 ? -2.621 13.196 -15.408 1.00 0.00 65 GLU A O 20
ATOM 23239 N N . THR A 1 66 ? -0.842 14.187 -14.451 1.00 0.00 66 THR A N 20
ATOM 23240 C CA . THR A 1 66 ? -1.031 13.530 -13.164 1.00 0.00 66 THR A CA 20
ATOM 23241 C C . THR A 1 66 ? -0.627 14.446 -12.014 1.00 0.00 66 THR A C 20
ATOM 23242 O O . THR A 1 66 ? 0.340 15.203 -12.102 1.00 0.00 66 THR A O 20
ATOM 23253 N N . PRO A 1 67 ? -1.383 14.377 -10.908 1.00 0.00 67 PRO A N 20
ATOM 23254 C CA . PRO A 1 67 ? -1.121 15.193 -9.719 1.00 0.00 67 PRO A CA 20
ATOM 23255 C C . PRO A 1 67 ? 0.152 14.769 -8.994 1.00 0.00 67 PRO A C 20
ATOM 23256 O O . PRO A 1 67 ? 0.393 13.581 -8.787 1.00 0.00 67 PRO A O 20
ATOM 23267 N N . ASN A 1 68 ? 0.963 15.750 -8.609 1.00 0.00 68 ASN A N 20
ATOM 23268 C CA . ASN A 1 68 ? 2.211 15.478 -7.907 1.00 0.00 68 ASN A CA 20
ATOM 23269 C C . ASN A 1 68 ? 1.948 15.126 -6.445 1.00 0.00 68 ASN A C 20
ATOM 23270 O O . ASN A 1 68 ? 1.661 16.001 -5.629 1.00 0.00 68 ASN A O 20
ATOM 23281 N N . GLN A 1 69 ? 2.049 13.841 -6.124 1.00 0.00 69 GLN A N 20
ATOM 23282 C CA . GLN A 1 69 ? 1.822 13.374 -4.762 1.00 0.00 69 GLN A CA 20
ATOM 23283 C C . GLN A 1 69 ? 3.025 12.591 -4.246 1.00 0.00 69 GLN A C 20
ATOM 23284 O O . GLN A 1 69 ? 3.150 11.391 -4.492 1.00 0.00 69 GLN A O 20
ATOM 23298 N N . LYS A 1 70 ? 3.909 13.278 -3.531 1.00 0.00 70 LYS A N 20
ATOM 23299 C CA . LYS A 1 70 ? 5.103 12.649 -2.979 1.00 0.00 70 LYS A CA 20
ATOM 23300 C C . LYS A 1 70 ? 4.963 12.442 -1.475 1.00 0.00 70 LYS A C 20
ATOM 23301 O O . LYS A 1 70 ? 5.148 11.334 -0.970 1.00 0.00 70 LYS A O 20
ATOM 23320 N N . THR A 1 71 ? 4.635 13.515 -0.762 1.00 0.00 71 THR A N 20
ATOM 23321 C CA . THR A 1 71 ? 4.470 13.451 0.685 1.00 0.00 71 THR A CA 20
ATOM 23322 C C . THR A 1 71 ? 3.588 12.274 1.086 1.00 0.00 71 THR A C 20
ATOM 23323 O O . THR A 1 71 ? 2.367 12.323 0.943 1.00 0.00 71 THR A O 20
ATOM 23334 N N . GLY A 1 72 ? 4.215 11.215 1.590 1.00 0.00 72 GLY A N 20
ATOM 23335 C CA . GLY A 1 72 ? 3.471 10.040 2.005 1.00 0.00 72 GLY A CA 20
ATOM 23336 C C . GLY A 1 72 ? 3.951 8.777 1.318 1.00 0.00 72 GLY A C 20
ATOM 23337 O O . GLY A 1 72 ? 3.238 8.199 0.498 1.00 0.00 72 GLY A O 20
#

Organism: Homo sapiens (NCBI:txid9606)

Foldseek 3Di:
DPDDDDDPPDDDDPVLVVQLVVCCVVVNVDLCRSCVRSVVHHSVRSVVVVVVVVCVCDPDDDPDDDDDDDPD